Protein AF-0000000074557084 (afdb_homodimer)

Secondary structure (DSSP, 8-state):
-------------GGGGGGSGGG--------THHHHHHHHHHHHHHHHHHHHHHHHHHHHTT-------------------------------PPPEE--TT---PPP-SS----SS--B-TTS-BEE-TTSS-HHHHHHHHHHH--EEEEEEE--GGGGGGHHHHHHHHHHHBSTTSEEEEEEEES-GGGSPP----TTEEEEEEE----SSHHHHHHHHHHHHHHHHHHTGGGT-SEEEEE-SSEEE-S-B-GGG-SSEEEEE-TTTSSS--GGGS--B--TTSTTB--TT--S--EEEEEEEEEHHHHHHHHHHHHHHHHHHHHTT---TTHHHHHHHHHHHHEE-SEEE-GGGSEESSS---TT-----EEEPP--HHHHSGGG--/---------TTSSTTSGGGGGGG--------THHHHHHHHHHHHHHHHHHHHHHHHHHHGGG-------------------------------PPPEE--TT---PPP-SS----SS--B-TTS-BEE-TTSS-HHHHHHHHHHH--EEEEEEE--GGGGGGHHHHHHHHHHHBSTTSEEEEEEEES-GGGSPP----TTEEEEEEE----SSHHHHHHHHHHHHHHHHHHTGGGT-SEEEEE-SSEEE-S-B-GGG-SSEEEEE-TTTSSS--GGGS--B--TTSTTB--TT--S--EEEEEEEEEHHHHHHHHHHHHHHHHHHHHTT---TTHHHHHHHHHHHHEE-SEEE-GGGSEESSS---TT-----EEEPP--HHHHSGGG--

Organism: Oryzias latipes (NCBI:txid8090)

pLDDT: mean 79.6, std 28.17, range [20.55, 98.94]

Structure (mmCIF, N/CA/C/O backbone):
data_AF-0000000074557084-model_v1
#
loop_
_entity.id
_entity.type
_entity.pdbx_description
1 polymer 'Globoside alpha-1,3-N-acetylgalactosaminyltransferase 1-like'
#
loop_
_atom_site.group_PDB
_atom_site.id
_atom_site.type_symbol
_atom_site.label_atom_id
_atom_site.label_alt_id
_atom_site.label_comp_id
_atom_site.label_asym_id
_atom_site.label_entity_id
_atom_site.label_seq_id
_atom_site.pdbx_PDB_ins_code
_atom_site.Cartn_x
_atom_site.Cartn_y
_atom_site.Cartn_z
_atom_site.occupancy
_atom_site.B_iso_or_equiv
_atom_site.auth_seq_id
_atom_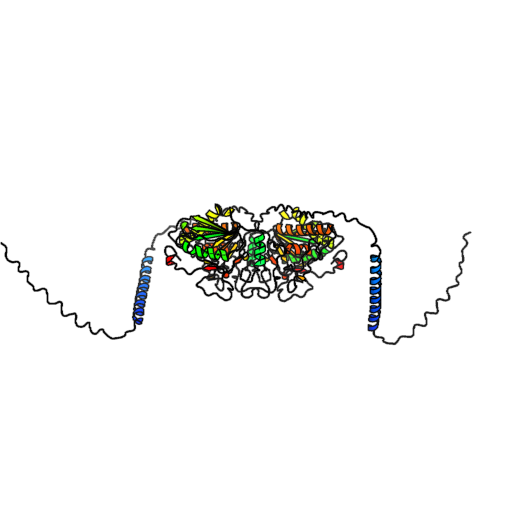site.auth_comp_id
_atom_site.auth_asym_id
_atom_site.auth_atom_id
_atom_site.pdbx_PDB_model_num
ATOM 1 N N . MET A 1 1 ? 5.629 -85.625 -56.969 1 22.3 1 MET A N 1
ATOM 2 C CA . MET A 1 1 ? 6.008 -86.812 -56.188 1 22.3 1 MET A CA 1
ATOM 3 C C . MET A 1 1 ? 6.562 -86.438 -54.844 1 22.3 1 MET A C 1
ATOM 5 O O . MET A 1 1 ? 7.645 -85.875 -54.75 1 22.3 1 MET A O 1
ATOM 9 N N . ILE A 1 2 ? 5.664 -86 -53.875 1 26.3 2 ILE A N 1
ATOM 10 C CA . ILE A 1 2 ? 5.562 -85.062 -52.719 1 26.3 2 ILE A CA 1
ATOM 11 C C . ILE A 1 2 ? 6.219 -85.688 -51.5 1 26.3 2 ILE A C 1
ATOM 13 O O . ILE A 1 2 ? 5.684 -86.688 -50.906 1 26.3 2 ILE A O 1
ATOM 17 N N . VAL A 1 3 ? 7.527 -86 -51.656 1 25.66 3 VAL A N 1
ATOM 18 C CA . VAL A 1 3 ? 8.211 -87 -50.906 1 25.66 3 VAL A CA 1
ATOM 19 C C . VAL A 1 3 ? 8.188 -86.688 -49.438 1 25.66 3 VAL A C 1
ATOM 21 O O . VAL A 1 3 ? 8.539 -85.562 -49.031 1 25.66 3 VAL A O 1
ATOM 24 N N . PRO A 1 4 ? 7.398 -87.375 -48.5 1 25.81 4 PRO A N 1
ATOM 25 C CA . PRO A 1 4 ? 6.938 -87.25 -47.125 1 25.81 4 PRO A CA 1
ATOM 26 C C . PRO A 1 4 ? 8.078 -87.375 -46.125 1 25.81 4 PRO A C 1
ATOM 28 O O . PRO A 1 4 ? 8.742 -88.375 -46.031 1 25.81 4 PRO A O 1
ATOM 31 N N . MET A 1 5 ? 8.984 -86.312 -46.156 1 24.39 5 MET A N 1
ATOM 32 C CA . MET A 1 5 ? 10.281 -86.5 -45.531 1 24.39 5 MET A CA 1
ATOM 33 C C . MET A 1 5 ? 10.125 -86.875 -44.062 1 24.39 5 MET A C 1
ATOM 35 O O . MET A 1 5 ? 9.453 -86.125 -43.312 1 24.39 5 MET A O 1
ATOM 39 N N . HIS A 1 6 ? 10.125 -88.125 -43.625 1 24.59 6 HIS A N 1
ATOM 40 C CA . HIS A 1 6 ? 9.883 -88.938 -42.438 1 24.59 6 HIS A CA 1
ATOM 41 C C . HIS A 1 6 ? 10.82 -88.5 -41.312 1 24.59 6 HIS A C 1
ATOM 43 O O . HIS A 1 6 ? 11.82 -89.188 -41.062 1 24.59 6 HIS A O 1
ATOM 49 N N . LEU A 1 7 ? 11.18 -87.188 -41.188 1 24.8 7 LEU A N 1
ATOM 50 C CA . LEU A 1 7 ? 12.352 -86.938 -40.375 1 24.8 7 LEU A CA 1
ATOM 51 C C . LEU A 1 7 ? 12.156 -87.562 -38.969 1 24.8 7 LEU A C 1
ATOM 53 O O . LEU A 1 7 ? 11.109 -87.375 -38.344 1 24.8 7 LEU A O 1
ATOM 57 N N . SER A 1 8 ? 12.898 -88.562 -38.531 1 21.72 8 SER A N 1
ATOM 58 C CA . SER A 1 8 ? 13.047 -89.562 -37.531 1 21.72 8 SER A CA 1
ATOM 59 C C . SER A 1 8 ? 13.062 -89 -36.125 1 21.72 8 SER A C 1
ATOM 61 O O . SER A 1 8 ? 13.5 -87.875 -35.906 1 21.72 8 SER A O 1
ATOM 63 N N . ILE A 1 9 ? 12.273 -89.562 -35.031 1 23.02 9 ILE A N 1
ATOM 64 C CA . ILE A 1 9 ? 11.625 -89.438 -33.719 1 23.02 9 ILE A CA 1
ATOM 65 C C . ILE A 1 9 ? 12.68 -89.375 -32.625 1 23.02 9 ILE A C 1
ATOM 67 O O . ILE A 1 9 ? 12.344 -89.25 -31.453 1 23.02 9 ILE A O 1
ATOM 71 N N . GLN A 1 10 ? 13.992 -89.75 -32.938 1 20.55 10 GLN A N 1
ATOM 72 C CA . GLN A 1 10 ? 14.734 -90.438 -31.891 1 20.55 10 GLN A CA 1
ATOM 73 C C . GLN A 1 10 ? 14.969 -89.562 -30.688 1 20.55 10 GLN A C 1
ATOM 75 O O . GLN A 1 10 ? 14.891 -90 -29.547 1 20.55 10 GLN A O 1
ATOM 80 N N . SER A 1 11 ? 15.734 -88.375 -30.812 1 21.55 11 SER A N 1
ATOM 81 C CA . SER A 1 11 ? 16.781 -88.062 -29.859 1 21.55 11 SER A CA 1
ATOM 82 C C . SER A 1 11 ? 16.188 -87.438 -28.594 1 21.55 11 SER A C 1
ATOM 84 O O . SER A 1 11 ? 16.281 -86.188 -28.391 1 21.55 11 SER A O 1
ATOM 86 N N . LEU A 1 12 ? 14.922 -87.75 -28.062 1 22.09 12 LEU A N 1
ATOM 87 C CA . LEU A 1 12 ? 14.07 -87.188 -27.016 1 22.09 12 LEU A CA 1
ATOM 88 C C . LEU A 1 12 ? 14.711 -87.375 -25.641 1 22.09 12 LEU A C 1
ATOM 90 O O . LEU A 1 12 ? 14.141 -87 -24.625 1 22.09 12 LEU A O 1
ATOM 94 N N . SER A 1 13 ? 15.609 -88.375 -25.5 1 22.48 13 SER A N 1
ATOM 95 C CA . SER A 1 13 ? 15.758 -89.125 -24.25 1 22.48 13 SER A CA 1
ATOM 96 C C . SER A 1 13 ? 16.328 -88.25 -23.141 1 22.48 13 SER A C 1
ATOM 98 O O . SER A 1 13 ? 16.047 -88.438 -21.969 1 22.48 13 SER A O 1
ATOM 100 N N . VAL A 1 14 ? 17.484 -87.562 -23.391 1 22.98 14 VAL A N 1
ATOM 101 C CA . VAL A 1 14 ? 18.531 -87.375 -22.391 1 22.98 14 VAL A CA 1
ATOM 102 C C . VAL A 1 14 ? 18.109 -86.312 -21.359 1 22.98 14 VAL A C 1
ATOM 104 O O . VAL A 1 14 ? 18.797 -86.125 -20.359 1 22.98 14 VAL A O 1
ATOM 107 N N . ILE A 1 15 ? 17.125 -85.438 -21.594 1 22.34 15 ILE A N 1
ATOM 108 C CA . ILE A 1 15 ? 16.984 -84.188 -20.891 1 22.34 15 ILE A CA 1
ATOM 109 C C . ILE A 1 15 ? 16.406 -84.438 -19.484 1 22.34 15 ILE A C 1
ATOM 111 O O . ILE A 1 15 ? 16.109 -83.5 -18.766 1 22.34 15 ILE A O 1
ATOM 115 N N . SER A 1 16 ? 15.992 -85.625 -19.141 1 22.09 16 SER A N 1
ATOM 116 C CA . SER A 1 16 ? 15.172 -86 -17.984 1 22.09 16 SER A CA 1
ATOM 117 C C . SER A 1 16 ? 15.93 -85.75 -16.688 1 22.09 16 SER A C 1
ATOM 119 O O . SER A 1 16 ? 15.32 -85.438 -15.664 1 22.09 16 SER A O 1
ATOM 121 N N . ALA A 1 17 ? 17.188 -86.25 -16.609 1 24.41 17 ALA A N 1
ATOM 122 C CA . ALA A 1 17 ? 17.75 -86.688 -15.344 1 24.41 17 ALA A CA 1
ATOM 123 C C . ALA A 1 17 ? 17.953 -85.562 -14.367 1 24.41 17 ALA A C 1
ATOM 125 O O . ALA A 1 17 ? 17.828 -85.75 -13.156 1 24.41 17 ALA A O 1
ATOM 126 N N . ALA A 1 18 ? 18.578 -84.438 -14.797 1 23.55 18 ALA A N 1
ATOM 127 C CA . ALA A 1 18 ? 19.328 -83.562 -13.898 1 23.55 18 ALA A CA 1
ATOM 128 C C . ALA A 1 18 ? 18.391 -82.812 -12.961 1 23.55 18 ALA A C 1
ATOM 130 O O . ALA A 1 18 ? 18.828 -81.938 -12.203 1 23.55 18 ALA A O 1
ATOM 131 N N . VAL A 1 19 ? 17.031 -83 -13.008 1 26.08 19 VAL A N 1
ATOM 132 C CA . VAL A 1 19 ? 16.016 -82.312 -12.242 1 26.08 19 VAL A CA 1
ATOM 133 C C . VAL A 1 19 ? 16.109 -82.688 -10.766 1 26.08 19 VAL A C 1
ATOM 135 O O . VAL A 1 19 ? 15.586 -82 -9.898 1 26.08 19 VAL A O 1
ATOM 138 N N . LYS A 1 20 ? 16.5 -84 -10.484 1 26.88 20 LYS A N 1
ATOM 139 C CA . LYS A 1 20 ? 16.109 -84.688 -9.242 1 26.88 20 LYS A CA 1
ATOM 140 C C . LYS A 1 20 ? 16.781 -84 -8.039 1 26.88 20 LYS A C 1
ATOM 142 O O . LYS A 1 20 ? 16.219 -84 -6.938 1 26.88 20 LYS A O 1
ATOM 147 N N . GLY A 1 21 ? 18.141 -83.75 -8.211 1 23.73 21 GLY A N 1
ATOM 148 C CA . GLY A 1 21 ? 18.922 -83.75 -6.98 1 23.73 21 GLY A CA 1
ATOM 149 C C . GLY A 1 21 ? 18.594 -82.625 -6.062 1 23.73 21 GLY A C 1
ATOM 150 O O . GLY A 1 21 ? 19.031 -82.562 -4.906 1 23.73 21 GLY A O 1
ATOM 151 N N . LEU A 1 22 ? 18.297 -81.438 -6.637 1 24.23 22 LEU A N 1
ATOM 152 C CA . LEU A 1 22 ? 18.5 -80.25 -5.883 1 24.23 22 LEU A CA 1
ATOM 153 C C . LEU A 1 22 ? 17.453 -80.062 -4.781 1 24.23 22 LEU A C 1
ATOM 155 O O . LEU A 1 22 ? 16.969 -79 -4.527 1 24.23 22 LEU A O 1
ATOM 159 N N . ARG A 1 23 ? 16.719 -81.188 -4.473 1 23.64 23 ARG A N 1
ATOM 160 C CA . ARG A 1 23 ? 15.594 -81.062 -3.541 1 23.64 23 ARG A CA 1
ATOM 161 C C . ARG A 1 23 ? 16.078 -80.688 -2.141 1 23.64 23 ARG A C 1
ATOM 163 O O . ARG A 1 23 ? 15.289 -80.312 -1.284 1 23.64 23 ARG A O 1
ATOM 170 N N . MET A 1 24 ? 17.203 -81.312 -1.723 1 23.05 24 MET A N 1
ATOM 171 C CA . MET A 1 24 ? 17.297 -81.625 -0.299 1 23.05 24 MET A CA 1
ATOM 172 C C . MET A 1 24 ? 17.375 -80.312 0.534 1 23.05 24 MET A C 1
ATOM 174 O O . MET A 1 24 ? 17.109 -80.312 1.736 1 23.05 24 MET A O 1
ATOM 178 N N . CYS A 1 25 ? 18.344 -79.375 0.169 1 24.19 25 CYS A N 1
ATOM 179 C CA . CYS A 1 25 ? 18.969 -78.625 1.243 1 24.19 25 CYS A CA 1
ATOM 180 C C . CYS A 1 25 ? 17.969 -77.688 1.864 1 24.19 25 CYS A C 1
ATOM 182 O O . CYS A 1 25 ? 17.734 -76.562 1.319 1 24.19 25 CYS A O 1
ATOM 184 N N . PHE A 1 26 ? 16.781 -78.125 2.33 1 25.25 26 PHE A N 1
ATOM 185 C CA . PHE A 1 26 ? 15.562 -77.438 2.775 1 25.25 26 PHE A CA 1
ATOM 186 C C . PHE A 1 26 ? 15.875 -76.438 3.879 1 25.25 26 PHE A C 1
ATOM 188 O O . PHE A 1 26 ? 15.266 -75.375 3.938 1 25.25 26 PHE A O 1
ATOM 195 N N . LEU A 1 27 ? 16.391 -77 5.047 1 26.44 27 LEU A N 1
ATOM 196 C CA . LEU A 1 27 ? 15.914 -76.562 6.363 1 26.44 27 LEU A CA 1
ATOM 197 C C . LEU A 1 27 ? 16.5 -75.188 6.75 1 26.44 27 LEU A C 1
ATOM 199 O O . LEU A 1 27 ? 16.109 -74.625 7.77 1 26.44 27 LEU A O 1
ATOM 203 N N . LEU A 1 28 ? 17.766 -74.938 6.352 1 28.02 28 LEU A N 1
ATOM 204 C CA . LEU A 1 28 ? 18.453 -74.062 7.281 1 28.02 28 LEU A CA 1
ATOM 205 C C . LEU A 1 28 ? 17.906 -72.625 7.164 1 28.02 28 LEU A C 1
ATOM 207 O O . LEU A 1 28 ? 17.719 -72.125 6.059 1 28.02 28 LEU A O 1
ATOM 211 N N . ARG A 1 29 ? 17.172 -72.062 8.25 1 30.58 29 ARG A N 1
ATOM 212 C CA . ARG A 1 29 ? 16.359 -70.875 8.492 1 30.58 29 ARG A CA 1
ATOM 213 C C . ARG A 1 29 ? 17.141 -69.625 8.164 1 30.58 29 ARG A C 1
ATOM 215 O O . ARG A 1 29 ? 17.859 -69.125 9.016 1 30.58 29 ARG A O 1
ATOM 222 N N . ILE A 1 30 ? 17.922 -69.5 7.113 1 34.25 30 ILE A N 1
ATOM 223 C CA . ILE A 1 30 ? 18.797 -68.375 7.008 1 34.25 30 ILE A CA 1
ATOM 224 C C . ILE A 1 30 ? 17.953 -67.062 6.895 1 34.25 30 ILE A C 1
ATOM 226 O O . ILE A 1 30 ? 17.078 -67 6.039 1 34.25 30 ILE A O 1
ATOM 230 N N . PRO A 1 31 ? 17.891 -66.188 7.949 1 36.03 31 PRO A N 1
ATOM 231 C CA . PRO A 1 31 ? 16.922 -65.125 7.988 1 36.03 31 PRO A CA 1
ATOM 232 C C . PRO A 1 31 ? 17.031 -64.188 6.766 1 36.03 31 PRO A C 1
ATOM 234 O O . PRO A 1 31 ? 18.062 -64.188 6.082 1 36.03 31 PRO A O 1
ATOM 237 N N . SER A 1 32 ? 15.828 -63.688 6.121 1 35.22 32 SER A N 1
ATOM 238 C CA . SER A 1 32 ? 15.539 -62.938 4.895 1 35.22 32 SER A CA 1
ATOM 239 C C . SER A 1 32 ? 16.453 -61.75 4.75 1 35.22 32 SER A C 1
ATOM 241 O O . SER A 1 32 ? 16.578 -61.156 3.662 1 35.22 32 SER A O 1
ATOM 243 N N . LYS A 1 33 ? 17.078 -61.312 5.895 1 37.72 33 LYS A N 1
ATOM 244 C CA . LYS A 1 33 ? 17.734 -60 5.824 1 37.72 33 LYS A CA 1
ATOM 245 C C . LYS A 1 33 ? 18.984 -60.094 4.953 1 37.72 33 LYS A C 1
ATOM 247 O O . LYS A 1 33 ? 19.469 -59.062 4.465 1 37.72 33 LYS A O 1
ATOM 252 N N . ALA A 1 34 ? 19.609 -61.344 5.027 1 39.56 34 ALA A N 1
ATOM 253 C CA . ALA A 1 34 ? 20.938 -61.406 4.41 1 39.56 34 ALA A CA 1
ATOM 254 C C . ALA A 1 34 ? 20.844 -61.25 2.893 1 39.56 34 ALA A C 1
ATOM 256 O O . ALA A 1 34 ? 21.844 -61 2.221 1 39.56 34 ALA A O 1
ATOM 257 N N . TYR A 1 35 ? 19.625 -61.688 2.365 1 41.84 35 TYR A N 1
ATOM 258 C CA . TYR A 1 35 ? 19.516 -61.594 0.913 1 41.84 35 TYR A CA 1
ATOM 259 C C . TYR A 1 35 ? 19.641 -60.156 0.431 1 41.84 35 TYR A C 1
ATOM 261 O O . TYR A 1 35 ? 20.219 -59.906 -0.626 1 41.84 35 TYR A O 1
ATOM 269 N N . TYR A 1 36 ? 19.047 -59.344 1.275 1 44.19 36 TYR A N 1
ATOM 270 C CA . TYR A 1 36 ? 18.984 -57.969 0.769 1 44.19 36 TYR A CA 1
ATOM 271 C C . TYR A 1 36 ? 20.375 -57.375 0.661 1 44.19 36 TYR A C 1
ATOM 273 O O . TYR A 1 36 ? 20.641 -56.594 -0.245 1 44.19 36 TYR A O 1
ATOM 281 N N . PHE A 1 37 ? 21.281 -57.844 1.537 1 47.16 37 PHE A N 1
ATOM 282 C CA . PHE A 1 37 ? 22.609 -57.25 1.585 1 47.16 37 PHE A CA 1
ATOM 283 C C . PHE A 1 37 ? 23.406 -57.625 0.351 1 47.16 37 PHE A C 1
ATOM 285 O O . PHE A 1 37 ? 24.125 -56.781 -0.207 1 47.16 37 PHE A O 1
ATOM 292 N N . ILE A 1 38 ? 23.25 -58.875 -0.131 1 49.88 38 ILE A N 1
ATOM 293 C CA . ILE A 1 38 ? 24.062 -59.312 -1.248 1 49.88 38 ILE A CA 1
ATOM 294 C C . ILE A 1 38 ? 23.625 -58.625 -2.533 1 49.88 38 ILE A C 1
ATOM 296 O O . ILE A 1 38 ? 24.453 -58.188 -3.332 1 49.88 38 ILE A O 1
ATOM 300 N N . SER A 1 39 ? 22.234 -58.438 -2.613 1 45.25 39 SER A N 1
ATOM 301 C CA . SER A 1 39 ? 21.781 -57.781 -3.824 1 45.25 39 SER A CA 1
ATOM 302 C C . SER A 1 39 ? 22.297 -56.344 -3.891 1 45.25 39 SER A C 1
ATOM 304 O O . SER A 1 39 ? 22.484 -55.781 -4.977 1 45.25 39 SER A O 1
ATOM 306 N N . PHE A 1 40 ? 22.469 -55.719 -2.707 1 49.75 40 PHE A N 1
ATOM 307 C CA . PHE A 1 40 ? 22.938 -54.344 -2.666 1 49.75 40 PHE A CA 1
ATOM 308 C C . PHE A 1 40 ? 24.375 -54.25 -3.145 1 49.75 40 PHE A C 1
ATOM 310 O O . PHE A 1 40 ? 24.734 -53.312 -3.875 1 49.75 40 PHE A O 1
ATOM 317 N N . ILE A 1 41 ? 25.234 -55.188 -2.854 1 51.94 41 ILE A N 1
ATOM 318 C CA . ILE A 1 41 ? 26.656 -55.156 -3.213 1 51.94 41 ILE A CA 1
ATOM 319 C C . ILE A 1 41 ? 26.812 -55.344 -4.723 1 51.94 41 ILE A C 1
ATOM 321 O O . ILE A 1 41 ? 27.594 -54.625 -5.359 1 51.94 41 ILE A O 1
ATOM 325 N N . VAL A 1 42 ? 25.938 -56.156 -5.355 1 50.69 42 VAL A N 1
ATOM 326 C CA . VAL A 1 42 ? 26.047 -56.375 -6.793 1 50.69 42 VAL A CA 1
ATOM 327 C C . VAL A 1 42 ? 25.656 -55.125 -7.551 1 50.69 42 VAL A C 1
ATOM 329 O O . VAL A 1 42 ? 26.297 -54.75 -8.539 1 50.69 42 VAL A O 1
ATOM 332 N N . LEU A 1 43 ? 24.672 -54.375 -6.98 1 49.94 43 LEU A N 1
ATOM 333 C CA . LEU A 1 43 ? 24.266 -53.125 -7.613 1 49.94 43 LEU A CA 1
ATOM 334 C C . LEU A 1 43 ? 25.375 -52.062 -7.539 1 49.94 43 LEU A C 1
ATOM 336 O O . LEU A 1 43 ? 25.625 -51.375 -8.516 1 49.94 43 LEU A O 1
ATOM 340 N N . LEU A 1 44 ? 26.125 -52.031 -6.461 1 51.91 44 LEU A N 1
ATOM 341 C CA . LEU A 1 44 ? 27.219 -51.062 -6.312 1 51.91 44 LEU A CA 1
ATOM 342 C C . LEU A 1 44 ? 28.328 -51.344 -7.305 1 51.91 44 LEU A C 1
ATOM 344 O O . LEU A 1 44 ? 28.922 -50.438 -7.883 1 51.91 44 LEU A O 1
ATOM 348 N N . ILE A 1 45 ? 28.609 -52.625 -7.531 1 52.34 45 ILE A N 1
ATOM 349 C CA . ILE A 1 45 ? 29.672 -52.969 -8.469 1 52.34 45 ILE A CA 1
ATOM 350 C C . ILE A 1 45 ? 29.266 -52.562 -9.883 1 52.34 45 ILE A C 1
ATOM 352 O O . ILE A 1 45 ? 30.078 -52.031 -10.633 1 52.34 45 ILE A O 1
ATOM 356 N N . PHE A 1 46 ? 27.891 -52.719 -10.25 1 47.97 46 PHE A N 1
ATOM 357 C CA . PHE A 1 46 ? 27.438 -52.344 -11.578 1 47.97 46 PHE A CA 1
ATOM 358 C C . PHE A 1 46 ? 27.516 -50.844 -11.766 1 47.97 46 PHE A C 1
ATOM 360 O O . PHE A 1 46 ? 27.938 -50.344 -12.82 1 47.97 46 PHE A O 1
ATOM 367 N N . LEU A 1 47 ? 27.219 -50.094 -10.711 1 47.47 47 LEU A N 1
ATOM 368 C CA . LEU A 1 47 ? 27.266 -48.625 -10.852 1 47.47 47 LEU A CA 1
ATOM 369 C C . LEU A 1 47 ? 28.688 -48.156 -10.992 1 47.47 47 LEU A C 1
ATOM 371 O O . LEU A 1 47 ? 28.953 -47.188 -11.742 1 47.47 47 LEU A O 1
ATOM 375 N N . ARG A 1 48 ? 29.656 -48.75 -10.32 1 46.09 48 ARG A N 1
ATOM 376 C CA . ARG A 1 48 ? 31.062 -48.344 -10.414 1 46.09 48 ARG A CA 1
ATOM 377 C C . ARG A 1 48 ? 31.625 -48.656 -11.805 1 46.09 48 ARG A C 1
ATOM 379 O O . ARG A 1 48 ? 32.375 -47.844 -12.359 1 46.09 48 ARG A O 1
ATOM 386 N N . THR A 1 49 ? 31.25 -49.812 -12.391 1 45.94 49 THR A N 1
ATOM 387 C CA . THR A 1 49 ? 31.781 -50.156 -13.703 1 45.94 49 THR A CA 1
ATOM 388 C C . THR A 1 49 ? 31.203 -49.25 -14.773 1 45.94 49 THR A C 1
ATOM 390 O O . THR A 1 49 ? 31.891 -48.875 -15.727 1 45.94 49 THR A O 1
ATOM 393 N N . PHE A 1 50 ? 29.891 -48.875 -14.641 1 43.12 50 PHE A N 1
ATOM 394 C CA . PHE A 1 50 ? 29.297 -47.969 -15.633 1 43.12 50 PHE A CA 1
ATOM 395 C C . PHE A 1 50 ? 29.922 -46.594 -15.562 1 43.12 50 PHE A C 1
ATOM 397 O O . PHE A 1 50 ? 30.109 -45.938 -16.594 1 43.12 50 PHE A O 1
ATOM 404 N N . TYR A 1 51 ? 30.344 -46.156 -14.336 1 41.31 51 TYR A N 1
ATOM 405 C CA . TYR A 1 51 ? 31.016 -44.875 -14.18 1 41.31 51 TYR A CA 1
ATOM 406 C C . TYR A 1 51 ? 32.344 -44.844 -14.906 1 41.31 51 TYR A C 1
ATOM 408 O O . TYR A 1 51 ? 32.688 -43.875 -15.57 1 41.31 51 TYR A O 1
ATOM 416 N N . ARG A 1 52 ? 33.125 -45.906 -14.766 1 41.09 52 ARG A N 1
ATOM 417 C CA . ARG A 1 52 ? 34.438 -45.938 -15.391 1 41.09 52 ARG A CA 1
ATOM 418 C C . ARG A 1 52 ? 34.312 -45.938 -16.906 1 41.09 52 ARG A C 1
ATOM 420 O O . ARG A 1 52 ? 35.125 -45.281 -17.594 1 41.09 52 ARG A O 1
ATOM 427 N N . TYR A 1 53 ? 33.281 -46.688 -17.422 1 37.03 53 TYR A N 1
ATOM 428 C CA . TYR A 1 53 ? 33.25 -46.812 -18.875 1 37.03 53 TYR A CA 1
ATOM 429 C C . TYR A 1 53 ? 32.906 -45.5 -19.531 1 37.03 53 TYR A C 1
ATOM 431 O O . TYR A 1 53 ? 33.438 -45.156 -20.594 1 37.03 53 TYR A O 1
ATOM 439 N N . SER A 1 54 ? 31.969 -44.688 -18.922 1 34.28 54 SER A N 1
ATOM 440 C CA . SER A 1 54 ? 31.547 -43.469 -19.625 1 34.28 54 SER A CA 1
ATOM 441 C C . SER A 1 54 ? 32.656 -42.438 -19.641 1 34.28 54 SER A C 1
ATOM 443 O O . SER A 1 54 ? 32.531 -41.406 -20.297 1 34.28 54 SER A O 1
ATOM 445 N N . GLN A 1 55 ? 33.656 -42.531 -18.734 1 34.69 55 GLN A N 1
ATOM 446 C CA . GLN A 1 55 ? 34.719 -41.531 -18.75 1 34.69 55 GLN A CA 1
ATOM 447 C C . GLN A 1 55 ? 35.562 -41.656 -20.016 1 34.69 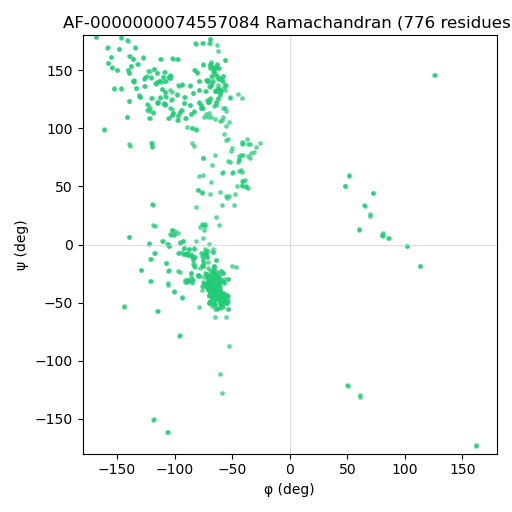55 GLN A C 1
ATOM 449 O O . GLN A 1 55 ? 36.094 -40.656 -20.516 1 34.69 55 GLN A O 1
ATOM 454 N N . ASP A 1 56 ? 35.688 -42.938 -20.359 1 30.78 56 ASP A N 1
ATOM 455 C CA . ASP A 1 56 ? 36.719 -43.156 -21.375 1 30.78 56 ASP A CA 1
ATOM 456 C C . ASP A 1 56 ? 36.312 -42.531 -22.719 1 30.78 56 ASP A C 1
ATOM 458 O O . ASP A 1 56 ? 37.156 -42.219 -23.547 1 30.78 56 ASP A O 1
ATOM 462 N N . ILE A 1 57 ? 34.969 -42.625 -23.031 1 30.84 57 ILE A N 1
ATOM 463 C CA . ILE A 1 57 ? 34.688 -42.281 -24.422 1 30.84 57 ILE A CA 1
ATOM 464 C C . ILE A 1 57 ? 34.969 -40.812 -24.656 1 30.84 57 ILE A C 1
ATOM 466 O O . ILE A 1 57 ? 35.156 -40.375 -25.797 1 30.84 57 ILE A O 1
ATOM 470 N N . ILE A 1 58 ? 34.844 -40 -23.578 1 26.61 58 ILE A N 1
ATOM 471 C CA . ILE A 1 58 ? 34.875 -38.594 -23.859 1 26.61 58 ILE A CA 1
ATOM 472 C C . ILE A 1 58 ? 36.312 -38.156 -24.203 1 26.61 58 ILE A C 1
ATOM 474 O O . ILE A 1 58 ? 36.531 -37.031 -24.688 1 26.61 58 ILE A O 1
ATOM 478 N N . ARG A 1 59 ? 37.219 -38.969 -23.672 1 28.52 59 ARG A N 1
ATOM 479 C CA . ARG A 1 59 ? 38.562 -38.375 -23.734 1 28.52 59 ARG A CA 1
ATOM 480 C C . ARG A 1 59 ? 39 -38.188 -25.188 1 28.52 59 ARG A C 1
ATOM 482 O O . ARG A 1 59 ? 39.781 -37.281 -25.484 1 28.52 59 ARG A O 1
ATOM 489 N N . ASN A 1 60 ? 38.625 -39.25 -25.953 1 25.38 60 ASN A N 1
ATOM 490 C CA . ASN A 1 60 ? 39.531 -39.344 -27.078 1 25.38 60 ASN A CA 1
ATOM 491 C C . ASN A 1 60 ? 39.312 -38.188 -28.062 1 25.38 60 ASN A C 1
ATOM 493 O O . ASN A 1 60 ? 40.188 -37.906 -28.891 1 25.38 60 ASN A O 1
ATOM 497 N N . SER A 1 61 ? 38.062 -37.812 -28.406 1 25.11 61 SER A N 1
ATOM 498 C CA . SER A 1 61 ? 38 -37.219 -29.734 1 25.11 61 SER A CA 1
ATOM 499 C C . SER A 1 61 ? 38.5 -35.781 -29.719 1 25.11 61 SER A C 1
ATOM 501 O O . SER A 1 61 ? 38.219 -35 -30.625 1 25.11 61 SER A O 1
ATOM 503 N N . ALA A 1 62 ? 39.188 -35.344 -28.656 1 24.55 62 ALA A N 1
ATOM 504 C CA . ALA A 1 62 ? 39.531 -33.938 -28.453 1 24.55 62 ALA A CA 1
ATOM 505 C C . ALA A 1 62 ? 40.625 -33.5 -29.391 1 24.55 62 ALA A C 1
ATOM 507 O O . ALA A 1 62 ? 41.281 -32.469 -29.156 1 24.55 62 ALA A O 1
ATOM 508 N N . SER A 1 63 ? 40.844 -34.281 -30.453 1 20.98 63 SER A N 1
ATOM 509 C CA . SER A 1 63 ? 42.156 -33.938 -31 1 20.98 63 SER A CA 1
ATOM 510 C C . SER A 1 63 ? 42.219 -32.469 -31.406 1 20.98 63 SER A C 1
ATOM 512 O O . SER A 1 63 ? 43.094 -31.734 -30.953 1 20.98 63 SER A O 1
ATOM 514 N N . THR A 1 64 ? 42.656 -32.125 -32.75 1 22.64 64 THR 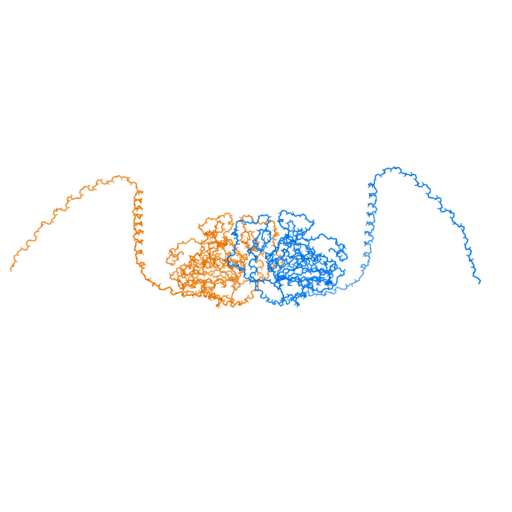A N 1
ATOM 515 C CA . THR A 1 64 ? 43.75 -31.344 -33.344 1 22.64 64 THR A CA 1
ATOM 516 C C . THR A 1 64 ? 43.281 -29.938 -33.688 1 22.64 64 THR A C 1
ATOM 518 O O . THR A 1 64 ? 44.094 -29.094 -34.062 1 22.64 64 THR A O 1
ATOM 521 N N . MET A 1 65 ? 41.938 -29.609 -33.906 1 21.33 65 MET A N 1
ATOM 522 C CA . MET A 1 65 ? 41.812 -28.609 -34.969 1 21.33 65 MET A CA 1
ATOM 523 C C . MET A 1 65 ? 42.344 -27.266 -34.5 1 21.33 65 MET A C 1
ATOM 525 O O . MET A 1 65 ? 42.031 -26.812 -33.406 1 21.33 65 MET A O 1
ATOM 529 N N . CYS A 1 66 ? 43.438 -26.766 -35.062 1 23.02 66 CYS A N 1
ATOM 530 C CA . CYS A 1 66 ? 44.344 -25.609 -34.906 1 23.02 66 CYS A CA 1
ATOM 531 C C . CYS A 1 66 ? 43.562 -24.312 -35.094 1 23.02 66 CYS A C 1
ATOM 533 O O . CYS A 1 66 ? 43.219 -23.938 -36.219 1 23.02 66 CYS A O 1
ATOM 535 N N . PHE A 1 67 ? 42.344 -24.125 -34.5 1 20.73 67 PHE A N 1
ATOM 536 C CA . PHE A 1 67 ? 41.656 -22.906 -34.906 1 20.73 67 PHE A CA 1
ATOM 537 C C . PHE A 1 67 ? 42.5 -21.672 -34.594 1 20.73 67 PHE A C 1
ATOM 539 O O . PHE A 1 67 ? 43.094 -21.562 -33.5 1 20.73 67 PHE A O 1
ATOM 546 N N . ASP A 1 68 ? 43.094 -21.016 -35.656 1 22.5 68 ASP A N 1
ATOM 547 C CA . ASP A 1 68 ? 43.812 -19.75 -35.781 1 22.5 68 ASP A CA 1
ATOM 548 C C . ASP A 1 68 ? 43.094 -18.641 -35.031 1 22.5 68 ASP A C 1
ATOM 550 O O . ASP A 1 68 ? 41.875 -18.641 -34.906 1 22.5 68 ASP A O 1
ATOM 554 N N . ASP A 1 69 ? 43.844 -17.875 -34.156 1 23.19 69 ASP A N 1
ATOM 555 C CA . ASP A 1 69 ? 43.688 -16.891 -33.094 1 23.19 69 ASP A CA 1
ATOM 556 C C . ASP A 1 69 ? 43 -15.625 -33.594 1 23.19 69 ASP A C 1
ATOM 558 O O . ASP A 1 69 ? 43.625 -14.562 -33.656 1 23.19 69 ASP A O 1
ATOM 562 N N . MET A 1 70 ? 42.281 -15.633 -34.812 1 22.8 70 MET A N 1
ATOM 563 C CA . MET A 1 70 ? 41.906 -14.273 -35.188 1 22.8 70 MET A CA 1
ATOM 564 C C . MET A 1 70 ? 41.188 -13.562 -34.062 1 22.8 70 MET A C 1
ATOM 566 O O . MET A 1 70 ? 40.219 -14.102 -33.5 1 22.8 70 MET A O 1
ATOM 570 N N . GLU A 1 71 ? 41.875 -12.609 -33.375 1 25.06 71 GLU A N 1
ATOM 571 C CA . GLU A 1 71 ? 41.531 -11.664 -32.312 1 25.06 71 GLU A CA 1
ATOM 572 C C . GLU A 1 71 ? 40.25 -10.906 -32.625 1 25.06 71 GLU A C 1
ATOM 574 O O . GLU A 1 71 ? 40.281 -9.93 -33.375 1 25.06 71 GLU A O 1
ATOM 579 N N . LEU A 1 72 ? 39.219 -11.477 -33.312 1 22.95 72 LEU A N 1
ATOM 580 C CA . LEU A 1 72 ? 38.094 -10.602 -33.594 1 22.95 72 LEU A CA 1
ATOM 581 C C . LEU A 1 72 ? 37.562 -9.945 -32.312 1 22.95 72 LEU A C 1
ATOM 583 O O . LEU A 1 72 ? 37.25 -10.633 -31.328 1 22.95 72 LEU A O 1
ATOM 587 N N . THR A 1 73 ? 38.094 -8.773 -32 1 23.47 73 THR A N 1
ATOM 588 C CA . THR A 1 73 ? 37.625 -7.82 -31 1 23.47 73 THR A CA 1
ATOM 589 C C . THR A 1 73 ? 36.094 -7.711 -31.031 1 23.47 73 THR A C 1
ATOM 591 O O . THR A 1 73 ? 35.531 -7.176 -31.984 1 23.47 73 THR A O 1
ATOM 594 N N . MET A 1 74 ? 35.406 -8.828 -30.969 1 22 74 MET A N 1
ATOM 595 C CA . MET A 1 74 ? 33.938 -8.633 -30.938 1 22 74 MET A CA 1
ATOM 596 C C . MET A 1 74 ? 33.562 -7.609 -29.875 1 22 74 MET A C 1
ATOM 598 O O . MET A 1 74 ? 33.812 -7.816 -28.688 1 22 74 MET A O 1
ATOM 602 N N . GLU A 1 75 ? 33.656 -6.316 -30.25 1 24.28 75 GLU A N 1
ATOM 603 C CA . GLU A 1 75 ? 32.969 -5.25 -29.516 1 24.28 75 GLU A CA 1
ATOM 604 C C . GLU A 1 75 ? 31.609 -5.695 -29.016 1 24.28 75 GLU A C 1
ATOM 606 O O . GLU A 1 75 ? 30.766 -6.125 -29.797 1 24.28 75 GLU A O 1
ATOM 611 N N . LYS A 1 76 ? 31.578 -6.23 -27.812 1 27.98 76 LYS A N 1
ATOM 612 C CA . LYS A 1 76 ? 30.359 -6.551 -27.078 1 27.98 76 LYS A CA 1
ATOM 613 C C . LYS A 1 76 ? 29.359 -5.395 -27.141 1 27.98 76 LYS A C 1
ATOM 615 O O . LYS A 1 76 ? 29.5 -4.422 -26.391 1 27.98 76 LYS A O 1
ATOM 620 N N . GLN A 1 77 ? 29.141 -4.934 -28.422 1 25.34 77 GLN A N 1
ATOM 621 C CA . GLN A 1 77 ? 28 -4.023 -28.328 1 25.34 77 GLN A CA 1
ATOM 622 C C . GLN A 1 77 ? 26.812 -4.695 -27.656 1 25.34 77 GLN A C 1
ATOM 624 O O . GLN A 1 77 ? 26.219 -5.629 -28.203 1 25.34 77 GLN A O 1
ATOM 629 N N . THR A 1 78 ? 26.938 -4.898 -26.391 1 26.02 78 THR A N 1
ATOM 630 C CA . THR A 1 78 ? 25.766 -5.246 -25.594 1 26.02 78 THR A CA 1
ATOM 631 C C . THR A 1 78 ? 24.562 -4.398 -26 1 26.02 78 THR A C 1
ATOM 633 O O . THR A 1 78 ? 24.516 -3.201 -25.703 1 26.02 78 THR A O 1
ATOM 636 N N . ASN A 1 79 ? 24.188 -4.617 -27.234 1 24.95 79 ASN A N 1
ATOM 637 C CA . ASN A 1 79 ? 22.875 -4.051 -27.531 1 24.95 79 ASN A CA 1
ATOM 638 C C . ASN A 1 79 ? 21.844 -4.434 -26.484 1 24.95 79 ASN A C 1
ATOM 640 O O . ASN A 1 79 ? 21.406 -5.582 -26.422 1 24.95 79 ASN A O 1
ATOM 644 N N . VAL A 1 80 ? 22.047 -4.039 -25.281 1 27.58 80 VAL A N 1
ATOM 645 C CA . VAL A 1 80 ? 20.844 -4.023 -24.453 1 27.58 80 VAL A CA 1
ATOM 646 C C . VAL A 1 80 ? 19.672 -3.5 -25.266 1 27.58 80 VAL A C 1
ATOM 648 O O . VAL A 1 80 ? 19.672 -2.35 -25.719 1 27.58 80 VAL A O 1
ATOM 651 N N . VAL A 1 81 ? 19.109 -4.316 -26.141 1 27.56 81 VAL A N 1
ATOM 652 C CA . VAL A 1 81 ? 17.797 -3.924 -26.656 1 27.56 81 VAL A CA 1
ATOM 653 C C . VAL A 1 81 ? 17.031 -3.146 -25.594 1 27.56 81 VAL A C 1
ATOM 655 O O . VAL A 1 81 ? 16.703 -3.695 -24.531 1 27.56 81 VAL A O 1
ATOM 658 N N . GLU A 1 82 ? 17.359 -1.97 -25.484 1 29.61 82 GLU A N 1
ATOM 659 C CA . GLU A 1 82 ? 16.359 -1.133 -24.828 1 29.61 82 GLU A CA 1
ATOM 660 C C . GLU A 1 82 ? 14.961 -1.443 -25.359 1 29.61 82 GLU A C 1
ATOM 662 O O . GLU A 1 82 ? 14.672 -1.235 -26.531 1 29.61 82 GLU A O 1
ATOM 667 N N . ALA A 1 83 ? 14.352 -2.535 -24.969 1 29.2 83 ALA A N 1
ATOM 668 C CA . ALA A 1 83 ? 12.906 -2.611 -25.188 1 29.2 83 ALA A CA 1
ATOM 669 C C . ALA A 1 83 ? 12.273 -1.225 -25.156 1 29.2 83 ALA A C 1
ATOM 671 O O . ALA A 1 83 ? 12.32 -0.54 -24.125 1 29.2 83 ALA A O 1
ATOM 672 N N . LYS A 1 84 ? 12.367 -0.678 -26.234 1 33.25 84 LYS A N 1
ATOM 673 C CA . LYS A 1 84 ? 11.469 0.471 -26.297 1 33.25 84 LYS A CA 1
ATOM 674 C C . LYS A 1 84 ? 10.117 0.158 -25.656 1 33.25 84 LYS A C 1
ATOM 676 O O . LYS A 1 84 ? 9.25 -0.446 -26.297 1 33.25 84 LYS A O 1
ATOM 681 N N . HIS A 1 85 ? 10.102 -0.257 -24.5 1 30.92 85 HIS A N 1
ATOM 682 C CA . HIS A 1 85 ? 8.844 -0.203 -23.781 1 30.92 85 HIS A CA 1
ATOM 683 C C . HIS A 1 85 ? 8.133 1.124 -24 1 30.92 85 HIS A C 1
ATOM 685 O O . HIS A 1 85 ? 8.617 2.178 -23.594 1 30.92 85 HIS A O 1
ATOM 691 N N . ARG A 1 86 ? 7.617 1.226 -25.219 1 32.41 86 ARG A N 1
ATOM 692 C CA . ARG A 1 86 ? 6.613 2.281 -25.156 1 32.41 86 ARG A CA 1
ATOM 693 C C . ARG A 1 86 ? 5.902 2.277 -23.797 1 32.41 86 ARG A C 1
ATOM 695 O O . ARG A 1 86 ? 5.16 1.345 -23.484 1 32.41 86 ARG A O 1
ATOM 702 N N . SER A 1 87 ? 6.609 2.748 -22.844 1 34.03 87 SER A N 1
ATOM 703 C CA . SER A 1 87 ? 5.844 3.061 -21.641 1 34.03 87 SER A CA 1
ATOM 704 C C . SER A 1 87 ? 4.484 3.652 -21.984 1 34.03 87 SER A C 1
ATOM 706 O O . SER A 1 87 ? 4.387 4.816 -22.375 1 34.03 87 SER A O 1
ATOM 708 N N . ASN A 1 88 ? 3.77 3.041 -22.844 1 33.47 88 ASN A N 1
ATOM 709 C CA . ASN A 1 88 ? 2.408 3.539 -22.672 1 33.47 88 ASN A CA 1
ATOM 710 C C . ASN A 1 88 ? 2.1 3.85 -21.203 1 33.47 88 ASN A C 1
ATOM 712 O O . ASN A 1 88 ? 2.102 2.951 -20.359 1 33.47 88 ASN A O 1
ATOM 716 N N . LYS A 1 89 ? 2.43 4.973 -20.844 1 38.78 89 LYS A N 1
ATOM 717 C CA . LYS A 1 89 ? 1.972 5.527 -19.578 1 38.78 89 LYS A CA 1
ATOM 718 C C . LYS A 1 89 ? 0.538 5.102 -19.266 1 38.78 89 LYS A C 1
ATOM 720 O O . LYS A 1 89 ? -0.413 5.684 -19.797 1 38.78 89 LYS A O 1
ATOM 725 N N . VAL A 1 90 ? 0.184 3.838 -19.359 1 37.34 90 VAL A N 1
ATOM 726 C CA . VAL A 1 90 ? -1.113 3.416 -18.828 1 37.34 90 VAL A CA 1
ATOM 727 C C . VAL A 1 90 ? -1.392 4.113 -17.5 1 37.34 90 VAL A C 1
ATOM 729 O O . VAL A 1 90 ? -0.667 3.914 -16.531 1 37.34 90 VAL A O 1
ATOM 732 N N . SER A 1 91 ? -1.962 5.258 -17.562 1 39.12 91 SER A N 1
ATOM 733 C CA . SER A 1 91 ? -2.459 6.043 -16.438 1 39.12 91 SER A CA 1
ATOM 734 C C . SER A 1 91 ? -3.5 5.262 -15.648 1 39.12 91 SER A C 1
ATOM 736 O O . SER A 1 91 ? -4.598 5 -16.141 1 39.12 91 SER A O 1
ATOM 738 N N . TRP A 1 92 ? -3.197 4.137 -15.07 1 40.84 92 TRP A N 1
ATOM 739 C CA . TRP A 1 92 ? -4.195 3.463 -14.242 1 40.84 92 TRP A CA 1
ATOM 740 C C . TRP A 1 92 ? -4.555 4.309 -13.023 1 40.84 92 TRP A C 1
ATOM 742 O O . TRP A 1 92 ? -3.709 5.035 -12.5 1 40.84 92 TRP A O 1
ATOM 752 N N . SER A 1 93 ? -5.82 4.617 -12.938 1 51.09 93 SER A N 1
ATOM 753 C CA . SER A 1 93 ? -6.348 5.398 -11.82 1 51.09 93 SER A CA 1
ATOM 754 C C . SER A 1 93 ? -6.629 4.52 -10.609 1 51.09 93 SER A C 1
ATOM 756 O O . SER A 1 93 ? -7.355 3.529 -10.711 1 51.09 93 SER A O 1
ATOM 758 N N . ILE A 1 94 ? -5.598 4.277 -9.805 1 55 94 ILE A N 1
ATOM 759 C CA . ILE A 1 94 ? -5.973 3.668 -8.539 1 55 94 ILE A CA 1
ATOM 760 C C . ILE A 1 94 ? -6.992 4.555 -7.824 1 55 94 ILE A C 1
ATOM 762 O O . ILE A 1 94 ? -6.746 5.742 -7.602 1 55 94 ILE A O 1
ATOM 766 N N . GLU A 1 95 ? -8.086 3.902 -7.691 1 67 95 GLU A N 1
ATOM 767 C CA . GLU A 1 95 ? -9.18 4.625 -7.047 1 67 95 GLU A CA 1
ATOM 768 C C . GLU A 1 95 ? -8.867 4.914 -5.582 1 67 95 GLU A C 1
ATOM 770 O O . GLU A 1 95 ? -8.008 4.262 -4.988 1 67 95 GLU A O 1
ATOM 775 N N . ASN A 1 96 ? -9.406 5.906 -5.16 1 78.25 96 ASN A N 1
ATOM 776 C CA . ASN A 1 96 ? -9.32 6.289 -3.756 1 78.25 96 ASN A CA 1
ATOM 777 C C . ASN A 1 96 ? -9.883 5.207 -2.842 1 78.25 96 ASN A C 1
ATOM 779 O O . ASN A 1 96 ? -10.781 4.457 -3.238 1 78.25 96 ASN A O 1
ATOM 783 N N . LEU A 1 97 ? -9.25 5.016 -1.72 1 88.31 97 LEU A N 1
ATOM 784 C CA . LEU A 1 97 ? -9.789 4.141 -0.685 1 88.31 97 LEU A CA 1
ATOM 785 C C . LEU A 1 97 ? -10.938 4.816 0.059 1 88.31 97 LEU A C 1
ATOM 787 O O . LEU A 1 97 ? -10.781 5.215 1.215 1 88.31 97 LEU A O 1
ATOM 791 N N . SER A 1 98 ? -12.094 4.895 -0.589 1 92.81 98 SER A N 1
ATOM 792 C CA . SER A 1 98 ? -13.25 5.57 -0.016 1 92.81 98 SER A CA 1
ATOM 793 C C . SER A 1 98 ? -14.195 4.582 0.659 1 92.81 98 SER A C 1
ATOM 795 O O . SER A 1 98 ? -14.414 3.479 0.151 1 92.81 98 SER A O 1
ATOM 797 N N . ILE A 1 99 ? -14.711 4.898 1.8 1 93.62 99 ILE A N 1
ATOM 798 C CA . ILE A 1 99 ? -15.648 4.051 2.523 1 93.62 99 ILE A CA 1
ATOM 799 C C . ILE A 1 99 ? -17.047 4.676 2.49 1 93.62 99 ILE A C 1
ATOM 801 O O . ILE A 1 99 ? -17.172 5.902 2.436 1 93.62 99 ILE A O 1
ATOM 805 N N . PRO A 1 100 ? -18.078 3.867 2.498 1 90.38 100 PRO A N 1
ATOM 806 C CA . PRO A 1 100 ? -19.438 4.43 2.596 1 90.38 100 PRO A CA 1
ATOM 807 C C . PRO A 1 100 ? -19.719 5.035 3.967 1 90.38 100 PRO A C 1
ATOM 809 O O . PRO A 1 100 ? -19.172 4.586 4.973 1 90.38 100 PRO A O 1
ATOM 812 N N . ASN A 1 101 ? -20.594 5.988 3.914 1 89.19 101 ASN A N 1
ATOM 813 C CA . ASN A 1 101 ? -21.016 6.574 5.18 1 89.19 101 ASN A CA 1
ATOM 814 C C . ASN A 1 101 ? -21.812 5.57 6.02 1 89.19 101 ASN A C 1
ATOM 816 O O . ASN A 1 101 ? -22.594 4.785 5.484 1 89.19 101 ASN A O 1
ATOM 820 N N . GLY A 1 102 ? -21.562 5.594 7.254 1 90.44 102 GLY A N 1
ATOM 821 C CA . GLY A 1 102 ? -22.391 4.84 8.172 1 90.44 102 GLY A CA 1
ATOM 822 C C . GLY A 1 102 ? -21.953 3.4 8.344 1 90.44 102 GLY A C 1
ATOM 823 O O . GLY A 1 102 ? -22.641 2.598 8.969 1 90.44 102 GLY A O 1
ATOM 824 N N . LEU A 1 103 ? -20.844 3.008 7.773 1 93.88 103 LEU A N 1
ATOM 825 C CA . LEU A 1 103 ? -20.344 1.652 7.957 1 93.88 103 LEU A CA 1
ATOM 826 C C . LEU A 1 103 ? -20 1.39 9.422 1 93.88 103 LEU A C 1
ATOM 828 O O . LEU A 1 103 ? -19.375 2.217 10.078 1 93.88 103 LEU A O 1
ATOM 832 N N . ILE A 1 104 ? -20.422 0.251 9.945 1 95.44 104 ILE A N 1
ATOM 833 C CA . ILE A 1 104 ? -20.188 -0.101 11.344 1 95.44 104 ILE A CA 1
ATOM 834 C C . ILE A 1 104 ? -19.047 -1.11 11.438 1 95.44 104 ILE A C 1
ATOM 836 O O . ILE A 1 104 ? -19.078 -2.16 10.789 1 95.44 104 ILE A O 1
ATOM 840 N N . TYR A 1 105 ? -18.094 -0.83 12.172 1 96.69 105 TYR A N 1
ATOM 841 C CA . TYR A 1 105 ? -16.938 -1.686 12.414 1 96.69 105 TYR A CA 1
ATOM 842 C C . TYR A 1 105 ? -16.25 -1.318 13.719 1 96.69 105 TYR A C 1
ATOM 844 O O . TYR A 1 105 ? -16.422 -0.211 14.234 1 96.69 105 TYR A O 1
ATOM 852 N N . PRO A 1 106 ? -15.539 -2.232 14.305 1 96.56 106 PRO A N 1
ATOM 853 C CA . PRO A 1 106 ? -14.797 -1.898 15.523 1 96.56 106 PRO A CA 1
ATOM 854 C C . PRO A 1 106 ? -13.719 -0.844 15.289 1 96.56 106 PRO A C 1
ATOM 856 O O . PRO A 1 106 ? -13.094 -0.816 14.227 1 96.56 106 PRO A O 1
ATOM 859 N N . GLN A 1 107 ? -13.477 0.051 16.266 1 97.12 107 GLN A N 1
ATOM 860 C CA . GLN A 1 107 ? -12.406 1.035 16.172 1 97.12 107 GLN A CA 1
ATOM 861 C C . GLN A 1 107 ? -11.039 0.356 16.094 1 97.12 107 GLN A C 1
ATOM 863 O O . GLN A 1 107 ? -10.727 -0.514 16.906 1 97.12 107 GLN A O 1
ATOM 868 N N . PRO A 1 108 ? -10.273 0.658 15.125 1 97.5 108 PRO A N 1
ATOM 869 C CA . PRO A 1 108 ? -8.953 0.046 15.023 1 97.5 108 PRO A CA 1
ATOM 870 C C . PRO A 1 108 ? -7.992 0.535 16.109 1 97.5 108 PRO A C 1
ATOM 872 O O . PRO A 1 108 ? -8.148 1.647 16.625 1 97.5 108 PRO A O 1
ATOM 875 N N . SER A 1 109 ? -6.996 -0.28 16.422 1 97.38 109 SER A N 1
ATOM 876 C CA . SER A 1 109 ? -6.008 0.034 17.453 1 97.38 109 SER A CA 1
ATOM 877 C C . SER A 1 109 ? -4.625 0.249 16.844 1 97.38 109 SER A C 1
ATOM 879 O O . SER A 1 109 ? -4.227 -0.47 15.93 1 97.38 109 SER A O 1
ATOM 881 N N . THR A 1 110 ? -3.91 1.19 17.328 1 98.06 110 THR A N 1
ATOM 882 C CA . THR A 1 110 ? -2.523 1.405 16.922 1 98.06 110 THR A CA 1
ATOM 883 C C . THR A 1 110 ? -1.581 0.542 17.75 1 98.06 110 THR A C 1
ATOM 885 O O . THR A 1 110 ? -0.407 0.389 17.406 1 98.06 110 THR A O 1
ATOM 888 N N . GLN A 1 111 ? -2.094 -0.09 18.812 1 96.94 111 GLN A N 1
ATOM 889 C CA . GLN A 1 111 ? -1.266 -0.803 19.781 1 96.94 111 GLN A CA 1
ATOM 890 C C . GLN A 1 111 ? -1.386 -2.312 19.609 1 96.94 111 GLN A C 1
ATOM 892 O O . GLN A 1 111 ? -0.416 -3.047 19.812 1 96.94 111 GLN A O 1
ATOM 897 N N . LYS A 1 112 ? -2.502 -2.721 19.234 1 95.5 112 LYS A N 1
ATOM 898 C CA . LYS A 1 112 ? -2.775 -4.156 19.188 1 95.5 112 LYS A CA 1
ATOM 899 C C . LYS A 1 112 ? -2.732 -4.668 17.75 1 95.5 112 LYS A C 1
ATOM 901 O O . LYS A 1 112 ? -3.518 -4.234 16.906 1 95.5 112 LYS A O 1
ATOM 906 N N . GLY A 1 113 ? -1.883 -5.508 17.438 1 94.12 113 GLY A N 1
ATOM 907 C CA . GLY A 1 113 ? -1.759 -6.203 16.172 1 94.12 113 GLY A CA 1
ATOM 908 C C . GLY A 1 113 ? -1.226 -7.613 16.312 1 94.12 113 GLY A C 1
ATOM 909 O O . GLY A 1 113 ? -1.045 -8.109 17.422 1 94.12 113 GLY A O 1
ATOM 910 N N . ARG A 1 114 ? -1.127 -8.281 15.156 1 96.19 114 ARG A N 1
ATOM 911 C CA . ARG A 1 114 ? -0.513 -9.602 15.156 1 96.19 114 ARG A CA 1
ATOM 912 C C . ARG A 1 114 ? 0.927 -9.539 15.656 1 96.19 114 ARG A C 1
ATOM 914 O O . ARG A 1 114 ? 1.681 -8.641 15.273 1 96.19 114 ARG A O 1
ATOM 921 N N . THR A 1 115 ? 1.302 -10.414 16.562 1 96.31 115 THR A N 1
ATOM 922 C CA . THR A 1 115 ? 2.623 -10.297 17.172 1 96.31 115 THR A CA 1
ATOM 923 C C . THR A 1 115 ? 3.475 -11.523 16.844 1 96.31 115 THR A C 1
ATOM 925 O O . THR A 1 115 ? 4.672 -11.547 17.141 1 96.31 115 THR A O 1
ATOM 928 N N . ASP A 1 116 ? 2.934 -12.578 16.219 1 97.38 116 ASP A N 1
ATOM 929 C CA . ASP A 1 116 ? 3.654 -13.82 15.992 1 97.38 116 ASP A CA 1
ATOM 930 C C . ASP A 1 116 ? 4.242 -13.867 14.586 1 97.38 116 ASP A C 1
ATOM 932 O O . ASP A 1 116 ? 4.977 -14.797 14.242 1 97.38 116 ASP A O 1
ATOM 936 N N . VAL A 1 117 ? 3.908 -12.883 13.75 1 98.19 117 VAL A N 1
ATOM 937 C CA . VAL A 1 117 ? 4.406 -12.766 12.383 1 98.19 117 VAL A CA 1
ATOM 938 C C . VAL A 1 117 ? 4.73 -11.305 12.07 1 98.19 117 VAL A C 1
ATOM 940 O O . VAL A 1 117 ? 4.363 -10.406 12.828 1 98.19 117 VAL A O 1
ATOM 943 N N . ASN A 1 118 ? 5.484 -11.102 11.062 1 98.19 118 ASN A N 1
ATOM 944 C CA . ASN A 1 118 ? 5.711 -9.766 10.531 1 98.19 118 ASN A CA 1
ATOM 945 C C . ASN A 1 118 ? 4.602 -9.344 9.562 1 98.19 118 ASN A C 1
ATOM 947 O O . ASN A 1 118 ? 4.297 -10.07 8.617 1 98.19 118 ASN A O 1
ATOM 951 N N . CYS A 1 119 ? 4.055 -8.188 9.75 1 98.38 119 CYS A N 1
ATOM 952 C CA . CYS A 1 119 ? 2.861 -7.809 9.008 1 98.38 119 CYS A CA 1
ATOM 953 C C . CYS A 1 119 ? 3.195 -6.789 7.922 1 98.38 119 CYS A C 1
ATOM 955 O O . CYS A 1 119 ? 2.305 -6.312 7.219 1 98.38 119 CYS A O 1
ATOM 957 N N . VAL A 1 120 ? 4.43 -6.406 7.781 1 98.56 120 VAL A N 1
ATOM 958 C CA . VAL A 1 120 ? 4.883 -5.48 6.75 1 98.56 120 VAL A CA 1
ATOM 959 C C . VAL A 1 120 ? 6.227 -5.949 6.188 1 98.56 120 VAL A C 1
ATOM 961 O O . VAL A 1 120 ? 7.031 -6.543 6.906 1 98.56 120 VAL A O 1
ATOM 964 N N . THR A 1 121 ? 6.496 -5.707 4.938 1 98.5 121 THR A N 1
ATOM 965 C CA . THR A 1 121 ? 7.773 -6.043 4.312 1 98.5 121 THR A CA 1
ATOM 966 C C . THR A 1 121 ? 8.82 -4.973 4.613 1 98.5 121 THR A C 1
ATOM 968 O O . THR A 1 121 ? 8.5 -3.916 5.156 1 98.5 121 THR A O 1
ATOM 971 N N . ASN A 1 122 ? 10.062 -5.277 4.203 1 98 122 ASN A N 1
ATOM 972 C CA . ASN A 1 122 ? 11.133 -4.316 4.465 1 98 122 ASN A CA 1
ATOM 973 C C . ASN A 1 122 ? 11.062 -3.127 3.514 1 98 122 ASN A C 1
ATOM 975 O O . ASN A 1 122 ? 11.727 -2.111 3.732 1 98 122 ASN A O 1
ATOM 979 N N . TRP A 1 123 ? 10.234 -3.16 2.453 1 97.81 123 TRP A N 1
ATOM 980 C CA . TRP A 1 123 ? 9.961 -1.979 1.637 1 97.81 123 TRP A CA 1
ATOM 981 C C . TRP A 1 123 ? 8.602 -1.379 1.976 1 97.81 123 TRP A C 1
ATOM 983 O O . TRP A 1 123 ? 8.062 -0.577 1.209 1 97.81 123 TRP A O 1
ATOM 993 N N . ASN A 1 124 ? 8 -1.794 3.062 1 97.88 124 ASN A N 1
ATOM 994 C CA . ASN A 1 124 ? 6.895 -1.184 3.799 1 97.88 124 ASN A CA 1
ATOM 995 C C . ASN A 1 124 ? 5.578 -1.316 3.045 1 97.88 124 ASN A C 1
ATOM 997 O O . ASN A 1 124 ? 4.828 -0.345 2.916 1 97.88 124 ASN A O 1
ATOM 1001 N N . VAL A 1 125 ? 5.281 -2.438 2.502 1 97.88 125 VAL A N 1
ATOM 1002 C CA . VAL A 1 125 ? 3.959 -2.803 2.012 1 97.88 125 VAL A CA 1
ATOM 1003 C C . VAL A 1 125 ? 3.371 -3.91 2.883 1 97.88 125 VAL A C 1
ATOM 1005 O O . VAL A 1 125 ? 4.105 -4.609 3.588 1 97.88 125 VAL A O 1
ATOM 1008 N N . PRO A 1 126 ? 2.105 -4.094 2.865 1 98.5 126 PRO A N 1
ATOM 1009 C CA . PRO A 1 126 ? 1.493 -5.078 3.762 1 98.5 126 PRO A CA 1
ATOM 1010 C C . PRO A 1 126 ? 1.921 -6.508 3.447 1 98.5 126 PRO A C 1
ATOM 1012 O O . PRO A 1 126 ? 2.045 -6.875 2.275 1 98.5 126 PRO A O 1
ATOM 1015 N N . LEU A 1 127 ? 2.281 -7.191 4.391 1 98.81 127 LEU A N 1
ATOM 1016 C CA . LEU A 1 127 ? 2.322 -8.648 4.422 1 98.81 127 LEU A CA 1
ATOM 1017 C C . LEU A 1 127 ? 1.076 -9.219 5.098 1 98.81 127 LEU A C 1
ATOM 1019 O O . LEU A 1 127 ? 0.956 -9.18 6.324 1 98.81 127 LEU A O 1
ATOM 1023 N N . VAL A 1 128 ? 0.182 -9.789 4.371 1 98.88 128 VAL A N 1
ATOM 1024 C CA . VAL A 1 128 ? -1.205 -10 4.773 1 98.88 128 VAL A CA 1
ATOM 1025 C C . VAL A 1 128 ? -1.352 -11.367 5.438 1 98.88 128 VAL A C 1
ATOM 1027 O O . VAL A 1 128 ? -1.002 -12.391 4.848 1 98.88 128 VAL A O 1
ATOM 1030 N N . TRP A 1 129 ? -1.803 -11.391 6.625 1 98.75 129 TRP A N 1
ATOM 1031 C CA . TRP A 1 129 ? -2.178 -12.547 7.434 1 98.75 129 TRP A CA 1
ATOM 1032 C C . TRP A 1 129 ? -3.59 -12.391 7.988 1 98.75 129 TRP A C 1
ATOM 1034 O O . TRP A 1 129 ? -4.133 -11.281 8.016 1 98.75 129 TRP A O 1
ATOM 1044 N N . GLU A 1 130 ? -4.203 -13.547 8.398 1 98.56 130 GLU A N 1
ATOM 1045 C CA . GLU A 1 130 ? -5.402 -13.422 9.219 1 98.56 130 GLU A CA 1
ATOM 1046 C C . GLU A 1 130 ? -5.164 -12.508 10.414 1 98.56 130 GLU A C 1
ATOM 1048 O O . GLU A 1 130 ? -4.156 -12.641 11.117 1 98.56 130 GLU A O 1
ATOM 1053 N N . GLY A 1 131 ? -5.996 -11.516 10.578 1 97.75 131 GLY A N 1
ATOM 1054 C CA . GLY A 1 131 ? -5.879 -10.609 11.711 1 97.75 131 GLY A CA 1
ATOM 1055 C C . GLY A 1 131 ? -5.234 -9.289 11.352 1 97.75 131 GLY A C 1
ATOM 1056 O O . GLY A 1 131 ? -5.109 -8.398 12.203 1 97.75 131 GLY A O 1
ATOM 1057 N N . THR A 1 132 ? -4.836 -9.102 10.109 1 98.44 132 THR A N 1
ATOM 1058 C CA . THR A 1 132 ? -4.129 -7.887 9.734 1 98.44 132 THR A CA 1
ATOM 1059 C C . THR A 1 132 ? -5.055 -6.93 8.984 1 98.44 132 THR A C 1
ATOM 1061 O O . THR A 1 132 ? -4.605 -5.91 8.453 1 98.44 132 THR A O 1
ATOM 1064 N N . PHE A 1 133 ? -6.297 -7.188 8.906 1 98.12 133 PHE A N 1
ATOM 1065 C CA . PHE A 1 133 ? -7.301 -6.355 8.25 1 98.12 133 PHE A CA 1
ATOM 1066 C C . PHE A 1 133 ? -8.68 -6.602 8.844 1 98.12 133 PHE A C 1
ATOM 1068 O O . PHE A 1 133 ? -8.891 -7.59 9.555 1 98.12 133 PHE A O 1
ATOM 1075 N N . ASP A 1 134 ? -9.578 -5.703 8.633 1 98.06 134 ASP A N 1
ATOM 1076 C CA . ASP A 1 134 ? -11 -5.887 8.906 1 98.06 134 ASP A CA 1
ATOM 1077 C C . ASP A 1 134 ? -11.773 -6.176 7.625 1 98.06 134 ASP A C 1
ATOM 1079 O O . ASP A 1 134 ? -11.883 -5.312 6.75 1 98.06 134 ASP A O 1
ATOM 1083 N N . PRO A 1 135 ? -12.305 -7.383 7.504 1 97.75 135 PRO A N 1
ATOM 1084 C CA . PRO A 1 135 ? -12.953 -7.773 6.25 1 97.75 135 PRO A CA 1
ATOM 1085 C C . PRO A 1 135 ? -14.141 -6.879 5.898 1 97.75 135 PRO A C 1
ATOM 1087 O O . PRO A 1 135 ? -14.414 -6.641 4.719 1 97.75 135 PRO A O 1
ATOM 1090 N N . ILE A 1 136 ? -14.812 -6.344 6.891 1 97.19 136 ILE A N 1
ATOM 1091 C CA . ILE A 1 136 ? -15.953 -5.469 6.656 1 97.19 136 ILE A CA 1
ATOM 1092 C C . ILE A 1 136 ? -15.484 -4.164 6.02 1 97.19 136 ILE A C 1
ATOM 1094 O O . ILE A 1 136 ? -16.062 -3.707 5.031 1 97.19 136 ILE A O 1
ATOM 1098 N N . VAL A 1 137 ? -14.461 -3.619 6.543 1 97.44 137 VAL A N 1
ATOM 1099 C CA . VAL A 1 137 ? -13.961 -2.318 6.113 1 97.44 137 VAL A CA 1
ATOM 1100 C C . VAL A 1 137 ? -13.359 -2.434 4.711 1 97.44 137 VAL A C 1
ATOM 1102 O O . VAL A 1 137 ? -13.727 -1.681 3.809 1 97.44 137 VAL A O 1
ATOM 1105 N N . ILE A 1 138 ? -12.477 -3.408 4.523 1 97.31 138 ILE A N 1
ATOM 1106 C CA . ILE A 1 138 ? -11.727 -3.477 3.275 1 97.31 138 ILE A CA 1
ATOM 1107 C C . ILE A 1 138 ? -12.656 -3.881 2.135 1 97.31 138 ILE A C 1
ATOM 1109 O O . ILE A 1 138 ? -12.531 -3.383 1.013 1 97.31 138 ILE A O 1
ATOM 1113 N N . ASP A 1 139 ? -13.617 -4.777 2.354 1 97.31 139 ASP A N 1
ATOM 1114 C CA . ASP A 1 139 ? -14.578 -5.125 1.307 1 97.31 139 ASP A CA 1
ATOM 1115 C C . ASP A 1 139 ? -15.438 -3.922 0.93 1 97.31 139 ASP A C 1
ATOM 1117 O O . ASP A 1 139 ? -15.711 -3.695 -0.25 1 97.31 139 ASP A O 1
ATOM 1121 N N . ALA A 1 140 ? -15.852 -3.176 1.939 1 96.44 140 ALA A N 1
ATOM 1122 C CA . ALA A 1 140 ? -16.688 -2.008 1.675 1 96.44 140 ALA A CA 1
ATOM 1123 C C . ALA A 1 140 ? -15.961 -1.003 0.784 1 96.44 140 ALA A C 1
ATOM 1125 O O . ALA A 1 140 ? -16.562 -0.412 -0.115 1 96.44 140 ALA A O 1
ATOM 1126 N N . ILE A 1 141 ? -14.711 -0.806 1.037 1 96.06 141 ILE A N 1
ATOM 1127 C CA . ILE A 1 141 ? -13.898 0.128 0.265 1 96.06 141 ILE A CA 1
ATOM 1128 C C . ILE A 1 141 ? -13.875 -0.297 -1.202 1 96.06 141 ILE A C 1
ATOM 1130 O O . ILE A 1 141 ? -14.164 0.506 -2.092 1 96.06 141 ILE A O 1
ATOM 1134 N N . TYR A 1 142 ? -13.656 -1.569 -1.453 1 95.44 142 TYR A N 1
ATOM 1135 C CA . TYR A 1 142 ? -13.445 -2.012 -2.826 1 95.44 142 TYR A CA 1
ATOM 1136 C C . TYR A 1 142 ? -14.773 -2.268 -3.527 1 95.44 142 TYR A C 1
ATOM 1138 O O . TYR A 1 142 ? -14.875 -2.115 -4.746 1 95.44 142 TYR A O 1
ATOM 1146 N N . LYS A 1 143 ? -15.781 -2.652 -2.811 1 95.19 143 LYS A N 1
ATOM 1147 C CA . LYS A 1 143 ? -17.094 -2.834 -3.426 1 95.19 143 LYS A CA 1
ATOM 1148 C C . LYS A 1 143 ? -17.609 -1.525 -4.012 1 95.19 143 LYS A C 1
ATOM 1150 O O . LYS A 1 143 ? -18.297 -1.526 -5.043 1 95.19 143 LYS A O 1
ATOM 1155 N N . LYS A 1 144 ? -17.234 -0.444 -3.373 1 92.5 144 LYS A N 1
ATOM 1156 C CA . LYS A 1 144 ? -17.656 0.875 -3.842 1 92.5 144 LYS A CA 1
ATOM 1157 C C . LYS A 1 144 ? -17.125 1.15 -5.246 1 92.5 144 LYS A C 1
ATOM 1159 O O . LYS A 1 144 ? -17.781 1.834 -6.039 1 92.5 144 LYS A O 1
ATOM 1164 N N . THR A 1 145 ? -15.992 0.647 -5.539 1 91.88 145 THR A N 1
ATOM 1165 C CA . THR A 1 145 ? -15.398 0.876 -6.848 1 91.88 145 THR A CA 1
ATOM 1166 C C . THR A 1 145 ? -15.938 -0.118 -7.871 1 91.88 145 THR A C 1
ATOM 1168 O O . THR A 1 145 ? -15.703 0.03 -9.07 1 91.88 145 THR A O 1
ATOM 1171 N N . ASN A 1 146 ? -16.609 -1.158 -7.488 1 93.69 146 ASN A N 1
ATOM 1172 C CA . ASN A 1 146 ? -17.25 -2.176 -8.32 1 93.69 146 ASN A CA 1
ATOM 1173 C C . ASN A 1 146 ? -16.266 -2.736 -9.352 1 93.69 146 ASN A C 1
ATOM 1175 O O . ASN A 1 146 ? -16.547 -2.719 -10.555 1 93.69 146 ASN A O 1
ATOM 1179 N N . PRO A 1 147 ? -15.164 -3.311 -8.836 1 96.31 147 PRO A N 1
ATOM 1180 C CA . PRO A 1 147 ? -14.133 -3.773 -9.773 1 96.31 147 PRO A CA 1
ATOM 1181 C C . PRO A 1 147 ? -14.562 -5.016 -10.547 1 96.31 147 PRO A C 1
ATOM 1183 O O . PRO A 1 147 ? -15.25 -5.887 -10 1 96.31 147 PRO A O 1
ATOM 1186 N N . ARG A 1 148 ? -14.211 -5.09 -11.875 1 98 148 ARG A N 1
ATOM 1187 C CA . ARG A 1 148 ? -14.312 -6.309 -12.68 1 98 148 ARG A CA 1
ATOM 1188 C C . ARG 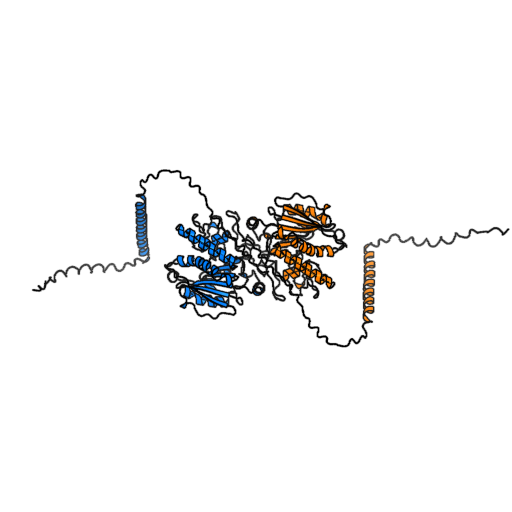A 1 148 ? -13.094 -7.199 -12.469 1 98 148 ARG A C 1
ATOM 1190 O O . ARG A 1 148 ? -11.977 -6.836 -12.844 1 98 148 ARG A O 1
ATOM 1197 N N . VAL A 1 149 ? -13.273 -8.406 -11.875 1 98.56 149 VAL A N 1
ATOM 1198 C CA . VAL A 1 149 ? -12.156 -9.273 -11.523 1 98.56 149 VAL A CA 1
ATOM 1199 C C . VAL A 1 149 ? -12.109 -10.477 -12.469 1 98.56 149 VAL A C 1
ATOM 1201 O O . VAL A 1 149 ? -13.133 -11.133 -12.695 1 98.56 149 VAL A O 1
ATOM 1204 N N . GLY A 1 150 ? -11.008 -10.727 -13.07 1 98.75 150 GLY A N 1
ATOM 1205 C CA . GLY A 1 150 ? -10.766 -11.938 -13.844 1 98.75 150 GLY A CA 1
ATOM 1206 C C . GLY A 1 150 ? -9.898 -12.945 -13.125 1 98.75 150 GLY A C 1
ATOM 1207 O O . GLY A 1 150 ? -8.953 -12.57 -12.43 1 98.75 150 GLY A O 1
ATOM 1208 N N . VAL A 1 151 ? -10.164 -14.18 -13.289 1 98.81 151 VAL A N 1
ATOM 1209 C CA . VAL A 1 151 ? -9.32 -15.281 -12.82 1 98.81 151 VAL A CA 1
ATOM 1210 C C . VAL A 1 151 ? -8.914 -16.156 -14 1 98.81 151 VAL A C 1
ATOM 1212 O O . VAL A 1 151 ? -9.773 -16.734 -14.672 1 98.81 151 VAL A O 1
ATOM 1215 N N . MET A 1 152 ? -7.691 -16.219 -14.266 1 98.31 152 MET A N 1
ATOM 1216 C CA . MET A 1 152 ? -7.18 -17.094 -15.32 1 98.31 152 MET A CA 1
ATOM 1217 C C . MET A 1 152 ? -6.809 -18.469 -14.758 1 98.31 152 MET A C 1
ATOM 1219 O O . MET A 1 152 ? -6 -18.562 -13.836 1 98.31 152 MET A O 1
ATOM 1223 N N . ILE A 1 153 ? -7.34 -19.484 -15.352 1 97.44 153 ILE A N 1
ATOM 1224 C CA . ILE A 1 153 ? -7.164 -20.875 -14.93 1 97.44 153 ILE A CA 1
ATOM 1225 C C . ILE A 1 153 ? -6.75 -21.734 -16.125 1 97.44 153 ILE A C 1
ATOM 1227 O O . ILE A 1 153 ? -7.445 -21.766 -17.141 1 97.44 153 ILE A O 1
ATOM 1231 N N . PHE A 1 154 ? -5.723 -22.422 -15.961 1 95.38 154 PHE A N 1
ATOM 1232 C CA . PHE A 1 154 ? -5.258 -23.297 -17.016 1 95.38 154 PHE A CA 1
ATOM 1233 C C . PHE A 1 154 ? -5.555 -24.75 -16.688 1 95.38 154 PHE A C 1
ATOM 1235 O O . PHE A 1 154 ? -4.965 -25.312 -15.75 1 95.38 154 PHE A O 1
ATOM 1242 N N . ALA A 1 155 ? -6.473 -25.312 -17.375 1 94.88 155 ALA A N 1
ATOM 1243 C CA . ALA A 1 155 ? -6.875 -26.703 -17.219 1 94.88 155 ALA A CA 1
ATOM 1244 C C . ALA A 1 155 ? -6.664 -27.484 -18.516 1 94.88 155 ALA A C 1
ATOM 1246 O O . ALA A 1 155 ? -7.617 -27.719 -19.266 1 94.88 155 ALA A O 1
ATOM 1247 N N . VAL A 1 156 ? -5.543 -27.938 -18.734 1 92.31 156 VAL A N 1
ATOM 1248 C CA . VAL A 1 156 ? -5.172 -28.641 -19.953 1 92.31 156 VAL A CA 1
ATOM 1249 C C . VAL A 1 156 ? -5.012 -30.141 -19.656 1 92.31 156 VAL A C 1
ATOM 1251 O O . VAL A 1 156 ? -4.465 -30.516 -18.609 1 92.31 156 VAL A O 1
ATOM 1254 N N . GLY A 1 157 ? -5.445 -30.969 -20.547 1 89.81 157 GLY A N 1
ATOM 1255 C CA . GLY A 1 157 ? -5.391 -32.406 -20.344 1 89.81 157 GLY A CA 1
ATOM 1256 C C . GLY A 1 157 ? -6.191 -32.875 -19.141 1 89.81 157 GLY A C 1
ATOM 1257 O O . GLY A 1 157 ? -7.363 -32.5 -18.984 1 89.81 157 GLY A O 1
ATOM 1258 N N . LYS A 1 158 ? -5.57 -33.688 -18.312 1 89.38 158 LYS A N 1
ATOM 1259 C CA . LYS A 1 158 ? -6.258 -34.281 -17.172 1 89.38 158 LYS A CA 1
ATOM 1260 C C . LYS A 1 158 ? -6.559 -33.25 -16.094 1 89.38 158 LYS A C 1
ATOM 1262 O O . LYS A 1 158 ? -7.301 -33.531 -15.141 1 89.38 158 LYS A O 1
ATOM 1267 N N . TYR A 1 159 ? -6.098 -32.094 -16.266 1 92.81 159 TYR A N 1
ATOM 1268 C CA . TYR A 1 159 ? -6.293 -31.078 -15.25 1 92.81 159 TYR A CA 1
ATOM 1269 C C . TYR A 1 159 ? -7.723 -30.547 -15.273 1 92.81 159 TYR A C 1
ATOM 1271 O O . TYR A 1 159 ? -8.164 -29.891 -14.336 1 92.81 159 TYR A O 1
ATOM 1279 N N . THR A 1 160 ? -8.469 -30.859 -16.344 1 94.56 160 THR A N 1
ATOM 1280 C CA . THR A 1 160 ? -9.883 -30.5 -16.375 1 94.56 160 THR A CA 1
ATOM 1281 C C . THR A 1 160 ? -10.641 -31.156 -15.227 1 94.56 160 THR A C 1
ATOM 1283 O O . THR A 1 160 ? -11.68 -30.641 -14.789 1 94.56 160 THR A O 1
ATOM 1286 N N . GLY A 1 161 ? -10.094 -32.219 -14.727 1 94.5 161 GLY A N 1
ATOM 1287 C CA . GLY A 1 161 ? -10.727 -32.938 -13.625 1 94.5 161 GLY A CA 1
ATOM 1288 C C . GLY A 1 161 ? -10.781 -32.125 -12.344 1 94.5 161 GLY A C 1
ATOM 1289 O O . GLY A 1 161 ? -11.578 -32.406 -11.445 1 94.5 161 GLY A O 1
ATOM 1290 N N . PHE A 1 162 ? -10 -31.094 -12.188 1 96.5 162 PHE A N 1
ATOM 1291 C CA . PHE A 1 162 ? -9.922 -30.297 -10.969 1 96.5 162 PHE A CA 1
ATOM 1292 C C . PHE A 1 162 ? -10.867 -29.109 -11.039 1 96.5 162 PHE A C 1
ATOM 1294 O O . PHE A 1 162 ? -11.086 -28.422 -10.039 1 96.5 162 PHE A O 1
ATOM 1301 N N . LEU A 1 163 ? -11.477 -28.875 -12.195 1 97.88 163 LEU A N 1
ATOM 1302 C CA . LEU A 1 163 ? -12.25 -27.656 -12.445 1 97.88 163 LEU A CA 1
ATOM 1303 C C . LEU A 1 163 ? -13.461 -27.578 -11.516 1 97.88 163 LEU A C 1
ATOM 1305 O O . LEU A 1 163 ? -13.727 -26.531 -10.93 1 97.88 163 LEU A O 1
ATOM 1309 N N . LYS A 1 164 ? -14.195 -28.656 -11.406 1 98.19 164 LYS A N 1
ATOM 1310 C CA . LYS A 1 164 ? -15.43 -28.641 -10.625 1 98.19 164 LYS A CA 1
ATOM 1311 C C . LYS A 1 164 ? -15.164 -28.219 -9.18 1 98.19 164 LYS A C 1
ATOM 1313 O O . LYS A 1 164 ? -15.805 -27.297 -8.672 1 98.19 164 LYS A O 1
ATOM 1318 N N . GLY A 1 165 ? -14.188 -28.938 -8.516 1 98.06 165 GLY A N 1
ATOM 1319 C CA . GLY A 1 165 ? -13.844 -28.578 -7.148 1 98.06 165 GLY A CA 1
ATOM 1320 C C . GLY A 1 165 ? -13.383 -27.156 -6.992 1 98.06 165 GLY A C 1
ATOM 1321 O O . GLY A 1 165 ? -13.805 -26.453 -6.07 1 98.06 165 GLY A O 1
ATOM 1322 N N . PHE A 1 166 ? -12.531 -26.75 -7.895 1 98.56 166 PHE A N 1
ATOM 1323 C CA . PHE A 1 166 ? -11.984 -25.406 -7.867 1 98.56 166 PHE A CA 1
ATOM 1324 C C . PHE A 1 166 ? -13.094 -24.359 -7.969 1 98.56 166 PHE A C 1
ATOM 1326 O O . PHE A 1 166 ? -13.164 -23.438 -7.152 1 98.56 166 PHE A O 1
ATOM 1333 N N . LEU A 1 167 ? -13.992 -24.453 -8.922 1 98.75 167 LEU A N 1
ATOM 1334 C CA . LEU A 1 167 ? -15.023 -23.469 -9.195 1 98.75 167 LEU A CA 1
ATOM 1335 C C . LEU A 1 167 ? -16.078 -23.453 -8.094 1 98.75 167 LEU A C 1
ATOM 1337 O O . LEU A 1 167 ? -16.5 -22.391 -7.637 1 98.75 167 LEU A O 1
ATOM 1341 N N . GLU A 1 168 ? -16.516 -24.625 -7.629 1 98.62 168 GLU A N 1
ATOM 1342 C CA . GLU A 1 168 ? -17.547 -24.703 -6.594 1 98.62 168 GLU A CA 1
ATOM 1343 C C . GLU A 1 168 ? -17.062 -24.078 -5.289 1 98.62 168 GLU A C 1
ATOM 1345 O O . GLU A 1 168 ? -17.781 -23.312 -4.645 1 98.62 168 GLU A O 1
ATOM 1350 N N . THR A 1 169 ? -15.805 -24.391 -4.902 1 98.69 169 THR A N 1
ATOM 1351 C CA . THR A 1 169 ? -15.273 -23.812 -3.672 1 98.69 169 THR A CA 1
ATOM 1352 C C . THR A 1 169 ? -14.914 -22.344 -3.875 1 98.69 169 THR A C 1
ATOM 1354 O O . THR A 1 169 ? -15 -21.547 -2.941 1 98.69 169 THR A O 1
ATOM 1357 N N . GLY A 1 170 ? -14.469 -21.984 -5.09 1 98.62 170 GLY A N 1
ATOM 1358 C CA . GLY A 1 170 ? -14.266 -20.578 -5.414 1 98.62 170 GLY A CA 1
ATOM 1359 C C . GLY A 1 170 ? -15.523 -19.734 -5.25 1 98.62 170 GLY A C 1
ATOM 1360 O O . GLY A 1 170 ? -15.477 -18.641 -4.695 1 98.62 170 GLY A O 1
ATOM 1361 N N . GLU A 1 171 ? -16.656 -20.25 -5.699 1 98.44 171 GLU A N 1
ATOM 1362 C CA . GLU A 1 171 ? -17.938 -19.562 -5.586 1 98.44 171 GLU A CA 1
ATOM 1363 C C . GLU A 1 171 ? -18.328 -19.359 -4.125 1 98.44 171 GLU A C 1
ATOM 1365 O O . GLU A 1 171 ? -19.016 -18.406 -3.785 1 98.44 171 GLU A O 1
ATOM 1370 N N . LYS A 1 172 ? -17.812 -20.172 -3.283 1 98.25 172 LYS A N 1
ATOM 1371 C CA . LYS A 1 172 ? -18.172 -20.125 -1.871 1 98.25 172 LYS A CA 1
ATOM 1372 C C . LYS A 1 172 ? -17.281 -19.156 -1.102 1 98.25 172 LYS A C 1
ATOM 1374 O O . LYS A 1 172 ? -17.719 -18.516 -0.14 1 98.25 172 LYS A O 1
ATOM 1379 N N . HIS A 1 173 ? -16.031 -19.016 -1.55 1 98.69 173 HIS A N 1
ATOM 1380 C CA . HIS A 1 173 ? -15.094 -18.391 -0.616 1 98.69 173 HIS A CA 1
ATOM 1381 C C . HIS A 1 173 ? -14.344 -17.25 -1.27 1 98.69 173 HIS A C 1
ATOM 1383 O O . HIS A 1 173 ? -13.812 -16.375 -0.577 1 98.69 173 HIS A O 1
ATOM 1389 N N . PHE A 1 174 ? -14.258 -17.219 -2.588 1 98.81 174 PHE A N 1
ATOM 1390 C CA . PHE A 1 174 ? -13.375 -16.281 -3.285 1 98.81 174 PHE A CA 1
ATOM 1391 C C . PHE A 1 174 ? -14.141 -15.047 -3.742 1 98.81 174 PHE A C 1
ATOM 1393 O O . PHE A 1 174 ? -15.008 -15.133 -4.613 1 98.81 174 PHE A O 1
ATOM 1400 N N . LEU A 1 175 ? -13.828 -13.922 -3.115 1 98.56 175 LEU A N 1
ATOM 1401 C CA . LEU A 1 175 ? -14.367 -12.625 -3.512 1 98.56 175 LEU A CA 1
ATOM 1402 C C . LEU A 1 175 ? -15.883 -12.703 -3.713 1 98.56 175 LEU A C 1
ATOM 1404 O O . LEU A 1 175 ? -16.391 -12.266 -4.742 1 98.56 175 LEU A O 1
ATOM 1408 N N . THR A 1 176 ? -16.469 -13.258 -2.68 1 97.12 176 THR A N 1
ATOM 1409 C CA . THR A 1 176 ? -17.922 -13.359 -2.693 1 97.12 176 THR A CA 1
ATOM 1410 C C . THR A 1 176 ? -18.562 -11.984 -2.785 1 97.12 176 THR A C 1
ATOM 1412 O O . THR A 1 176 ? -18.109 -11.039 -2.139 1 97.12 176 THR A O 1
ATOM 1415 N N . ASP A 1 177 ? -19.562 -11.773 -3.652 1 95.31 177 ASP A N 1
ATOM 1416 C CA . ASP A 1 177 ? -20.328 -10.547 -3.863 1 95.31 177 ASP A CA 1
ATOM 1417 C C . ASP A 1 177 ? -19.562 -9.555 -4.734 1 95.31 177 ASP A C 1
ATOM 1419 O O . ASP A 1 177 ? -19.891 -8.367 -4.762 1 95.31 177 ASP A O 1
ATOM 1423 N N . PHE A 1 178 ? -18.469 -9.984 -5.285 1 97.88 178 PHE A N 1
ATOM 1424 C CA . PHE A 1 178 ? -17.766 -9.219 -6.305 1 97.88 178 PHE A CA 1
ATOM 1425 C C . PHE A 1 178 ? -18.047 -9.773 -7.695 1 97.88 178 PHE A C 1
ATOM 1427 O O . PHE A 1 178 ? -18.5 -10.906 -7.836 1 97.88 178 PHE A O 1
ATOM 1434 N N . ARG A 1 179 ? -17.828 -8.977 -8.711 1 98.19 179 ARG A N 1
ATOM 1435 C CA . ARG A 1 179 ? -17.906 -9.43 -10.094 1 98.19 179 ARG A CA 1
ATOM 1436 C C . ARG A 1 179 ? -16.656 -10.234 -10.477 1 98.19 179 ARG A C 1
ATOM 1438 O O . ARG A 1 179 ? -15.547 -9.711 -10.43 1 98.19 179 ARG A O 1
ATOM 1445 N N . VAL A 1 180 ? -16.891 -11.492 -10.812 1 98.62 180 VAL A N 1
ATOM 1446 C CA . VAL A 1 180 ? -15.758 -12.352 -11.117 1 98.62 180 VAL A CA 1
ATOM 1447 C C . VAL A 1 180 ? -16.016 -13.078 -12.438 1 98.62 180 VAL A C 1
ATOM 1449 O O . VAL A 1 180 ? -17.094 -13.625 -12.664 1 98.62 180 VAL A O 1
ATOM 1452 N N . THR A 1 181 ? -15.109 -13.008 -13.32 1 98.81 181 THR A N 1
ATOM 1453 C CA . THR A 1 181 ? -15.094 -13.836 -14.523 1 98.81 181 THR A CA 1
ATOM 1454 C C . THR A 1 181 ? -13.977 -14.875 -14.453 1 98.81 181 THR A C 1
ATOM 1456 O O . THR A 1 181 ? -12.805 -14.516 -14.344 1 98.81 181 THR A O 1
ATOM 1459 N N . TYR A 1 182 ? -14.367 -16.109 -14.523 1 98.75 182 TYR A N 1
ATOM 1460 C CA . TYR A 1 182 ? -13.383 -17.188 -14.641 1 98.75 182 TYR A CA 1
ATOM 1461 C C . TYR A 1 182 ? -13.008 -17.422 -16.109 1 98.75 182 TYR A C 1
ATOM 1463 O O . TYR A 1 182 ? -13.844 -17.812 -16.906 1 98.75 182 TYR A O 1
ATOM 1471 N N . TYR A 1 183 ? -11.82 -17.125 -16.453 1 98.56 183 TYR A N 1
ATOM 1472 C CA . TYR A 1 183 ? -11.289 -17.453 -17.781 1 98.56 183 TYR A CA 1
ATOM 1473 C C . TYR A 1 183 ? -10.609 -18.828 -17.75 1 98.56 183 TYR A C 1
ATOM 1475 O O . TYR A 1 183 ? -9.492 -18.953 -17.234 1 98.56 183 TYR A O 1
ATOM 1483 N N . ILE A 1 184 ? -11.227 -19.797 -18.375 1 98.31 184 ILE A N 1
ATOM 1484 C CA . ILE A 1 184 ? -10.719 -21.172 -18.344 1 98.31 184 ILE A CA 1
ATOM 1485 C C . ILE A 1 184 ? -10.008 -21.484 -19.672 1 98.31 184 ILE A C 1
ATOM 1487 O O . ILE A 1 184 ? -10.648 -21.594 -20.719 1 98.31 184 ILE A O 1
ATOM 1491 N N . PHE A 1 185 ? -8.727 -21.625 -19.562 1 97.44 185 PHE A N 1
ATOM 1492 C CA . PHE A 1 185 ? -7.918 -22.094 -20.688 1 97.44 185 PHE A CA 1
ATOM 1493 C C . PHE A 1 185 ? -7.863 -23.609 -20.734 1 97.44 185 PHE A C 1
ATOM 1495 O O . PHE A 1 185 ? -7.359 -24.25 -19.812 1 97.44 185 PHE A O 1
ATOM 1502 N N . THR A 1 186 ? -8.336 -24.172 -21.828 1 96.56 186 THR A N 1
ATOM 1503 C CA . THR A 1 186 ? -8.375 -25.625 -21.859 1 96.56 186 THR A CA 1
ATOM 1504 C C . THR A 1 186 ? -8.32 -26.141 -23.297 1 96.56 186 THR A C 1
ATOM 1506 O O . THR A 1 186 ? -8.664 -25.422 -24.234 1 96.56 186 THR A O 1
ATOM 1509 N N . ASP A 1 187 ? -7.797 -27.328 -23.453 1 94.5 187 ASP A N 1
ATOM 1510 C CA . ASP A 1 187 ? -7.801 -28.016 -24.75 1 94.5 187 ASP A CA 1
ATOM 1511 C C . ASP A 1 187 ? -9.023 -28.922 -24.875 1 94.5 187 ASP A C 1
ATOM 1513 O O . ASP A 1 187 ? -9.188 -29.609 -25.891 1 94.5 187 ASP A O 1
ATOM 1517 N N . ASN A 1 188 ? -9.898 -28.922 -23.875 1 94.88 188 ASN A N 1
ATOM 1518 C CA . ASN A 1 188 ? -11.094 -29.766 -23.875 1 94.88 188 ASN A CA 1
ATOM 1519 C C . ASN A 1 188 ? -12.305 -29.016 -23.328 1 94.88 188 ASN A C 1
ATOM 1521 O O . ASN A 1 188 ? -12.719 -29.219 -22.188 1 94.88 188 ASN A O 1
ATOM 1525 N N . GLU A 1 189 ? -12.969 -28.344 -24.094 1 95.5 189 GLU A N 1
ATOM 1526 C CA . GLU A 1 189 ? -14.07 -27.484 -23.703 1 95.5 189 GLU A CA 1
ATOM 1527 C C . GLU A 1 189 ? -15.242 -28.297 -23.141 1 95.5 189 GLU A C 1
ATOM 1529 O O . GLU A 1 189 ? -15.945 -27.844 -22.25 1 95.5 189 GLU A O 1
ATOM 1534 N N . LYS A 1 190 ? -15.414 -29.422 -23.656 1 95.75 190 LYS A N 1
ATOM 1535 C CA . LYS A 1 190 ? -16.547 -30.266 -23.281 1 95.75 190 LYS A CA 1
ATOM 1536 C C . LYS A 1 190 ? -16.438 -30.734 -21.828 1 95.75 190 LYS A C 1
ATOM 1538 O O . LYS A 1 190 ? -17.438 -31.109 -21.219 1 95.75 190 LYS A O 1
ATOM 1543 N N . GLU A 1 191 ? -15.242 -30.719 -21.375 1 95.75 191 GLU A N 1
ATOM 1544 C CA . GLU A 1 191 ? -15.008 -31.234 -20.016 1 95.75 191 GLU A CA 1
ATOM 1545 C C . GLU A 1 191 ? -15.203 -30.125 -18.984 1 95.75 191 GLU A C 1
ATOM 1547 O O . GLU A 1 191 ? -15.125 -30.391 -17.781 1 95.75 191 GLU A O 1
ATOM 1552 N N . VAL A 1 192 ? -15.453 -28.953 -19.375 1 97.38 192 VAL A N 1
ATOM 1553 C CA . VAL A 1 192 ? -15.734 -27.875 -18.438 1 97.38 192 VAL A CA 1
ATOM 1554 C C . VAL A 1 192 ? -17.094 -28.094 -17.797 1 97.38 192 VAL A C 1
ATOM 1556 O O . VAL A 1 192 ? -18.125 -28.156 -18.484 1 97.38 192 VAL A O 1
ATOM 1559 N N . PRO A 1 193 ? -17.125 -28.172 -16.5 1 97.31 193 PRO A N 1
ATOM 1560 C CA . PRO A 1 193 ? -18.375 -28.516 -15.836 1 97.31 193 PRO A CA 1
ATOM 1561 C C . PRO A 1 193 ? -19.375 -27.359 -15.812 1 97.31 193 PRO A C 1
ATOM 1563 O O . PRO A 1 193 ? -18.969 -26.188 -15.828 1 97.31 193 PRO A O 1
ATOM 1566 N N . ALA A 1 194 ? -20.641 -27.75 -15.727 1 95.5 194 ALA A N 1
ATOM 1567 C CA . ALA A 1 194 ? -21.672 -26.766 -15.438 1 95.5 194 ALA A CA 1
ATOM 1568 C C . ALA A 1 194 ? -21.703 -26.422 -13.945 1 95.5 194 ALA A C 1
ATOM 1570 O O . ALA A 1 194 ? -21.781 -27.312 -13.102 1 95.5 194 ALA A O 1
ATOM 1571 N N . ILE A 1 195 ? -21.531 -25.188 -13.656 1 95.69 195 ILE A N 1
ATOM 1572 C CA . ILE A 1 195 ? -21.453 -24.719 -12.281 1 95.69 195 ILE A CA 1
ATOM 1573 C C . ILE A 1 195 ? -22.469 -23.609 -12.055 1 95.69 195 ILE A C 1
ATOM 1575 O O . ILE A 1 195 ? -22.656 -22.75 -12.922 1 95.69 195 ILE A O 1
ATOM 1579 N N . ALA A 1 196 ? -23.203 -23.641 -10.898 1 96.44 196 ALA A N 1
ATOM 1580 C CA . ALA A 1 196 ? -24.031 -22.5 -10.5 1 96.44 196 ALA A CA 1
ATOM 1581 C C . ALA A 1 196 ? -23.172 -21.328 -10.062 1 96.44 196 ALA A C 1
ATOM 1583 O O . ALA A 1 196 ? -22.328 -21.469 -9.164 1 96.44 196 ALA A O 1
ATOM 1584 N N . LEU A 1 197 ? -23.359 -20.266 -10.672 1 97.75 197 LEU A N 1
ATOM 1585 C CA . LEU A 1 197 ? -22.547 -19.078 -10.391 1 97.75 197 LEU A CA 1
ATOM 1586 C C . LEU A 1 197 ? -23.375 -18.016 -9.688 1 97.75 197 LEU A C 1
ATOM 1588 O O . LEU A 1 197 ? -24.578 -17.875 -9.953 1 97.75 197 LEU A O 1
ATOM 1592 N N . GLY A 1 198 ? -22.75 -17.297 -8.773 1 96.5 198 GLY A N 1
ATOM 1593 C CA . GLY A 1 198 ? -23.406 -16.172 -8.117 1 96.5 198 GLY A CA 1
ATOM 1594 C C . GLY A 1 198 ? -23.641 -14.992 -9.039 1 96.5 198 GLY A C 1
ATOM 1595 O O . GLY A 1 198 ? -23.219 -15.008 -10.195 1 96.5 198 GLY A O 1
ATOM 1596 N N . LYS A 1 199 ? -24.297 -13.961 -8.492 1 96.25 199 LYS A N 1
ATOM 1597 C CA . LYS A 1 199 ? -24.609 -12.75 -9.25 1 96.25 199 LYS A CA 1
ATOM 1598 C C . LYS A 1 199 ? -23.328 -12.055 -9.711 1 96.25 199 LYS A C 1
ATOM 1600 O O . LYS A 1 199 ? -22.391 -11.875 -8.93 1 96.25 199 LYS A O 1
ATOM 1605 N N . GLY A 1 200 ? -23.281 -11.695 -10.984 1 97 200 GLY A N 1
ATOM 1606 C CA . GLY A 1 200 ? -22.156 -10.953 -11.523 1 97 200 GLY A CA 1
ATOM 1607 C C . GLY A 1 200 ? -20.969 -11.836 -11.844 1 97 200 GLY A C 1
ATOM 1608 O O . GLY A 1 200 ? -19.891 -11.344 -12.164 1 97 200 GLY A O 1
ATOM 1609 N N . ARG A 1 201 ? -21.203 -13.148 -11.75 1 98.19 201 ARG A N 1
ATOM 1610 C CA . ARG A 1 201 ? -20.109 -14.078 -11.984 1 98.19 201 ARG A CA 1
ATOM 1611 C C . ARG A 1 201 ? -20.359 -14.906 -13.242 1 98.19 201 ARG A C 1
ATOM 1613 O O . ARG A 1 201 ? -21.5 -15.266 -13.539 1 98.19 201 ARG A O 1
ATOM 1620 N N . LYS A 1 202 ? -19.328 -15.148 -14.016 1 97.88 202 LYS A N 1
ATOM 1621 C CA . LYS A 1 202 ? -19.5 -15.906 -15.25 1 97.88 202 LYS A CA 1
ATOM 1622 C C . LYS A 1 202 ? -18.234 -16.719 -15.578 1 97.88 202 LYS A C 1
ATOM 1624 O O . LYS A 1 202 ? -17.203 -16.531 -14.945 1 97.88 202 LYS A O 1
ATOM 1629 N N . ILE A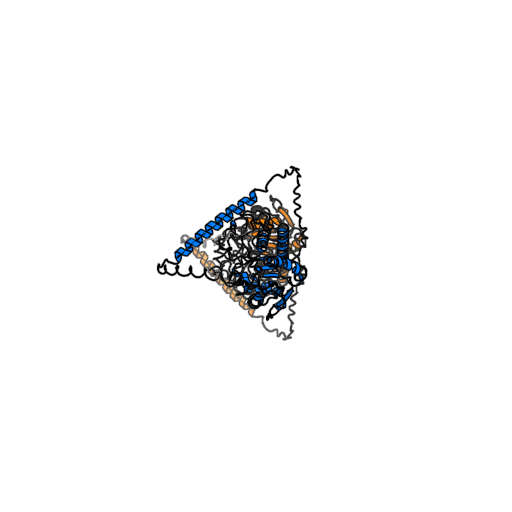 1 203 ? -18.359 -17.594 -16.5 1 98.25 203 ILE A N 1
ATOM 1630 C CA . ILE A 1 203 ? -17.281 -18.422 -17.016 1 98.25 203 ILE A CA 1
ATOM 1631 C C . ILE A 1 203 ? -17.078 -18.172 -18.5 1 98.25 203 ILE A C 1
ATOM 1633 O O . ILE A 1 203 ? -18.062 -18.125 -19.266 1 98.25 203 ILE A O 1
ATOM 1637 N N . THR A 1 204 ? -15.906 -17.859 -18.844 1 98 204 THR A N 1
ATOM 1638 C CA . THR A 1 204 ? -15.5 -17.797 -20.25 1 98 204 THR A CA 1
ATOM 1639 C C . THR A 1 204 ? -14.484 -18.891 -20.562 1 98 204 THR A C 1
ATOM 1641 O O . THR A 1 204 ? -13.453 -19 -19.906 1 98 204 THR A O 1
ATOM 1644 N N . VAL A 1 205 ? -14.766 -19.688 -21.594 1 98 205 VAL A N 1
ATOM 1645 C CA . VAL A 1 205 ? -13.867 -20.766 -21.984 1 98 205 VAL A CA 1
ATOM 1646 C C . VAL A 1 205 ? -12.992 -20.312 -23.141 1 98 205 VAL A C 1
ATOM 1648 O O . VAL A 1 205 ? -13.492 -19.797 -24.141 1 98 205 VAL A O 1
ATOM 1651 N N . LEU A 1 206 ? -11.742 -20.484 -23 1 97.31 206 LEU A N 1
ATOM 1652 C CA . LEU A 1 206 ? -10.75 -20.078 -23.984 1 97.31 206 LEU A CA 1
ATOM 1653 C C . LEU A 1 206 ? -9.922 -21.266 -24.453 1 97.31 206 LEU A C 1
ATOM 1655 O O . LEU A 1 206 ? -9.023 -21.719 -23.75 1 97.31 206 LEU A O 1
ATOM 1659 N N . PRO A 1 207 ? -10.133 -21.703 -25.719 1 95.31 207 PRO A N 1
ATOM 1660 C CA . PRO A 1 207 ? -9.414 -22.891 -26.188 1 95.31 207 PRO A CA 1
ATOM 1661 C C . PRO A 1 207 ? -7.922 -22.641 -26.375 1 95.31 207 PRO A C 1
ATOM 1663 O O . PRO A 1 207 ? -7.527 -21.578 -26.875 1 95.31 207 PRO A O 1
ATOM 1666 N N . VAL A 1 208 ? -7.098 -23.594 -25.922 1 94.19 208 VAL A N 1
ATOM 1667 C CA . VAL A 1 208 ? -5.656 -23.594 -26.141 1 94.19 208 VAL A CA 1
ATOM 1668 C C . VAL A 1 208 ? -5.203 -24.953 -26.641 1 94.19 208 VAL A C 1
ATOM 1670 O O . VAL A 1 208 ? -5.898 -25.953 -26.453 1 94.19 208 VAL A O 1
ATOM 1673 N N . PRO A 1 209 ? -4.074 -24.969 -27.344 1 91.12 209 PRO A N 1
ATOM 1674 C CA . PRO A 1 209 ? -3.594 -26.266 -27.844 1 91.12 209 PRO A CA 1
ATOM 1675 C C . PRO A 1 209 ? -3.209 -27.234 -26.734 1 91.12 209 PRO A C 1
ATOM 1677 O O . PRO A 1 209 ? -2.832 -26.797 -25.641 1 91.12 209 PRO A O 1
ATOM 1680 N N . SER A 1 210 ? -3.334 -28.484 -27.062 1 88.38 210 SER A N 1
ATOM 1681 C CA . SER A 1 210 ? -2.857 -29.5 -26.125 1 88.38 210 SER A CA 1
ATOM 1682 C C . SER A 1 210 ? -1.337 -29.469 -26.016 1 88.38 210 SER A C 1
ATOM 1684 O O . SER A 1 210 ? -0.656 -28.859 -26.828 1 88.38 210 SER A O 1
ATOM 1686 N N . ALA A 1 211 ? -0.884 -30 -24.875 1 80.06 211 ALA A N 1
ATOM 1687 C CA . ALA A 1 211 ? 0.555 -30.047 -24.625 1 80.06 211 ALA A CA 1
ATOM 1688 C C . ALA A 1 211 ? 1.043 -31.484 -24.516 1 80.06 211 ALA A C 1
ATOM 1690 O O . ALA A 1 211 ? 0.353 -32.344 -23.938 1 80.06 211 ALA A O 1
ATOM 1691 N N . LYS A 1 212 ? 2.156 -31.719 -25.094 1 75.12 212 LYS A N 1
ATOM 1692 C CA . LYS A 1 212 ? 2.754 -33.031 -25.031 1 75.12 212 LYS A CA 1
ATOM 1693 C C . LYS A 1 212 ? 3.582 -33.219 -23.766 1 75.12 212 LYS A C 1
ATOM 1695 O O . LYS A 1 212 ? 3.711 -34.344 -23.25 1 75.12 212 LYS A O 1
ATOM 1700 N N . ARG A 1 213 ? 4.215 -32.156 -23.266 1 74.56 213 ARG A N 1
ATOM 1701 C CA . ARG A 1 213 ? 5.043 -32.125 -22.062 1 74.56 213 ARG A CA 1
ATOM 1702 C C . ARG A 1 213 ? 4.523 -31.125 -21.047 1 74.56 213 ARG A C 1
ATOM 1704 O O . ARG A 1 213 ? 3.93 -30.109 -21.422 1 74.56 213 ARG A O 1
ATOM 1711 N N . TRP A 1 214 ? 4.789 -31.516 -19.812 1 73.5 214 TRP A N 1
ATOM 1712 C CA . TRP A 1 214 ? 4.402 -30.641 -18.719 1 73.5 214 TRP A CA 1
ATOM 1713 C C . TRP A 1 214 ? 4.98 -29.234 -18.922 1 73.5 214 TRP A C 1
ATOM 1715 O O . TRP A 1 214 ? 4.297 -28.234 -18.703 1 73.5 214 TRP A O 1
ATOM 1725 N N . GLN A 1 215 ? 6.207 -29.156 -19.297 1 73.25 215 GLN A N 1
ATOM 1726 C CA . GLN A 1 215 ? 6.902 -27.891 -19.516 1 73.25 215 GLN A CA 1
ATOM 1727 C C . GLN A 1 215 ? 6.176 -27.031 -20.547 1 73.25 215 GLN A C 1
ATOM 1729 O O . GLN A 1 215 ? 6.176 -25.797 -20.453 1 73.25 215 GLN A O 1
ATOM 1734 N N . GLU A 1 216 ? 5.574 -27.719 -21.453 1 75.69 216 GLU A N 1
ATOM 1735 C CA . GLU A 1 216 ? 4.812 -26.984 -22.469 1 75.69 216 GLU A CA 1
ATOM 1736 C C . GLU A 1 216 ? 3.547 -26.375 -21.875 1 75.69 216 GLU A C 1
ATOM 1738 O O . GLU A 1 216 ? 3.133 -25.281 -22.281 1 75.69 216 GLU A O 1
ATOM 1743 N N . VAL A 1 217 ? 3.08 -27.062 -20.953 1 74.5 217 VAL A N 1
ATOM 1744 C CA . VAL A 1 217 ? 1.892 -26.547 -20.281 1 74.5 217 VAL A CA 1
ATOM 1745 C C . VAL A 1 217 ? 2.25 -25.312 -19.469 1 74.5 217 VAL A C 1
ATOM 1747 O O . VAL A 1 217 ? 1.595 -24.266 -19.578 1 74.5 217 VAL A O 1
ATOM 1750 N N . VAL A 1 218 ? 3.271 -25.406 -18.703 1 75.44 218 VAL A N 1
ATOM 1751 C CA . VAL A 1 218 ? 3.645 -24.344 -17.75 1 75.44 218 VAL A CA 1
ATOM 1752 C C . VAL A 1 218 ? 4.109 -23.109 -18.516 1 75.44 218 VAL A C 1
ATOM 1754 O O . VAL A 1 218 ? 3.666 -22 -18.234 1 75.44 218 VAL A O 1
ATOM 1757 N N . PHE A 1 219 ? 4.91 -23.328 -19.547 1 77.62 219 PHE A N 1
ATOM 1758 C CA . PHE A 1 219 ? 5.383 -22.188 -20.328 1 77.62 219 PHE A CA 1
ATOM 1759 C C . PHE A 1 219 ? 4.254 -21.609 -21.172 1 77.62 219 PHE A C 1
ATOM 1761 O O . PHE A 1 219 ? 4.23 -20.406 -21.453 1 77.62 219 PHE A O 1
ATOM 1768 N N . GLY A 1 220 ? 3.393 -22.438 -21.484 1 87.06 220 GLY A N 1
ATOM 1769 C CA . GLY A 1 220 ? 2.246 -22 -22.266 1 87.06 220 GLY A CA 1
ATOM 1770 C C . GLY A 1 220 ? 1.318 -21.078 -21.5 1 87.06 220 GLY A C 1
ATOM 1771 O O . GLY A 1 220 ? 0.666 -20.219 -22.078 1 87.06 220 GLY A O 1
ATOM 1772 N N . ARG A 1 221 ? 1.365 -21.234 -20.203 1 92 221 ARG A N 1
ATOM 1773 C CA . ARG A 1 221 ? 0.489 -20.438 -19.344 1 92 221 ARG A CA 1
ATOM 1774 C C . ARG A 1 221 ? 0.752 -18.938 -19.516 1 92 221 ARG A C 1
ATOM 1776 O O . ARG A 1 221 ? -0.173 -18.172 -19.781 1 92 221 ARG A O 1
ATOM 1783 N N . MET A 1 222 ? 2.043 -18.562 -19.422 1 95.25 222 MET A N 1
ATOM 1784 C CA . MET A 1 222 ? 2.408 -17.141 -19.531 1 95.25 222 MET A CA 1
ATOM 1785 C C . MET A 1 222 ? 2.191 -16.641 -20.953 1 95.25 222 MET A C 1
ATOM 1787 O O . MET A 1 222 ? 1.76 -15.508 -21.156 1 95.25 222 MET A O 1
ATOM 1791 N N . LYS A 1 223 ? 2.455 -17.516 -21.922 1 94.75 223 LYS A N 1
ATOM 1792 C CA . LYS A 1 223 ? 2.248 -17.172 -23.328 1 94.75 223 LYS A CA 1
ATOM 1793 C C . LYS A 1 223 ? 0.778 -16.891 -23.609 1 94.75 223 LYS A C 1
ATOM 1795 O O . LYS A 1 223 ? 0.436 -15.812 -24.109 1 94.75 223 LYS A O 1
ATOM 1800 N N . TRP A 1 224 ? -0.048 -17.797 -23.297 1 95.69 224 TRP A N 1
ATOM 1801 C CA . TRP A 1 224 ? -1.465 -17.656 -23.609 1 95.69 224 TRP A CA 1
ATOM 1802 C C . TRP A 1 224 ? -2.117 -16.578 -22.766 1 95.69 224 TRP A C 1
ATOM 1804 O O . TRP A 1 224 ? -3.033 -15.883 -23.234 1 95.69 224 TRP A O 1
ATOM 1814 N N . ALA A 1 225 ? -1.65 -16.438 -21.5 1 96.88 225 ALA A N 1
ATOM 1815 C CA . ALA A 1 225 ? -2.107 -15.312 -20.703 1 96.88 225 ALA A CA 1
ATOM 1816 C C . ALA A 1 225 ? -1.813 -13.992 -21.406 1 96.88 225 ALA A C 1
ATOM 1818 O O . ALA A 1 225 ? -2.699 -13.141 -21.547 1 96.88 225 ALA A O 1
ATOM 1819 N N . THR A 1 226 ? -0.571 -13.805 -21.859 1 97.19 226 THR A N 1
ATOM 1820 C CA . THR A 1 226 ? -0.142 -12.586 -22.531 1 97.19 226 THR A CA 1
ATOM 1821 C C . THR A 1 226 ? -1.006 -12.312 -23.75 1 97.19 226 THR A C 1
ATOM 1823 O O . THR A 1 226 ? -1.55 -11.219 -23.906 1 97.19 226 THR A O 1
ATOM 1826 N N . ILE A 1 227 ? -1.201 -13.305 -24.578 1 96.69 227 ILE A N 1
ATOM 1827 C CA . ILE A 1 227 ? -1.925 -13.172 -25.828 1 96.69 227 ILE A CA 1
ATOM 1828 C C . ILE A 1 227 ? -3.389 -12.836 -25.547 1 96.69 227 ILE A C 1
ATOM 1830 O O . ILE A 1 227 ? -3.955 -11.938 -26.172 1 96.69 227 ILE A O 1
ATOM 1834 N N . THR A 1 228 ? -3.947 -13.523 -24.656 1 97.12 228 THR A N 1
ATOM 1835 C CA . THR A 1 228 ? -5.375 -13.375 -24.406 1 97.12 228 THR A CA 1
ATOM 1836 C C . THR A 1 228 ? -5.68 -12.039 -23.734 1 97.12 228 THR A C 1
ATOM 1838 O O . THR A 1 228 ? -6.723 -11.438 -23.984 1 97.12 228 THR A O 1
ATOM 1841 N N . ILE A 1 229 ? -4.809 -11.602 -22.797 1 97.62 229 ILE A N 1
ATOM 1842 C CA . ILE A 1 229 ? -4.984 -10.281 -22.219 1 97.62 229 ILE A CA 1
ATOM 1843 C C . ILE A 1 229 ? -4.988 -9.227 -23.312 1 97.62 229 ILE A C 1
ATOM 1845 O O . ILE A 1 229 ? -5.863 -8.359 -23.359 1 97.62 229 ILE A O 1
ATOM 1849 N N . ASP A 1 230 ? -4.055 -9.297 -24.203 1 95.88 230 ASP A N 1
ATOM 1850 C CA . ASP A 1 230 ? -3.936 -8.344 -25.297 1 95.88 230 ASP A CA 1
ATOM 1851 C C . ASP A 1 230 ? -5.184 -8.359 -26.172 1 95.88 230 ASP A C 1
ATOM 1853 O O . ASP A 1 230 ? -5.668 -7.305 -26.594 1 95.88 230 ASP A O 1
ATOM 1857 N N . LYS A 1 231 ? -5.703 -9.461 -26.391 1 96.31 231 LYS A N 1
ATOM 1858 C CA . LYS A 1 231 ? -6.738 -9.625 -27.406 1 96.31 231 LYS A CA 1
ATOM 1859 C C . LYS A 1 231 ? -8.125 -9.375 -26.828 1 96.31 231 LYS A C 1
ATOM 1861 O O . LYS A 1 231 ? -9.023 -8.906 -27.531 1 96.31 231 LYS A O 1
ATOM 1866 N N . GLN A 1 232 ? -8.266 -9.68 -25.578 1 96.5 232 GLN A N 1
ATOM 1867 C CA . GLN A 1 232 ? -9.656 -9.734 -25.125 1 96.5 232 GLN A CA 1
ATOM 1868 C C . GLN A 1 232 ? -9.789 -9.227 -23.688 1 96.5 232 GLN A C 1
ATOM 1870 O O . GLN A 1 232 ? -10.531 -8.281 -23.422 1 96.5 232 GLN A O 1
ATOM 1875 N N . ILE A 1 233 ? -9.062 -9.727 -22.766 1 97.5 233 ILE A N 1
ATOM 1876 C CA . ILE A 1 233 ? -9.328 -9.602 -21.328 1 97.5 233 ILE A CA 1
ATOM 1877 C C . ILE A 1 233 ? -9.102 -8.156 -20.891 1 97.5 233 ILE A C 1
ATOM 1879 O O . ILE A 1 233 ? -9.766 -7.672 -19.969 1 97.5 233 ILE A O 1
ATOM 1883 N N . ARG A 1 234 ? -8.227 -7.5 -21.562 1 95.25 234 ARG A N 1
ATOM 1884 C CA . ARG A 1 234 ? -7.879 -6.125 -21.234 1 95.25 234 ARG A CA 1
ATOM 1885 C C . ARG A 1 234 ? -9.125 -5.242 -21.172 1 95.25 234 ARG A C 1
ATOM 1887 O O . ARG A 1 234 ? -9.18 -4.301 -20.375 1 95.25 234 ARG A O 1
ATOM 1894 N N . ASN A 1 235 ? -10.109 -5.555 -21.906 1 94.94 235 ASN A N 1
ATOM 1895 C CA . ASN A 1 235 ? -11.336 -4.762 -21.953 1 94.94 235 ASN A CA 1
ATOM 1896 C C . ASN A 1 235 ? -12.398 -5.305 -21.016 1 94.94 235 ASN A C 1
ATOM 1898 O O . ASN A 1 235 ? -13.469 -4.711 -20.859 1 94.94 235 ASN A O 1
ATOM 1902 N N . GLU A 1 236 ? -12.07 -6.32 -20.312 1 97.56 236 GLU A N 1
ATOM 1903 C CA . GLU A 1 236 ? -13.125 -7.023 -19.578 1 97.56 236 GLU A CA 1
ATOM 1904 C C . GLU A 1 236 ? -12.844 -7.043 -18.078 1 97.56 236 GLU A C 1
ATOM 1906 O O . GLU A 1 236 ? -13.734 -7.352 -17.281 1 97.56 236 GLU A O 1
ATOM 1911 N N . ALA A 1 237 ? -11.641 -6.68 -17.734 1 97.69 237 ALA A N 1
ATOM 1912 C CA . ALA A 1 237 ? -11.281 -6.836 -16.328 1 97.69 237 ALA A CA 1
ATOM 1913 C C . ALA A 1 237 ? -10.438 -5.656 -15.844 1 97.69 237 ALA A C 1
ATOM 1915 O O . ALA A 1 237 ? -9.742 -5.016 -16.641 1 97.69 237 ALA A O 1
ATOM 1916 N N . ASP A 1 238 ? -10.555 -5.332 -14.562 1 96.5 238 ASP A N 1
ATOM 1917 C CA . ASP A 1 238 ? -9.727 -4.336 -13.891 1 96.5 238 ASP A CA 1
ATOM 1918 C C . ASP A 1 238 ? -8.617 -5 -13.078 1 96.5 238 ASP A C 1
ATOM 1920 O O . ASP A 1 238 ? -7.496 -4.488 -13.008 1 96.5 238 ASP A O 1
ATOM 1924 N N . TYR A 1 239 ? -8.93 -6.074 -12.422 1 97.31 239 TYR A N 1
ATOM 1925 C CA . TYR A 1 239 ? -7.996 -6.93 -11.688 1 97.31 239 TYR A CA 1
ATOM 1926 C C . TYR A 1 239 ? -7.922 -8.312 -12.32 1 97.31 239 TYR A C 1
ATOM 1928 O O . TYR A 1 239 ? -8.914 -8.812 -12.859 1 97.31 239 TYR A O 1
ATOM 1936 N N . LEU A 1 240 ? -6.777 -8.898 -12.242 1 98.44 240 LEU A N 1
ATOM 1937 C CA . LEU A 1 240 ? -6.586 -10.242 -12.773 1 98.44 240 LEU A CA 1
ATOM 1938 C C . LEU A 1 240 ? -5.836 -11.117 -11.773 1 98.44 240 LEU A C 1
ATOM 1940 O O . LEU A 1 240 ? -4.863 -10.672 -11.156 1 98.44 240 LEU A O 1
ATOM 1944 N N . PHE A 1 241 ? -6.34 -12.281 -11.617 1 98.69 241 PHE A N 1
ATOM 1945 C CA . PHE A 1 241 ? -5.664 -13.312 -10.836 1 98.69 241 PHE A CA 1
ATOM 1946 C C . PHE A 1 241 ? -5.262 -14.484 -11.727 1 98.69 241 PHE A C 1
ATOM 1948 O O . PHE A 1 241 ? -5.969 -14.82 -12.672 1 98.69 241 PHE A O 1
ATOM 1955 N N . LEU A 1 242 ? -4.121 -15.016 -11.508 1 98.12 242 LEU A N 1
ATOM 1956 C CA . LEU A 1 242 ? -3.678 -16.297 -12.047 1 98.12 242 LEU A CA 1
ATOM 1957 C C . LEU A 1 242 ? -3.619 -17.359 -10.953 1 98.12 242 LEU A C 1
ATOM 1959 O O . LEU A 1 242 ? -2.912 -17.188 -9.953 1 98.12 242 LEU A O 1
ATOM 1963 N N . MET A 1 243 ? -4.398 -18.438 -11.141 1 98.12 243 MET A N 1
ATOM 1964 C CA . MET A 1 243 ? -4.477 -19.469 -10.102 1 98.12 243 MET A CA 1
ATOM 1965 C C . MET A 1 243 ? -4.391 -20.859 -10.695 1 98.12 243 MET A C 1
ATOM 1967 O O . MET A 1 243 ? -4.949 -21.125 -11.766 1 98.12 243 MET A O 1
ATOM 1971 N N . ASP A 1 244 ? -3.678 -21.703 -10.008 1 96.31 244 ASP A N 1
ATOM 1972 C CA . ASP A 1 244 ? -3.635 -23.094 -10.414 1 96.31 244 ASP A CA 1
ATOM 1973 C C . ASP A 1 244 ? -4.961 -23.797 -10.117 1 96.31 244 ASP A C 1
ATOM 1975 O O . ASP A 1 244 ? -5.527 -23.625 -9.031 1 96.31 244 ASP A O 1
ATOM 1979 N N . VAL A 1 245 ? -5.348 -24.609 -10.984 1 96.75 245 VAL A N 1
ATOM 1980 C CA . VAL A 1 245 ? -6.676 -25.203 -10.922 1 96.75 245 VAL A CA 1
ATOM 1981 C C . VAL A 1 245 ? -6.684 -26.359 -9.914 1 96.75 245 VAL A C 1
ATOM 1983 O O . VAL A 1 245 ? -7.738 -26.719 -9.383 1 96.75 245 VAL A O 1
ATOM 1986 N N . ASP A 1 246 ? -5.559 -26.969 -9.688 1 96.06 246 ASP A N 1
ATOM 1987 C CA . ASP A 1 246 ? -5.48 -28.109 -8.789 1 96.06 246 ASP A CA 1
ATOM 1988 C C . ASP A 1 246 ? -5.453 -27.672 -7.332 1 96.06 246 ASP A C 1
ATOM 1990 O O . ASP A 1 246 ? -4.594 -28.109 -6.559 1 96.06 246 ASP A O 1
ATOM 1994 N N . SER A 1 247 ? -6.336 -26.766 -6.969 1 97.75 247 SER A N 1
ATOM 1995 C CA . SER A 1 247 ? -6.461 -26.188 -5.633 1 97.75 247 SER A CA 1
ATOM 1996 C C . SER A 1 247 ? -7.922 -26.062 -5.223 1 97.75 247 SER A C 1
ATOM 1998 O O . SER A 1 247 ? -8.812 -26.047 -6.074 1 97.75 247 SER A O 1
ATOM 2000 N N . LEU A 1 248 ? -8.156 -26.078 -3.961 1 98.44 248 LEU A N 1
ATOM 2001 C CA . LEU A 1 248 ? -9.484 -25.844 -3.398 1 98.44 248 LEU A CA 1
ATOM 2002 C C . LEU A 1 248 ? -9.461 -24.641 -2.461 1 98.44 248 LEU A C 1
ATOM 2004 O O . LEU A 1 248 ? -8.484 -24.422 -1.739 1 98.44 248 LEU A O 1
ATOM 2008 N N . PHE A 1 249 ? -10.523 -23.906 -2.488 1 98.75 249 PHE A N 1
ATOM 2009 C CA . PHE A 1 249 ? -10.742 -22.828 -1.523 1 98.75 249 PHE A CA 1
ATOM 2010 C C . PHE A 1 249 ? -11.414 -23.375 -0.264 1 98.75 249 PHE A C 1
ATOM 2012 O O . PHE A 1 249 ? -12.359 -24.156 -0.346 1 98.75 249 PHE A O 1
ATOM 2019 N N . HIS A 1 250 ? -10.953 -22.938 0.87 1 98.69 250 HIS A N 1
ATOM 2020 C CA . HIS A 1 250 ? -11.484 -23.453 2.127 1 98.69 250 HIS A CA 1
ATOM 2021 C C . HIS A 1 250 ? -12.055 -22.328 2.98 1 98.69 250 HIS A C 1
ATOM 2023 O O . HIS A 1 250 ? -12.945 -22.562 3.809 1 98.69 250 HIS A O 1
ATOM 2029 N N . ASN A 1 251 ? -11.492 -21.156 2.871 1 98.69 251 ASN A N 1
ATOM 2030 C CA . ASN A 1 251 ? -11.922 -20 3.652 1 98.69 251 ASN A CA 1
ATOM 2031 C C . ASN A 1 251 ? -11.898 -18.719 2.816 1 98.69 251 ASN A C 1
ATOM 2033 O O . ASN A 1 251 ? -11.414 -18.719 1.683 1 98.69 251 ASN A O 1
ATOM 2037 N N . ARG A 1 252 ? -12.336 -17.703 3.387 1 98.12 252 ARG A N 1
ATOM 2038 C CA . ARG A 1 252 ? -12.594 -16.453 2.689 1 98.12 252 ARG A CA 1
ATOM 2039 C C . ARG A 1 252 ? -11.305 -15.859 2.125 1 98.12 252 ARG A C 1
ATOM 2041 O O . ARG A 1 252 ? -10.273 -15.836 2.807 1 98.12 252 ARG A O 1
ATOM 2048 N N . ILE A 1 253 ? -11.344 -15.477 0.917 1 98.75 253 ILE A N 1
ATOM 2049 C CA . ILE A 1 253 ? -10.422 -14.547 0.28 1 98.75 253 ILE A CA 1
ATOM 2050 C C . ILE A 1 253 ? -11.18 -13.32 -0.215 1 98.75 253 ILE A C 1
ATOM 2052 O O . ILE A 1 253 ? -12 -13.422 -1.129 1 98.75 253 ILE A O 1
ATOM 2056 N N . GLY A 1 254 ? -10.922 -12.188 0.364 1 98.5 254 GLY A N 1
ATOM 2057 C CA . GLY A 1 254 ? -11.656 -10.977 0.024 1 98.5 254 GLY A CA 1
ATOM 2058 C C . GLY A 1 254 ? -10.773 -9.883 -0.547 1 98.5 254 GLY A C 1
ATOM 2059 O O . GLY A 1 254 ? -9.789 -10.164 -1.227 1 98.5 254 GLY A O 1
ATOM 2060 N N . ALA A 1 255 ? -11.18 -8.672 -0.308 1 98 255 ALA A N 1
ATOM 2061 C CA . ALA A 1 255 ? -10.578 -7.5 -0.948 1 98 255 ALA A CA 1
ATOM 2062 C C . ALA A 1 255 ? -9.188 -7.219 -0.388 1 98 255 ALA A C 1
ATOM 2064 O O . ALA A 1 255 ? -8.43 -6.43 -0.958 1 98 255 ALA A O 1
ATOM 2065 N N . GLU A 1 256 ? -8.805 -7.883 0.706 1 98.31 256 GLU A N 1
ATOM 2066 C CA . GLU A 1 256 ? -7.445 -7.742 1.221 1 98.31 256 GLU A CA 1
ATOM 2067 C C . GLU A 1 256 ? -6.422 -8.281 0.224 1 98.31 256 GLU A C 1
ATOM 2069 O O . GLU A 1 256 ? -5.227 -7.984 0.332 1 98.31 256 GLU A O 1
ATOM 2074 N N . SER A 1 257 ? -6.91 -9.008 -0.779 1 98.5 257 SER A N 1
ATOM 2075 C CA . SER A 1 257 ? -6.012 -9.555 -1.791 1 98.5 257 SER A CA 1
ATOM 2076 C C . SER A 1 257 ? -5.797 -8.57 -2.934 1 98.5 257 SER A C 1
ATOM 2078 O O . SER A 1 257 ? -4.934 -8.781 -3.789 1 98.5 257 SER A O 1
ATOM 2080 N N . PHE A 1 258 ? -6.555 -7.48 -2.975 1 97.12 258 PHE A N 1
ATOM 2081 C CA . PHE A 1 258 ? -6.445 -6.488 -4.035 1 97.12 258 PHE A CA 1
ATOM 2082 C C . PHE A 1 258 ? -5.246 -5.578 -3.807 1 97.12 258 PHE A C 1
ATOM 2084 O O . PHE A 1 258 ? -5.008 -5.125 -2.684 1 97.12 258 PHE A O 1
ATOM 2091 N N . SER A 1 259 ? -4.512 -5.363 -4.754 1 95.88 259 SER A N 1
ATOM 2092 C CA . SER A 1 259 ? -3.43 -4.391 -4.875 1 95.88 259 SER A CA 1
ATOM 2093 C C . SER A 1 259 ? -2.961 -4.266 -6.32 1 95.88 259 SER A C 1
ATOM 2095 O O . SER A 1 259 ? -3.543 -4.871 -7.223 1 95.88 259 SER A O 1
ATOM 2097 N N . ARG A 1 260 ? -2.027 -3.428 -6.578 1 94.62 260 ARG A N 1
ATOM 2098 C CA . ARG A 1 260 ? -1.454 -3.369 -7.918 1 94.62 260 ARG A CA 1
ATOM 2099 C C . ARG A 1 260 ? -0.817 -4.703 -8.297 1 94.62 260 ARG A C 1
ATOM 2101 O O . ARG A 1 260 ? -1.016 -5.195 -9.406 1 94.62 260 ARG A O 1
ATOM 2108 N N . LEU A 1 261 ? -0.034 -5.199 -7.422 1 97.19 261 LEU A N 1
ATOM 2109 C CA . LEU A 1 261 ? 0.628 -6.484 -7.605 1 97.19 261 LEU A CA 1
ATOM 2110 C C . LEU A 1 261 ? 0.679 -7.262 -6.293 1 97.19 261 LEU A C 1
ATOM 2112 O O . LEU A 1 261 ? 1.378 -6.863 -5.359 1 97.19 261 LEU A O 1
ATOM 2116 N N . SER A 1 262 ? -0.073 -8.328 -6.195 1 98.25 262 SER A N 1
ATOM 2117 C CA . SER A 1 262 ? -0.126 -9.195 -5.02 1 98.25 262 SER A CA 1
ATOM 2118 C C . SER A 1 262 ? 0.534 -10.539 -5.297 1 98.25 262 SER A C 1
ATOM 2120 O O . SER A 1 262 ? 0.147 -11.25 -6.23 1 98.25 262 SER A O 1
ATOM 2122 N N . ALA A 1 263 ? 1.521 -10.859 -4.535 1 98.81 263 ALA A N 1
ATOM 2123 C CA . ALA A 1 263 ? 2.23 -12.133 -4.66 1 98.81 263 ALA A CA 1
ATOM 2124 C C . ALA A 1 263 ? 2.088 -12.961 -3.389 1 98.81 263 ALA A C 1
ATOM 2126 O O . ALA A 1 263 ? 1.948 -12.414 -2.291 1 98.81 263 ALA A O 1
ATOM 2127 N N . VAL A 1 264 ? 2.129 -14.258 -3.523 1 98.94 264 VAL A N 1
ATOM 2128 C CA . VAL A 1 264 ? 1.921 -15.164 -2.398 1 98.94 264 VAL A CA 1
ATOM 2129 C C . VAL A 1 264 ? 3.242 -15.828 -2.02 1 98.94 264 VAL A C 1
ATOM 2131 O O . VAL A 1 264 ? 3.941 -16.375 -2.881 1 98.94 264 VAL A O 1
ATOM 2134 N N . LEU A 1 265 ? 3.557 -15.82 -0.755 1 98.94 265 LEU A N 1
ATOM 2135 C CA . LEU A 1 265 ? 4.738 -16.5 -0.25 1 98.94 265 LEU A CA 1
ATOM 2136 C C . LEU A 1 265 ? 4.574 -18.016 -0.364 1 98.94 265 LEU A C 1
ATOM 2138 O O . LEU A 1 265 ? 3.514 -18.562 -0.047 1 98.94 265 LEU A O 1
ATOM 2142 N N . HIS A 1 266 ? 5.602 -18.609 -0.785 1 98.75 266 HIS A N 1
ATOM 2143 C CA . HIS A 1 266 ? 5.578 -20.062 -0.895 1 98.75 266 HIS A CA 1
ATOM 2144 C C . HIS A 1 266 ? 5.645 -20.719 0.479 1 98.75 266 HIS A C 1
ATOM 2146 O O . HIS A 1 266 ? 6.551 -20.422 1.267 1 98.75 266 HIS A O 1
ATOM 2152 N N . ARG A 1 267 ? 4.855 -21.625 0.76 1 98.38 267 ARG A N 1
ATOM 2153 C CA . ARG A 1 267 ? 4.715 -22.281 2.057 1 98.38 267 ARG A CA 1
ATOM 2154 C C . ARG A 1 267 ? 6.004 -22.984 2.453 1 98.38 267 ARG A C 1
ATOM 2156 O O . ARG A 1 267 ? 6.309 -23.125 3.641 1 98.38 267 ARG A O 1
ATOM 2163 N N . GLY A 1 268 ? 6.762 -23.391 1.509 1 97.88 268 GLY A N 1
ATOM 2164 C CA . GLY A 1 268 ? 7.941 -24.188 1.775 1 97.88 268 GLY A CA 1
ATOM 2165 C C . GLY A 1 268 ? 9.148 -23.359 2.18 1 97.88 268 GLY A C 1
ATOM 2166 O O . GLY A 1 268 ? 10.133 -23.906 2.688 1 97.88 268 GLY A O 1
ATOM 2167 N N . TYR A 1 269 ? 9.078 -22.016 2.047 1 98.38 269 TYR A N 1
ATOM 2168 C CA . TYR A 1 269 ? 10.32 -21.25 2.178 1 98.38 269 TYR A CA 1
ATOM 2169 C C . TYR A 1 269 ? 10.094 -19.969 2.963 1 98.38 269 TYR A C 1
ATOM 2171 O O . TYR A 1 269 ? 11 -19.141 3.096 1 98.38 269 TYR A O 1
ATOM 2179 N N . TYR A 1 270 ? 8.961 -19.656 3.562 1 98.31 270 TYR A N 1
ATOM 2180 C CA . TYR A 1 270 ? 8.594 -18.344 4.066 1 98.31 270 TYR A CA 1
ATOM 2181 C C . TYR A 1 270 ? 9.172 -18.094 5.453 1 98.31 270 TYR A C 1
ATOM 2183 O O . TYR A 1 270 ? 9.281 -16.953 5.902 1 98.31 270 TYR A O 1
ATOM 2191 N N . LYS A 1 271 ? 9.555 -19.094 6.141 1 96 271 LYS A N 1
ATOM 2192 C CA . LYS A 1 271 ? 9.875 -18.938 7.559 1 96 271 LYS A CA 1
ATOM 2193 C C . LYS A 1 271 ? 11.375 -18.734 7.766 1 96 271 LYS A C 1
ATOM 2195 O O . LYS A 1 271 ? 11.836 -17.609 7.93 1 96 271 LYS A O 1
ATOM 2200 N N . ASN A 1 272 ? 12.18 -19.812 7.715 1 93.19 272 ASN A N 1
ATOM 2201 C CA . ASN A 1 272 ? 13.57 -19.766 8.141 1 93.19 272 ASN A CA 1
ATOM 2202 C C . ASN A 1 272 ? 14.523 -20.062 6.992 1 93.19 272 ASN A C 1
ATOM 2204 O O . ASN A 1 272 ? 15.703 -20.344 7.219 1 93.19 272 ASN A O 1
ATOM 2208 N N . THR A 1 273 ? 14.062 -20 5.832 1 97.75 273 THR A N 1
ATOM 2209 C CA . THR A 1 273 ? 14.938 -20.297 4.707 1 97.75 273 THR A CA 1
ATOM 2210 C C . THR A 1 273 ? 15.859 -19.125 4.41 1 97.75 273 THR A C 1
ATOM 2212 O O . THR A 1 273 ? 15.398 -18.016 4.156 1 97.75 273 THR A O 1
ATOM 2215 N N . GLU A 1 274 ? 17.156 -19.359 4.492 1 97.75 274 GLU A N 1
ATOM 2216 C CA . GLU A 1 274 ? 18.125 -18.344 4.074 1 97.75 274 GLU A CA 1
ATOM 2217 C C . GLU A 1 274 ? 18.047 -18.094 2.574 1 97.75 274 GLU A C 1
ATOM 2219 O O . GLU A 1 274 ? 17.812 -19.016 1.793 1 97.75 274 GLU A O 1
ATOM 2224 N N . ARG A 1 275 ? 18.344 -16.859 2.178 1 97.44 275 ARG A N 1
ATOM 2225 C CA . ARG A 1 275 ? 18.172 -16.5 0.776 1 97.44 275 ARG A CA 1
ATOM 2226 C C . ARG A 1 275 ? 19.078 -17.328 -0.121 1 97.44 275 ARG A C 1
ATOM 2228 O O . ARG A 1 275 ? 18.734 -17.609 -1.272 1 97.44 275 ARG A O 1
ATOM 2235 N N . ALA A 1 276 ? 20.188 -17.766 0.354 1 97.25 276 ALA A N 1
ATOM 2236 C CA . ALA A 1 276 ? 21.094 -18.609 -0.423 1 97.25 276 ALA A CA 1
ATOM 2237 C C . ALA A 1 276 ? 20.469 -19.953 -0.723 1 97.25 276 ALA A C 1
ATOM 2239 O O . ALA A 1 276 ? 20.891 -20.656 -1.656 1 97.25 276 ALA A O 1
ATOM 2240 N N . ASN A 1 277 ? 19.469 -20.328 0.03 1 98 277 ASN A N 1
ATOM 2241 C CA . ASN A 1 277 ? 18.875 -21.656 -0.093 1 98 277 ASN A CA 1
ATOM 2242 C C . ASN A 1 277 ? 17.516 -21.609 -0.801 1 98 277 ASN A C 1
ATOM 2244 O O . ASN A 1 277 ? 16.859 -22.625 -0.955 1 98 277 ASN A O 1
ATOM 2248 N N . PHE A 1 278 ? 17.047 -20.422 -1.181 1 98.44 278 PHE A N 1
ATOM 2249 C CA . PHE A 1 278 ? 15.867 -20.359 -2.031 1 98.44 278 PHE A CA 1
ATOM 2250 C C . PHE A 1 278 ? 16.125 -21.078 -3.352 1 98.44 278 PHE A C 1
ATOM 2252 O O . PHE A 1 278 ? 17.219 -21.031 -3.896 1 98.44 278 PHE A O 1
ATOM 2259 N N . PRO A 1 279 ? 15.148 -21.766 -3.867 1 98.25 279 PRO A N 1
ATOM 2260 C CA . PRO A 1 279 ? 15.359 -22.422 -5.156 1 98.25 279 PRO A CA 1
ATOM 2261 C C . PRO A 1 279 ? 15.312 -21.453 -6.336 1 98.25 279 PRO A C 1
ATOM 2263 O O . PRO A 1 279 ? 14.656 -21.734 -7.344 1 98.25 279 PRO A O 1
ATOM 2266 N N . TYR A 1 280 ? 15.969 -20.359 -6.176 1 98.5 280 TYR A N 1
ATOM 2267 C CA . TYR A 1 280 ? 16.156 -19.438 -7.281 1 98.5 280 TYR A CA 1
ATOM 2268 C C . TYR A 1 280 ? 16.953 -20.078 -8.406 1 98.5 280 TYR A C 1
ATOM 2270 O O . TYR A 1 280 ? 17.734 -21.016 -8.172 1 98.5 280 TYR A O 1
ATOM 2278 N N . GLU A 1 281 ? 16.719 -19.625 -9.664 1 98.5 281 GLU A N 1
ATOM 2279 C CA . GLU A 1 281 ? 17.609 -19.984 -10.758 1 98.5 281 GLU A CA 1
ATOM 2280 C C . GLU A 1 281 ? 19 -19.422 -10.555 1 98.5 281 GLU A C 1
ATOM 2282 O O . GLU A 1 281 ? 19.172 -18.203 -10.422 1 98.5 281 GLU A O 1
ATOM 2287 N N . ARG A 1 282 ? 20.031 -20.359 -10.477 1 97.75 282 ARG A N 1
ATOM 2288 C CA . ARG A 1 282 ? 21.375 -19.922 -10.156 1 97.75 282 ARG A CA 1
ATOM 2289 C C . ARG A 1 282 ? 22.297 -20.062 -11.359 1 97.75 282 ARG A C 1
ATOM 2291 O O . ARG A 1 282 ? 23.5 -19.797 -11.273 1 97.75 282 ARG A O 1
ATOM 2298 N N . HIS A 1 283 ? 21.766 -20.484 -12.5 1 97.31 283 HIS A N 1
ATOM 2299 C CA . HIS A 1 283 ? 22.547 -20.531 -13.734 1 97.31 283 HIS A CA 1
ATOM 2300 C C . HIS A 1 283 ? 22.734 -19.141 -14.32 1 97.31 283 HIS A C 1
ATOM 2302 O O . HIS A 1 283 ? 21.766 -18.516 -14.766 1 97.31 283 HIS A O 1
ATOM 2308 N N . PRO A 1 284 ? 23.891 -18.641 -14.438 1 96.69 284 PRO A N 1
ATOM 2309 C CA . PRO A 1 284 ? 24.125 -17.25 -14.789 1 96.69 284 PRO A CA 1
ATOM 2310 C C . PRO A 1 284 ? 23.656 -16.891 -16.203 1 96.69 284 PRO A C 1
ATOM 2312 O O . PRO A 1 284 ? 23.344 -15.734 -16.484 1 96.69 284 PRO A O 1
ATOM 2315 N N . GLU A 1 285 ? 23.594 -17.828 -17.094 1 97.38 285 GLU A N 1
ATOM 2316 C CA . GLU A 1 285 ? 23.203 -17.531 -18.469 1 97.38 285 GLU A CA 1
ATOM 2317 C C . GLU A 1 285 ? 21.688 -17.484 -18.609 1 97.38 285 GLU A C 1
ATOM 2319 O O . GLU A 1 285 ? 21.156 -17.031 -19.625 1 97.38 285 GLU A O 1
ATOM 2324 N N . SER A 1 286 ? 20.969 -18.031 -17.625 1 98.5 286 SER A N 1
ATOM 2325 C CA . SER A 1 286 ? 19.5 -17.984 -17.641 1 98.5 286 SER A CA 1
ATOM 2326 C C . SER A 1 286 ? 19 -16.562 -17.453 1 98.5 286 SER A C 1
ATOM 2328 O O . SER A 1 286 ? 19.547 -15.797 -16.656 1 98.5 286 SER A O 1
ATOM 2330 N N . ARG A 1 287 ? 17.922 -16.219 -18.109 1 98.25 287 ARG A N 1
ATOM 2331 C CA . ARG A 1 287 ? 17.281 -14.922 -17.938 1 98.25 287 ARG A CA 1
ATOM 2332 C C . ARG A 1 287 ? 16.562 -14.836 -16.594 1 98.25 287 ARG A C 1
ATOM 2334 O O . ARG A 1 287 ? 16.188 -13.75 -16.156 1 98.25 287 ARG A O 1
ATOM 2341 N N . ALA A 1 288 ? 16.469 -15.93 -15.891 1 98.31 288 ALA A N 1
ATOM 2342 C CA . ALA A 1 288 ? 15.836 -15.961 -14.578 1 98.31 288 ALA A CA 1
ATOM 2343 C C . ALA A 1 288 ? 16.875 -15.953 -13.461 1 98.31 288 ALA A C 1
ATOM 2345 O O . ALA A 1 288 ? 16.531 -16.125 -12.289 1 98.31 288 ALA A O 1
ATOM 2346 N N . TYR A 1 289 ? 18.141 -15.742 -13.82 1 98.31 289 TYR A N 1
ATOM 2347 C CA . TYR A 1 289 ? 19.266 -15.852 -12.898 1 98.31 289 TYR A CA 1
ATOM 2348 C C . TYR A 1 289 ? 19.125 -14.852 -11.75 1 98.31 289 TYR A C 1
ATOM 2350 O O . TYR A 1 289 ? 18.891 -13.664 -11.984 1 98.31 289 TYR A O 1
ATOM 2358 N N . ILE A 1 290 ? 19.234 -15.312 -10.453 1 97.81 290 ILE A N 1
ATOM 2359 C CA . ILE A 1 290 ? 19.375 -14.5 -9.258 1 97.81 290 ILE A CA 1
ATOM 2360 C C . ILE A 1 290 ? 20.656 -14.891 -8.508 1 97.81 290 ILE A C 1
ATOM 2362 O O . ILE A 1 290 ? 20.797 -16.047 -8.086 1 97.81 290 ILE A O 1
ATOM 2366 N N . PRO A 1 291 ? 21.625 -13.992 -8.406 1 96.56 291 PRO A N 1
ATOM 2367 C CA . PRO A 1 291 ? 22.875 -14.32 -7.727 1 96.56 291 PRO A CA 1
ATOM 2368 C C . PRO A 1 291 ? 22.672 -14.805 -6.293 1 96.56 291 PRO A C 1
ATOM 2370 O O . PRO A 1 291 ? 21.703 -14.391 -5.629 1 96.56 291 PRO A O 1
ATOM 2373 N N . VAL A 1 292 ? 23.797 -15.5 -5.953 1 94.12 292 VAL A N 1
ATOM 2374 C CA . VAL A 1 292 ? 23.781 -15.969 -4.57 1 94.12 292 VAL A CA 1
ATOM 2375 C C . VAL A 1 292 ? 23.906 -14.781 -3.623 1 94.12 292 VAL A C 1
ATOM 2377 O O . VAL A 1 292 ? 24.688 -13.852 -3.865 1 94.12 292 VAL A O 1
ATOM 2380 N N . GLY A 1 293 ? 23.172 -14.516 -2.738 1 92.88 293 GLY A N 1
ATOM 2381 C CA . GLY A 1 293 ? 23.219 -13.422 -1.786 1 92.88 293 GLY A CA 1
ATOM 2382 C C . GLY A 1 293 ? 22.078 -12.438 -1.956 1 92.88 293 GLY A C 1
ATOM 2383 O O . GLY A 1 293 ? 21.828 -11.609 -1.08 1 92.88 293 GLY A O 1
ATOM 2384 N N . GLU A 1 294 ? 21.484 -12.5 -3.09 1 95.88 294 GLU A N 1
ATOM 2385 C CA . GLU A 1 294 ? 20.312 -11.656 -3.324 1 95.88 294 GLU A CA 1
ATOM 2386 C C . GLU A 1 294 ? 19.031 -12.43 -3.082 1 95.88 294 GLU A C 1
ATOM 2388 O O . GLU A 1 294 ? 19.031 -13.656 -3.051 1 95.88 294 GLU A O 1
ATOM 2393 N N . GLY A 1 295 ? 17.984 -11.648 -2.854 1 96.62 295 GLY A N 1
ATOM 2394 C CA . GLY A 1 295 ? 16.688 -12.242 -2.615 1 96.62 295 GLY A CA 1
ATOM 2395 C C . GLY A 1 295 ? 16.031 -11.766 -1.328 1 96.62 295 GLY A C 1
ATOM 2396 O O . GLY A 1 295 ? 16.719 -11.539 -0.329 1 96.62 295 GLY A O 1
ATOM 2397 N N . ASP A 1 296 ? 14.781 -11.656 -1.321 1 96.88 296 ASP A N 1
ATOM 2398 C CA . ASP A 1 296 ? 14.039 -11.297 -0.116 1 96.88 296 ASP A CA 1
ATOM 2399 C C . ASP A 1 296 ? 13.125 -12.445 0.322 1 96.88 296 ASP A C 1
ATOM 2401 O O . ASP A 1 296 ? 13.289 -12.992 1.413 1 96.88 296 ASP A O 1
ATOM 2405 N N . TYR A 1 297 ? 12.234 -12.867 -0.605 1 98.38 297 TYR A N 1
ATOM 2406 C CA . TYR A 1 297 ? 11.289 -13.969 -0.385 1 98.38 297 TYR A CA 1
ATOM 2407 C C . TYR A 1 297 ? 11.258 -14.906 -1.584 1 98.38 297 TYR A C 1
ATOM 2409 O O . TYR A 1 297 ? 11.891 -14.633 -2.611 1 98.38 297 TYR A O 1
ATOM 2417 N N . TYR A 1 298 ? 10.633 -15.984 -1.395 1 98.81 298 TYR A N 1
ATOM 2418 C CA . TYR A 1 298 ? 10.297 -16.875 -2.502 1 98.81 298 TYR A CA 1
ATOM 2419 C C . TYR A 1 298 ? 8.781 -16.969 -2.691 1 98.81 298 TYR A C 1
ATOM 2421 O O . TYR A 1 298 ? 8.055 -17.344 -1.769 1 98.81 298 TYR A O 1
ATOM 2429 N N . TYR A 1 299 ? 8.359 -16.625 -3.877 1 98.81 299 TYR A N 1
ATOM 2430 C CA . TYR A 1 299 ? 6.938 -16.562 -4.18 1 98.81 299 TYR A CA 1
ATOM 2431 C C . TYR A 1 299 ? 6.496 -17.766 -5.004 1 98.81 299 TYR A C 1
ATOM 2433 O O . TYR A 1 299 ? 7.258 -18.266 -5.84 1 98.81 299 TYR A O 1
ATOM 2441 N N . THR A 1 300 ? 5.297 -18.172 -4.742 1 98.56 300 THR A N 1
ATOM 2442 C CA . THR A 1 300 ? 4.715 -19.219 -5.574 1 98.56 300 THR A CA 1
ATOM 2443 C C . THR A 1 300 ? 4.121 -18.625 -6.852 1 98.56 300 THR A C 1
ATOM 2445 O O . THR A 1 300 ? 3.635 -17.5 -6.852 1 98.56 300 THR A O 1
ATOM 2448 N N . ALA A 1 301 ? 4.141 -19.406 -7.879 1 97.25 301 ALA A N 1
ATOM 2449 C CA . ALA A 1 301 ? 3.514 -19 -9.133 1 97.25 301 ALA A CA 1
ATOM 2450 C C . ALA A 1 301 ? 2.066 -19.484 -9.203 1 97.25 301 ALA A C 1
ATOM 2452 O O . ALA A 1 301 ? 1.33 -19.125 -10.125 1 97.25 301 ALA A O 1
ATOM 2453 N N . ALA A 1 302 ? 1.642 -20.203 -8.234 1 97.44 302 ALA A N 1
ATOM 2454 C CA . ALA A 1 302 ? 0.354 -20.891 -8.289 1 97.44 302 ALA A CA 1
ATOM 2455 C C . ALA A 1 302 ? -0.795 -19.922 -8.016 1 97.44 302 ALA A C 1
ATOM 2457 O O . ALA A 1 302 ? -1.943 -20.188 -8.375 1 97.44 302 ALA A O 1
ATOM 2458 N N . VAL A 1 303 ? -0.507 -18.922 -7.309 1 98.56 303 VAL A N 1
ATOM 2459 C CA . VAL A 1 303 ? -1.495 -17.891 -7.043 1 98.56 303 VAL A CA 1
ATOM 2460 C C . VAL A 1 303 ? -0.83 -16.516 -7.109 1 98.56 303 VAL A C 1
ATOM 2462 O O . VAL A 1 303 ? 0.165 -16.266 -6.426 1 98.56 303 VAL A O 1
ATOM 2465 N N . LEU A 1 304 ? -1.316 -15.688 -7.906 1 97.62 304 LEU A N 1
ATOM 2466 C CA . LEU A 1 304 ? -0.87 -14.312 -8.094 1 97.62 304 LEU A CA 1
ATOM 2467 C C . LEU A 1 304 ? -2.027 -13.414 -8.523 1 97.62 304 LEU A C 1
ATOM 2469 O O . LEU A 1 304 ? -2.992 -13.891 -9.133 1 97.62 304 LEU A O 1
ATOM 2473 N N . GLY A 1 305 ? -1.997 -12.141 -8.172 1 97.81 305 GLY A N 1
ATOM 2474 C CA . GLY A 1 305 ? -3.041 -11.227 -8.617 1 97.81 305 GLY A CA 1
ATOM 2475 C C . GLY A 1 305 ? -2.615 -9.773 -8.594 1 97.81 305 GLY A C 1
ATOM 2476 O O . GLY A 1 305 ? -1.539 -9.445 -8.086 1 97.81 305 GLY A O 1
ATOM 2477 N N . GLY A 1 306 ? -3.457 -8.984 -9.18 1 97.31 306 GLY A N 1
ATOM 2478 C CA . GLY A 1 306 ? -3.184 -7.559 -9.203 1 97.31 306 GLY A CA 1
ATOM 2479 C C . GLY A 1 306 ? -3.975 -6.816 -10.266 1 97.31 306 GLY A C 1
ATOM 2480 O O . GLY A 1 306 ? -4.914 -7.367 -10.844 1 97.31 306 GLY A O 1
ATOM 2481 N N . TYR A 1 307 ? -3.635 -5.578 -10.383 1 95.44 307 TYR A N 1
ATOM 2482 C CA . TYR A 1 307 ? -4.188 -4.793 -11.484 1 95.44 307 TYR A CA 1
ATOM 2483 C C . TYR A 1 307 ? -3.844 -5.426 -12.828 1 95.44 307 TYR A C 1
ATOM 2485 O O . TYR A 1 307 ? -2.746 -5.957 -13.008 1 95.44 307 TYR A O 1
ATOM 2493 N N . LEU A 1 308 ? -4.758 -5.297 -13.719 1 96.5 308 LEU A N 1
ATOM 2494 C CA . LEU A 1 308 ? -4.656 -5.969 -15.008 1 96.5 308 LEU A CA 1
ATOM 2495 C C . LEU A 1 308 ? -3.334 -5.633 -15.695 1 96.5 308 LEU A C 1
ATOM 2497 O O . LEU A 1 308 ? -2.6 -6.531 -16.109 1 96.5 308 LEU A O 1
ATOM 2501 N N . GLU A 1 309 ? -2.963 -4.352 -15.758 1 94.75 309 GLU A N 1
ATOM 2502 C CA . GLU A 1 309 ? -1.773 -3.963 -16.5 1 94.75 309 GLU A CA 1
ATOM 2503 C C . GLU A 1 309 ? -0.501 -4.441 -15.812 1 94.75 309 GLU A C 1
ATOM 2505 O O . GLU A 1 309 ? 0.486 -4.773 -16.469 1 94.75 309 GLU A O 1
ATOM 2510 N N . ASP A 1 310 ? -0.537 -4.465 -14.492 1 95.69 310 ASP A N 1
ATOM 2511 C CA . ASP A 1 310 ? 0.612 -4.98 -13.758 1 95.69 310 ASP A CA 1
ATOM 2512 C C . ASP A 1 310 ? 0.787 -6.48 -13.984 1 95.69 310 ASP A C 1
ATOM 2514 O O . ASP A 1 310 ? 1.906 -6.957 -14.18 1 95.69 310 ASP A O 1
ATOM 2518 N N . ILE A 1 311 ? -0.289 -7.168 -14 1 97.12 311 ILE A N 1
ATOM 2519 C CA . ILE A 1 311 ? -0.243 -8.602 -14.266 1 97.12 311 ILE A CA 1
ATOM 2520 C C . ILE A 1 311 ? 0.19 -8.844 -15.711 1 97.12 311 ILE A C 1
ATOM 2522 O O . ILE A 1 311 ? 0.993 -9.742 -15.984 1 97.12 311 ILE A O 1
ATOM 2526 N N . TYR A 1 312 ? -0.342 -8.078 -16.594 1 97.31 312 TYR A N 1
ATOM 2527 C CA . TYR A 1 312 ? 0.063 -8.188 -17.984 1 97.31 312 TYR A CA 1
ATOM 2528 C C . TYR A 1 312 ? 1.574 -8.047 -18.125 1 97.31 312 TYR A C 1
ATOM 2530 O O . TYR A 1 312 ? 2.219 -8.859 -18.797 1 97.31 312 TYR A O 1
ATOM 2538 N N . ASN A 1 313 ? 2.104 -6.996 -17.516 1 96.75 313 ASN A N 1
ATOM 2539 C CA . ASN A 1 313 ? 3.543 -6.77 -17.578 1 96.75 313 ASN A CA 1
ATOM 2540 C C . ASN A 1 313 ? 4.324 -7.957 -17.016 1 96.75 313 ASN A C 1
ATOM 2542 O O . ASN A 1 313 ? 5.34 -8.359 -17.578 1 96.75 313 ASN A O 1
ATOM 2546 N N . LEU A 1 314 ? 3.875 -8.5 -15.953 1 97.62 314 LEU A N 1
ATOM 2547 C CA . LEU A 1 314 ? 4.543 -9.625 -15.297 1 97.62 314 LEU A CA 1
ATOM 2548 C C . LEU A 1 314 ? 4.52 -10.859 -16.188 1 97.62 314 LEU A C 1
ATOM 2550 O O . LEU A 1 314 ? 5.559 -11.469 -16.438 1 97.62 314 LEU A O 1
ATOM 2554 N N . VAL A 1 315 ? 3.369 -11.234 -16.688 1 97.44 315 VAL A N 1
ATOM 2555 C CA . VAL A 1 315 ? 3.258 -12.469 -17.453 1 97.44 315 VAL A CA 1
ATOM 2556 C C . VAL A 1 315 ? 3.986 -12.32 -18.781 1 97.44 315 VAL A C 1
ATOM 2558 O O . VAL A 1 315 ? 4.602 -13.273 -19.281 1 97.44 315 VAL A O 1
ATOM 2561 N N . ARG A 1 316 ? 3.863 -11.18 -19.406 1 97.38 316 ARG A N 1
ATOM 2562 C CA . ARG A 1 316 ? 4.586 -10.922 -20.656 1 97.38 316 ARG A CA 1
ATOM 2563 C C . ARG A 1 316 ? 6.094 -11.031 -20.438 1 97.38 316 ARG A C 1
ATOM 2565 O O . ARG A 1 316 ? 6.797 -11.648 -21.25 1 97.38 316 ARG A O 1
ATOM 2572 N N . TYR A 1 317 ? 6.57 -10.398 -19.406 1 97.56 317 TYR A N 1
ATOM 2573 C CA . TYR A 1 317 ? 7.988 -10.5 -19.062 1 97.56 317 TYR A CA 1
ATOM 2574 C C . TYR A 1 317 ? 8.406 -11.961 -18.938 1 97.56 317 TYR A C 1
ATOM 2576 O O . TYR A 1 317 ? 9.406 -12.375 -19.531 1 97.56 317 TYR A O 1
ATOM 2584 N N . CYS A 1 318 ? 7.715 -12.719 -18.094 1 97.25 318 CYS A N 1
ATOM 2585 C CA . CYS A 1 318 ? 8.047 -14.125 -17.875 1 97.25 318 CYS A CA 1
ATOM 2586 C C . CYS A 1 318 ? 8.031 -14.898 -19.188 1 97.25 318 CYS A C 1
ATOM 2588 O O . CYS A 1 318 ? 8.93 -15.703 -19.438 1 97.25 318 CYS A O 1
ATOM 2590 N N . TYR A 1 319 ? 7.016 -14.625 -20.016 1 96.56 319 TYR A N 1
ATOM 2591 C CA . TYR A 1 319 ? 6.902 -15.273 -21.312 1 96.56 319 TYR A CA 1
ATOM 2592 C C . TYR A 1 319 ? 8.109 -14.953 -22.188 1 96.56 319 TYR A C 1
ATOM 2594 O O . TYR A 1 319 ? 8.812 -15.859 -22.641 1 96.56 319 TYR A O 1
ATOM 2602 N N . GLU A 1 320 ? 8.391 -13.703 -22.359 1 97.25 320 GLU A N 1
ATOM 2603 C CA . GLU A 1 320 ? 9.453 -13.258 -23.25 1 97.25 320 GLU A CA 1
ATOM 2604 C C . GLU A 1 320 ? 10.82 -13.75 -22.766 1 97.25 320 GLU A C 1
ATOM 2606 O O . GLU A 1 320 ? 11.641 -14.203 -23.562 1 97.25 320 GLU A O 1
ATOM 2611 N N . GLN A 1 321 ? 11.062 -13.664 -21.484 1 97.62 321 GLN A N 1
ATOM 2612 C CA . GLN A 1 321 ? 12.352 -14.086 -20.938 1 97.62 321 GLN A CA 1
ATOM 2613 C C . GLN A 1 321 ? 12.516 -15.602 -21.047 1 97.62 321 GLN A C 1
ATOM 2615 O O . GLN A 1 321 ? 13.625 -16.094 -21.281 1 97.62 321 GLN A O 1
ATOM 2620 N N . SER A 1 322 ? 11.453 -16.344 -20.828 1 95.94 322 SER A N 1
ATOM 2621 C CA . SER A 1 322 ? 11.523 -17.797 -20.969 1 95.94 322 SER A CA 1
ATOM 2622 C C . SER A 1 322 ? 11.797 -18.188 -22.422 1 95.94 322 SER A C 1
ATOM 2624 O O . SER A 1 322 ? 12.484 -19.172 -22.688 1 95.94 322 SER A O 1
ATOM 2626 N N . GLU A 1 323 ? 11.18 -17.453 -23.359 1 95.12 323 GLU A N 1
ATOM 2627 C CA . GLU A 1 323 ? 11.438 -17.688 -24.766 1 95.12 323 GLU A CA 1
ATOM 2628 C C . GLU A 1 323 ? 12.906 -17.453 -25.109 1 95.12 323 GLU A C 1
ATOM 2630 O O . GLU A 1 323 ? 13.508 -18.219 -25.875 1 95.12 323 GLU A O 1
ATOM 2635 N N . GLU A 1 324 ? 13.43 -16.391 -24.594 1 96.94 324 GLU A N 1
ATOM 2636 C CA . GLU A 1 324 ? 14.844 -16.094 -24.812 1 96.94 324 GLU A CA 1
ATOM 2637 C C . GLU A 1 324 ? 15.734 -17.203 -24.266 1 96.94 324 GLU A C 1
ATOM 2639 O O . GLU A 1 324 ? 16.703 -17.609 -24.922 1 96.94 324 GLU A O 1
ATOM 2644 N N . ASP A 1 325 ? 15.438 -17.656 -23.031 1 96.69 325 ASP A N 1
ATOM 2645 C CA . ASP A 1 325 ? 16.141 -18.797 -22.453 1 96.69 325 ASP A CA 1
ATOM 2646 C C . ASP A 1 325 ? 16.047 -20.016 -23.375 1 96.69 325 ASP A C 1
ATOM 2648 O O . ASP A 1 325 ? 17.047 -20.703 -23.609 1 96.69 325 ASP A O 1
ATOM 2652 N N . SER A 1 326 ? 14.906 -20.25 -23.875 1 93.88 326 SER A N 1
ATOM 2653 C CA . SER A 1 326 ? 14.664 -21.406 -24.734 1 93.88 326 SER A CA 1
ATOM 2654 C C . SER A 1 326 ? 15.5 -21.344 -26.016 1 93.88 326 SER A C 1
ATOM 2656 O O . SER A 1 326 ? 16.016 -22.359 -26.469 1 93.88 326 SER A O 1
ATOM 2658 N N . LYS A 1 327 ? 15.617 -20.203 -26.609 1 95.5 327 LYS A N 1
ATOM 2659 C CA . LYS A 1 327 ? 16.438 -20.016 -27.797 1 95.5 327 LYS A CA 1
ATOM 2660 C C . LYS A 1 327 ? 17.891 -20.422 -27.531 1 95.5 327 LYS A C 1
ATOM 2662 O O . LYS A 1 327 ? 18.594 -20.859 -28.438 1 95.5 327 LYS A O 1
ATOM 2667 N N . ASN A 1 328 ? 18.266 -20.234 -26.328 1 95.88 328 ASN A N 1
ATOM 2668 C CA . ASN A 1 328 ? 19.625 -20.578 -25.938 1 95.88 328 ASN A CA 1
ATOM 2669 C C . ASN A 1 328 ? 19.703 -21.953 -25.281 1 95.88 328 ASN A C 1
ATOM 2671 O O . ASN A 1 328 ? 20.672 -22.266 -24.594 1 95.88 328 ASN A O 1
ATOM 2675 N N . LYS A 1 329 ? 18.609 -22.719 -25.344 1 95 329 LYS A N 1
ATOM 2676 C CA . LYS A 1 329 ? 18.5 -24.078 -24.844 1 95 329 LYS A CA 1
ATOM 2677 C C . LYS A 1 329 ? 18.641 -24.125 -23.328 1 95 329 LYS A C 1
ATOM 2679 O O . LYS A 1 329 ? 19.312 -25 -22.781 1 95 329 LYS A O 1
ATOM 2684 N N . ILE A 1 330 ? 18.172 -23.109 -22.766 1 95.75 330 ILE A N 1
ATOM 2685 C CA . ILE A 1 330 ? 18.172 -23.016 -21.312 1 95.75 330 ILE A CA 1
ATOM 2686 C C . ILE A 1 330 ? 16.734 -23.109 -20.781 1 95.75 330 ILE A C 1
ATOM 2688 O O . ILE A 1 330 ? 15.82 -22.516 -21.359 1 95.75 330 ILE A O 1
ATOM 2692 N N . GLU A 1 331 ? 16.547 -23.906 -19.781 1 93.88 331 GLU A N 1
ATOM 2693 C CA . GLU A 1 331 ? 15.297 -23.969 -19.016 1 93.88 331 GLU A CA 1
ATOM 2694 C C . GLU A 1 331 ? 15.531 -23.703 -17.531 1 93.88 331 GLU A C 1
ATOM 2696 O O . GLU A 1 331 ? 16.297 -24.438 -16.891 1 93.88 331 GLU A O 1
ATOM 2701 N N . ALA A 1 332 ? 14.922 -22.734 -17.062 1 95.5 332 ALA A N 1
ATOM 2702 C CA . ALA A 1 332 ? 15.109 -22.391 -15.648 1 95.5 332 ALA A CA 1
ATOM 2703 C C . ALA A 1 332 ? 14.617 -23.516 -14.742 1 95.5 332 ALA A C 1
ATOM 2705 O O . ALA A 1 332 ? 13.68 -24.234 -15.094 1 95.5 332 ALA A O 1
ATOM 2706 N N . VAL A 1 333 ? 15.102 -23.641 -13.586 1 95 333 VAL A N 1
ATOM 2707 C CA . VAL A 1 333 ? 14.953 -24.781 -12.695 1 95 333 VAL A CA 1
ATOM 2708 C C . VAL A 1 333 ? 13.477 -24.984 -12.352 1 95 333 VAL A C 1
ATOM 2710 O O . VAL A 1 333 ? 13.008 -26.125 -12.25 1 95 333 VAL A O 1
ATOM 2713 N N . TRP A 1 334 ? 12.734 -23.922 -12.109 1 94.38 334 TRP A N 1
ATOM 2714 C CA . TRP A 1 334 ? 11.312 -24.016 -11.805 1 94.38 334 TRP A CA 1
ATOM 2715 C C . TRP A 1 334 ? 10.477 -23.281 -12.844 1 94.38 334 TRP A C 1
ATOM 2717 O O . TRP A 1 334 ? 9.516 -22.594 -12.5 1 94.38 334 TRP A O 1
ATOM 2727 N N . GLN A 1 335 ? 11 -23.359 -14.023 1 93 335 GLN A N 1
ATOM 2728 C CA . GLN A 1 335 ? 10.297 -22.875 -15.211 1 93 335 GLN A CA 1
ATOM 2729 C C . GLN A 1 335 ? 9.789 -21.453 -15 1 93 335 GLN A C 1
ATOM 2731 O O . GLN A 1 335 ? 10.578 -20.531 -14.734 1 93 335 GLN A O 1
ATOM 2736 N N . GLU A 1 336 ? 8.484 -21.234 -15.117 1 93.38 336 GLU A N 1
ATOM 2737 C CA . GLU A 1 336 ? 7.938 -19.891 -15.062 1 93.38 336 GLU A CA 1
ATOM 2738 C C . GLU A 1 336 ? 8.086 -19.297 -13.664 1 93.38 336 GLU A C 1
ATOM 2740 O O . GLU A 1 336 ? 8.242 -18.078 -13.508 1 93.38 336 GLU A O 1
ATOM 2745 N N . GLU A 1 337 ? 8.086 -20.156 -12.648 1 96.69 337 GLU A N 1
ATOM 2746 C CA . GLU A 1 337 ? 8.211 -19.688 -11.273 1 96.69 337 GLU A CA 1
ATOM 2747 C C . GLU A 1 337 ? 9.57 -19.031 -11.039 1 96.69 337 GLU A C 1
ATOM 2749 O O . GLU A 1 337 ? 9.672 -18.062 -10.273 1 96.69 337 GLU A O 1
ATOM 2754 N N . SER A 1 338 ? 10.617 -19.594 -11.719 1 98.06 338 SER A N 1
ATOM 2755 C CA . SER A 1 338 ? 11.938 -18.969 -11.641 1 98.06 338 SER A CA 1
ATOM 2756 C C . SER A 1 338 ? 11.93 -17.562 -12.211 1 98.06 338 SER A C 1
ATOM 2758 O O . SER A 1 338 ? 12.461 -16.625 -11.602 1 98.06 338 SER A O 1
ATOM 2760 N N . HIS A 1 339 ? 11.312 -17.391 -13.359 1 98 339 HIS A N 1
ATOM 2761 C CA . HIS A 1 339 ? 11.219 -16.094 -14 1 98 339 HIS A CA 1
ATOM 2762 C C . HIS A 1 339 ? 10.367 -15.133 -13.172 1 98 339 HIS A C 1
ATOM 2764 O O . HIS A 1 339 ? 10.672 -13.938 -13.086 1 98 339 HIS A O 1
ATOM 2770 N N . LEU A 1 340 ? 9.336 -15.68 -12.609 1 98.25 340 LEU A N 1
ATOM 2771 C CA . LEU A 1 340 ? 8.461 -14.891 -11.75 1 98.25 340 LEU A CA 1
ATOM 2772 C C . LEU A 1 340 ? 9.227 -14.328 -10.562 1 98.25 340 LEU A C 1
ATOM 2774 O O . LEU A 1 340 ? 9.102 -13.141 -10.242 1 98.25 340 LEU A O 1
ATOM 2778 N N . ASN A 1 341 ? 10.016 -15.164 -9.914 1 98.62 341 ASN A N 1
ATOM 2779 C CA . ASN A 1 341 ? 10.758 -14.719 -8.742 1 98.62 341 ASN A CA 1
ATOM 2780 C C . ASN A 1 341 ? 11.82 -13.68 -9.109 1 98.62 341 ASN A C 1
ATOM 2782 O O . ASN A 1 341 ? 12.078 -12.75 -8.344 1 98.62 341 ASN A O 1
ATOM 2786 N N . LYS A 1 342 ? 12.43 -13.867 -10.281 1 98.25 342 LYS A N 1
ATOM 2787 C CA . LYS A 1 342 ? 13.344 -12.836 -10.75 1 98.25 342 LYS A CA 1
ATOM 2788 C C . LYS A 1 342 ? 12.625 -11.508 -10.953 1 98.25 342 LYS A C 1
ATOM 2790 O O . LYS A 1 342 ? 13.117 -10.461 -10.523 1 98.25 342 LYS A O 1
ATOM 2795 N N . TYR A 1 343 ? 11.516 -11.531 -11.609 1 98.12 343 TYR A N 1
ATOM 2796 C CA . TYR A 1 343 ? 10.727 -10.328 -11.852 1 98.12 343 TYR A CA 1
ATOM 2797 C C . TYR A 1 343 ? 10.359 -9.641 -10.539 1 98.12 343 TYR A C 1
ATOM 2799 O O . TYR A 1 343 ? 10.562 -8.438 -10.383 1 98.12 343 TYR A O 1
ATOM 2807 N N . LEU A 1 344 ? 9.844 -10.398 -9.547 1 98.31 344 LEU A N 1
ATOM 2808 C CA . LEU A 1 344 ? 9.312 -9.859 -8.305 1 98.31 344 LEU A CA 1
ATOM 2809 C C . LEU A 1 344 ? 10.438 -9.359 -7.402 1 98.31 344 LEU A C 1
ATOM 2811 O O . LEU A 1 344 ? 10.211 -8.5 -6.547 1 98.31 344 LEU A O 1
ATOM 2815 N N . LEU A 1 345 ? 11.617 -9.93 -7.594 1 97.75 345 LEU A N 1
ATOM 2816 C CA . LEU A 1 345 ? 12.758 -9.422 -6.832 1 97.75 345 LEU A CA 1
ATOM 2817 C C . LEU A 1 345 ? 13.078 -7.992 -7.234 1 97.75 345 LEU A C 1
ATOM 2819 O O . LEU A 1 345 ? 13.352 -7.148 -6.375 1 97.75 345 LEU A O 1
ATOM 2823 N N . TYR A 1 346 ? 12.945 -7.648 -8.5 1 95.88 346 TYR A N 1
ATOM 2824 C CA . TYR A 1 346 ? 13.398 -6.352 -8.977 1 95.88 346 TYR A CA 1
ATOM 2825 C C . TYR A 1 346 ? 12.219 -5.434 -9.273 1 95.88 346 TYR A C 1
ATOM 2827 O O . TYR A 1 346 ? 12.398 -4.23 -9.477 1 95.88 346 TYR A O 1
ATOM 2835 N N . ASN A 1 347 ? 11.086 -6.008 -9.367 1 96 347 ASN A N 1
ATOM 2836 C CA . ASN A 1 347 ? 9.797 -5.324 -9.391 1 96 347 ASN A CA 1
ATOM 2837 C C . ASN A 1 347 ? 8.906 -5.762 -8.234 1 96 347 ASN A C 1
ATOM 2839 O O . ASN A 1 347 ? 8.031 -6.609 -8.406 1 96 347 ASN A O 1
ATOM 2843 N N . LYS A 1 348 ? 9.078 -5.086 -7.152 1 97.12 348 LYS A N 1
ATOM 2844 C CA . LYS A 1 348 ? 8.547 -5.59 -5.891 1 97.12 348 LYS A CA 1
ATOM 2845 C C . LYS A 1 348 ? 7.023 -5.492 -5.859 1 97.12 348 LYS A C 1
ATOM 2847 O O . LYS A 1 348 ? 6.449 -4.5 -6.316 1 97.12 348 LYS A O 1
ATOM 2852 N N . PRO A 1 349 ? 6.391 -6.5 -5.293 1 97.94 349 PRO A N 1
ATOM 2853 C CA . PRO A 1 349 ? 4.934 -6.426 -5.148 1 97.94 349 PRO A CA 1
ATOM 2854 C C . PRO A 1 349 ? 4.496 -5.324 -4.184 1 97.94 349 PRO A C 1
ATOM 2856 O O . PRO A 1 349 ? 5.25 -4.953 -3.281 1 97.94 349 PRO A O 1
ATOM 2859 N N . THR A 1 350 ? 3.303 -4.812 -4.414 1 97.12 350 THR A N 1
ATOM 2860 C CA . THR A 1 350 ? 2.734 -3.785 -3.545 1 97.12 350 THR A CA 1
ATOM 2861 C C . THR A 1 350 ? 1.949 -4.422 -2.4 1 97.12 350 THR A C 1
ATOM 2863 O O . THR A 1 350 ? 1.493 -3.723 -1.492 1 97.12 350 THR A O 1
ATOM 2866 N N . LYS A 1 351 ? 1.795 -5.688 -2.457 1 98.06 351 LYS A N 1
ATOM 2867 C CA . LYS A 1 351 ? 1.195 -6.492 -1.395 1 98.06 351 LYS A CA 1
ATOM 2868 C C . LYS A 1 351 ? 1.727 -7.922 -1.419 1 98.06 351 LYS A C 1
ATOM 2870 O O . LYS A 1 351 ? 1.861 -8.523 -2.488 1 98.06 351 LYS A O 1
ATOM 2875 N N . VAL A 1 352 ? 2.078 -8.414 -0.266 1 98.88 352 VAL A N 1
ATOM 2876 C CA . VAL A 1 352 ? 2.541 -9.797 -0.138 1 98.88 352 VAL A CA 1
ATOM 2877 C C . VAL A 1 352 ? 1.547 -10.602 0.699 1 98.88 352 VAL A C 1
ATOM 2879 O O . VAL A 1 352 ? 1.196 -10.195 1.812 1 98.88 352 VAL A O 1
ATOM 2882 N N . LEU A 1 353 ? 1.025 -11.641 0.159 1 98.94 353 LEU A N 1
ATOM 2883 C CA . LEU A 1 353 ? 0.1 -12.523 0.861 1 98.94 353 LEU A CA 1
ATOM 2884 C C . LEU A 1 353 ? 0.843 -13.688 1.511 1 98.94 353 LEU A C 1
ATOM 2886 O O . LEU A 1 353 ? 1.767 -14.25 0.917 1 98.94 353 LEU A O 1
ATOM 2890 N N . SER A 1 354 ? 0.49 -14.023 2.715 1 98.88 354 SER A N 1
ATOM 2891 C CA . SER A 1 354 ? 1.104 -15.117 3.463 1 98.88 354 SER A CA 1
ATOM 2892 C C . SER A 1 354 ? 0.739 -16.469 2.865 1 98.88 354 SER A C 1
ATOM 2894 O O . SER A 1 354 ? -0.13 -16.562 1.995 1 98.88 354 SER A O 1
ATOM 2896 N N . PRO A 1 355 ? 1.337 -17.547 3.359 1 98.81 355 PRO A N 1
ATOM 2897 C CA . PRO A 1 355 ? 0.986 -18.891 2.879 1 98.81 355 PRO A CA 1
ATOM 2898 C C . PRO A 1 355 ? -0.438 -19.297 3.252 1 98.81 355 PRO A C 1
ATOM 2900 O O . PRO A 1 355 ? -0.923 -20.344 2.805 1 98.81 355 PRO A O 1
ATOM 2903 N N . GLU A 1 356 ? -1.085 -18.5 4.027 1 98.88 356 GLU A N 1
ATOM 2904 C CA . GLU A 1 356 ? -2.506 -18.734 4.266 1 98.88 356 GLU A CA 1
ATOM 2905 C C . GLU A 1 356 ? -3.295 -18.719 2.961 1 98.88 356 GLU A C 1
ATOM 2907 O O . GLU A 1 356 ? -4.375 -19.297 2.877 1 98.88 356 GLU A O 1
ATOM 2912 N N . TYR A 1 357 ? -2.814 -18.062 1.938 1 98.94 357 TYR A N 1
ATOM 2913 C CA . TYR A 1 357 ? -3.506 -17.875 0.667 1 98.94 357 TYR A CA 1
ATOM 2914 C C . TYR A 1 357 ? -3.156 -18.984 -0.318 1 98.94 357 TYR A C 1
ATOM 2916 O O . TYR A 1 357 ? -3.738 -19.062 -1.402 1 98.94 357 TYR A O 1
ATOM 2924 N N . LEU A 1 358 ? -2.227 -19.781 0.02 1 98.88 358 LEU A N 1
ATOM 2925 C CA . LEU A 1 358 ? -1.977 -21.016 -0.695 1 98.88 358 LEU A CA 1
ATOM 2926 C C . LEU A 1 358 ? -1.158 -21.984 0.159 1 98.88 358 LEU A C 1
ATOM 2928 O O . LEU A 1 358 ? 0.067 -21.875 0.231 1 98.88 358 LEU A O 1
ATOM 2932 N N . TRP A 1 359 ? -1.781 -22.891 0.765 1 98.62 359 TRP A N 1
ATOM 2933 C CA . TRP A 1 359 ? -1.169 -23.984 1.525 1 98.62 359 TRP A CA 1
ATOM 2934 C C . TRP A 1 359 ? -1.265 -25.297 0.768 1 98.62 359 TRP A C 1
ATOM 2936 O O . TRP A 1 359 ? -1.258 -25.312 -0.465 1 98.62 359 TRP A O 1
ATOM 2946 N N . SER A 1 360 ? -1.128 -26.391 1.392 1 97.06 360 SER A N 1
ATOM 2947 C CA . SER A 1 360 ? -1.269 -27.703 0.746 1 97.06 360 SER A CA 1
ATOM 2948 C C . SER A 1 360 ? -2.09 -28.656 1.604 1 97.06 360 SER A C 1
ATOM 2950 O O . SER A 1 360 ? -2.213 -28.469 2.814 1 97.06 360 SER A O 1
ATOM 2952 N N . ASP A 1 361 ? -2.623 -29.672 0.998 1 94.56 361 ASP A N 1
ATOM 2953 C CA . ASP A 1 361 ? -3.398 -30.688 1.694 1 94.56 361 ASP A CA 1
ATOM 2954 C C . ASP A 1 361 ? -2.482 -31.734 2.322 1 94.56 361 ASP A C 1
ATOM 2956 O O . ASP A 1 361 ? -2.945 -32.594 3.066 1 94.56 361 ASP A O 1
ATOM 2960 N N . TYR A 1 362 ? -1.243 -31.641 2.104 1 93.5 362 TYR A N 1
ATOM 2961 C CA . TYR A 1 362 ? -0.352 -32.719 2.52 1 93.5 362 TYR A CA 1
ATOM 2962 C C . TYR A 1 362 ? 0.719 -32.188 3.475 1 93.5 362 TYR A C 1
ATOM 2964 O O . TYR A 1 362 ? 1.58 -32.969 3.922 1 93.5 362 TYR A O 1
ATOM 2972 N N . ASP A 1 363 ? 0.717 -30.953 3.811 1 94.75 363 ASP A N 1
ATOM 2973 C CA . ASP A 1 363 ? 1.61 -30.391 4.82 1 94.75 363 ASP A CA 1
ATOM 2974 C C . ASP A 1 363 ? 0.86 -30.094 6.117 1 94.75 363 ASP A C 1
ATOM 2976 O O . ASP A 1 363 ? -0.312 -29.719 6.09 1 94.75 363 ASP A O 1
ATOM 2980 N N . ALA A 1 364 ? 1.593 -30.312 7.184 1 97.06 364 ALA A N 1
ATOM 2981 C CA . ALA A 1 364 ? 1.04 -29.891 8.469 1 97.06 364 ALA A CA 1
ATOM 2982 C C . ALA A 1 364 ? 0.894 -28.375 8.531 1 97.06 364 ALA A C 1
ATOM 2984 O O . ALA A 1 364 ? 1.712 -27.641 7.973 1 97.06 364 ALA A O 1
ATOM 2985 N N . VAL A 1 365 ? -0.076 -27.875 9.203 1 98.19 365 VAL A N 1
ATOM 2986 C CA . VAL A 1 365 ? -0.34 -26.453 9.336 1 98.19 365 VAL A CA 1
ATOM 2987 C C . VAL A 1 365 ? 0.293 -25.922 10.617 1 98.19 365 VAL A C 1
ATOM 2989 O O . VAL A 1 365 ? -0.124 -26.281 11.719 1 98.19 365 VAL A O 1
ATOM 2992 N N . PRO A 1 366 ? 1.238 -25.094 10.516 1 97.75 366 PRO A N 1
ATOM 2993 C CA . PRO A 1 366 ? 1.868 -24.547 11.719 1 97.75 366 PRO A CA 1
ATOM 2994 C C . PRO A 1 366 ? 1.009 -23.484 12.406 1 97.75 366 PRO A C 1
ATOM 2996 O O . PRO A 1 366 ? -0.004 -23.062 11.852 1 97.75 366 PRO A O 1
ATOM 2999 N N . ALA A 1 367 ? 1.427 -23.016 13.586 1 97.56 367 ALA A N 1
ATOM 3000 C CA . ALA A 1 367 ? 0.625 -22.172 14.469 1 97.56 367 ALA A CA 1
ATOM 3001 C C . ALA A 1 367 ? 0.444 -20.781 13.875 1 97.56 367 ALA A C 1
ATOM 3003 O O . ALA A 1 367 ? -0.565 -20.109 14.125 1 97.56 367 ALA A O 1
ATOM 3004 N N . ASP A 1 368 ? 1.439 -20.312 13.102 1 97.81 368 ASP A N 1
ATOM 3005 C CA . ASP A 1 368 ? 1.365 -18.953 12.555 1 97.81 368 ASP A CA 1
ATOM 3006 C C . ASP A 1 368 ? 0.386 -18.891 11.383 1 97.81 368 ASP A C 1
ATOM 3008 O O . ASP A 1 368 ? -0.019 -17.797 10.969 1 97.81 368 ASP A O 1
ATOM 3012 N N . ILE A 1 369 ? 0.071 -20.031 10.828 1 98.56 369 ILE A N 1
ATOM 3013 C CA . ILE A 1 369 ? -1.004 -20.125 9.852 1 98.56 369 ILE A CA 1
ATOM 3014 C C . ILE A 1 369 ? -2.344 -20.297 10.562 1 98.56 369 ILE A C 1
ATOM 3016 O O . ILE A 1 369 ? -2.723 -21.422 10.93 1 98.56 369 ILE A O 1
ATOM 3020 N N . LYS A 1 370 ? -3.086 -19.266 10.695 1 98.44 370 LYS A N 1
ATOM 3021 C CA . LYS A 1 370 ? -4.312 -19.297 11.484 1 98.44 370 LYS A CA 1
ATOM 3022 C C . LYS A 1 370 ? -5.496 -19.781 10.648 1 98.44 370 LYS A C 1
ATOM 3024 O O . LYS A 1 370 ? -6.492 -20.266 11.195 1 98.44 370 LYS A O 1
ATOM 3029 N N . VAL A 1 371 ? -5.352 -19.594 9.344 1 98.62 371 VAL A N 1
ATOM 3030 C CA . VAL A 1 371 ? -6.41 -20.016 8.438 1 98.62 371 VAL A CA 1
ATOM 3031 C C . VAL A 1 371 ? -5.805 -20.484 7.117 1 98.62 371 VAL A C 1
ATOM 3033 O O . VAL A 1 371 ? -4.863 -19.875 6.605 1 98.62 371 VAL A O 1
ATOM 3036 N N . VAL A 1 372 ? -6.25 -21.562 6.633 1 98.81 372 VAL A N 1
ATOM 3037 C CA . VAL A 1 372 ? -5.934 -22 5.273 1 98.81 372 VAL A CA 1
ATOM 3038 C C . VAL A 1 372 ? -7.031 -21.547 4.316 1 98.81 372 VAL A C 1
ATOM 3040 O O . VAL A 1 372 ? -8.172 -22.016 4.398 1 98.81 372 VAL A O 1
ATOM 3043 N N . ARG A 1 373 ? -6.691 -20.688 3.396 1 98.88 373 ARG A N 1
ATOM 3044 C CA . ARG A 1 373 ? -7.688 -20.141 2.482 1 98.88 373 ARG A CA 1
ATOM 3045 C C . ARG A 1 373 ? -7.754 -20.953 1.195 1 98.88 373 ARG A C 1
ATOM 3047 O O . ARG A 1 373 ? -8.844 -21.219 0.678 1 98.88 373 ARG A O 1
ATOM 3054 N N . ILE A 1 374 ? -6.656 -21.266 0.645 1 98.81 374 ILE A N 1
ATOM 3055 C CA . ILE A 1 374 ? -6.512 -22.156 -0.513 1 98.81 374 ILE A CA 1
ATOM 3056 C C . ILE A 1 374 ? -5.535 -23.281 -0.19 1 98.81 374 ILE A C 1
ATOM 3058 O O . ILE A 1 374 ? -4.547 -23.062 0.521 1 98.81 374 ILE A O 1
ATOM 3062 N N . SER A 1 375 ? -5.77 -24.438 -0.655 1 98.25 375 SER A N 1
ATOM 3063 C CA . SER A 1 375 ? -4.793 -25.516 -0.521 1 98.25 375 SER A CA 1
ATOM 3064 C C . SER A 1 375 ? -4.641 -26.297 -1.824 1 98.25 375 SER A C 1
ATOM 3066 O O . SER A 1 375 ? -5.621 -26.5 -2.545 1 98.25 375 SER A O 1
ATOM 3068 N N . GLN A 1 376 ? -3.469 -26.672 -2.141 1 97.38 376 GLN A N 1
ATOM 3069 C CA . GLN A 1 376 ? -3.18 -27.516 -3.297 1 97.38 376 GLN A CA 1
ATOM 3070 C C . GLN A 1 376 ? -3.494 -28.984 -3.002 1 97.38 376 GLN A C 1
ATOM 3072 O O . GLN A 1 376 ? -3.201 -29.469 -1.913 1 97.38 376 GLN A O 1
ATOM 3077 N N . LEU A 1 377 ? -4.016 -29.625 -3.934 1 95.19 377 LEU A N 1
ATOM 3078 C CA . LEU A 1 377 ? -4.438 -31.016 -3.795 1 95.19 377 LEU A CA 1
ATOM 3079 C C . LEU A 1 377 ? -3.246 -31.969 -3.936 1 95.19 377 LEU A C 1
ATOM 3081 O O . LEU A 1 377 ? -2.277 -31.656 -4.629 1 95.19 377 LEU A O 1
ATOM 3085 N N . LYS A 1 378 ? -3.402 -33.062 -3.188 1 88.5 378 LYS A N 1
ATOM 3086 C CA . LYS A 1 378 ? -2.449 -34.156 -3.418 1 88.5 378 LYS A CA 1
ATOM 3087 C C . LYS A 1 378 ? -2.703 -34.844 -4.762 1 88.5 378 LYS A C 1
ATOM 3089 O O . LYS A 1 378 ? -3.844 -35.156 -5.082 1 88.5 378 LYS A O 1
ATOM 3094 N N . LYS A 1 379 ? -1.678 -34.844 -5.551 1 82.06 379 LYS A N 1
ATOM 3095 C CA . LYS A 1 379 ? -1.853 -35.406 -6.879 1 82.06 379 LYS A CA 1
ATOM 3096 C C . LYS A 1 379 ? -0.827 -36.531 -7.141 1 82.06 379 LYS A C 1
ATOM 3098 O O . LYS A 1 379 ? 0.249 -36.531 -6.543 1 82.06 379 LYS A O 1
ATOM 3103 N N . ASN A 1 380 ? -1.374 -37.469 -7.871 1 76.31 380 ASN A N 1
ATOM 3104 C CA . ASN A 1 380 ? -0.437 -38.406 -8.492 1 76.31 380 ASN A CA 1
ATOM 3105 C C . ASN A 1 380 ? 0.159 -37.812 -9.773 1 76.31 380 ASN A C 1
ATOM 3107 O O . ASN A 1 380 ? -0.438 -37.938 -10.844 1 76.31 380 ASN A O 1
ATOM 3111 N N . TYR A 1 381 ? 1.28 -37.312 -9.695 1 74.06 381 TYR A N 1
ATOM 3112 C CA . TYR A 1 381 ? 1.889 -36.531 -10.773 1 74.06 381 TYR A CA 1
ATOM 3113 C C . TYR A 1 381 ? 2.059 -37.375 -12.031 1 74.06 381 TYR A C 1
ATOM 3115 O O . TYR A 1 381 ? 1.921 -36.875 -13.148 1 74.06 381 TYR A O 1
ATOM 3123 N N . ALA A 1 382 ? 2.346 -38.594 -11.828 1 69.31 382 ALA A N 1
ATOM 3124 C CA . ALA A 1 382 ? 2.523 -39.5 -12.969 1 69.31 382 ALA A CA 1
ATOM 3125 C C . ALA A 1 382 ? 1.228 -39.625 -13.766 1 69.31 382 ALA A C 1
ATOM 3127 O O . ALA A 1 382 ? 1.256 -39.844 -14.977 1 69.31 382 ALA A O 1
ATOM 3128 N N . GLU A 1 383 ? 0.201 -39.438 -13.07 1 70.69 383 GLU A N 1
ATOM 3129 C CA . GLU A 1 383 ? -1.097 -39.625 -13.711 1 70.69 383 GLU A CA 1
ATOM 3130 C C . GLU A 1 383 ? -1.589 -38.344 -14.352 1 70.69 383 GLU A C 1
ATOM 3132 O O . GLU A 1 383 ? -2.186 -38.344 -15.43 1 70.69 383 GLU A O 1
ATOM 3137 N N . VAL A 1 384 ? -1.234 -37.281 -13.766 1 75.75 384 VAL A N 1
ATOM 3138 C CA . VAL A 1 384 ? -1.952 -36.062 -14.18 1 75.75 384 VAL A CA 1
ATOM 3139 C C . VAL A 1 384 ? -1.054 -35.219 -15.07 1 75.75 384 VAL A C 1
ATOM 3141 O O . VAL A 1 384 ? -1.543 -34.406 -15.875 1 75.75 384 VAL A O 1
ATOM 3144 N N . ARG A 1 385 ? 0.246 -35.406 -14.977 1 68 385 ARG A N 1
ATOM 3145 C CA . ARG A 1 385 ? 1.164 -34.594 -15.781 1 68 385 ARG A CA 1
ATOM 3146 C C . ARG A 1 385 ? 1.705 -35.406 -16.953 1 68 385 ARG A C 1
ATOM 3148 O O . ARG A 1 385 ? 2.104 -36.562 -16.797 1 68 385 ARG A O 1
ATOM 3155 N N . PRO A 1 386 ? 1.603 -34.656 -18.094 1 64.25 386 PRO A N 1
ATOM 3156 C CA . PRO A 1 386 ? 2.238 -35.375 -19.203 1 64.25 386 PRO A CA 1
ATOM 3157 C C . PRO A 1 386 ? 3.693 -35.75 -18.922 1 64.25 386 PRO A C 1
ATOM 3159 O O . PRO A 1 386 ? 4.422 -34.938 -18.312 1 64.25 386 PRO A O 1
ATOM 3162 N N . ASN A 1 387 ? 4.121 -36.875 -19.234 1 61.28 387 ASN A N 1
ATOM 3163 C CA . ASN A 1 387 ? 5.461 -37.438 -19.094 1 61.28 387 ASN A CA 1
ATOM 3164 C C . ASN A 1 387 ? 5.895 -37.469 -17.625 1 61.28 387 ASN A C 1
ATOM 3166 O O . ASN A 1 387 ? 7.09 -37.531 -17.328 1 61.28 387 ASN A O 1
ATOM 3170 N N . GLY A 1 388 ? 4.988 -37.25 -16.734 1 52.56 388 GLY A N 1
ATOM 3171 C CA . GLY A 1 388 ? 5.305 -37.281 -15.312 1 52.56 388 GLY A CA 1
ATOM 3172 C C . GLY A 1 388 ? 6.164 -36.125 -14.844 1 52.56 388 GLY A C 1
ATOM 3173 O O . GLY A 1 388 ? 6.902 -36.25 -13.867 1 52.56 388 GLY A O 1
ATOM 3174 N N . GLY A 1 389 ? 6.113 -35.094 -15.508 1 52.34 389 GLY A N 1
ATOM 3175 C CA . GLY A 1 389 ? 7.016 -33.969 -15.289 1 52.34 389 GLY A CA 1
ATOM 3176 C C . GLY A 1 389 ? 6.887 -33.344 -13.906 1 52.34 389 GLY A C 1
ATOM 3177 O O . GLY A 1 389 ? 5.875 -33.531 -13.227 1 52.34 389 GLY A O 1
ATOM 3178 N N . HIS A 1 390 ? 8.164 -32.906 -13.328 1 56.66 390 HIS A N 1
ATOM 3179 C CA . HIS A 1 390 ? 8.227 -32.188 -12.047 1 56.66 390 HIS A CA 1
ATOM 3180 C C . HIS A 1 390 ? 8.539 -30.719 -12.25 1 56.66 390 HIS A C 1
ATOM 3182 O O . HIS A 1 390 ? 9.227 -30.344 -13.203 1 56.66 390 HIS A O 1
ATOM 3188 N N . MET B 1 1 ? -15.328 104.625 49.812 1 20.89 1 MET B N 1
ATOM 3189 C CA . MET B 1 1 ? -14.508 104.625 51.031 1 20.89 1 MET B CA 1
ATOM 3190 C C . MET B 1 1 ? -14.414 103.25 51.656 1 20.89 1 MET B C 1
ATOM 3192 O O . MET B 1 1 ? -13.766 103.062 52.688 1 20.89 1 MET B O 1
ATOM 3196 N N . ILE B 1 2 ? -15.273 102.25 51.25 1 26.53 2 ILE B N 1
ATOM 3197 C CA . ILE B 1 2 ? -15.93 101.312 52.188 1 26.53 2 ILE B CA 1
ATOM 3198 C C . ILE B 1 2 ? -14.883 100.5 52.906 1 26.53 2 ILE B C 1
ATOM 3200 O O . ILE B 1 2 ? -13.898 100.062 52.312 1 26.53 2 ILE B O 1
ATOM 3204 N N . VAL B 1 3 ? -15.031 100.312 54.188 1 27.22 3 VAL B N 1
ATOM 3205 C CA . VAL B 1 3 ? -14.234 100 55.375 1 27.22 3 VAL B CA 1
ATOM 3206 C C . VAL B 1 3 ? -13.602 98.625 55.25 1 27.22 3 VAL B C 1
ATOM 3208 O O . VAL B 1 3 ? -14.086 97.812 54.5 1 27.22 3 VAL B O 1
ATOM 3211 N N . PRO B 1 4 ? -12.602 98.062 56.188 1 26.88 4 PRO B N 1
ATOM 3212 C CA . PRO B 1 4 ? -11.391 97.25 56.344 1 26.88 4 PRO B CA 1
ATOM 3213 C C . PRO B 1 4 ? -11.695 95.812 56.531 1 26.88 4 PRO B C 1
ATOM 3215 O O . PRO B 1 4 ? -12.586 95.438 57.312 1 26.88 4 PRO B O 1
ATOM 3218 N N . MET B 1 5 ? -11.609 94.812 55.531 1 25.33 5 MET B N 1
ATOM 3219 C CA . MET B 1 5 ? -12.273 93.562 55.156 1 25.33 5 MET B CA 1
ATOM 3220 C C . MET B 1 5 ? -11.836 92.438 56.094 1 25.33 5 MET B C 1
ATOM 3222 O O . MET B 1 5 ? -10.711 91.938 55.969 1 25.33 5 MET B O 1
ATOM 3226 N N . HIS B 1 6 ? -12.055 92.5 57.469 1 23.86 6 HIS B N 1
ATOM 3227 C CA . HIS B 1 6 ? -11.312 91.875 58.562 1 23.86 6 HIS B CA 1
ATOM 3228 C C . HIS B 1 6 ? -11.438 90.375 58.469 1 23.86 6 HIS B C 1
ATOM 3230 O O . HIS B 1 6 ? -12.531 89.812 58.594 1 23.86 6 HIS B O 1
ATOM 3236 N N . LEU B 1 7 ? -10.734 89.562 57.562 1 25.14 7 LEU B N 1
ATOM 3237 C CA . LEU B 1 7 ? -10.766 88.188 57 1 25.14 7 LEU B CA 1
ATOM 3238 C C . LEU B 1 7 ? -10.414 87.125 58.031 1 25.14 7 LEU B C 1
ATOM 3240 O O . LEU B 1 7 ? -9.242 86.938 58.375 1 25.14 7 LEU B O 1
ATOM 3244 N N . SER B 1 8 ? -10.977 87.188 59.375 1 20.98 8 SER B N 1
ATOM 3245 C CA . SER B 1 8 ? -10.188 86.688 60.5 1 20.98 8 SER B CA 1
ATOM 3246 C C . SER B 1 8 ? -9.883 85.188 60.375 1 20.98 8 SER B C 1
ATOM 3248 O O . SER B 1 8 ? -10.555 84.5 59.625 1 20.98 8 SER B O 1
ATOM 3250 N N . ILE B 1 9 ? -8.859 84.5 61.219 1 22.42 9 ILE B N 1
ATOM 3251 C CA . ILE B 1 9 ? -7.812 83.5 61.406 1 22.42 9 ILE B CA 1
ATOM 3252 C C . ILE B 1 9 ? -8.438 82.188 61.781 1 22.42 9 ILE B C 1
ATOM 3254 O O . ILE B 1 9 ? -7.723 81.188 62 1 22.42 9 ILE B O 1
ATOM 3258 N N . GLN B 1 10 ? -9.773 82.062 62.062 1 21.09 10 GLN B N 1
ATOM 3259 C CA . GLN B 1 10 ? -10.227 81.125 63.094 1 21.09 10 GLN B CA 1
ATOM 3260 C C . GLN B 1 10 ? -10.195 79.688 62.594 1 21.09 10 GLN B C 1
ATOM 3262 O O . GLN B 1 10 ? -11.242 79.125 62.312 1 21.09 10 GLN B O 1
ATOM 3267 N N . SER B 1 11 ? -9.438 79.312 61.438 1 21.14 11 SER B N 1
ATOM 3268 C CA . SER B 1 11 ? -9.594 78.25 60.469 1 21.14 11 SER B CA 1
ATOM 3269 C C . SER B 1 11 ? -9.164 76.938 61.094 1 21.14 11 SER B C 1
ATOM 3271 O O . SER B 1 11 ? -9.461 75.875 60.531 1 21.14 11 SER B O 1
ATOM 3273 N N . LEU B 1 12 ? -8.125 76.75 62 1 22.02 12 LEU B N 1
ATOM 3274 C CA . LEU B 1 12 ? -7.043 75.812 62.031 1 22.02 12 LEU B CA 1
ATOM 3275 C C . LEU B 1 12 ? -7.457 74.562 62.812 1 22.02 12 LEU B C 1
ATOM 3277 O O . LEU B 1 12 ? -6.75 73.562 62.812 1 22.02 12 LEU B O 1
ATOM 3281 N N . SER B 1 13 ? -8.297 74.562 63.844 1 21.33 13 SER B N 1
ATOM 3282 C CA . SER B 1 13 ? -8.141 73.812 65.062 1 21.33 13 SER B CA 1
ATOM 3283 C C . SER B 1 13 ? -8.531 72.375 64.875 1 21.33 13 SER B C 1
ATOM 3285 O O . SER B 1 13 ? -7.926 71.438 65.5 1 21.33 13 SER B O 1
ATOM 3287 N N . VAL B 1 14 ? -9.711 72 64.375 1 22.86 14 VAL B N 1
ATOM 3288 C CA . VAL B 1 14 ? -10.469 70.812 64.875 1 22.86 14 VAL B CA 1
ATOM 3289 C C . VAL B 1 14 ? -9.93 69.562 64.25 1 22.86 14 VAL B C 1
ATOM 3291 O O . VAL B 1 14 ? -10.484 68.438 64.5 1 22.86 14 VAL B O 1
ATOM 3294 N N . ILE B 1 15 ? -8.844 69.438 63.375 1 22.88 15 ILE B N 1
ATOM 3295 C CA . ILE B 1 15 ? -8.375 68.375 62.5 1 22.88 15 ILE B CA 1
ATOM 3296 C C . ILE B 1 15 ? -7.664 67.312 63.344 1 22.88 15 ILE B C 1
ATOM 3298 O O . ILE B 1 15 ? -7.27 66.25 62.812 1 22.88 15 ILE B O 1
ATOM 3302 N N . SER B 1 16 ? -7.184 67.562 64.562 1 22.25 16 SER B N 1
ATOM 3303 C CA . SER B 1 16 ? -6.121 66.875 65.312 1 22.25 16 SER B CA 1
ATOM 3304 C C . SER B 1 16 ? -6.562 65.5 65.75 1 22.25 16 SER B C 1
ATOM 3306 O O . SER B 1 16 ? -5.75 64.562 65.812 1 22.25 16 SER B O 1
ATOM 3308 N N . ALA B 1 17 ? -7.738 65.312 66.375 1 24.5 17 ALA B N 1
ATOM 3309 C CA . ALA B 1 17 ? -7.938 64.375 67.438 1 24.5 17 ALA B CA 1
ATOM 3310 C C . ALA B 1 17 ? -8.023 62.906 66.875 1 24.5 17 ALA B C 1
ATOM 3312 O O . ALA B 1 17 ? -7.762 61.969 67.625 1 24.5 17 ALA B O 1
ATOM 3313 N N . ALA B 1 18 ? -8.656 62.656 65.75 1 23.72 18 ALA B N 1
ATOM 3314 C CA . ALA B 1 18 ? -9.234 61.344 65.375 1 23.72 18 ALA B CA 1
ATOM 3315 C C . ALA B 1 18 ? -8.141 60.344 65 1 23.72 18 ALA B C 1
ATOM 3317 O O . ALA B 1 18 ? -8.438 59.219 64.625 1 23.72 18 ALA B O 1
ATOM 3318 N N . VAL B 1 19 ? -6.797 60.688 64.938 1 26.62 19 VAL B N 1
ATOM 3319 C CA . VAL B 1 19 ? -5.629 60 64.375 1 26.62 19 VAL B CA 1
ATOM 3320 C C . VAL B 1 19 ? -5.242 58.844 65.312 1 26.62 19 VAL B C 1
ATOM 3322 O O . VAL B 1 19 ? -4.406 58 65 1 26.62 19 VAL B O 1
ATOM 3325 N N . LYS B 1 20 ? -5.531 58.938 66.688 1 26.16 20 LYS B N 1
ATOM 3326 C CA . LYS B 1 20 ? -4.75 58.25 67.75 1 26.16 20 LYS B CA 1
ATOM 3327 C C . LYS B 1 20 ? -4.883 56.719 67.625 1 26.16 20 LYS B C 1
ATOM 3329 O O . LYS B 1 20 ? -3.906 56 67.812 1 26.16 20 LYS B O 1
ATOM 3334 N N . GLY B 1 21 ? -6.16 56.219 67.625 1 24.94 21 GLY B N 1
ATOM 3335 C CA . GLY B 1 21 ? -6.363 54.906 68.188 1 24.94 21 GLY B CA 1
ATOM 3336 C C . GLY B 1 21 ? -5.867 53.781 67.25 1 24.94 21 GLY B C 1
ATOM 3337 O O . GLY B 1 21 ? -6.102 52.594 67.5 1 24.94 21 GLY B O 1
ATOM 3338 N N . LEU B 1 22 ? -5.465 54.094 66 1 24.42 22 LEU B N 1
ATOM 3339 C CA . LEU B 1 22 ? -5.258 53.188 64.875 1 24.42 22 LEU B CA 1
ATOM 3340 C C . LEU B 1 22 ? -4.012 52.344 65.062 1 24.42 22 LEU B C 1
ATOM 3342 O O . LEU B 1 22 ? -3.629 51.562 64.188 1 24.42 22 LEU B O 1
ATOM 3346 N N . ARG B 1 23 ? -3.219 52.688 66.125 1 23.89 23 ARG B N 1
ATOM 3347 C CA . ARG B 1 23 ? -1.823 52.281 66.125 1 23.89 23 ARG B CA 1
ATOM 3348 C C . ARG B 1 23 ? -1.701 50.781 66.375 1 23.89 23 ARG B C 1
ATOM 3350 O O . ARG B 1 23 ? -0.632 50.188 66.188 1 23.89 23 ARG B O 1
ATOM 3357 N N . MET B 1 24 ? -2.607 50.281 67.188 1 25.03 24 MET B N 1
ATOM 3358 C CA . MET B 1 24 ? -2.145 49.094 67.938 1 25.03 24 MET B CA 1
ATOM 3359 C C . MET B 1 24 ? -2.088 47.875 67.062 1 25.03 24 MET B C 1
ATOM 3361 O O . MET B 1 24 ? -2.379 46.75 67.5 1 25.03 24 MET B O 1
ATOM 3365 N N . CYS B 1 25 ? -2.189 48 65.75 1 23.64 25 CYS B N 1
ATOM 3366 C CA . CYS B 1 25 ? -2.479 47.031 64.688 1 23.64 25 CYS B CA 1
ATOM 3367 C C . CYS B 1 25 ? -1.345 46.031 64.562 1 23.64 25 CYS B C 1
ATOM 3369 O O . CYS B 1 25 ? -1.19 45.406 63.5 1 23.64 25 CYS B O 1
ATOM 3371 N N . PHE B 1 26 ? -0.289 46.188 65.312 1 24.38 26 PHE B N 1
ATOM 3372 C CA . PHE B 1 26 ? 0.988 45.688 64.875 1 24.38 26 PHE B CA 1
ATOM 3373 C C . PHE B 1 26 ? 0.881 44.219 64.5 1 24.38 26 PHE B C 1
ATOM 3375 O O . PHE B 1 26 ? 1.294 43.781 63.406 1 24.38 26 PHE B O 1
ATOM 3382 N N . LEU B 1 27 ? 1.054 43.344 65.5 1 25.61 27 LEU B N 1
ATOM 3383 C CA . LEU B 1 27 ? 1.96 42.188 65.625 1 25.61 27 LEU B CA 1
ATOM 3384 C C . LEU B 1 27 ? 1.315 40.938 65 1 25.61 27 LEU B C 1
ATOM 3386 O O . LEU B 1 27 ? 1.937 39.875 65 1 25.61 27 LEU B O 1
ATOM 3390 N N . LEU B 1 28 ? -0.07 40.875 65 1 26.97 28 LEU B N 1
ATOM 3391 C CA . LEU B 1 28 ? -0.479 39.469 65 1 26.97 28 LEU B CA 1
ATOM 3392 C C . LEU B 1 28 ? -0.263 38.812 63.625 1 26.97 28 LEU B C 1
ATOM 3394 O O . LEU B 1 28 ? -0.628 39.375 62.594 1 26.97 28 LEU B O 1
ATOM 3398 N N . ARG B 1 29 ? 0.751 37.844 63.438 1 29.81 29 ARG B N 1
ATOM 3399 C CA . ARG B 1 29 ? 1.37 37.094 62.344 1 29.81 29 ARG B CA 1
ATOM 3400 C C . ARG B 1 29 ? 0.319 36.375 61.5 1 29.81 29 ARG B C 1
ATOM 3402 O O . ARG B 1 29 ? -0.061 35.25 61.844 1 29.81 29 ARG B O 1
ATOM 3409 N N . ILE B 1 30 ? -0.857 36.906 61.125 1 33.81 30 ILE B N 1
ATOM 3410 C CA . ILE B 1 30 ? -1.844 36.031 60.5 1 33.81 30 ILE B CA 1
ATOM 3411 C C . ILE B 1 30 ? -1.355 35.594 59.125 1 33.81 30 ILE B C 1
ATOM 3413 O O . ILE B 1 30 ? -1.005 36.406 58.312 1 33.81 30 ILE B O 1
ATOM 3417 N N . PRO B 1 31 ? -0.971 34.281 58.906 1 36.75 31 PRO B N 1
ATOM 3418 C CA . PRO B 1 31 ? -0.301 33.844 57.656 1 36.75 31 PRO B CA 1
ATOM 3419 C C . PRO B 1 31 ? -1.11 34.156 56.406 1 36.75 31 PRO B C 1
ATOM 3421 O O . PRO B 1 31 ? -2.326 34.344 56.5 1 36.75 31 PRO B O 1
ATOM 3424 N N . SER B 1 32 ? -0.481 34.719 55.219 1 38.91 32 SER B N 1
ATOM 3425 C CA . SER B 1 32 ? -0.902 35.281 53.938 1 38.91 32 SER B CA 1
ATOM 3426 C C . SER B 1 32 ? -1.9 34.344 53.219 1 38.91 32 SER B C 1
ATOM 3428 O O . SER B 1 32 ? -2.613 34.781 52.312 1 38.91 32 SER B O 1
ATOM 3430 N N . LYS B 1 33 ? -1.942 33.062 53.625 1 40.81 33 LYS B N 1
ATOM 3431 C CA . LYS B 1 33 ? -2.67 32.125 52.812 1 40.81 33 LYS B CA 1
ATOM 3432 C C . LYS B 1 33 ? -4.176 32.344 52.875 1 40.81 33 LYS B C 1
ATOM 3434 O O . LYS B 1 33 ? -4.93 31.891 52.031 1 40.81 33 LYS B O 1
ATOM 3439 N N . ALA B 1 34 ? -4.598 32.875 54.094 1 42.09 34 ALA B N 1
ATOM 3440 C CA . ALA B 1 34 ? -6.039 32.875 54.344 1 42.09 34 ALA B CA 1
ATOM 3441 C C . ALA B 1 34 ? -6.738 33.906 53.469 1 42.09 34 ALA B C 1
ATOM 3443 O O . ALA B 1 34 ? -7.965 33.906 53.312 1 42.09 34 ALA B O 1
ATOM 3444 N N . TYR B 1 35 ? -5.938 34.969 53.062 1 42.75 35 TYR B N 1
ATOM 3445 C CA . TYR B 1 35 ? -6.594 36 52.281 1 42.75 35 TYR B CA 1
ATOM 3446 C C . TYR B 1 35 ? -7.102 35.469 50.969 1 42.75 35 TYR B C 1
ATOM 3448 O O . TYR B 1 35 ? -8.172 35.875 50.5 1 42.75 35 TYR B O 1
ATOM 3456 N N . TYR B 1 36 ? -6.254 34.594 50.438 1 45.97 36 TYR B N 1
ATOM 3457 C CA . TYR B 1 36 ? -6.605 34.188 49.094 1 45.97 36 TYR B CA 1
ATOM 3458 C C . TYR B 1 36 ? -7.906 33.406 49.094 1 45.97 36 TYR B C 1
ATOM 3460 O O . TYR B 1 36 ? -8.68 33.469 48.125 1 45.97 36 TYR B O 1
ATOM 3468 N N . PHE B 1 37 ? -8.211 32.75 50.219 1 48.44 37 PHE B N 1
ATOM 3469 C CA . PHE B 1 37 ? -9.375 31.859 50.25 1 48.44 37 PHE B CA 1
ATOM 3470 C C . PHE B 1 37 ? -10.664 32.688 50.281 1 48.44 37 PHE B C 1
ATOM 3472 O O . PHE B 1 37 ? -11.641 32.312 49.625 1 48.44 37 PHE B O 1
ATOM 3479 N N . ILE B 1 38 ? -10.625 33.844 50.969 1 51.06 38 ILE B N 1
ATOM 3480 C CA . ILE B 1 38 ? -11.852 34.625 51.125 1 51.06 38 ILE B CA 1
ATOM 3481 C C . ILE B 1 38 ? -12.219 35.281 49.812 1 51.06 38 ILE B C 1
ATOM 3483 O O . ILE B 1 38 ? -13.391 35.312 49.406 1 51.06 38 ILE B O 1
ATOM 3487 N N . SER B 1 39 ? -11.117 35.719 49.062 1 46.38 39 SER B N 1
ATOM 3488 C CA . SER B 1 39 ? -11.43 36.344 47.781 1 46.38 39 SER B CA 1
ATOM 3489 C C . SER B 1 39 ? -12.07 35.375 46.812 1 46.38 39 SER B C 1
ATOM 3491 O O . SER B 1 39 ? -12.844 35.75 45.938 1 46.38 39 SER B O 1
ATOM 3493 N N . PHE B 1 40 ? -11.719 34.094 46.969 1 50.59 40 PHE B N 1
ATOM 3494 C CA . PHE B 1 40 ? -12.242 33.062 46.062 1 50.59 40 PHE B CA 1
ATOM 3495 C C . PHE B 1 40 ? -13.727 32.844 46.312 1 50.59 40 PHE B C 1
ATOM 3497 O O . PHE B 1 40 ? -14.5 32.656 45.375 1 50.59 40 PHE B O 1
ATOM 3504 N N . ILE B 1 41 ? -14.211 32.875 47.531 1 53.09 41 ILE B N 1
ATOM 3505 C CA . ILE B 1 41 ? -15.602 32.594 47.875 1 53.09 41 ILE B CA 1
ATOM 3506 C C . ILE B 1 41 ? -16.5 33.719 47.375 1 53.09 41 ILE B C 1
ATOM 3508 O O . ILE B 1 41 ? -17.578 33.469 46.812 1 53.09 41 ILE B O 1
ATOM 3512 N N . VAL B 1 42 ? -16.016 35 47.406 1 51.41 42 VAL B N 1
ATOM 3513 C CA . VAL B 1 42 ? -16.828 36.125 46.938 1 51.41 42 VAL B CA 1
ATOM 3514 C C . VAL B 1 42 ? -17.047 36.031 45.438 1 51.41 42 VAL B C 1
ATOM 3516 O O . VAL B 1 42 ? -18.141 36.312 44.938 1 51.41 42 VAL B O 1
ATOM 3519 N N . LEU B 1 43 ? -15.969 35.531 44.719 1 51.06 43 LEU B N 1
ATOM 3520 C CA . LEU B 1 43 ? -16.109 35.406 43.281 1 51.06 43 LEU B CA 1
ATOM 3521 C C . LEU B 1 43 ? -17.125 34.344 42.906 1 51.06 43 LEU B C 1
ATOM 3523 O O . LEU B 1 43 ? -17.938 34.531 42 1 51.06 43 LEU B O 1
ATOM 3527 N N . LEU B 1 44 ? -17.25 33.281 43.688 1 53.53 44 LEU B N 1
ATOM 3528 C CA . LEU B 1 44 ? -18.219 32.219 43.438 1 53.53 44 LEU B CA 1
ATOM 3529 C C . LEU B 1 44 ? -19.641 32.719 43.625 1 53.53 44 LEU B C 1
ATOM 3531 O O . LEU B 1 44 ? -20.531 32.375 42.844 1 53.53 44 LEU B O 1
ATOM 3535 N N . ILE B 1 45 ? -19.875 33.531 44.656 1 53.88 45 ILE B N 1
ATOM 3536 C CA . ILE B 1 45 ? -21.219 34.031 44.906 1 53.88 45 ILE B CA 1
ATOM 3537 C C . ILE B 1 45 ? -21.672 34.969 43.781 1 53.88 45 ILE B C 1
ATOM 3539 O O . ILE B 1 45 ? -22.812 34.875 43.312 1 53.88 45 ILE B O 1
ATOM 3543 N N . PHE B 1 46 ? -20.703 35.844 43.25 1 49.41 46 PHE B N 1
ATOM 3544 C CA . PHE B 1 46 ? -21.047 36.75 42.156 1 49.41 46 PHE B CA 1
ATOM 3545 C C . PHE B 1 46 ? -21.391 35.938 40.875 1 49.41 46 PHE B C 1
ATOM 3547 O O . PHE B 1 46 ? -22.344 36.281 40.188 1 49.41 46 PHE B O 1
ATOM 3554 N N . LEU B 1 47 ? -20.688 34.844 40.656 1 48.53 47 LEU B N 1
ATOM 3555 C CA . LEU B 1 47 ? -20.953 34.062 39.438 1 48.53 47 LEU B CA 1
ATOM 3556 C C . LEU B 1 47 ? -22.297 33.375 39.531 1 48.53 47 LEU B C 1
ATOM 3558 O O . LEU B 1 47 ? -23.016 33.25 38.531 1 48.53 47 LEU B O 1
ATOM 3562 N N . ARG B 1 48 ? -22.719 32.906 40.688 1 47.78 48 ARG B N 1
ATOM 3563 C CA . ARG B 1 48 ? -24 32.25 40.875 1 47.78 48 ARG B CA 1
ATOM 3564 C C . ARG B 1 48 ? -25.156 33.219 40.688 1 47.78 48 ARG B C 1
ATOM 3566 O O . ARG B 1 48 ? -26.172 32.875 40.094 1 47.78 48 ARG B O 1
ATOM 3573 N N . THR B 1 49 ? -25.047 34.469 41.281 1 46.81 49 THR B N 1
ATOM 3574 C CA . THR B 1 49 ? -26.141 35.406 41.125 1 46.81 49 THR B CA 1
ATOM 3575 C C . THR B 1 49 ? -26.297 35.875 39.688 1 46.81 49 THR B C 1
ATOM 3577 O O . THR B 1 49 ? -27.406 36.094 39.219 1 46.81 49 THR B O 1
ATOM 3580 N N . PHE B 1 50 ? -25.125 36.062 38.969 1 43.91 50 PHE B N 1
ATOM 3581 C CA . PHE B 1 50 ? -25.234 36.438 37.562 1 43.91 50 PHE B CA 1
ATOM 3582 C C . PHE B 1 50 ? -25.891 35.344 36.75 1 43.91 50 PHE B C 1
ATOM 3584 O O . PHE B 1 50 ? -26.594 35.625 35.781 1 43.91 50 PHE B O 1
ATOM 3591 N N . TYR B 1 51 ? -25.688 34.094 37.156 1 41.41 51 TYR B N 1
ATOM 3592 C CA . TYR B 1 51 ? -26.312 32.969 36.438 1 41.41 51 TYR B CA 1
ATOM 3593 C C . TYR B 1 51 ? -27.828 33 36.625 1 41.41 51 TYR B C 1
ATOM 3595 O O . TYR B 1 51 ? -28.562 32.781 35.656 1 41.41 51 TYR B O 1
ATOM 3603 N N . ARG B 1 52 ? -28.281 33.219 37.812 1 42.16 52 ARG B N 1
ATOM 3604 C CA . ARG B 1 52 ? -29.719 33.219 38.031 1 42.16 52 ARG B CA 1
ATOM 3605 C C . ARG B 1 52 ? -30.406 34.344 37.312 1 42.16 52 ARG B C 1
ATOM 3607 O O . ARG B 1 52 ? -31.5 34.188 36.75 1 42.16 52 ARG B O 1
ATOM 3614 N N . TYR B 1 53 ? -29.734 35.562 37.344 1 37.75 53 TYR B N 1
ATOM 3615 C CA . TYR B 1 53 ? -30.438 36.719 36.781 1 37.75 53 TYR B CA 1
ATOM 3616 C C . TYR B 1 53 ? -30.578 36.562 35.281 1 37.75 53 TYR B C 1
ATOM 3618 O O . TYR B 1 53 ? -31.609 36.938 34.688 1 37.75 53 TYR B O 1
ATOM 3626 N N . SER B 1 54 ? -29.516 36 34.594 1 34.66 54 SER B N 1
ATOM 3627 C CA . SER B 1 54 ? -29.625 35.938 33.125 1 34.66 54 SER B CA 1
ATOM 3628 C C . SER B 1 54 ? -30.703 34.938 32.719 1 34.66 54 SER B C 1
ATOM 3630 O O . SER B 1 54 ? -31.016 34.812 31.516 1 34.66 54 SER B O 1
ATOM 3632 N N . GLN B 1 55 ? -31.062 34 33.562 1 36.28 55 GLN B N 1
ATOM 3633 C CA . GLN B 1 55 ? -32.094 33.062 33.156 1 36.28 55 GLN B CA 1
ATOM 3634 C C . GLN B 1 55 ? -33.438 33.75 33 1 36.28 55 GLN B C 1
ATOM 3636 O O . GLN B 1 55 ? -34.25 33.375 32.125 1 36.28 55 GLN B O 1
ATOM 3641 N N . ASP B 1 56 ? -33.656 34.656 33.938 1 32.03 56 ASP B N 1
ATOM 3642 C CA . ASP B 1 56 ? -35.031 35.156 34 1 32.03 56 ASP B CA 1
ATOM 3643 C C . ASP B 1 56 ? -35.375 35.969 32.719 1 32.03 56 ASP B C 1
ATOM 3645 O O . ASP B 1 56 ? -36.531 36.094 32.375 1 32.03 56 ASP B O 1
ATOM 3649 N N . ILE B 1 57 ? -34.375 36.781 32.25 1 31.39 57 ILE B N 1
ATOM 3650 C CA . ILE B 1 57 ? -34.812 37.719 31.219 1 31.39 57 ILE B CA 1
ATOM 3651 C C . ILE B 1 57 ? -35.281 36.938 29.984 1 31.39 57 ILE B C 1
ATOM 3653 O O . ILE B 1 57 ? -36.062 37.469 29.188 1 31.39 57 ILE B O 1
ATOM 3657 N N . ILE B 1 58 ? -34.625 35.75 29.766 1 29.67 58 ILE B N 1
ATOM 3658 C CA . ILE B 1 58 ? -34.938 35.188 28.453 1 29.67 58 ILE B CA 1
ATOM 3659 C C . ILE B 1 58 ? -36.344 34.594 28.453 1 29.67 58 ILE B C 1
ATOM 3661 O O . ILE B 1 58 ? -36.844 34.156 27.406 1 29.67 58 ILE B O 1
ATOM 3665 N N . ARG B 1 59 ? -36.844 34.406 29.656 1 28.64 59 ARG B N 1
ATOM 3666 C CA . ARG B 1 59 ? -38.094 33.594 29.609 1 28.64 59 ARG B CA 1
ATOM 3667 C C . ARG B 1 59 ? -39.219 34.375 28.953 1 28.64 59 ARG B C 1
ATOM 3669 O O . ARG B 1 59 ? -40.156 33.781 28.422 1 28.64 59 ARG B O 1
ATOM 3676 N N . ASN B 1 60 ? -39.281 35.688 29.297 1 26.16 60 ASN B N 1
ATOM 3677 C CA . ASN B 1 60 ? -40.625 36.219 29.172 1 26.16 60 ASN B CA 1
ATOM 3678 C C . ASN B 1 60 ? -41.062 36.312 27.703 1 26.16 60 ASN B C 1
ATOM 3680 O O . ASN B 1 60 ? -42.25 36.344 27.406 1 26.16 60 ASN B O 1
ATOM 3684 N N . SER B 1 61 ? -40.281 36.875 26.797 1 25.48 61 SER B N 1
ATOM 3685 C CA . SER B 1 61 ? -40.938 37.531 25.672 1 25.48 61 SER B CA 1
ATOM 3686 C C . SER B 1 61 ? -41.469 36.5 24.672 1 25.48 61 SER B C 1
ATOM 3688 O O . SER B 1 61 ? -41.688 36.812 23.5 1 25.48 61 SER B O 1
ATOM 3690 N N . ALA B 1 62 ? -41.625 35.219 25 1 24.38 62 ALA B N 1
ATOM 3691 C CA . ALA B 1 62 ? -41.875 34.125 24.062 1 24.38 62 ALA B CA 1
ATOM 3692 C C . ALA B 1 62 ? -43.312 34.156 23.578 1 24.38 62 ALA B C 1
ATOM 3694 O O . ALA B 1 62 ? -43.781 33.188 22.953 1 24.38 62 ALA B O 1
ATOM 3695 N N . SER B 1 63 ? -44.062 35.156 23.938 1 21.17 63 SER B N 1
ATOM 3696 C CA . SER B 1 63 ? -45.469 34.781 23.906 1 21.17 63 SER B CA 1
ATOM 3697 C C . SER B 1 63 ? -45.906 34.375 22.5 1 21.17 63 SER B C 1
ATOM 3699 O O . SER B 1 63 ? -46.438 33.281 22.312 1 21.17 63 SER B O 1
ATOM 3701 N N . THR B 1 64 ? -46.812 35.188 21.766 1 22.77 64 THR B N 1
ATOM 3702 C CA . THR B 1 64 ? -48.156 34.938 21.219 1 22.77 64 THR B CA 1
ATOM 3703 C C . THR B 1 64 ? -48.062 34.531 19.766 1 22.77 64 THR B C 1
ATOM 3705 O O . THR B 1 64 ? -49.062 34.125 19.156 1 22.77 64 THR B O 1
ATOM 3708 N N . MET B 1 65 ? -47 34.844 18.922 1 21.56 65 MET B N 1
ATOM 3709 C CA . MET B 1 65 ? -47.438 35.094 17.547 1 21.56 65 MET B CA 1
ATOM 3710 C C . MET B 1 65 ? -47.875 33.781 16.891 1 21.56 65 MET B C 1
ATOM 3712 O O . MET B 1 65 ? -47.188 32.781 16.938 1 21.56 65 MET B O 1
ATOM 3716 N N . CYS B 1 66 ? -49.188 33.562 16.625 1 23 66 CYS B N 1
ATOM 3717 C CA . CYS B 1 66 ? -50.031 32.531 16.062 1 23 66 CYS B CA 1
ATOM 3718 C C . CYS B 1 66 ? -49.562 32.125 14.664 1 23 66 CYS B C 1
ATOM 3720 O O . CYS B 1 66 ? -49.781 32.875 13.711 1 23 66 CYS B O 1
ATOM 3722 N N . PHE B 1 67 ? -48.25 31.984 14.312 1 20.7 67 PHE B N 1
ATOM 3723 C CA . PHE B 1 67 ? -47.969 31.797 12.898 1 20.7 67 PHE B CA 1
ATOM 3724 C C . PHE B 1 67 ? -48.688 30.562 12.359 1 20.7 67 PHE B C 1
ATOM 3726 O O . PHE B 1 67 ? -48.75 29.531 13.023 1 20.7 67 PHE B O 1
ATOM 3733 N N . ASP B 1 68 ? -49.75 30.766 11.484 1 22.92 68 ASP B N 1
ATOM 3734 C CA . ASP B 1 68 ? -50.562 29.922 10.617 1 22.92 68 ASP B CA 1
ATOM 3735 C C . ASP B 1 68 ? -49.688 28.891 9.898 1 22.92 68 ASP B C 1
ATOM 3737 O O . ASP B 1 68 ? -48.562 29.172 9.539 1 22.92 68 ASP B O 1
ATOM 3741 N N . ASP B 1 69 ? -50.031 27.531 9.992 1 22.72 69 ASP B N 1
ATOM 3742 C CA . ASP B 1 69 ? -49.469 26.203 9.719 1 22.72 69 ASP B CA 1
ATOM 3743 C C . ASP B 1 69 ? -49.219 26.016 8.227 1 22.72 69 ASP B C 1
ATOM 3745 O O . ASP B 1 69 ? -49.969 25.359 7.527 1 22.72 69 ASP B O 1
ATOM 3749 N N . MET B 1 70 ? -49.031 27.109 7.379 1 22.8 70 MET B N 1
ATOM 3750 C CA . MET B 1 70 ? -48.969 26.672 5.988 1 22.8 70 MET B CA 1
ATOM 3751 C C . MET B 1 70 ? -47.875 25.609 5.816 1 22.8 70 MET B C 1
ATOM 3753 O O . MET B 1 70 ? -46.75 25.812 6.234 1 22.8 70 MET B O 1
ATOM 3757 N N . GLU B 1 71 ? -48.281 24.312 5.727 1 24.64 71 GLU B N 1
ATOM 3758 C CA . GLU B 1 71 ? -47.562 23.047 5.473 1 24.64 71 GLU B CA 1
ATOM 3759 C C . GLU B 1 71 ? -46.625 23.172 4.277 1 24.64 71 GLU B C 1
ATOM 3761 O O . GLU B 1 71 ? -47.062 23.125 3.127 1 24.64 71 GLU B O 1
ATOM 3766 N N . LEU B 1 72 ? -45.812 24.266 4.078 1 22.36 72 LEU B N 1
ATOM 3767 C CA . LEU B 1 72 ? -44.938 24.234 2.91 1 22.36 72 LEU B CA 1
ATOM 3768 C C . LEU B 1 72 ? -44.062 23 2.922 1 22.36 72 LEU B C 1
ATOM 3770 O O . LEU B 1 72 ? -43.344 22.766 3.881 1 22.36 72 LEU B O 1
ATOM 3774 N N . THR B 1 73 ? -44.562 21.891 2.312 1 23.83 73 THR B N 1
ATOM 3775 C CA . THR B 1 73 ? -43.812 20.672 1.95 1 23.83 73 THR B CA 1
ATOM 3776 C C . THR B 1 73 ? -42.438 21.031 1.363 1 23.83 73 THR B C 1
ATOM 3778 O O . THR B 1 73 ? -42.375 21.547 0.25 1 23.83 73 THR B O 1
ATOM 3781 N N . MET B 1 74 ? -41.625 21.797 2.051 1 21.55 74 MET B N 1
ATOM 3782 C CA . MET B 1 74 ? -40.281 22 1.497 1 21.55 74 MET B CA 1
ATOM 3783 C C . MET B 1 74 ? -39.625 20.672 1.147 1 21.55 74 MET B C 1
ATOM 3785 O O . MET B 1 74 ? -39.344 19.859 2.033 1 21.55 74 MET B O 1
ATOM 3789 N N . GLU B 1 75 ? -39.969 20.094 0.005 1 24.27 75 GLU B N 1
ATOM 3790 C CA . GLU B 1 75 ? -39.156 19.047 -0.591 1 24.27 75 GLU B CA 1
ATOM 3791 C C . GLU B 1 75 ? -37.656 19.375 -0.477 1 24.27 75 GLU B C 1
ATOM 3793 O O . GLU B 1 75 ? -37.219 20.438 -0.954 1 24.27 75 GLU B O 1
ATOM 3798 N N . LYS B 1 76 ? -37.062 19 0.646 1 27.17 76 LYS B N 1
ATOM 3799 C CA . LYS B 1 76 ? -35.594 19.031 0.82 1 27.17 76 LYS B CA 1
ATOM 3800 C C . LYS B 1 76 ? -34.906 18.469 -0.411 1 27.17 76 LYS B C 1
ATOM 3802 O O . LYS B 1 76 ? -34.906 17.266 -0.649 1 27.17 76 LYS B O 1
ATOM 3807 N N . GLN B 1 77 ? -35.125 19.203 -1.525 1 24.47 77 GLN B N 1
ATOM 3808 C CA . GLN B 1 77 ? -34.188 18.844 -2.59 1 24.47 77 GLN B CA 1
ATOM 3809 C C . GLN B 1 77 ? -32.75 18.891 -2.092 1 24.47 77 GLN B C 1
ATOM 3811 O O . GLN B 1 77 ? -32.219 19.953 -1.788 1 24.47 77 GLN B O 1
ATOM 3816 N N . THR B 1 78 ? -32.406 17.938 -1.257 1 26.14 78 THR B N 1
ATOM 3817 C CA . THR B 1 78 ? -31 17.719 -1.028 1 26.14 78 THR B CA 1
ATOM 3818 C C . THR B 1 78 ? -30.219 17.812 -2.336 1 26.14 78 THR B C 1
ATOM 3820 O O . THR B 1 78 ? -30.297 16.906 -3.18 1 26.14 78 THR B O 1
ATOM 3823 N N . ASN B 1 79 ? -30.281 18.953 -2.881 1 24.44 79 ASN B N 1
ATOM 3824 C CA . ASN B 1 79 ? -29.312 19.156 -3.953 1 24.44 79 ASN B CA 1
ATOM 3825 C C . ASN B 1 79 ? -27.906 18.781 -3.512 1 24.44 79 ASN B C 1
ATOM 3827 O O . ASN B 1 79 ? -27.266 19.516 -2.756 1 24.44 79 ASN B O 1
ATOM 3831 N N . VAL B 1 80 ? -27.703 17.562 -3.168 1 27.89 80 VAL B N 1
ATOM 3832 C CA . VAL B 1 80 ? -26.297 17.156 -3.211 1 27.89 80 VAL B CA 1
ATOM 3833 C C . VAL B 1 80 ? -25.641 17.703 -4.473 1 27.89 80 VAL B C 1
ATOM 3835 O O . VAL B 1 80 ? -26.016 17.344 -5.59 1 27.89 80 VAL B O 1
ATOM 3838 N N . VAL B 1 81 ? -25.312 18.953 -4.496 1 27.16 81 VAL B N 1
ATOM 3839 C CA . VAL B 1 81 ? -24.375 19.359 -5.539 1 27.16 81 VAL B CA 1
ATOM 3840 C C . VAL B 1 81 ? -23.391 18.219 -5.809 1 27.16 81 VAL B C 1
ATOM 3842 O O . VAL B 1 81 ? -22.594 17.859 -4.938 1 27.16 81 VAL B O 1
ATOM 3845 N N . GLU B 1 82 ? -23.828 17.297 -6.527 1 29.94 82 GLU B N 1
ATOM 3846 C CA . GLU B 1 82 ? -22.781 16.484 -7.141 1 29.94 82 GLU B CA 1
ATOM 3847 C C . GLU B 1 82 ? -21.656 17.344 -7.703 1 29.94 82 GLU B C 1
ATOM 3849 O O . GLU B 1 82 ? -21.875 18.109 -8.648 1 29.94 82 GLU B O 1
ATOM 3854 N N . ALA B 1 83 ? -20.797 17.938 -6.84 1 30.42 83 ALA B N 1
ATOM 3855 C CA . ALA B 1 83 ? -19.547 18.422 -7.449 1 30.42 83 ALA B CA 1
ATOM 3856 C C . ALA B 1 83 ? -19.219 17.625 -8.711 1 30.42 83 ALA B C 1
ATOM 3858 O O . ALA B 1 83 ? -19.031 16.406 -8.648 1 30.42 83 ALA B O 1
ATOM 3859 N N . LYS B 1 84 ? -19.734 18.047 -9.758 1 33.16 84 LYS B N 1
ATOM 3860 C CA . LYS B 1 84 ? -19.188 17.547 -11.016 1 33.16 84 LYS B CA 1
ATOM 3861 C C . LYS B 1 84 ? -17.672 17.422 -10.938 1 33.16 84 LYS B C 1
ATOM 3863 O O . LYS B 1 84 ? -16.953 18.391 -11.164 1 33.16 84 LYS B O 1
ATOM 3868 N N . HIS B 1 85 ? -17.156 16.719 -10.016 1 31.14 85 HIS B N 1
ATOM 3869 C CA . HIS B 1 85 ? -15.766 16.297 -10.133 1 31.14 85 HIS B CA 1
ATOM 3870 C C . HIS B 1 85 ? -15.461 15.773 -11.531 1 31.14 85 HIS B C 1
ATOM 3872 O O . HIS B 1 85 ? -15.977 14.727 -11.938 1 31.14 85 HIS B O 1
ATOM 3878 N N . ARG B 1 86 ? -15.445 16.703 -12.438 1 32.72 86 ARG B N 1
ATOM 3879 C CA . ARG B 1 86 ? -14.695 16.172 -13.57 1 32.72 86 ARG B CA 1
ATOM 3880 C C . ARG B 1 86 ? -13.539 15.289 -13.102 1 32.72 86 ARG B C 1
ATOM 3882 O O . ARG B 1 86 ? -12.555 15.797 -12.562 1 32.72 86 ARG B O 1
ATOM 3889 N N . SER B 1 87 ? -13.906 14.125 -12.711 1 35.03 87 SER B N 1
ATOM 3890 C CA . SER B 1 87 ? -12.805 13.18 -12.562 1 35.03 87 SER B CA 1
ATOM 3891 C C . SER B 1 87 ? -11.805 13.312 -13.711 1 35.03 87 SER B C 1
ATOM 3893 O O . SER B 1 87 ? -12.047 12.812 -14.812 1 35.03 87 SER B O 1
ATOM 3895 N N . ASN B 1 88 ? -11.383 14.516 -13.961 1 33.44 88 ASN B N 1
ATOM 3896 C CA . ASN B 1 88 ? -10.148 14.336 -14.727 1 33.44 88 ASN B CA 1
ATOM 3897 C C . ASN B 1 88 ? -9.359 13.117 -14.242 1 33.44 88 ASN B C 1
ATOM 3899 O O . ASN B 1 88 ? -8.898 13.086 -13.094 1 33.44 88 ASN B O 1
ATOM 3903 N N . LYS B 1 89 ? -9.688 12.094 -14.758 1 37.91 89 LYS B N 1
ATOM 3904 C CA . LYS B 1 89 ? -8.898 10.875 -14.586 1 37.91 89 LYS B CA 1
ATOM 3905 C C . LYS B 1 89 ? -7.406 11.188 -14.594 1 37.91 89 LYS B C 1
ATOM 3907 O O . LYS B 1 89 ? -6.789 11.266 -15.656 1 37.91 89 LYS B O 1
ATOM 3912 N N . VAL B 1 90 ? -6.891 12.117 -13.852 1 38.38 90 VAL B N 1
ATOM 3913 C CA . VAL B 1 90 ? -5.441 12.211 -13.711 1 38.38 90 VAL B CA 1
ATOM 3914 C C . VAL B 1 90 ? -4.84 10.82 -13.562 1 38.38 90 VAL B C 1
ATOM 3916 O O . VAL B 1 90 ? -5.133 10.109 -12.594 1 38.38 90 VAL B O 1
ATOM 3919 N N . SER B 1 91 ? -4.535 10.219 -14.672 1 39.69 91 SER B N 1
ATOM 3920 C CA . SER B 1 91 ? -3.836 8.945 -14.766 1 39.69 91 SER B CA 1
ATOM 3921 C C . SER B 1 91 ? -2.479 9.008 -14.078 1 39.69 91 SER B C 1
ATOM 3923 O O . SER B 1 91 ? -1.577 9.719 -14.523 1 39.69 91 SER B O 1
ATOM 3925 N N . TRP B 1 92 ? -2.416 9.242 -12.82 1 41.25 92 TRP B N 1
ATOM 3926 C CA . TRP B 1 92 ? -1.104 9.203 -12.18 1 41.25 92 TRP B CA 1
ATOM 3927 C C . TRP B 1 92 ? -0.515 7.801 -12.242 1 41.25 92 TRP B C 1
ATOM 3929 O O . TRP B 1 92 ? -1.249 6.809 -12.195 1 41.25 92 TRP B O 1
ATOM 3939 N N . SER B 1 93 ? 0.645 7.754 -12.828 1 51.09 93 SER B N 1
ATOM 3940 C CA . SER B 1 93 ? 1.366 6.488 -12.953 1 51.09 93 SER B CA 1
ATOM 3941 C C . SER B 1 93 ? 2.176 6.191 -11.695 1 51.09 93 SER B C 1
ATOM 3943 O O . SER B 1 93 ? 2.957 7.027 -11.242 1 51.09 93 SER B O 1
ATOM 3945 N N . ILE B 1 94 ? 1.531 5.539 -10.734 1 55.09 94 ILE B N 1
ATOM 3946 C CA . ILE B 1 94 ? 2.406 5.039 -9.68 1 55.09 94 ILE B CA 1
ATOM 3947 C C . ILE B 1 94 ? 3.455 4.105 -10.281 1 55.09 94 ILE B C 1
ATOM 3949 O O . ILE B 1 94 ? 3.113 3.135 -10.969 1 55.09 94 ILE B O 1
ATOM 3953 N N . GLU B 1 95 ? 4.617 4.594 -10.102 1 67.12 95 GLU B N 1
ATOM 3954 C CA . GLU B 1 95 ? 5.734 3.822 -10.641 1 67.12 95 GLU B CA 1
ATOM 3955 C C . GLU B 1 95 ? 5.895 2.496 -9.906 1 67.12 95 GLU B C 1
ATOM 3957 O O . GLU B 1 95 ? 5.422 2.348 -8.773 1 67.12 95 GLU B O 1
ATOM 3962 N N . ASN B 1 96 ? 6.375 1.615 -10.586 1 78.69 96 ASN B N 1
ATOM 3963 C CA . ASN B 1 96 ? 6.707 0.307 -10.031 1 78.69 96 ASN B CA 1
ATOM 3964 C C . ASN B 1 96 ? 7.711 0.421 -8.883 1 78.69 96 ASN B C 1
ATOM 3966 O O . ASN B 1 96 ? 8.531 1.342 -8.859 1 78.69 96 ASN B O 1
ATOM 3970 N N . LEU B 1 97 ? 7.527 -0.388 -7.887 1 88.62 97 LEU B N 1
ATOM 3971 C CA . LEU B 1 97 ? 8.516 -0.506 -6.82 1 88.62 97 LEU B CA 1
ATOM 3972 C C . LEU B 1 97 ? 9.719 -1.312 -7.289 1 88.62 97 LEU B C 1
ATOM 3974 O O . LEU B 1 97 ? 9.922 -2.451 -6.855 1 88.62 97 LEU B O 1
ATOM 3978 N N . SER B 1 98 ? 10.547 -0.696 -8.117 1 93.19 98 SER B N 1
ATOM 3979 C CA . SER B 1 98 ? 11.711 -1.373 -8.695 1 93.19 98 SER B CA 1
ATOM 3980 C C . SER B 1 98 ? 12.969 -1.081 -7.891 1 93.19 98 SER B C 1
ATOM 3982 O O . SER B 1 98 ? 13.18 0.046 -7.438 1 93.19 98 SER B O 1
ATOM 3984 N N . ILE B 1 99 ? 13.781 -2.053 -7.637 1 93.62 99 ILE B N 1
ATOM 3985 C CA . ILE B 1 99 ? 15.039 -1.896 -6.906 1 93.62 99 ILE B CA 1
ATOM 3986 C C . ILE B 1 99 ? 16.219 -2.053 -7.863 1 93.62 99 ILE B C 1
ATOM 3988 O O . ILE B 1 99 ? 16.125 -2.777 -8.859 1 93.62 99 ILE B O 1
ATOM 3992 N N . PRO B 1 100 ? 17.312 -1.358 -7.605 1 90.5 100 PRO B N 1
ATOM 3993 C CA . PRO B 1 100 ? 18.5 -1.578 -8.43 1 90.5 100 PRO B CA 1
ATOM 3994 C C . PRO B 1 100 ? 19.141 -2.945 -8.195 1 90.5 100 PRO B C 1
ATOM 3996 O O . PRO B 1 100 ? 19.047 -3.492 -7.09 1 90.5 100 PRO B O 1
ATOM 3999 N N . ASN B 1 101 ? 19.781 -3.385 -9.227 1 89.31 101 ASN B N 1
ATOM 4000 C CA . ASN B 1 101 ? 20.516 -4.637 -9.086 1 89.31 101 ASN B CA 1
ATOM 4001 C C . ASN B 1 101 ? 21.688 -4.488 -8.117 1 89.31 101 ASN B C 1
ATOM 4003 O O . ASN B 1 101 ? 22.359 -3.455 -8.102 1 89.31 101 ASN B O 1
ATOM 4007 N N . GLY B 1 102 ? 21.875 -5.477 -7.352 1 90.44 102 GLY B N 1
ATOM 4008 C CA . GLY B 1 102 ? 23.078 -5.547 -6.543 1 90.44 102 GLY B CA 1
ATOM 4009 C C . GLY B 1 102 ? 22.953 -4.809 -5.223 1 90.44 102 GLY B C 1
ATOM 4010 O O . GLY B 1 102 ? 23.953 -4.641 -4.504 1 90.44 102 GLY B O 1
ATOM 4011 N N . LEU B 1 103 ? 21.812 -4.301 -4.875 1 93.94 103 LEU B N 1
ATOM 4012 C CA . LEU B 1 103 ? 21.625 -3.639 -3.59 1 93.94 103 LEU B CA 1
ATOM 4013 C C . LEU B 1 103 ? 21.859 -4.609 -2.439 1 93.94 103 LEU B C 1
ATOM 4015 O O . LEU B 1 103 ? 21.359 -5.738 -2.463 1 93.94 103 LEU B O 1
ATOM 4019 N N . ILE B 1 104 ? 22.594 -4.199 -1.431 1 95.56 104 ILE B N 1
ATOM 4020 C CA . ILE B 1 104 ? 22.922 -5.047 -0.288 1 95.56 104 ILE B CA 1
ATOM 4021 C C . ILE B 1 104 ? 22.062 -4.652 0.907 1 95.56 104 ILE B C 1
ATOM 4023 O O . ILE B 1 104 ? 22.031 -3.484 1.307 1 95.56 104 ILE B O 1
ATOM 4027 N N . TYR B 1 105 ? 21.375 -5.535 1.438 1 96.75 105 TYR B N 1
ATOM 4028 C CA . TYR B 1 105 ? 20.516 -5.34 2.605 1 96.75 105 TYR B CA 1
ATOM 4029 C C . TYR B 1 105 ? 20.266 -6.664 3.316 1 96.75 105 TYR B C 1
ATOM 4031 O O . TYR B 1 105 ? 20.422 -7.734 2.725 1 96.75 105 TYR B O 1
ATOM 4039 N N . PRO B 1 106 ? 19.953 -6.629 4.578 1 96.62 106 PRO B N 1
ATOM 4040 C CA . PRO B 1 106 ? 19.625 -7.871 5.277 1 96.62 106 PRO B CA 1
ATOM 4041 C C . PRO B 1 106 ? 18.375 -8.547 4.723 1 96.62 106 PRO B C 1
ATOM 4043 O O . PRO B 1 106 ? 17.438 -7.871 4.309 1 96.62 106 PRO B O 1
ATOM 4046 N N . GLN B 1 107 ? 18.328 -9.898 4.691 1 97.19 107 GLN B N 1
ATOM 4047 C CA . GLN B 1 107 ? 17.156 -10.641 4.273 1 97.19 107 GLN B CA 1
ATOM 4048 C C . GLN B 1 107 ? 15.969 -10.367 5.199 1 97.19 107 GLN B C 1
ATOM 4050 O O . GLN B 1 107 ? 16.094 -10.461 6.422 1 97.19 107 GLN B O 1
ATOM 4055 N N . PRO B 1 108 ? 14.883 -9.961 4.672 1 97.56 108 PRO B N 1
ATOM 4056 C CA . PRO B 1 108 ? 13.719 -9.703 5.523 1 97.56 108 PRO B CA 1
ATOM 4057 C C . PRO B 1 108 ? 13.117 -10.977 6.105 1 97.56 108 PRO B C 1
ATOM 4059 O O . PRO B 1 108 ? 13.258 -12.055 5.516 1 97.56 108 PRO B O 1
ATOM 4062 N N . SER B 1 109 ? 12.453 -10.844 7.246 1 97.44 109 SER B N 1
ATOM 4063 C CA . SER B 1 109 ? 11.828 -11.969 7.938 1 97.44 109 SER B CA 1
ATOM 4064 C C . SER B 1 109 ? 10.305 -11.875 7.891 1 97.44 109 SER B C 1
ATOM 4066 O O . SER B 1 109 ? 9.742 -10.789 8.031 1 97.44 109 SER B O 1
ATOM 4068 N N . THR B 1 110 ? 9.656 -12.961 7.699 1 98.06 110 THR B N 1
ATOM 4069 C CA . THR B 1 110 ? 8.195 -13.031 7.777 1 98.06 110 THR B CA 1
ATOM 4070 C C . THR B 1 110 ? 7.742 -13.242 9.219 1 98.06 110 THR B C 1
ATOM 4072 O O . THR B 1 110 ? 6.562 -13.07 9.531 1 98.06 110 THR B O 1
ATOM 4075 N N . GLN B 1 111 ? 8.68 -13.539 10.133 1 97 111 GLN B N 1
ATOM 4076 C CA . GLN B 1 111 ? 8.359 -13.93 11.5 1 97 111 GLN B CA 1
ATOM 4077 C C . GLN B 1 111 ? 8.648 -12.797 12.477 1 97 111 GLN B C 1
ATOM 4079 O O . GLN B 1 111 ? 7.941 -12.625 13.477 1 97 111 GLN B O 1
ATOM 4084 N N . LYS B 1 112 ? 9.633 -12.078 12.203 1 95.5 112 LYS B N 1
ATOM 4085 C CA . LYS B 1 112 ? 10.102 -11.062 13.141 1 95.5 112 LYS B CA 1
ATOM 4086 C C . LYS B 1 112 ? 9.648 -9.672 12.711 1 95.5 112 LYS B C 1
ATOM 4088 O O . LYS B 1 112 ? 10.023 -9.195 11.641 1 95.5 112 LYS B O 1
ATOM 4093 N N . GLY B 1 113 ? 8.883 -9.039 13.445 1 94.19 113 GLY B N 1
ATOM 4094 C CA . GLY B 1 113 ? 8.438 -7.668 13.273 1 94.19 113 GLY B CA 1
ATOM 4095 C C . GLY B 1 113 ? 8.227 -6.938 14.586 1 94.19 113 GLY B C 1
ATOM 4096 O O . GLY B 1 113 ? 8.531 -7.469 15.648 1 94.19 113 GLY B O 1
ATOM 4097 N N . ARG B 1 114 ? 7.863 -5.66 14.445 1 96.19 114 ARG B N 1
ATOM 4098 C CA . ARG B 1 114 ? 7.516 -4.898 15.641 1 96.19 114 ARG B CA 1
ATOM 4099 C C . ARG B 1 114 ? 6.336 -5.531 16.375 1 96.19 114 ARG B C 1
ATOM 4101 O O . ARG B 1 114 ? 5.352 -5.93 15.742 1 96.19 114 ARG B O 1
ATOM 4108 N N . THR B 1 115 ? 6.43 -5.707 17.672 1 96.31 115 THR B N 1
ATOM 4109 C CA . THR B 1 115 ? 5.395 -6.445 18.375 1 96.31 115 THR B CA 1
ATOM 4110 C C . THR B 1 115 ? 4.695 -5.551 19.406 1 96.31 115 THR B C 1
ATOM 4112 O O . THR B 1 115 ? 3.686 -5.945 19.984 1 96.31 115 THR B O 1
ATOM 4115 N N . ASP B 1 116 ? 5.164 -4.328 19.656 1 97.38 116 ASP B N 1
ATOM 4116 C CA . ASP B 1 116 ? 4.617 -3.467 20.703 1 97.38 116 ASP B CA 1
ATOM 4117 C C . ASP B 1 116 ? 3.594 -2.488 20.125 1 97.38 116 ASP B C 1
ATOM 4119 O O . ASP B 1 116 ? 2.947 -1.75 20.875 1 97.38 116 ASP B O 1
ATOM 4123 N N . VAL B 1 117 ? 3.457 -2.451 18.797 1 98.19 117 VAL B N 1
ATOM 4124 C CA . VAL B 1 117 ? 2.51 -1.588 18.109 1 98.19 117 VAL B CA 1
ATOM 4125 C C . VAL B 1 117 ? 1.872 -2.35 16.938 1 98.19 117 VAL B C 1
ATOM 4127 O O . VAL B 1 117 ? 2.33 -3.438 16.578 1 98.19 117 VAL B O 1
ATOM 4130 N N . ASN B 1 118 ? 0.789 -1.85 16.469 1 98.19 118 ASN B N 1
ATOM 4131 C CA . ASN B 1 118 ? 0.181 -2.354 15.234 1 98.19 118 ASN B CA 1
ATOM 4132 C C . ASN B 1 118 ? 0.813 -1.727 14 1 98.19 118 ASN B C 1
ATOM 4134 O O . ASN B 1 118 ? 0.89 -0.501 13.891 1 98.19 118 ASN B O 1
ATOM 4138 N N . CYS B 1 119 ? 1.196 -2.527 13.055 1 98.38 119 CYS B N 1
ATOM 4139 C CA . CYS B 1 119 ? 1.988 -2.023 11.938 1 98.38 119 CYS B CA 1
ATOM 4140 C C . CYS B 1 119 ? 1.148 -1.937 10.672 1 98.38 119 CYS B C 1
ATOM 4142 O O . CYS B 1 119 ? 1.658 -1.579 9.609 1 98.38 119 CYS B O 1
ATOM 4144 N N . VAL B 1 120 ? -0.108 -2.283 10.727 1 98.56 120 VAL B N 1
ATOM 4145 C CA . VAL B 1 120 ? -1.026 -2.186 9.602 1 98.56 120 VAL B CA 1
ATOM 4146 C C . VAL B 1 120 ? -2.387 -1.683 10.078 1 98.56 120 VAL B C 1
ATOM 4148 O O . VAL B 1 120 ? -2.795 -1.961 11.211 1 98.56 120 VAL B O 1
ATOM 4151 N N . THR B 1 121 ? -3.104 -0.943 9.266 1 98.5 121 THR B N 1
ATOM 4152 C CA . THR B 1 121 ? -4.441 -0.461 9.594 1 98.5 121 THR B CA 1
ATOM 4153 C C . THR B 1 121 ? -5.484 -1.542 9.32 1 98.5 121 THR B C 1
ATOM 4155 O O . THR B 1 121 ? -5.172 -2.582 8.742 1 98.5 121 THR B O 1
ATOM 4158 N N . ASN B 1 122 ? -6.719 -1.231 9.734 1 98 122 ASN B N 1
ATOM 4159 C CA . ASN B 1 122 ? -7.773 -2.219 9.539 1 98 122 ASN B CA 1
ATOM 4160 C C . ASN B 1 122 ? -8.227 -2.27 8.078 1 98 122 ASN B C 1
ATOM 4162 O O . ASN B 1 122 ? -8.93 -3.197 7.676 1 98 122 ASN B O 1
ATOM 4166 N N . TRP B 1 123 ? -7.812 -1.326 7.211 1 97.81 123 TRP B N 1
ATOM 4167 C CA . TRP B 1 123 ? -8.031 -1.44 5.773 1 97.81 123 TRP B CA 1
ATOM 4168 C C . TRP B 1 123 ? -6.758 -1.864 5.055 1 97.81 123 TRP B C 1
ATOM 4170 O O . TRP B 1 123 ? -6.645 -1.723 3.836 1 97.81 123 TRP B O 1
ATOM 4180 N N . ASN B 1 124 ? -5.758 -2.307 5.777 1 97.94 124 ASN B N 1
ATOM 4181 C CA . ASN B 1 124 ? -4.586 -3.07 5.367 1 97.94 124 ASN B CA 1
ATOM 4182 C C . ASN B 1 124 ? -3.6 -2.209 4.586 1 97.94 124 ASN B C 1
ATOM 4184 O O . ASN B 1 124 ? -3.113 -2.619 3.529 1 97.94 124 ASN B O 1
ATOM 4188 N N . VAL B 1 125 ? -3.326 -1.048 5.02 1 97.88 125 VAL B N 1
ATOM 4189 C CA . VAL B 1 125 ? -2.207 -0.231 4.559 1 97.88 125 VAL B CA 1
ATOM 4190 C C . VAL B 1 125 ? -1.189 -0.07 5.688 1 97.88 125 VAL B C 1
ATOM 4192 O O . VAL B 1 125 ? -1.517 -0.265 6.859 1 97.88 125 VAL B O 1
ATOM 4195 N N . PRO B 1 126 ? 0.008 0.261 5.383 1 98.5 126 PRO B N 1
ATOM 4196 C CA . PRO B 1 126 ? 1.038 0.328 6.422 1 98.5 126 PRO B CA 1
ATOM 4197 C C . PRO B 1 126 ? 0.765 1.42 7.453 1 98.5 126 PRO B C 1
ATOM 4199 O O . PRO B 1 126 ? 0.315 2.512 7.098 1 98.5 126 PRO B O 1
ATOM 4202 N N . LEU B 1 127 ? 0.861 1.102 8.633 1 98.81 127 LEU B N 1
ATOM 4203 C CA . LEU B 1 127 ? 1.068 2.014 9.75 1 98.81 127 LEU B CA 1
ATOM 4204 C C . LEU B 1 127 ? 2.543 2.08 10.133 1 98.81 127 LEU B C 1
ATOM 4206 O O . LEU B 1 127 ? 3.068 1.157 10.758 1 98.81 127 LEU B O 1
ATOM 4210 N N . VAL B 1 128 ? 3.219 3.133 9.844 1 98.88 128 VAL B N 1
ATOM 4211 C CA . VAL B 1 128 ? 4.676 3.193 9.758 1 98.88 128 VAL B CA 1
ATOM 4212 C C . VAL B 1 128 ? 5.254 3.607 11.109 1 98.88 128 VAL B C 1
ATOM 4214 O O . VAL B 1 128 ? 4.898 4.656 11.648 1 98.88 128 VAL B O 1
ATOM 4217 N N . TRP B 1 129 ? 6.078 2.822 11.664 1 98.75 129 TRP B N 1
ATOM 4218 C CA . TRP B 1 129 ? 6.887 3.029 12.859 1 98.75 129 TRP B CA 1
ATOM 4219 C C . TRP B 1 129 ? 8.359 2.742 12.578 1 98.75 129 TRP B C 1
ATOM 4221 O O . TRP B 1 129 ? 8.695 2.098 11.586 1 98.75 129 TRP B O 1
ATOM 4231 N N . GLU B 1 130 ? 9.258 3.271 13.469 1 98.56 130 GLU B N 1
ATOM 4232 C CA . GLU B 1 130 ? 10.625 2.775 13.445 1 98.56 130 GLU B CA 1
ATOM 4233 C C . GLU B 1 130 ? 10.664 1.252 13.523 1 98.56 130 GLU B C 1
ATOM 4235 O O . GLU B 1 130 ? 9.992 0.652 14.367 1 98.56 130 GLU B O 1
ATOM 4240 N N . GLY B 1 131 ? 11.328 0.631 12.594 1 97.75 131 GLY B N 1
ATOM 4241 C CA . GLY B 1 131 ? 11.453 -0.817 12.609 1 97.75 131 GLY B CA 1
ATOM 4242 C C . GLY B 1 131 ? 10.523 -1.51 11.633 1 97.75 131 GLY B C 1
ATOM 4243 O O . GLY B 1 131 ? 10.547 -2.736 11.508 1 97.75 131 GLY B O 1
ATOM 4244 N N . THR B 1 132 ? 9.711 -0.775 10.906 1 98.44 132 THR B N 1
ATOM 4245 C CA . THR B 1 132 ? 8.734 -1.396 10.023 1 98.44 132 THR B CA 1
ATOM 4246 C C . THR B 1 132 ? 9.188 -1.302 8.57 1 98.44 132 THR B C 1
ATOM 4248 O O . THR B 1 132 ? 8.422 -1.631 7.656 1 98.44 132 THR B O 1
ATOM 4251 N N . PHE B 1 133 ? 10.359 -0.886 8.297 1 98.12 133 PHE B N 1
ATOM 4252 C CA . PHE B 1 133 ? 10.93 -0.774 6.965 1 98.12 133 PHE B CA 1
ATOM 4253 C C . PHE B 1 133 ? 12.453 -0.837 7.02 1 98.12 133 PHE B C 1
ATOM 4255 O O . PHE B 1 133 ? 13.047 -0.688 8.094 1 98.12 133 PHE B O 1
ATOM 4262 N N . ASP B 1 134 ? 13.07 -1.113 5.926 1 98.06 134 ASP B N 1
ATOM 4263 C CA . ASP B 1 134 ? 14.516 -0.966 5.734 1 98.06 134 ASP B CA 1
ATOM 4264 C C . ASP B 1 134 ? 14.836 0.305 4.953 1 98.06 134 ASP B C 1
ATOM 4266 O O . ASP B 1 134 ? 14.5 0.415 3.771 1 98.06 134 ASP B O 1
ATOM 4270 N N . PRO B 1 135 ? 15.484 1.26 5.605 1 97.81 135 PRO B N 1
ATOM 4271 C CA . PRO B 1 135 ? 15.719 2.551 4.953 1 97.81 135 PRO B CA 1
ATOM 4272 C C . PRO B 1 135 ? 16.547 2.426 3.686 1 97.81 135 PRO B C 1
ATOM 4274 O O . PRO B 1 135 ? 16.359 3.193 2.738 1 97.81 135 PRO B O 1
ATOM 4277 N N . ILE B 1 136 ? 17.438 1.452 3.621 1 97.19 136 ILE B N 1
ATOM 4278 C CA . ILE B 1 136 ? 18.266 1.245 2.447 1 97.19 136 ILE B CA 1
ATOM 4279 C C . ILE B 1 136 ? 17.406 0.799 1.269 1 97.19 136 ILE B C 1
ATOM 4281 O O . ILE B 1 136 ? 17.531 1.33 0.163 1 97.19 136 ILE B O 1
ATOM 4285 N N . VAL B 1 137 ? 16.547 -0.108 1.52 1 97.44 137 VAL B N 1
ATOM 4286 C CA . VAL B 1 137 ? 15.719 -0.712 0.476 1 97.44 137 VAL B CA 1
ATOM 4287 C C . VAL B 1 137 ? 14.703 0.307 -0.038 1 97.44 137 VAL B C 1
ATOM 4289 O O . VAL B 1 137 ? 14.617 0.552 -1.243 1 97.44 137 VAL B O 1
ATOM 4292 N N . ILE B 1 138 ? 13.984 0.938 0.877 1 97.31 138 ILE B N 1
ATOM 4293 C CA . ILE B 1 138 ? 12.875 1.794 0.469 1 97.31 138 ILE B CA 1
ATOM 4294 C C . ILE B 1 138 ? 13.414 3.053 -0.204 1 97.31 138 ILE B C 1
ATOM 4296 O O . ILE B 1 138 ? 12.836 3.547 -1.173 1 97.31 138 ILE B O 1
ATOM 4300 N N . ASP B 1 139 ? 14.523 3.633 0.264 1 97.31 139 ASP B N 1
ATOM 4301 C CA . ASP B 1 139 ? 15.109 4.789 -0.406 1 97.31 139 ASP B CA 1
ATOM 4302 C C . ASP B 1 139 ? 15.586 4.43 -1.811 1 97.31 139 ASP B C 1
ATOM 4304 O O . ASP B 1 139 ? 15.406 5.203 -2.752 1 97.31 139 ASP B O 1
ATOM 4308 N N . ALA B 1 140 ? 16.188 3.256 -1.933 1 96.44 140 ALA B N 1
ATOM 4309 C CA . ALA B 1 140 ? 16.688 2.83 -3.238 1 96.44 140 ALA B CA 1
ATOM 4310 C C . ALA B 1 140 ? 15.555 2.725 -4.25 1 96.44 140 ALA B C 1
ATOM 4312 O O . ALA B 1 140 ? 15.711 3.105 -5.414 1 96.44 140 ALA B O 1
ATOM 4313 N N . ILE B 1 141 ? 14.445 2.213 -3.828 1 96.12 141 ILE B N 1
ATOM 4314 C CA . ILE B 1 141 ? 13.281 2.051 -4.691 1 96.12 141 ILE B CA 1
ATOM 4315 C C . ILE B 1 141 ? 12.828 3.414 -5.207 1 96.12 141 ILE B C 1
ATOM 4317 O O . ILE B 1 141 ? 12.664 3.604 -6.414 1 96.12 141 ILE B O 1
ATOM 4321 N N . TYR B 1 142 ? 12.742 4.387 -4.328 1 95.44 142 TYR B N 1
ATOM 4322 C CA . TYR B 1 142 ? 12.156 5.664 -4.715 1 95.44 142 TYR B CA 1
ATOM 4323 C C . TYR B 1 142 ? 13.188 6.562 -5.379 1 95.44 142 TYR B C 1
ATOM 4325 O O . TYR B 1 142 ? 12.852 7.387 -6.23 1 95.44 142 TYR B O 1
ATOM 4333 N N . LYS B 1 143 ? 14.43 6.457 -5.027 1 95.12 143 LYS B N 1
ATOM 4334 C CA . LYS B 1 143 ? 15.469 7.246 -5.688 1 95.12 143 LYS B CA 1
ATOM 4335 C C . LYS B 1 143 ? 15.547 6.918 -7.176 1 95.12 143 LYS B C 1
ATOM 4337 O O . LYS B 1 143 ? 15.828 7.789 -7.996 1 95.12 143 LYS B O 1
ATOM 4342 N N . LYS B 1 144 ? 15.234 5.676 -7.484 1 92.5 144 LYS B N 1
ATOM 4343 C CA . LYS B 1 144 ? 15.25 5.234 -8.875 1 92.5 144 LYS B CA 1
ATOM 4344 C C . LYS B 1 144 ? 14.242 6.02 -9.711 1 92.5 144 LYS B C 1
ATOM 4346 O O . LYS B 1 144 ? 14.469 6.27 -10.898 1 92.5 144 LYS B O 1
ATOM 4351 N N . THR B 1 145 ? 13.18 6.375 -9.117 1 91.88 145 THR B N 1
ATOM 4352 C CA . THR B 1 145 ? 12.141 7.109 -9.844 1 91.88 145 THR B CA 1
ATOM 4353 C C . THR B 1 145 ? 12.461 8.602 -9.867 1 91.88 145 THR B C 1
ATOM 4355 O O . THR B 1 145 ? 11.812 9.367 -10.586 1 91.88 145 THR B O 1
ATOM 4358 N N . ASN B 1 146 ? 13.375 9.109 -9.102 1 93.69 146 ASN B N 1
ATOM 4359 C CA . ASN B 1 146 ? 13.844 10.492 -9.039 1 93.69 146 ASN B CA 1
ATOM 4360 C C . ASN B 1 146 ? 12.68 11.469 -8.883 1 93.69 146 ASN B C 1
ATOM 4362 O O . ASN B 1 146 ? 12.531 12.398 -9.68 1 93.69 146 ASN B O 1
ATOM 4366 N N . PRO B 1 147 ? 11.922 11.266 -7.781 1 96.38 147 PRO B N 1
ATOM 4367 C CA . PRO B 1 147 ? 10.727 12.102 -7.625 1 96.38 147 PRO B CA 1
ATOM 4368 C C . PRO B 1 147 ? 11.055 13.555 -7.289 1 96.38 147 PRO B C 1
ATOM 4370 O O . PRO B 1 147 ? 12.016 13.82 -6.562 1 96.38 147 PRO B O 1
ATOM 4373 N N . ARG B 1 148 ? 10.289 14.539 -7.875 1 98.06 148 ARG B N 1
ATOM 4374 C CA . ARG B 1 148 ? 10.305 15.938 -7.461 1 98.06 148 ARG B CA 1
ATOM 4375 C C . ARG B 1 148 ? 9.391 16.156 -6.262 1 98.06 148 ARG B C 1
ATOM 4377 O O . ARG B 1 148 ? 8.172 16.031 -6.371 1 98.06 148 ARG B O 1
ATOM 4384 N N . VAL B 1 149 ? 9.961 16.531 -5.082 1 98.62 149 VAL B N 1
ATOM 4385 C CA . VAL B 1 149 ? 9.18 16.641 -3.852 1 98.62 149 VAL B CA 1
ATOM 4386 C C . VAL B 1 149 ? 9.008 18.125 -3.484 1 98.62 149 VAL B C 1
ATOM 4388 O O . VAL B 1 149 ? 9.977 18.875 -3.473 1 98.62 149 VAL B O 1
ATOM 4391 N N . GLY B 1 150 ? 7.824 18.562 -3.258 1 98.81 150 GLY B N 1
ATOM 4392 C CA . GLY B 1 150 ? 7.531 19.875 -2.723 1 98.81 150 GLY B CA 1
ATOM 4393 C C . GLY B 1 150 ? 7.129 19.859 -1.261 1 98.81 150 GLY B C 1
ATOM 4394 O O . GLY B 1 150 ? 6.426 18.938 -0.82 1 98.81 150 GLY B O 1
ATOM 4395 N N . VAL B 1 151 ? 7.52 20.812 -0.522 1 98.81 151 VAL B N 1
ATOM 4396 C CA . VAL B 1 151 ? 7.07 21.031 0.848 1 98.81 151 VAL B CA 1
ATOM 4397 C C . VAL B 1 151 ? 6.434 22.422 0.965 1 98.81 151 VAL B C 1
ATOM 4399 O O . VAL B 1 151 ? 7.094 23.438 0.724 1 98.81 151 VAL B O 1
ATOM 4402 N N . MET B 1 152 ? 5.223 22.469 1.281 1 98.31 152 MET B N 1
ATOM 4403 C CA . MET B 1 152 ? 4.527 23.734 1.499 1 98.31 152 MET B CA 1
ATOM 4404 C C . MET B 1 152 ? 4.59 24.141 2.967 1 98.31 152 MET B C 1
ATOM 4406 O O . MET B 1 152 ? 4.168 23.391 3.844 1 98.31 152 MET B O 1
ATOM 4410 N N . ILE B 1 153 ? 5.043 25.328 3.199 1 97.44 153 ILE B N 1
ATOM 4411 C CA . ILE B 1 153 ? 5.25 25.875 4.535 1 97.44 153 ILE B CA 1
ATOM 4412 C C . ILE B 1 153 ? 4.598 27.266 4.633 1 97.44 153 ILE B C 1
ATOM 4414 O O . ILE B 1 153 ? 4.898 28.156 3.84 1 97.44 153 ILE B O 1
ATOM 4418 N N . PHE B 1 154 ? 3.801 27.422 5.586 1 95.44 154 PHE B N 1
ATOM 4419 C CA . PHE B 1 154 ? 3.148 28.703 5.801 1 95.44 154 PHE B CA 1
ATOM 4420 C C . PHE B 1 154 ? 3.779 29.438 6.977 1 95.44 154 PHE B C 1
ATOM 4422 O O . PHE B 1 154 ? 3.65 29 8.125 1 95.44 154 PHE B O 1
ATOM 4429 N N . ALA B 1 155 ? 4.473 30.453 6.68 1 94.88 155 ALA B N 1
ATOM 4430 C CA . ALA B 1 155 ? 5.121 31.312 7.676 1 94.88 155 ALA B CA 1
ATOM 4431 C C . ALA B 1 155 ? 4.613 32.75 7.578 1 94.88 155 ALA B C 1
ATOM 4433 O O . ALA B 1 155 ? 5.281 33.625 7.008 1 94.88 155 ALA B O 1
ATOM 4434 N N . VAL B 1 156 ? 3.572 33.031 8.188 1 92.31 156 VAL B N 1
ATOM 4435 C CA . VAL B 1 156 ? 2.926 34.344 8.148 1 92.31 156 VAL B CA 1
ATOM 4436 C C . VAL B 1 156 ? 3.121 35.031 9.484 1 92.31 156 VAL B C 1
ATOM 4438 O O . VAL B 1 156 ? 3.035 34.438 10.539 1 92.31 156 VAL B O 1
ATOM 4441 N N . GLY B 1 157 ? 3.355 36.312 9.438 1 89.88 157 GLY B N 1
ATOM 4442 C CA . GLY B 1 157 ? 3.605 37.094 10.648 1 89.88 157 GLY B CA 1
ATOM 4443 C C . GLY B 1 157 ? 4.832 36.625 11.406 1 89.88 157 GLY B C 1
ATOM 4444 O O . GLY B 1 157 ? 5.91 36.469 10.828 1 89.88 157 GLY B O 1
ATOM 4445 N N . LYS B 1 158 ? 4.672 36.406 12.703 1 89.31 158 LYS B N 1
ATOM 4446 C CA . LYS B 1 158 ? 5.797 36.062 13.57 1 89.31 158 LYS B CA 1
ATOM 4447 C C . LYS B 1 158 ? 6.277 34.656 13.32 1 89.31 158 LYS B C 1
ATOM 4449 O O . LYS B 1 158 ? 7.332 34.25 13.828 1 89.31 158 LYS B O 1
ATOM 4454 N N . TYR B 1 159 ? 5.605 33.969 12.523 1 92.75 159 TYR B N 1
ATOM 4455 C CA . TYR B 1 159 ? 5.969 32.562 12.266 1 92.75 159 TYR B CA 1
ATOM 4456 C C . TYR B 1 159 ? 7.199 32.469 11.375 1 92.75 159 TYR B C 1
ATOM 4458 O O . TYR B 1 159 ? 7.824 31.422 11.266 1 92.75 159 TYR B O 1
ATOM 4466 N N . THR B 1 160 ? 7.574 33.594 10.734 1 94.56 160 THR B N 1
ATOM 4467 C CA . THR B 1 160 ? 8.812 33.625 9.969 1 94.56 160 THR B CA 1
ATOM 4468 C C . THR B 1 160 ? 10.008 33.312 10.859 1 94.56 160 THR B C 1
ATOM 4470 O O . THR B 1 160 ? 11.039 32.812 10.375 1 94.56 160 THR B O 1
ATOM 4473 N N . GLY B 1 161 ? 9.852 33.531 12.125 1 94.5 161 GLY B N 1
ATOM 4474 C CA . GLY B 1 161 ? 10.922 33.281 13.078 1 94.5 161 GLY B CA 1
ATOM 4475 C C . GLY B 1 161 ? 11.281 31.812 13.195 1 94.5 161 GLY B C 1
ATOM 4476 O O . GLY B 1 161 ? 12.367 31.469 13.664 1 94.5 161 GLY B O 1
ATOM 4477 N N . PHE B 1 162 ? 10.43 30.891 12.766 1 96.5 162 PHE B N 1
ATOM 4478 C CA . PHE B 1 162 ? 10.656 29.469 12.906 1 96.5 162 PHE B CA 1
ATOM 4479 C C . PHE B 1 162 ? 11.312 28.891 11.656 1 96.5 162 PHE B C 1
ATOM 4481 O O . PHE B 1 162 ? 11.742 27.734 11.648 1 96.5 162 PHE B O 1
ATOM 4488 N N . LEU B 1 163 ? 11.453 29.703 10.609 1 97.88 163 LEU B N 1
ATOM 4489 C CA . LEU B 1 163 ? 11.891 29.234 9.305 1 97.88 163 LEU B CA 1
ATOM 4490 C C . LEU B 1 163 ? 13.312 28.688 9.367 1 97.88 163 LEU B C 1
ATOM 4492 O O . LEU B 1 163 ? 13.602 27.609 8.828 1 97.88 163 LEU B O 1
ATOM 4496 N N . LYS B 1 164 ? 14.203 29.422 10 1 98.19 164 LYS B N 1
ATOM 4497 C CA . LYS B 1 164 ? 15.609 29.031 10.008 1 98.19 164 LYS B CA 1
ATOM 4498 C C . LYS B 1 164 ? 15.789 27.641 10.609 1 98.19 164 LYS B C 1
ATOM 4500 O O . LYS B 1 164 ? 16.406 26.766 10 1 98.19 164 LYS B O 1
ATOM 4505 N N . GLY B 1 165 ? 15.227 27.438 11.852 1 98 165 GLY B N 1
ATOM 4506 C CA . GLY B 1 165 ? 15.32 26.141 12.492 1 98 165 GLY B CA 1
ATOM 4507 C C . GLY B 1 165 ? 14.711 25.016 11.672 1 98 165 GLY B C 1
ATOM 4508 O O . GLY B 1 165 ? 15.305 23.953 11.531 1 98 165 GLY B O 1
ATOM 4509 N N . PHE B 1 166 ? 13.555 25.297 11.141 1 98.5 166 PHE B N 1
ATOM 4510 C CA . PHE B 1 166 ? 12.836 24.312 10.328 1 98.5 166 PHE B CA 1
ATOM 4511 C C . PHE B 1 166 ? 13.664 23.891 9.125 1 98.5 166 PHE B C 1
ATOM 4513 O O . PHE B 1 166 ? 13.859 22.703 8.875 1 98.5 166 PHE B O 1
ATOM 4520 N N . LEU B 1 167 ? 14.18 24.812 8.352 1 98.75 167 LEU B N 1
ATOM 4521 C CA . LEU B 1 167 ? 14.891 24.547 7.102 1 98.75 167 LEU B CA 1
ATOM 4522 C C . LEU B 1 167 ? 16.234 23.891 7.371 1 98.75 167 LEU B C 1
ATOM 4524 O O . LEU B 1 167 ? 16.609 22.922 6.695 1 98.75 167 LEU B O 1
ATOM 4528 N N . GLU B 1 168 ? 17 24.375 8.359 1 98.62 168 GLU B N 1
ATOM 4529 C CA . GLU B 1 168 ? 18.312 23.812 8.656 1 98.62 168 GLU B CA 1
ATOM 4530 C C . GLU B 1 168 ? 18.203 22.359 9.102 1 98.62 168 GLU B C 1
ATOM 4532 O O . GLU B 1 168 ? 18.984 21.5 8.656 1 98.62 168 GLU B O 1
ATOM 4537 N N . THR B 1 169 ? 17.219 22.078 9.984 1 98.69 169 THR B N 1
ATOM 4538 C CA . THR B 1 169 ? 17.062 20.688 10.438 1 98.69 169 THR B CA 1
ATOM 4539 C C . THR B 1 169 ? 16.422 19.844 9.352 1 98.69 169 THR B C 1
ATOM 4541 O O . THR B 1 169 ? 16.688 18.641 9.258 1 98.69 169 THR B O 1
ATOM 4544 N N . GLY B 1 170 ? 15.531 20.422 8.523 1 98.62 170 GLY B N 1
ATOM 4545 C CA . GLY B 1 170 ? 15.016 19.719 7.363 1 98.62 170 GLY B CA 1
ATOM 4546 C C . GLY B 1 170 ? 16.094 19.266 6.41 1 98.62 170 GLY B C 1
ATOM 4547 O O . GLY B 1 170 ? 16.062 18.125 5.922 1 98.62 170 GLY B O 1
ATOM 4548 N N . GLU B 1 171 ? 17.094 20.125 6.152 1 98.44 171 GLU B N 1
ATOM 4549 C CA . GLU B 1 171 ? 18.203 19.797 5.266 1 98.44 171 GLU B CA 1
ATOM 4550 C C . GLU B 1 171 ? 19.031 18.641 5.824 1 98.44 171 GLU B C 1
ATOM 4552 O O . GLU B 1 171 ? 19.625 17.875 5.07 1 98.44 171 GLU B O 1
ATOM 4557 N N . LYS B 1 172 ? 18.953 18.453 7.086 1 98.25 172 LYS B N 1
ATOM 4558 C CA . LYS B 1 172 ? 19.766 17.422 7.734 1 98.25 172 LYS B CA 1
ATOM 4559 C C . LYS B 1 172 ? 19.047 16.078 7.762 1 98.25 172 LYS B C 1
ATOM 4561 O O . LYS B 1 172 ? 19.672 15.031 7.688 1 98.25 172 LYS B O 1
ATOM 4566 N N . HIS B 1 173 ? 17.703 16.125 7.82 1 98.69 173 HIS B N 1
ATOM 4567 C CA . HIS B 1 173 ? 17.062 14.883 8.219 1 98.69 173 HIS B CA 1
ATOM 4568 C C . HIS B 1 173 ? 15.953 14.5 7.238 1 98.69 173 HIS B C 1
ATOM 4570 O O . HIS B 1 173 ? 15.555 13.336 7.168 1 98.69 173 HIS B O 1
ATOM 4576 N N . PHE B 1 174 ? 15.422 15.445 6.48 1 98.81 174 PHE B N 1
ATOM 4577 C CA . PHE B 1 174 ? 14.219 15.227 5.688 1 98.81 174 PHE B CA 1
ATOM 4578 C C . PHE B 1 174 ? 14.57 14.891 4.246 1 98.81 174 PHE B C 1
ATOM 4580 O O . PHE B 1 174 ? 15.094 15.742 3.518 1 98.81 174 PHE B O 1
ATOM 4587 N N . LEU B 1 175 ? 14.32 13.641 3.869 1 98.56 175 LEU B N 1
ATOM 4588 C CA . LEU B 1 175 ? 14.484 13.188 2.492 1 98.56 175 LEU B CA 1
ATOM 4589 C C . LEU B 1 175 ? 15.828 13.633 1.926 1 98.56 175 LEU B C 1
ATOM 4591 O O . LEU B 1 175 ? 15.891 14.203 0.832 1 98.56 175 LEU B O 1
ATOM 4595 N N . THR B 1 176 ? 16.812 13.32 2.73 1 97.12 176 THR B N 1
ATOM 4596 C CA . THR B 1 176 ? 18.172 13.633 2.307 1 97.12 176 THR B CA 1
ATOM 4597 C C . THR B 1 176 ? 18.516 12.906 1.006 1 97.12 176 THR B C 1
ATOM 4599 O O . THR B 1 176 ? 18.156 11.742 0.824 1 97.12 176 THR B O 1
ATOM 4602 N N . ASP B 1 177 ? 19.094 13.578 0.017 1 95.31 177 ASP B N 1
ATOM 4603 C CA . ASP B 1 177 ? 19.547 13.07 -1.275 1 95.31 177 ASP B CA 1
ATOM 4604 C C . ASP B 1 177 ? 18.375 12.945 -2.252 1 95.31 177 ASP B C 1
ATOM 4606 O O . ASP B 1 177 ? 18.484 12.234 -3.258 1 95.31 177 ASP B O 1
ATOM 4610 N N . PHE B 1 178 ? 17.25 13.469 -1.886 1 97.88 178 PHE B N 1
ATOM 4611 C CA . PHE B 1 178 ? 16.141 13.617 -2.807 1 97.88 178 PHE B CA 1
ATOM 4612 C C . PHE B 1 178 ? 16.016 15.062 -3.291 1 97.88 178 PHE B C 1
ATOM 4614 O O . PHE B 1 178 ? 16.562 15.977 -2.674 1 97.88 178 PHE B O 1
ATOM 4621 N N . ARG B 1 179 ? 15.336 15.273 -4.383 1 98.19 179 ARG B N 1
ATOM 4622 C CA . ARG B 1 179 ? 15.008 16.609 -4.867 1 98.19 179 ARG B CA 1
ATOM 4623 C C . ARG B 1 179 ? 13.859 17.203 -4.07 1 98.19 179 ARG B C 1
ATOM 4625 O O . ARG B 1 179 ? 12.75 16.672 -4.055 1 98.19 179 ARG B O 1
ATOM 4632 N N . VAL B 1 180 ? 14.164 18.312 -3.4 1 98.69 180 VAL B N 1
ATOM 4633 C CA . VAL B 1 180 ? 13.141 18.922 -2.551 1 98.69 180 VAL B CA 1
ATOM 4634 C C . VAL B 1 180 ? 13.039 20.406 -2.848 1 98.69 180 VAL B C 1
ATOM 4636 O O . VAL B 1 180 ? 14.055 21.109 -2.938 1 98.69 180 VAL B O 1
ATOM 4639 N N . THR B 1 181 ? 11.898 20.875 -3.1 1 98.81 181 THR B N 1
ATOM 4640 C CA . THR B 1 181 ? 11.609 22.312 -3.166 1 98.81 181 THR B CA 1
ATOM 4641 C C . THR B 1 181 ? 10.766 22.75 -1.976 1 98.81 181 THR B C 1
ATOM 4643 O O . THR B 1 181 ? 9.656 22.25 -1.779 1 98.81 181 THR B O 1
ATOM 4646 N N . TYR B 1 182 ? 11.297 23.672 -1.219 1 98.75 182 TYR B N 1
ATOM 4647 C CA . TYR B 1 182 ? 10.516 24.297 -0.156 1 98.75 182 TYR B CA 1
ATOM 4648 C C . TYR B 1 182 ? 9.703 25.469 -0.694 1 98.75 182 TYR B C 1
ATOM 4650 O O . TYR B 1 182 ? 10.273 26.469 -1.142 1 98.75 182 TYR B O 1
ATOM 4658 N N . TYR B 1 183 ? 8.438 25.344 -0.716 1 98.56 183 TYR B N 1
ATOM 4659 C CA . TYR B 1 183 ? 7.551 26.453 -1.035 1 98.56 183 TYR B CA 1
ATOM 4660 C C . TYR B 1 183 ? 7.145 27.219 0.225 1 98.56 183 TYR B C 1
ATOM 4662 O O . TYR B 1 183 ? 6.312 26.734 1 1 98.56 183 TYR B O 1
ATOM 4670 N N . ILE B 1 184 ? 7.648 28.422 0.392 1 98.31 184 ILE B N 1
ATOM 4671 C CA . ILE B 1 184 ? 7.406 29.203 1.602 1 98.31 184 ILE B CA 1
ATOM 4672 C C . ILE B 1 184 ? 6.355 30.266 1.324 1 98.31 184 ILE B C 1
ATOM 4674 O O . ILE B 1 184 ? 6.609 31.234 0.59 1 98.31 184 ILE B O 1
ATOM 4678 N N . PHE B 1 185 ? 5.227 30.094 1.916 1 97.44 185 PHE B N 1
ATOM 4679 C CA . PHE B 1 185 ? 4.168 31.094 1.89 1 97.44 185 PHE B CA 1
ATOM 4680 C C . PHE B 1 185 ? 4.352 32.094 3.02 1 97.44 185 PHE B C 1
ATOM 4682 O O . PHE B 1 185 ? 4.297 31.734 4.195 1 97.44 185 PHE B O 1
ATOM 4689 N N . THR B 1 186 ? 4.508 33.344 2.65 1 96.56 186 THR B N 1
ATOM 4690 C CA . THR B 1 186 ? 4.766 34.312 3.709 1 96.56 186 THR B CA 1
ATOM 4691 C C . THR B 1 186 ? 4.309 35.719 3.285 1 96.56 186 THR B C 1
ATOM 4693 O O . THR B 1 186 ? 4.191 36 2.092 1 96.56 186 THR B O 1
ATOM 4696 N N . ASP B 1 187 ? 3.961 36.531 4.266 1 94.5 187 ASP B N 1
ATOM 4697 C CA . ASP B 1 187 ? 3.639 37.938 4.039 1 94.5 187 ASP B CA 1
ATOM 4698 C C . ASP B 1 187 ? 4.871 38.812 4.227 1 94.5 187 ASP B C 1
ATOM 4700 O O . ASP B 1 187 ? 4.785 40.031 4.113 1 94.5 187 ASP B O 1
ATOM 4704 N N . ASN B 1 188 ? 6.027 38.219 4.5 1 94.81 188 ASN B N 1
ATOM 4705 C CA . ASN B 1 188 ? 7.27 38.938 4.73 1 94.81 188 ASN B CA 1
ATOM 4706 C C . ASN B 1 188 ? 8.453 38.25 4.062 1 94.81 188 ASN B C 1
ATOM 4708 O O . ASN B 1 188 ? 9.266 37.594 4.738 1 94.81 188 ASN B O 1
ATOM 4712 N N . GLU B 1 189 ? 8.695 38.469 2.906 1 95.38 189 GLU B N 1
ATOM 4713 C CA . GLU B 1 189 ? 9.719 37.812 2.105 1 95.38 189 GLU B CA 1
ATOM 4714 C C . GLU B 1 189 ? 11.117 38.094 2.637 1 95.38 189 GLU B C 1
ATOM 4716 O O . GLU B 1 189 ? 12 37.25 2.582 1 95.38 189 GLU B O 1
ATOM 4721 N N . LYS B 1 190 ? 11.305 39.25 3.125 1 95.56 190 LYS B N 1
ATOM 4722 C CA . LYS B 1 190 ? 12.617 39.688 3.58 1 95.56 190 LYS B CA 1
ATOM 4723 C C . LYS B 1 190 ? 13.078 38.906 4.797 1 95.56 190 LYS B C 1
ATOM 4725 O O . LYS B 1 190 ? 14.273 38.844 5.102 1 95.56 190 LYS B O 1
ATOM 4730 N N . GLU B 1 191 ? 12.117 38.344 5.473 1 95.56 191 GLU B N 1
ATOM 4731 C CA . GLU B 1 191 ? 12.438 37.625 6.703 1 95.56 191 GLU B CA 1
ATOM 4732 C C . GLU B 1 191 ? 12.797 36.188 6.414 1 95.56 191 GLU B C 1
ATOM 4734 O O . GLU B 1 191 ? 13.172 35.438 7.32 1 95.56 191 GLU B O 1
ATOM 4739 N N . VAL B 1 192 ? 12.711 35.75 5.219 1 97.31 192 VAL B N 1
ATOM 4740 C CA . VAL B 1 192 ? 13.117 34.406 4.859 1 97.31 192 VAL B CA 1
ATOM 4741 C C . VAL B 1 192 ? 14.633 34.281 4.93 1 97.31 192 VAL B C 1
ATOM 4743 O O . VAL B 1 192 ? 15.352 35 4.234 1 97.31 192 VAL B O 1
ATOM 4746 N N . PRO B 1 193 ? 15.109 33.375 5.711 1 97.19 193 PRO B N 1
ATOM 4747 C CA . PRO B 1 193 ? 16.547 33.312 5.926 1 97.19 193 PRO B CA 1
ATOM 4748 C C . PRO B 1 193 ? 17.297 32.719 4.734 1 97.19 193 PRO B C 1
ATOM 4750 O O . PRO B 1 193 ? 16.719 31.906 3.99 1 97.19 193 PRO B O 1
ATOM 4753 N N . ALA B 1 194 ? 18.562 33.094 4.656 1 95.31 194 ALA B N 1
ATOM 4754 C CA . ALA B 1 194 ? 19.469 32.406 3.732 1 95.31 194 ALA B CA 1
ATOM 4755 C C . ALA B 1 194 ? 19.938 31.078 4.316 1 95.31 194 ALA B C 1
ATOM 4757 O O . ALA B 1 194 ? 20.453 31.031 5.438 1 95.31 194 ALA B O 1
ATOM 4758 N N . ILE B 1 195 ? 19.688 30.031 3.617 1 95.5 195 ILE B N 1
ATOM 4759 C CA . ILE B 1 195 ? 20 28.688 4.078 1 95.5 195 ILE B CA 1
ATOM 4760 C C . ILE B 1 195 ? 20.844 27.969 3.027 1 95.5 195 ILE B C 1
ATOM 4762 O O . ILE B 1 195 ? 20.594 28.094 1.828 1 95.5 195 ILE B O 1
ATOM 4766 N N . ALA B 1 196 ? 21.922 27.25 3.486 1 96.38 196 ALA B N 1
ATOM 4767 C CA . ALA B 1 196 ? 22.641 26.344 2.584 1 96.38 196 ALA B CA 1
ATOM 4768 C C . ALA B 1 196 ? 21.797 25.125 2.248 1 96.38 196 ALA B C 1
ATOM 4770 O O . ALA B 1 196 ? 21.359 24.406 3.146 1 96.38 196 ALA B O 1
ATOM 4771 N N . LEU B 1 197 ? 21.594 24.922 1.037 1 97.69 197 LEU B N 1
ATOM 4772 C CA . LEU B 1 197 ? 20.75 23.812 0.591 1 97.69 197 LEU B CA 1
ATOM 4773 C C . LEU B 1 197 ? 21.594 22.734 -0.09 1 97.69 197 LEU B C 1
ATOM 4775 O O . LEU B 1 197 ? 22.578 23.031 -0.75 1 97.69 197 LEU B O 1
ATOM 4779 N N . GLY B 1 198 ? 21.203 21.484 0.116 1 96.38 198 GLY B N 1
ATOM 4780 C CA . GLY B 1 198 ? 21.859 20.375 -0.564 1 96.38 198 GLY B CA 1
ATOM 4781 C C . GLY B 1 198 ? 21.578 20.344 -2.055 1 96.38 198 GLY B C 1
ATOM 4782 O O . GLY B 1 198 ? 20.781 21.141 -2.561 1 96.38 198 GLY B O 1
ATOM 4783 N N . LYS B 1 199 ? 22.219 19.375 -2.738 1 96.12 199 LYS B N 1
ATOM 4784 C CA . LYS B 1 199 ? 22.047 19.203 -4.18 1 96.12 199 LYS B CA 1
ATOM 4785 C C . LYS B 1 199 ? 20.594 18.891 -4.527 1 96.12 199 LYS B C 1
ATOM 4787 O O . LYS B 1 199 ? 19.969 18.031 -3.898 1 96.12 199 LYS B O 1
ATOM 4792 N N . GLY B 1 200 ? 20.062 19.609 -5.508 1 96.88 200 GLY B N 1
ATOM 4793 C CA . GLY B 1 200 ? 18.703 19.344 -5.98 1 96.88 200 GLY B CA 1
ATOM 4794 C C . GLY B 1 200 ? 17.641 19.969 -5.102 1 96.88 200 GLY B C 1
ATOM 4795 O O . GLY B 1 200 ? 16.438 19.703 -5.293 1 96.88 200 GLY B O 1
ATOM 4796 N N . ARG B 1 201 ? 18.094 20.766 -4.156 1 98.19 201 ARG B N 1
ATOM 4797 C CA . ARG B 1 201 ? 17.141 21.375 -3.227 1 98.19 201 ARG B CA 1
ATOM 4798 C C . ARG B 1 201 ? 17.094 22.891 -3.406 1 98.19 201 ARG B C 1
ATOM 4800 O O . ARG B 1 201 ? 18.109 23.516 -3.686 1 98.19 201 ARG B O 1
ATOM 4807 N N . LYS B 1 202 ? 15.914 23.453 -3.324 1 97.88 202 LYS B N 1
ATOM 4808 C CA . LYS B 1 202 ? 15.773 24.906 -3.525 1 97.88 202 LYS B CA 1
ATOM 4809 C C . LYS B 1 202 ? 14.625 25.469 -2.688 1 97.88 202 LYS B C 1
ATOM 4811 O O . LYS B 1 202 ? 13.844 24.703 -2.109 1 97.88 202 LYS B O 1
ATOM 4816 N N . ILE B 1 203 ? 14.562 26.75 -2.604 1 98.25 203 ILE B N 1
ATOM 4817 C CA . ILE B 1 203 ? 13.516 27.484 -1.905 1 98.25 203 ILE B CA 1
ATOM 4818 C C . ILE B 1 203 ? 12.789 28.406 -2.885 1 98.25 203 ILE B C 1
ATOM 4820 O O . ILE B 1 203 ? 13.422 29.094 -3.693 1 98.25 203 ILE B O 1
ATOM 4824 N N . THR B 1 204 ? 11.531 28.266 -2.912 1 97.94 204 THR B N 1
ATOM 4825 C CA . THR B 1 204 ? 10.664 29.203 -3.623 1 97.94 204 THR B CA 1
ATOM 4826 C C . THR B 1 204 ? 9.789 29.984 -2.643 1 97.94 204 THR B C 1
ATOM 4828 O O . THR B 1 204 ? 9.078 29.391 -1.834 1 97.94 204 THR B O 1
ATOM 4831 N N . VAL B 1 205 ? 9.844 31.312 -2.729 1 98 205 VAL B N 1
ATOM 4832 C CA . VAL B 1 205 ? 9.047 32.156 -1.843 1 98 205 VAL B CA 1
ATOM 4833 C C . VAL B 1 205 ? 7.766 32.594 -2.553 1 98 205 VAL B C 1
ATOM 4835 O O . VAL B 1 205 ? 7.812 33.094 -3.68 1 98 205 VAL B O 1
ATOM 4838 N N . LEU B 1 206 ? 6.68 32.406 -1.922 1 97.31 206 LEU B N 1
ATOM 4839 C CA . LEU B 1 206 ? 5.359 32.719 -2.461 1 97.31 206 LEU B CA 1
ATOM 4840 C C . LEU B 1 206 ? 4.621 33.688 -1.562 1 97.31 206 LEU B C 1
ATOM 4842 O O . LEU B 1 206 ? 4.102 33.312 -0.51 1 97.31 206 LEU B O 1
ATOM 4846 N N . PRO B 1 207 ? 4.457 34.938 -2.023 1 95.25 207 PRO B N 1
ATOM 4847 C CA . PRO B 1 207 ? 3.818 35.969 -1.175 1 95.25 207 PRO B CA 1
ATOM 4848 C C . PRO B 1 207 ? 2.33 35.688 -0.962 1 95.25 207 PRO B C 1
ATOM 4850 O O . PRO B 1 207 ? 1.628 35.312 -1.9 1 95.25 207 PRO B O 1
ATOM 4853 N N . VAL B 1 208 ? 1.88 35.844 0.29 1 94.19 208 VAL B N 1
ATOM 4854 C CA . VAL B 1 208 ? 0.469 35.75 0.653 1 94.19 208 VAL B CA 1
ATOM 4855 C C . VAL B 1 208 ? 0.092 36.938 1.532 1 94.19 208 VAL B C 1
ATOM 4857 O O . VAL B 1 208 ? 0.959 37.562 2.146 1 94.19 208 VAL B O 1
ATOM 4860 N N . PRO B 1 209 ? -1.188 37.281 1.539 1 91.06 209 PRO B N 1
ATOM 4861 C CA . PRO B 1 209 ? -1.603 38.438 2.373 1 91.06 209 PRO B CA 1
ATOM 4862 C C . PRO B 1 209 ? -1.42 38.156 3.865 1 91.06 209 PRO B C 1
ATOM 4864 O O . PRO B 1 209 ? -1.472 37 4.297 1 91.06 209 PRO B O 1
ATOM 4867 N N . SER B 1 210 ? -1.218 39.219 4.57 1 88.19 210 SER B N 1
ATOM 4868 C CA . SER B 1 210 ? -1.177 39.125 6.023 1 88.19 210 SER B CA 1
ATOM 4869 C C . SER B 1 210 ? -2.549 38.781 6.59 1 88.19 210 SER B C 1
ATOM 4871 O O . SER B 1 210 ? -3.561 38.875 5.895 1 88.19 210 SER B O 1
ATOM 4873 N N . ALA B 1 211 ? -2.498 38.188 7.785 1 80.06 211 ALA B N 1
ATOM 4874 C CA . ALA B 1 211 ? -3.74 37.781 8.453 1 80.06 211 ALA B CA 1
ATOM 4875 C C . ALA B 1 211 ? -3.912 38.562 9.766 1 80.06 211 ALA B C 1
ATOM 4877 O O . ALA B 1 211 ? -2.939 38.781 10.492 1 80.06 211 ALA B O 1
ATOM 4878 N N . LYS B 1 212 ? -5.117 38.969 9.992 1 74.88 212 LYS B N 1
ATOM 4879 C CA . LYS B 1 212 ? -5.43 39.688 11.227 1 74.88 212 LYS B CA 1
ATOM 4880 C C . LYS B 1 212 ? -5.738 38.719 12.359 1 74.88 212 LYS B C 1
ATOM 4882 O O . LYS B 1 212 ? -5.516 39.031 13.531 1 74.88 212 LYS B O 1
ATOM 4887 N N . ARG B 1 213 ? -6.316 37.531 12.055 1 74.62 213 ARG B N 1
ATOM 4888 C CA . ARG B 1 213 ? -6.68 36.5 13.008 1 74.62 213 ARG B CA 1
ATOM 4889 C C . ARG B 1 213 ? -6.012 35.156 12.664 1 74.62 213 ARG B C 1
ATOM 4891 O O . ARG B 1 213 ? -5.75 34.875 11.492 1 74.62 213 ARG B O 1
ATOM 4898 N N . TRP B 1 214 ? -5.777 34.438 13.75 1 73.62 214 TRP B N 1
ATOM 4899 C CA . TRP B 1 214 ? -5.195 33.125 13.578 1 73.62 214 TRP B CA 1
ATOM 4900 C C . TRP B 1 214 ? -6.027 32.281 12.617 1 73.62 214 TRP B C 1
ATOM 4902 O O . TRP B 1 214 ? -5.477 31.578 11.766 1 73.62 214 TRP B O 1
ATOM 4912 N N . GLN B 1 215 ? -7.312 32.312 12.742 1 73.25 215 GLN B N 1
ATOM 4913 C CA . GLN B 1 215 ? -8.227 31.562 11.914 1 73.25 215 GLN B CA 1
ATOM 4914 C C . GLN B 1 215 ? -8.039 31.891 10.438 1 73.25 215 GLN B C 1
ATOM 4916 O O . GLN B 1 215 ? -8.211 31.031 9.57 1 73.25 215 GLN B O 1
ATOM 4921 N N . GLU B 1 216 ? -7.684 33.125 10.219 1 75.62 216 GLU B N 1
ATOM 4922 C CA . GLU B 1 216 ? -7.434 33.531 8.836 1 75.62 216 GLU B CA 1
ATOM 4923 C C . GLU B 1 216 ? -6.156 32.906 8.297 1 75.62 216 GLU B C 1
ATOM 4925 O O . GLU B 1 216 ? -6.082 32.562 7.113 1 75.62 216 GLU B O 1
ATOM 4930 N N . VAL B 1 217 ? -5.305 32.719 9.188 1 75.12 217 VAL B N 1
ATOM 4931 C CA . VAL B 1 217 ? -4.055 32.062 8.789 1 75.12 217 VAL B CA 1
ATOM 4932 C C . VAL B 1 217 ? -4.312 30.609 8.445 1 75.12 217 VAL B C 1
ATOM 4934 O O . VAL B 1 217 ? -3.912 30.125 7.383 1 75.12 217 VAL B O 1
ATOM 4937 N N . VAL B 1 218 ? -4.98 29.922 9.305 1 75.75 218 VAL B N 1
ATOM 4938 C CA . VAL B 1 218 ? -5.176 28.484 9.18 1 75.75 218 VAL B CA 1
ATOM 4939 C C . VAL B 1 218 ? -6.062 28.188 7.977 1 75.75 218 VAL B C 1
ATOM 4941 O O . VAL B 1 218 ? -5.734 27.328 7.156 1 75.75 218 VAL B O 1
ATOM 4944 N N . PHE B 1 219 ? -7.121 28.953 7.828 1 77.56 219 PHE B N 1
ATOM 4945 C CA . PHE B 1 219 ? -8.008 28.734 6.691 1 77.56 219 PHE B CA 1
ATOM 4946 C C . PHE B 1 219 ? -7.34 29.172 5.395 1 77.56 219 PHE B C 1
ATOM 4948 O O . PHE B 1 219 ? -7.602 28.594 4.332 1 77.56 219 PHE B O 1
ATOM 4955 N N . GLY B 1 220 ? -6.508 30.078 5.535 1 86.94 220 GLY B N 1
ATOM 4956 C CA . GLY B 1 220 ? -5.777 30.562 4.371 1 86.94 220 GLY B CA 1
ATOM 4957 C C . GLY B 1 220 ? -4.805 29.547 3.812 1 86.94 220 GLY B C 1
ATOM 4958 O O . GLY B 1 220 ? -4.531 29.531 2.611 1 86.94 220 GLY B O 1
ATOM 4959 N N . ARG B 1 221 ? -4.383 28.656 4.684 1 91.88 221 ARG B N 1
ATOM 4960 C CA . ARG B 1 221 ? -3.41 27.656 4.289 1 91.88 221 ARG B CA 1
ATOM 4961 C C . ARG B 1 221 ? -3.955 26.781 3.162 1 91.88 221 ARG B C 1
ATOM 4963 O O . ARG B 1 221 ? -3.311 26.625 2.123 1 91.88 221 ARG B O 1
ATOM 4970 N N . MET B 1 222 ? -5.176 26.234 3.367 1 95.25 222 MET B N 1
ATOM 4971 C CA . MET B 1 222 ? -5.781 25.344 2.375 1 95.25 222 MET B CA 1
ATOM 4972 C C . MET B 1 222 ? -6.145 26.125 1.108 1 95.25 222 MET B C 1
ATOM 4974 O O . MET B 1 222 ? -5.992 25.609 -0.001 1 95.25 222 MET B O 1
ATOM 4978 N N . LYS B 1 223 ? -6.578 27.375 1.293 1 94.69 223 LYS B N 1
ATOM 4979 C CA . LYS B 1 223 ? -6.922 28.234 0.164 1 94.69 223 LYS B CA 1
ATOM 4980 C C . LYS B 1 223 ? -5.703 28.5 -0.716 1 94.69 223 LYS B C 1
ATOM 4982 O O . LYS B 1 223 ? -5.727 28.219 -1.916 1 94.69 223 LYS B O 1
ATOM 4987 N N . TRP B 1 224 ? -4.672 28.969 -0.148 1 95.69 224 TRP B N 1
ATOM 4988 C CA . TRP B 1 224 ? -3.492 29.359 -0.912 1 95.69 224 TRP B CA 1
ATOM 4989 C C . TRP B 1 224 ? -2.77 28.141 -1.457 1 95.69 224 TRP B C 1
ATOM 4991 O O . TRP B 1 224 ? -2.189 28.172 -2.543 1 95.69 224 TRP B O 1
ATOM 5001 N N . ALA B 1 225 ? -2.803 27.016 -0.658 1 96.88 225 ALA B N 1
ATOM 5002 C CA . ALA B 1 225 ? -2.289 25.766 -1.202 1 96.88 225 ALA B CA 1
ATOM 5003 C C . ALA B 1 225 ? -3.014 25.391 -2.492 1 96.88 225 ALA B C 1
ATOM 5005 O O . ALA B 1 225 ? -2.375 25.094 -3.506 1 96.88 225 ALA B O 1
ATOM 5006 N N . THR B 1 226 ? -4.348 25.406 -2.463 1 97.19 226 THR B N 1
ATOM 5007 C CA . THR B 1 226 ? -5.168 25.047 -3.615 1 97.19 226 THR B CA 1
ATOM 5008 C C . THR B 1 226 ? -4.828 25.922 -4.812 1 97.19 226 THR B C 1
ATOM 5010 O O . THR B 1 226 ? -4.555 25.422 -5.902 1 97.19 226 THR B O 1
ATOM 5013 N N . ILE B 1 227 ? -4.77 27.203 -4.609 1 96.69 227 ILE B N 1
ATOM 5014 C CA . ILE B 1 227 ? -4.547 28.172 -5.676 1 96.69 227 ILE B CA 1
ATOM 5015 C C . ILE B 1 227 ? -3.15 27.984 -6.266 1 96.69 227 ILE B C 1
ATOM 5017 O O . ILE B 1 227 ? -2.982 27.969 -7.484 1 96.69 227 ILE B O 1
ATOM 5021 N N . THR B 1 228 ? -2.203 27.859 -5.434 1 97.12 228 THR B N 1
ATOM 5022 C CA . THR B 1 228 ? -0.816 27.812 -5.883 1 97.12 228 THR B CA 1
ATOM 5023 C C . THR B 1 228 ? -0.522 26.5 -6.594 1 97.12 228 THR B C 1
ATOM 5025 O O . THR B 1 228 ? 0.266 26.453 -7.539 1 97.12 228 THR B O 1
ATOM 5028 N N . ILE B 1 229 ? -1.103 25.375 -6.086 1 97.56 229 ILE B N 1
ATOM 5029 C CA . ILE B 1 229 ? -0.953 24.109 -6.797 1 97.56 229 ILE B CA 1
ATOM 5030 C C . ILE B 1 229 ? -1.496 24.25 -8.219 1 97.56 229 ILE B C 1
ATOM 5032 O O . ILE B 1 229 ? -0.837 23.859 -9.18 1 97.56 229 ILE B O 1
ATOM 5036 N N . ASP B 1 230 ? -2.639 24.812 -8.352 1 95.81 230 ASP B N 1
ATOM 5037 C CA . ASP B 1 230 ? -3.277 25 -9.648 1 95.81 230 ASP B CA 1
ATOM 5038 C C . ASP B 1 230 ? -2.42 25.859 -10.562 1 95.81 230 ASP B C 1
ATOM 5040 O O . ASP B 1 230 ? -2.285 25.578 -11.758 1 95.81 230 ASP B O 1
ATOM 5044 N N . LYS B 1 231 ? -1.824 26.812 -10.047 1 96.19 231 LYS B N 1
ATOM 5045 C CA . LYS B 1 231 ? -1.18 27.844 -10.852 1 96.19 231 LYS B CA 1
ATOM 5046 C C . LYS B 1 231 ? 0.262 27.469 -11.18 1 96.19 231 LYS B C 1
ATOM 5048 O O . LYS B 1 231 ? 0.779 27.828 -12.242 1 96.19 231 LYS B O 1
ATOM 5053 N N . GLN B 1 232 ? 0.867 26.766 -10.289 1 96.56 232 GLN B N 1
ATOM 5054 C CA . GLN B 1 232 ? 2.314 26.688 -10.453 1 96.56 232 GLN B CA 1
ATOM 5055 C C . GLN B 1 232 ? 2.844 25.312 -10.062 1 96.56 232 GLN B C 1
ATOM 5057 O O . GLN B 1 232 ? 3.473 24.625 -10.867 1 96.56 232 GLN B O 1
ATOM 5062 N N . ILE B 1 233 ? 2.568 24.812 -8.898 1 97.56 233 ILE B N 1
ATOM 5063 C CA . ILE B 1 233 ? 3.277 23.719 -8.266 1 97.56 233 ILE B CA 1
ATOM 5064 C C . ILE B 1 233 ? 2.99 22.422 -9.016 1 97.56 233 ILE B C 1
ATOM 5066 O O . ILE B 1 233 ? 3.84 21.516 -9.078 1 97.56 233 ILE B O 1
ATOM 5070 N N . ARG B 1 234 ? 1.849 22.344 -9.609 1 95.31 234 ARG B N 1
ATOM 5071 C CA . ARG B 1 234 ? 1.416 21.156 -10.328 1 95.31 234 ARG B CA 1
ATOM 5072 C C . ARG B 1 234 ? 2.451 20.734 -11.367 1 95.31 234 ARG B C 1
ATOM 5074 O O . ARG B 1 234 ? 2.625 19.547 -11.625 1 95.31 234 ARG B O 1
ATOM 5081 N N . ASN B 1 235 ? 3.166 21.641 -11.891 1 95 235 ASN B N 1
ATOM 5082 C CA . ASN B 1 235 ? 4.152 21.359 -12.93 1 95 235 ASN B CA 1
ATOM 5083 C C . ASN B 1 235 ? 5.547 21.172 -12.344 1 95 235 ASN B C 1
ATOM 5085 O O . ASN B 1 235 ? 6.492 20.844 -13.062 1 95 235 ASN B O 1
ATOM 5089 N N . GLU B 1 236 ? 5.645 21.266 -11.062 1 97.56 236 GLU B N 1
ATOM 5090 C CA . GLU B 1 236 ? 6.984 21.344 -10.484 1 97.56 236 GLU B CA 1
ATOM 5091 C C . GLU B 1 236 ? 7.238 20.203 -9.516 1 97.56 236 GLU B C 1
ATOM 5093 O O . GLU B 1 236 ? 8.383 19.953 -9.125 1 97.56 236 GLU B O 1
ATOM 5098 N N . ALA B 1 237 ? 6.172 19.516 -9.172 1 97.69 237 ALA B N 1
ATOM 5099 C CA . ALA B 1 237 ? 6.34 18.5 -8.125 1 97.69 237 ALA B CA 1
ATOM 5100 C C . ALA B 1 237 ? 5.531 17.25 -8.438 1 97.69 237 ALA B C 1
ATOM 5102 O O . ALA B 1 237 ? 4.512 17.312 -9.125 1 97.69 237 ALA B O 1
ATOM 5103 N N . ASP B 1 238 ? 6.027 16.109 -7.984 1 96.5 238 ASP B N 1
ATOM 5104 C CA . ASP B 1 238 ? 5.324 14.828 -8.062 1 96.5 238 ASP B CA 1
ATOM 5105 C C . ASP B 1 238 ? 4.68 14.477 -6.723 1 96.5 238 ASP B C 1
ATOM 5107 O O . ASP B 1 238 ? 3.582 13.914 -6.684 1 96.5 238 ASP B O 1
ATOM 5111 N N . TYR B 1 239 ? 5.359 14.727 -5.652 1 97.31 239 TYR B N 1
ATOM 5112 C CA . TYR B 1 239 ? 4.879 14.586 -4.281 1 97.31 239 TYR B CA 1
ATOM 5113 C C . TYR B 1 239 ? 4.82 15.945 -3.588 1 97.31 239 TYR B C 1
ATOM 5115 O O . TYR B 1 239 ? 5.633 16.828 -3.867 1 97.31 239 TYR B O 1
ATOM 5123 N N . LEU B 1 240 ? 3.883 16.078 -2.717 1 98.44 240 LEU B N 1
ATOM 5124 C CA . LEU B 1 240 ? 3.742 17.312 -1.95 1 98.44 240 LEU B CA 1
ATOM 5125 C C . LEU B 1 240 ? 3.533 17.016 -0.47 1 98.44 240 LEU B C 1
ATOM 5127 O O . LEU B 1 240 ? 2.764 16.109 -0.118 1 98.44 240 LEU B O 1
ATOM 5131 N N . PHE B 1 241 ? 4.234 17.719 0.314 1 98.69 241 PHE B N 1
ATOM 5132 C CA . PHE B 1 241 ? 4.035 17.703 1.759 1 98.69 241 PHE B CA 1
ATOM 5133 C C . PHE B 1 241 ? 3.553 19.047 2.264 1 98.69 241 PHE B C 1
ATOM 5135 O O . PHE B 1 241 ? 3.945 20.094 1.735 1 98.69 241 PHE B O 1
ATOM 5142 N N . LEU B 1 242 ? 2.656 19.062 3.176 1 98.12 242 LEU B N 1
ATOM 5143 C CA . LEU B 1 242 ? 2.266 20.219 3.973 1 98.12 242 LEU B CA 1
ATOM 5144 C C . LEU B 1 242 ? 2.752 20.078 5.41 1 98.12 242 LEU B C 1
ATOM 5146 O O . LEU B 1 242 ? 2.408 19.109 6.098 1 98.12 242 LEU B O 1
ATOM 5150 N N . MET B 1 243 ? 3.578 21.047 5.844 1 98.12 243 MET B N 1
ATOM 5151 C CA . MET B 1 243 ? 4.172 20.938 7.172 1 98.12 243 MET B CA 1
ATOM 5152 C C . MET B 1 243 ? 4.109 22.281 7.902 1 98.12 243 MET B C 1
ATOM 5154 O O . MET B 1 243 ? 4.312 23.328 7.293 1 98.12 243 MET B O 1
ATOM 5158 N N . ASP B 1 244 ? 3.828 22.188 9.164 1 96.31 244 ASP B N 1
ATOM 5159 C CA . ASP B 1 244 ? 3.875 23.391 9.992 1 96.31 244 ASP B CA 1
ATOM 5160 C C . ASP B 1 244 ? 5.316 23.828 10.234 1 96.31 244 ASP B C 1
ATOM 5162 O O . ASP B 1 244 ? 6.18 23 10.547 1 96.31 244 ASP B O 1
ATOM 5166 N N . VAL B 1 245 ? 5.508 25.062 10.219 1 96.81 245 VAL B N 1
ATOM 5167 C CA . VAL B 1 245 ? 6.855 25.625 10.242 1 96.81 245 VAL B CA 1
ATOM 5168 C C . VAL B 1 245 ? 7.391 25.609 11.68 1 96.81 245 VAL B C 1
ATOM 5170 O O . VAL B 1 245 ? 8.602 25.625 11.898 1 96.81 245 VAL B O 1
ATOM 5173 N N . ASP B 1 246 ? 6.516 25.656 12.641 1 96.12 246 ASP B N 1
ATOM 5174 C CA . ASP B 1 246 ? 6.93 25.719 14.039 1 96.12 246 ASP B CA 1
ATOM 5175 C C . ASP B 1 246 ? 7.332 24.344 14.555 1 96.12 246 ASP B C 1
ATOM 5177 O O . ASP B 1 246 ? 6.871 23.906 15.617 1 96.12 246 ASP B O 1
ATOM 5181 N N . SER B 1 247 ? 8.133 23.625 13.789 1 97.75 247 SER B N 1
ATOM 5182 C CA . SER B 1 247 ? 8.617 22.281 14.086 1 97.75 247 SER B CA 1
ATOM 5183 C C . SER B 1 247 ? 10.094 22.125 13.727 1 97.75 247 SER B C 1
ATOM 5185 O O . SER B 1 247 ? 10.625 22.906 12.93 1 97.75 247 SER B O 1
ATOM 5187 N N . LEU B 1 248 ? 10.734 21.234 14.391 1 98.44 248 LEU B N 1
ATOM 5188 C CA . LEU B 1 248 ? 12.109 20.875 14.078 1 98.44 248 LEU B CA 1
ATOM 5189 C C . LEU B 1 248 ? 12.219 19.391 13.727 1 98.44 248 LEU B C 1
ATOM 5191 O O . LEU B 1 248 ? 11.523 18.562 14.305 1 98.44 248 LEU B O 1
ATOM 5195 N N . PHE B 1 249 ? 13.078 19.109 12.797 1 98.75 249 PHE B N 1
ATOM 5196 C CA . PHE B 1 249 ? 13.438 17.734 12.477 1 98.75 249 PHE B CA 1
ATOM 5197 C C . PHE B 1 249 ? 14.57 17.25 13.367 1 98.75 249 PHE B C 1
ATOM 5199 O O . PHE B 1 249 ? 15.547 17.969 13.586 1 98.75 249 PHE B O 1
ATOM 5206 N N . HIS B 1 250 ? 14.453 16.047 13.867 1 98.75 250 HIS B N 1
ATOM 5207 C CA . HIS B 1 250 ? 15.453 15.523 14.789 1 98.75 250 HIS B CA 1
ATOM 5208 C C . HIS B 1 250 ? 16.094 14.25 14.25 1 98.75 250 HIS B C 1
ATOM 5210 O O . HIS B 1 250 ? 17.234 13.93 14.594 1 98.75 250 HIS B O 1
ATOM 5216 N N . ASN B 1 251 ? 15.352 13.492 13.5 1 98.69 251 ASN B N 1
ATOM 5217 C CA . ASN B 1 251 ? 15.828 12.227 12.938 1 98.69 251 ASN B CA 1
ATOM 5218 C C . ASN B 1 251 ? 15.32 12.016 11.516 1 98.69 251 ASN B C 1
ATOM 5220 O O . ASN B 1 251 ? 14.492 12.789 11.023 1 98.69 251 ASN B O 1
ATOM 5224 N N . ARG B 1 252 ? 15.75 11 10.93 1 98.19 252 ARG B N 1
ATOM 5225 C CA . ARG B 1 252 ? 15.547 10.75 9.508 1 98.19 252 ARG B CA 1
ATOM 5226 C C . ARG B 1 252 ? 14.07 10.578 9.188 1 98.19 252 ARG B C 1
ATOM 5228 O O . ARG B 1 252 ? 13.336 9.898 9.914 1 98.19 252 ARG B O 1
ATOM 5235 N N . ILE B 1 253 ? 13.641 11.25 8.195 1 98.75 253 ILE B N 1
ATOM 5236 C CA . ILE B 1 253 ? 12.422 10.969 7.449 1 98.75 253 ILE B CA 1
ATOM 5237 C C . ILE B 1 253 ? 12.758 10.664 5.992 1 98.75 253 ILE B C 1
ATOM 5239 O O . ILE B 1 253 ? 13.234 11.539 5.262 1 98.75 253 ILE B O 1
ATOM 5243 N N . GLY B 1 254 ? 12.531 9.469 5.566 1 98.5 254 GLY B N 1
ATOM 5244 C CA . GLY B 1 254 ? 12.906 9.055 4.223 1 98.5 254 GLY B CA 1
ATOM 5245 C C . GLY B 1 254 ? 11.719 8.633 3.375 1 98.5 254 GLY B C 1
ATOM 5246 O O . GLY B 1 254 ? 10.617 9.156 3.533 1 98.5 254 GLY B O 1
ATOM 5247 N N . ALA B 1 255 ? 11.984 7.734 2.463 1 98 255 ALA B N 1
ATOM 5248 C CA . ALA B 1 255 ? 11.023 7.359 1.426 1 98 255 ALA B CA 1
ATOM 5249 C C . ALA B 1 255 ? 9.883 6.535 2.008 1 98 255 ALA B C 1
ATOM 5251 O O . ALA B 1 255 ? 8.859 6.328 1.351 1 98 255 ALA B O 1
ATOM 5252 N N . GLU B 1 256 ? 10 6.09 3.271 1 98.31 256 GLU B N 1
ATOM 5253 C CA . GLU B 1 256 ? 8.891 5.398 3.924 1 98.31 256 GLU B CA 1
ATOM 5254 C C . GLU B 1 256 ? 7.691 6.32 4.098 1 98.31 256 GLU B C 1
ATOM 5256 O O . GLU B 1 256 ? 6.574 5.855 4.34 1 98.31 256 GLU B O 1
ATOM 5261 N N . SER B 1 257 ? 7.922 7.621 3.898 1 98.5 257 SER B N 1
ATOM 5262 C CA . SER B 1 257 ? 6.836 8.586 4.035 1 98.5 257 SER B CA 1
ATOM 5263 C C . SER B 1 257 ? 6.09 8.766 2.717 1 98.5 257 SER B C 1
ATOM 5265 O O . SER B 1 257 ? 5.035 9.398 2.676 1 98.5 257 SER B O 1
ATOM 5267 N N . PHE B 1 258 ? 6.602 8.211 1.622 1 97.12 258 PHE B N 1
ATOM 5268 C CA . PHE B 1 258 ? 5.977 8.344 0.311 1 97.12 258 PHE B CA 1
ATOM 5269 C C . PHE B 1 258 ? 4.797 7.391 0.172 1 97.12 258 PHE B C 1
ATOM 5271 O O . PHE B 1 258 ? 4.891 6.223 0.556 1 97.12 258 PHE B O 1
ATOM 5278 N N . SER B 1 259 ? 3.754 7.836 -0.282 1 95.94 259 SER B N 1
ATOM 5279 C CA . SER B 1 259 ? 2.557 7.121 -0.71 1 95.94 259 SER B CA 1
ATOM 5280 C C . SER B 1 259 ? 1.609 8.039 -1.479 1 95.94 259 SER B C 1
ATOM 5282 O O . SER B 1 259 ? 1.936 9.195 -1.743 1 95.94 259 SER B O 1
ATOM 5284 N N . ARG B 1 260 ? 0.526 7.535 -1.935 1 94.69 260 ARG B N 1
ATOM 5285 C CA . ARG B 1 260 ? -0.472 8.398 -2.553 1 94.69 260 ARG B CA 1
ATOM 5286 C C . ARG B 1 260 ? -0.976 9.445 -1.564 1 94.69 260 ARG B C 1
ATOM 5288 O O . ARG B 1 260 ? -1.076 10.633 -1.901 1 94.69 260 ARG B O 1
ATOM 5295 N N . LEU B 1 261 ? -1.329 8.984 -0.416 1 97.25 261 LEU B N 1
ATOM 5296 C CA . LEU B 1 261 ? -1.795 9.852 0.662 1 97.25 261 LEU B CA 1
ATOM 5297 C C . LEU B 1 261 ? -1.272 9.375 2.012 1 97.25 261 LEU B C 1
ATOM 5299 O O . LEU B 1 261 ? -1.672 8.312 2.492 1 97.25 261 LEU B O 1
ATOM 5303 N N . SER B 1 262 ? -0.366 10.102 2.602 1 98.31 262 SER B N 1
ATOM 5304 C CA . SER B 1 262 ? 0.22 9.797 3.902 1 98.31 262 SER B CA 1
ATOM 5305 C C . SER B 1 262 ? -0.271 10.766 4.973 1 98.31 262 SER B C 1
ATOM 5307 O O . SER B 1 262 ? -0.114 11.984 4.836 1 98.31 262 SER B O 1
ATOM 5309 N N . ALA B 1 263 ? -0.878 10.242 5.988 1 98.81 263 ALA B N 1
ATOM 5310 C CA . ALA B 1 263 ? -1.376 11.047 7.105 1 98.81 263 ALA B CA 1
ATOM 5311 C C . ALA B 1 263 ? -0.679 10.664 8.406 1 98.81 263 ALA B C 1
ATOM 5313 O O . ALA B 1 263 ? -0.267 9.508 8.586 1 98.81 263 ALA B O 1
ATOM 5314 N N . VAL B 1 264 ? -0.55 11.594 9.305 1 98.94 264 VAL B N 1
ATOM 5315 C CA . VAL B 1 264 ? 0.172 11.375 10.555 1 98.94 264 VAL B CA 1
ATOM 5316 C C . VAL B 1 264 ? -0.814 11.312 11.719 1 98.94 264 VAL B C 1
ATOM 5318 O O . VAL B 1 264 ? -1.668 12.188 11.867 1 98.94 264 VAL B O 1
ATOM 5321 N N . LEU B 1 265 ? -0.682 10.32 12.547 1 98.94 265 LEU B N 1
ATOM 5322 C CA . LEU B 1 265 ? -1.495 10.203 13.75 1 98.94 265 LEU B CA 1
ATOM 5323 C C . LEU B 1 265 ? -1.142 11.289 14.758 1 98.94 265 LEU B C 1
ATOM 5325 O O . LEU B 1 265 ? 0.037 11.578 14.977 1 98.94 265 LEU B O 1
ATOM 5329 N N . HIS B 1 266 ? -2.135 11.812 15.297 1 98.75 266 HIS B N 1
ATOM 5330 C CA . HIS B 1 266 ? -1.918 12.836 16.312 1 98.75 266 HIS B CA 1
ATOM 5331 C C . HIS B 1 266 ? -1.403 12.227 17.609 1 98.75 266 HIS B C 1
ATOM 5333 O O . HIS B 1 266 ? -2.018 11.305 18.156 1 98.75 266 HIS B O 1
ATOM 5339 N N . ARG B 1 267 ? -0.426 12.734 18.172 1 98.38 267 ARG B N 1
ATOM 5340 C CA . ARG B 1 267 ? 0.253 12.211 19.359 1 98.38 267 ARG B CA 1
ATOM 5341 C C . ARG B 1 267 ? -0.69 12.164 20.562 1 98.38 267 ARG B C 1
ATOM 5343 O O . ARG B 1 267 ? -0.547 11.312 21.438 1 98.38 267 ARG B O 1
ATOM 5350 N N . GLY B 1 268 ? -1.66 13 20.562 1 97.88 268 GLY B N 1
ATOM 5351 C CA . GLY B 1 268 ? -2.531 13.133 21.719 1 97.88 268 GLY B CA 1
ATOM 5352 C C . GLY B 1 268 ? -3.645 12.102 21.75 1 97.88 268 GLY B C 1
ATOM 5353 O O . GLY B 1 268 ? -4.297 11.906 22.781 1 97.88 268 GLY B O 1
ATOM 5354 N N . TYR B 1 269 ? -3.846 11.344 20.641 1 98.38 269 TYR B N 1
ATOM 5355 C CA . TYR B 1 269 ? -5.074 10.555 20.578 1 98.38 269 TYR B CA 1
ATOM 5356 C C . TYR B 1 269 ? -4.801 9.172 19.984 1 98.38 269 TYR B C 1
ATOM 5358 O O . TYR B 1 269 ? -5.73 8.398 19.766 1 98.38 269 TYR B O 1
ATOM 5366 N N . TYR B 1 270 ? -3.609 8.711 19.703 1 98.31 270 TYR B N 1
ATOM 5367 C CA . TYR B 1 270 ? -3.309 7.543 18.891 1 98.31 270 TYR B CA 1
ATOM 5368 C C . TYR B 1 270 ? -3.412 6.262 19.703 1 98.31 270 TYR B C 1
ATOM 5370 O O . TYR B 1 270 ? -3.551 5.172 19.156 1 98.31 270 TYR B O 1
ATOM 5378 N N . LYS B 1 271 ? -3.357 6.34 20.969 1 95.88 271 LYS B N 1
ATOM 5379 C CA . LYS B 1 271 ? -3.189 5.133 21.781 1 95.88 271 LYS B CA 1
ATOM 5380 C C . LYS B 1 271 ? -4.539 4.602 22.266 1 95.88 271 LYS B C 1
ATOM 5382 O O . LYS B 1 271 ? -5.082 3.658 21.688 1 95.88 271 LYS B O 1
ATOM 5387 N N . ASN B 1 272 ? -5.141 5.223 23.312 1 93.19 272 ASN B N 1
ATOM 5388 C CA . ASN B 1 272 ? -6.293 4.637 23.984 1 93.19 272 ASN B CA 1
ATOM 5389 C C . ASN B 1 272 ? -7.52 5.539 23.875 1 93.19 272 ASN B C 1
ATOM 5391 O O . ASN B 1 272 ? -8.484 5.367 24.625 1 93.19 272 ASN B O 1
ATOM 5395 N N . THR B 1 273 ? -7.504 6.434 23 1 97.69 273 THR B N 1
ATOM 5396 C CA . THR B 1 273 ? -8.648 7.324 22.875 1 97.69 273 THR B CA 1
ATOM 5397 C C . THR B 1 273 ? -9.797 6.629 22.156 1 97.69 273 THR B C 1
ATOM 5399 O O . THR B 1 273 ? -9.633 6.164 21.016 1 97.69 273 THR B O 1
ATOM 5402 N N . GLU B 1 274 ? -10.922 6.52 22.812 1 97.75 274 GLU B N 1
ATOM 5403 C CA . GLU B 1 274 ? -12.125 6.016 22.156 1 97.75 274 GLU B CA 1
ATOM 5404 C C . GLU B 1 274 ? -12.602 6.98 21.078 1 97.75 274 GLU B C 1
ATOM 5406 O O . GLU B 1 274 ? -12.508 8.195 21.234 1 97.75 274 GLU B O 1
ATOM 5411 N N . ARG B 1 275 ? -13.211 6.418 20.031 1 97.44 275 ARG B N 1
ATOM 5412 C CA . ARG B 1 275 ? -13.594 7.246 18.906 1 97.44 275 ARG B CA 1
ATOM 5413 C C . ARG B 1 275 ? -14.602 8.312 19.312 1 97.44 275 ARG B C 1
ATOM 5415 O O . ARG B 1 275 ? -14.633 9.398 18.734 1 97.44 275 ARG B O 1
ATOM 5422 N N . ALA B 1 276 ? -15.406 8.07 20.281 1 97.25 276 ALA B N 1
ATOM 5423 C CA . ALA B 1 276 ? -16.375 9.047 20.766 1 97.25 276 ALA B CA 1
ATOM 5424 C C . ALA B 1 276 ? -15.68 10.258 21.391 1 97.25 276 ALA B C 1
ATOM 5426 O O . ALA B 1 276 ? -16.266 11.328 21.516 1 97.25 276 ALA B O 1
ATOM 5427 N N . ASN B 1 277 ? -14.43 10.102 21.766 1 97.94 277 ASN B N 1
ATOM 5428 C CA . ASN B 1 277 ? -13.711 11.148 22.484 1 97.94 277 ASN B CA 1
ATOM 5429 C C . ASN B 1 277 ? -12.711 11.859 21.578 1 97.94 277 ASN B C 1
ATOM 5431 O O . ASN B 1 277 ? -11.984 12.75 22.016 1 97.94 277 ASN B O 1
ATOM 5435 N N . PHE B 1 278 ? -12.602 11.445 20.312 1 98.44 278 PHE B N 1
ATOM 5436 C CA . PHE B 1 278 ? -11.797 12.234 19.391 1 98.44 278 PHE B CA 1
ATOM 5437 C C . PHE B 1 278 ? -12.367 13.641 19.25 1 98.44 278 PHE B C 1
ATOM 5439 O O . PHE B 1 278 ? -13.586 13.828 19.266 1 98.44 278 PHE B O 1
ATOM 5446 N N . PRO B 1 279 ? -11.531 14.633 19.125 1 98.19 279 PRO B N 1
ATOM 5447 C CA . PRO B 1 279 ? -12.055 15.984 18.953 1 98.19 279 PRO B CA 1
ATOM 5448 C C . PRO B 1 279 ? -12.57 16.25 17.547 1 98.19 279 PRO B C 1
ATOM 5450 O O . PRO B 1 279 ? -12.266 17.281 16.953 1 98.19 279 PRO B O 1
ATOM 5453 N N . TYR B 1 280 ? -13.297 15.305 17.031 1 98.5 280 TYR B N 1
ATOM 5454 C CA . TYR B 1 280 ? -14 15.492 15.766 1 98.5 280 TYR B CA 1
ATOM 5455 C C . TYR B 1 280 ? -15.023 16.625 15.875 1 98.5 280 TYR B C 1
ATOM 5457 O O . TYR B 1 280 ? -15.508 16.922 16.969 1 98.5 280 TYR B O 1
ATOM 5465 N N . GLU B 1 281 ? -15.305 17.297 14.734 1 98.5 281 GLU B N 1
ATOM 5466 C CA . GLU B 1 281 ? -16.438 18.219 14.68 1 98.5 281 GLU B CA 1
ATOM 5467 C C . GLU B 1 281 ? -17.766 17.469 14.844 1 98.5 281 GLU B C 1
ATOM 5469 O O . GLU B 1 281 ? -18.062 16.562 14.07 1 98.5 281 GLU B O 1
ATOM 5474 N N . ARG B 1 282 ? -18.531 17.844 15.938 1 97.75 282 ARG B N 1
ATOM 5475 C CA . ARG B 1 282 ? -19.75 17.109 16.25 1 97.75 282 ARG B CA 1
ATOM 5476 C C . ARG B 1 282 ? -21 17.953 15.984 1 97.75 282 ARG B C 1
ATOM 5478 O O . ARG B 1 282 ? -22.125 17.5 16.234 1 97.75 282 ARG B O 1
ATOM 5485 N N . HIS B 1 283 ? -20.812 19.156 15.477 1 97.31 283 HIS B N 1
ATOM 5486 C CA . HIS B 1 283 ? -21.953 19.984 15.062 1 97.31 283 HIS B CA 1
ATOM 5487 C C . HIS B 1 283 ? -22.531 19.5 13.742 1 97.31 283 HIS B C 1
ATOM 5489 O O . HIS B 1 283 ? -21.891 19.578 12.703 1 97.31 283 HIS B O 1
ATOM 5495 N N . PRO B 1 284 ? -23.734 19.078 13.703 1 96.69 284 PRO B N 1
ATOM 5496 C CA . PRO B 1 284 ? -24.297 18.391 12.531 1 96.69 284 PRO B CA 1
ATOM 5497 C C . PRO B 1 284 ? -24.406 19.297 11.305 1 96.69 284 PRO B C 1
ATOM 5499 O O . PRO B 1 284 ? -24.391 18.812 10.172 1 96.69 284 PRO B O 1
ATOM 5502 N N . GLU B 1 285 ? -24.484 20.562 11.461 1 97.38 285 GLU B N 1
ATOM 5503 C CA . GLU B 1 285 ? -24.625 21.469 10.328 1 97.38 285 GLU B CA 1
ATOM 5504 C C . GLU B 1 285 ? -23.281 21.797 9.703 1 97.38 285 GLU B C 1
ATOM 5506 O O . GLU B 1 285 ? -23.219 22.344 8.602 1 97.38 285 GLU B O 1
ATOM 5511 N N . SER B 1 286 ? -22.203 21.531 10.43 1 98.44 286 SER B N 1
ATOM 5512 C CA . SER B 1 286 ? -20.859 21.75 9.891 1 98.44 286 SER B CA 1
ATOM 5513 C C . SER B 1 286 ? -20.562 20.766 8.766 1 98.44 286 SER B C 1
ATOM 5515 O O . SER B 1 286 ? -20.922 19.594 8.844 1 98.44 286 SER B O 1
ATOM 5517 N N . ARG B 1 287 ? -19.828 21.219 7.773 1 98.25 287 ARG B N 1
ATOM 5518 C CA . ARG B 1 287 ? -19.391 20.344 6.684 1 98.25 287 ARG B CA 1
ATOM 5519 C C . ARG B 1 287 ? -18.297 19.406 7.152 1 98.25 287 ARG B C 1
ATOM 5521 O O . ARG B 1 287 ? -17.969 18.438 6.461 1 98.25 287 ARG B O 1
ATOM 5528 N N . ALA B 1 288 ? -17.781 19.594 8.336 1 98.38 288 ALA B N 1
ATOM 5529 C CA . ALA B 1 288 ? -16.734 18.734 8.891 1 98.38 288 ALA B CA 1
ATOM 5530 C C . ALA B 1 288 ? -17.328 17.719 9.875 1 98.38 288 ALA B C 1
ATOM 5532 O O . ALA B 1 288 ? -16.578 17.016 10.562 1 98.38 288 ALA B O 1
ATOM 5533 N N . TYR B 1 289 ? -18.656 17.656 9.938 1 98.25 289 TYR B N 1
ATOM 5534 C CA . TYR B 1 289 ? -19.359 16.859 10.93 1 98.25 289 TYR B CA 1
ATOM 5535 C C . TYR B 1 289 ? -19 15.383 10.797 1 98.25 289 TYR B C 1
ATOM 5537 O O . TYR B 1 289 ? -19.062 14.82 9.703 1 98.25 289 TYR B O 1
ATOM 5545 N N . ILE B 1 290 ? -18.609 14.695 11.914 1 97.81 290 ILE B N 1
ATOM 5546 C CA . ILE B 1 290 ? -18.453 13.25 12.047 1 97.81 290 ILE B CA 1
ATOM 5547 C C . ILE B 1 290 ? -19.328 12.75 13.203 1 97.81 290 ILE B C 1
ATOM 5549 O O . ILE B 1 290 ? -19.125 13.156 14.352 1 97.81 290 ILE B O 1
ATOM 5553 N N . PRO B 1 291 ? -20.312 11.945 12.938 1 96.56 291 PRO B N 1
ATOM 5554 C CA . PRO B 1 291 ? -21.203 11.445 13.992 1 96.56 291 PRO B CA 1
ATOM 5555 C C . PRO B 1 291 ? -20.438 10.727 15.109 1 96.56 291 PRO B C 1
ATOM 5557 O O . PRO B 1 291 ? -19.406 10.109 14.852 1 96.56 291 PRO B O 1
ATOM 5560 N N . VAL B 1 292 ? -21.25 10.742 16.203 1 94.38 292 VAL B N 1
ATOM 5561 C CA . VAL B 1 292 ? -20.703 10.008 17.344 1 94.38 292 VAL B CA 1
ATOM 5562 C C . VAL B 1 292 ? -20.703 8.508 17.031 1 94.38 292 VAL B C 1
ATOM 5564 O O . VAL B 1 292 ? -21.656 7.98 16.469 1 94.38 292 VAL B O 1
ATOM 5567 N N . GLY B 1 293 ? -19.75 7.797 17.094 1 92.94 293 GLY B N 1
ATOM 5568 C CA . GLY B 1 293 ? -19.656 6.371 16.828 1 92.94 293 GLY B CA 1
ATOM 5569 C C . GLY B 1 293 ? -18.812 6.047 15.617 1 92.94 293 GLY B C 1
ATOM 5570 O O . GLY B 1 293 ? -18.422 4.895 15.414 1 92.94 293 GLY B O 1
ATOM 5571 N N . GLU B 1 294 ? -18.625 7.031 14.82 1 95.88 294 GLU B N 1
ATOM 5572 C CA . GLU B 1 294 ? -17.766 6.852 13.664 1 95.88 294 GLU B CA 1
ATOM 5573 C C . GLU B 1 294 ? -16.359 7.375 13.938 1 95.88 294 GLU B C 1
ATOM 5575 O O . GLU B 1 294 ? -16.156 8.148 14.875 1 95.88 294 GLU B O 1
ATOM 5580 N N . GLY B 1 295 ? -15.445 6.879 13.125 1 96.62 295 GLY B N 1
ATOM 5581 C CA . GLY B 1 295 ? -14.055 7.293 13.266 1 96.62 295 GLY B CA 1
ATOM 5582 C C . GLY B 1 295 ? -13.094 6.129 13.43 1 96.62 295 GLY B C 1
ATOM 5583 O O . GLY B 1 295 ? -13.43 5.129 14.07 1 96.62 295 GLY B O 1
ATOM 5584 N N . ASP B 1 296 ? -11.953 6.246 12.922 1 96.81 296 ASP B N 1
ATOM 5585 C CA . ASP B 1 296 ? -10.906 5.238 13.102 1 96.81 296 ASP B CA 1
ATOM 5586 C C . ASP B 1 296 ? -9.734 5.801 13.898 1 96.81 296 ASP B C 1
ATOM 5588 O O . ASP B 1 296 ? -9.422 5.312 14.984 1 96.81 296 ASP B O 1
ATOM 5592 N N . TYR B 1 297 ? -9.148 6.914 13.383 1 98.38 297 TYR B N 1
ATOM 5593 C CA . TYR B 1 297 ? -8.023 7.609 14 1 98.38 297 TYR B CA 1
ATOM 5594 C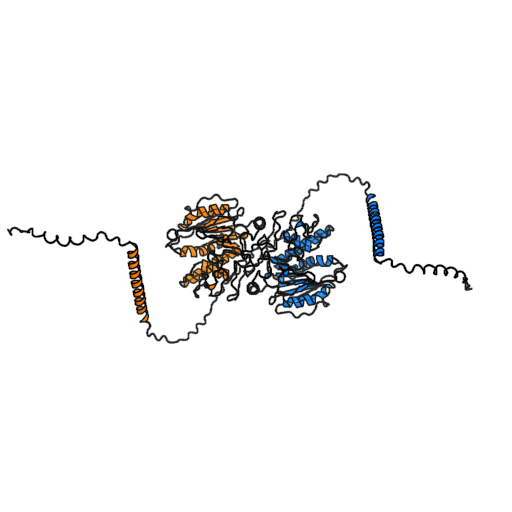 C . TYR B 1 297 ? -8.258 9.117 14.016 1 98.38 297 TYR B C 1
ATOM 5596 O O . TYR B 1 297 ? -9.242 9.602 13.445 1 98.38 297 TYR B O 1
ATOM 5604 N N . TYR B 1 298 ? -7.43 9.773 14.711 1 98.81 298 TYR B N 1
ATOM 5605 C CA . TYR B 1 298 ? -7.355 11.227 14.625 1 98.81 298 TYR B CA 1
ATOM 5606 C C . TYR B 1 298 ? -6.004 11.664 14.07 1 98.81 298 TYR B C 1
ATOM 5608 O O . TYR B 1 298 ? -4.957 11.344 14.641 1 98.81 298 TYR B O 1
ATOM 5616 N N . TYR B 1 299 ? -6.07 12.391 12.984 1 98.81 299 TYR B N 1
ATOM 5617 C CA . TYR B 1 299 ? -4.863 12.805 12.281 1 98.81 299 TYR B CA 1
ATOM 5618 C C . TYR B 1 299 ? -4.543 14.266 12.555 1 98.81 299 TYR B C 1
ATOM 5620 O O . TYR B 1 299 ? -5.449 15.086 12.703 1 98.81 299 TYR B O 1
ATOM 5628 N N . THR B 1 300 ? -3.271 14.531 12.609 1 98.56 300 THR B N 1
ATOM 5629 C CA . THR B 1 300 ? -2.85 15.922 12.719 1 98.56 300 THR B CA 1
ATOM 5630 C C . THR B 1 300 ? -2.83 16.594 11.352 1 98.56 300 THR B C 1
ATOM 5632 O O . THR B 1 300 ? -2.568 15.945 10.336 1 98.56 300 THR B O 1
ATOM 5635 N N . ALA B 1 301 ? -3.07 17.859 11.336 1 97.25 301 ALA B N 1
ATOM 5636 C CA . ALA B 1 301 ? -2.982 18.641 10.102 1 97.25 301 ALA B CA 1
ATOM 5637 C C . ALA B 1 301 ? -1.588 19.234 9.93 1 97.25 301 ALA B C 1
ATOM 5639 O O . ALA B 1 301 ? -1.277 19.797 8.883 1 97.25 301 ALA B O 1
ATOM 5640 N N . ALA B 1 302 ? -0.738 19.031 10.867 1 97.44 302 ALA B N 1
ATOM 5641 C CA . ALA B 1 302 ? 0.546 19.719 10.906 1 97.44 302 ALA B CA 1
ATOM 5642 C C . ALA B 1 302 ? 1.55 19.078 9.953 1 97.44 302 ALA B C 1
ATOM 5644 O O . ALA B 1 302 ? 2.541 19.703 9.57 1 97.44 302 ALA B O 1
ATOM 5645 N N . VAL B 1 303 ? 1.352 17.859 9.711 1 98.56 303 VAL B N 1
ATOM 5646 C CA . VAL B 1 303 ? 2.189 17.141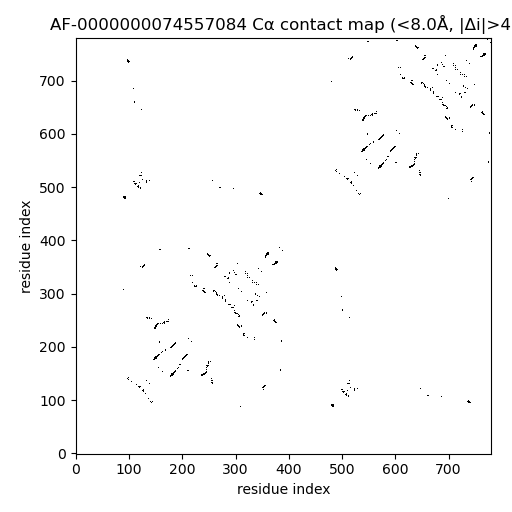 8.75 1 98.56 303 VAL B CA 1
ATOM 5647 C C . VAL B 1 303 ? 1.329 16.203 7.914 1 98.56 303 VAL B C 1
ATOM 5649 O O . VAL B 1 303 ? 0.602 15.367 8.461 1 98.56 303 VAL B O 1
ATOM 5652 N N . LEU B 1 304 ? 1.379 16.344 6.68 1 97.69 304 LEU B N 1
ATOM 5653 C CA . LEU B 1 304 ? 0.679 15.523 5.699 1 97.69 304 LEU B CA 1
ATOM 5654 C C . LEU B 1 304 ? 1.463 15.453 4.395 1 97.69 304 LEU B C 1
ATOM 5656 O O . LEU B 1 304 ? 2.225 16.375 4.07 1 97.69 304 LEU B O 1
ATOM 5660 N N . GLY B 1 305 ? 1.343 14.367 3.65 1 97.88 305 GLY B N 1
ATOM 5661 C CA . GLY B 1 30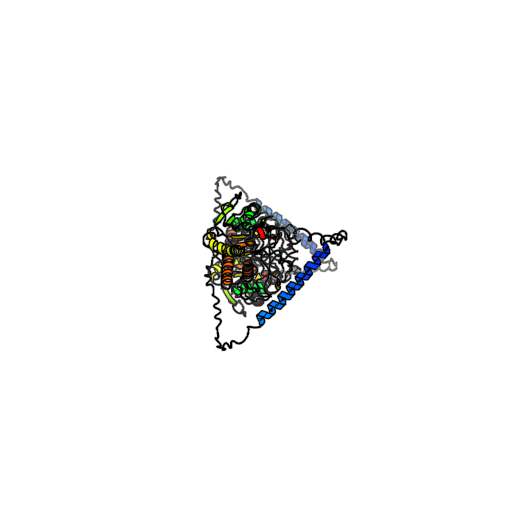5 ? 2.018 14.273 2.365 1 97.88 305 GLY B CA 1
ATOM 5662 C C . GLY B 1 305 ? 1.401 13.242 1.44 1 97.88 305 GLY B C 1
ATOM 5663 O O . GLY B 1 305 ? 0.529 12.477 1.853 1 97.88 305 GLY B O 1
ATOM 5664 N N . GLY B 1 306 ? 1.854 13.305 0.228 1 97.31 306 GLY B N 1
ATOM 5665 C CA . GLY B 1 306 ? 1.366 12.352 -0.757 1 97.31 306 GLY B CA 1
ATOM 5666 C C . GLY B 1 306 ? 1.617 12.789 -2.188 1 97.31 306 GLY B C 1
ATOM 5667 O O . GLY B 1 306 ? 2.379 13.727 -2.43 1 97.31 306 GLY B O 1
ATOM 5668 N N . TYR B 1 307 ? 1.063 12.031 -3.072 1 95.56 307 TYR B N 1
ATOM 5669 C CA . TYR B 1 307 ? 1.075 12.438 -4.473 1 95.56 307 TYR B CA 1
ATOM 5670 C C . TYR B 1 307 ? 0.403 13.789 -4.652 1 95.56 307 TYR B C 1
ATOM 5672 O O . TYR B 1 307 ? -0.593 14.094 -3.99 1 95.56 307 TYR B O 1
ATOM 5680 N N . LEU B 1 308 ? 0.929 14.523 -5.566 1 96.56 308 LEU B N 1
ATOM 5681 C CA . LEU B 1 308 ? 0.5 15.906 -5.777 1 96.56 308 LEU B CA 1
ATOM 5682 C C . LEU B 1 308 ? -1.011 15.977 -5.973 1 96.56 308 LEU B C 1
ATOM 5684 O O . LEU B 1 308 ? -1.691 16.75 -5.297 1 96.56 308 LEU B O 1
ATOM 5688 N N . GLU B 1 309 ? -1.568 15.133 -6.836 1 94.75 309 GLU B N 1
ATOM 5689 C CA . GLU B 1 309 ? -2.988 15.25 -7.152 1 94.75 309 GLU B CA 1
ATOM 5690 C C . GLU B 1 309 ? -3.855 14.828 -5.965 1 94.75 309 GLU B C 1
ATOM 5692 O O . GLU B 1 309 ? -4.941 15.375 -5.766 1 94.75 309 GLU B O 1
ATOM 5697 N N . ASP B 1 310 ? -3.375 13.883 -5.195 1 95.81 310 ASP B N 1
ATOM 5698 C CA . ASP B 1 310 ? -4.105 13.477 -3.996 1 95.81 310 ASP B CA 1
ATOM 5699 C C . ASP B 1 310 ? -4.105 14.594 -2.953 1 95.81 310 ASP B C 1
ATOM 5701 O O . ASP B 1 310 ? -5.133 14.867 -2.326 1 95.81 310 ASP B O 1
ATOM 5705 N N . ILE B 1 311 ? -3.006 15.219 -2.807 1 97.25 311 ILE B N 1
ATOM 5706 C CA . ILE B 1 311 ? -2.908 16.344 -1.874 1 97.25 311 ILE B CA 1
ATOM 5707 C C . ILE B 1 311 ? -3.76 17.5 -2.375 1 97.25 311 ILE B C 1
ATOM 5709 O O . ILE B 1 311 ? -4.453 18.156 -1.59 1 97.25 311 ILE B O 1
ATOM 5713 N N . TYR B 1 312 ? -3.686 17.75 -3.639 1 97.31 312 TYR B N 1
ATOM 5714 C CA . TYR B 1 312 ? -4.52 18.797 -4.223 1 97.31 312 TYR B CA 1
ATOM 5715 C C . TYR B 1 312 ? -5.992 18.562 -3.898 1 97.31 312 TYR B C 1
ATOM 5717 O O . TYR B 1 312 ? -6.688 19.484 -3.461 1 97.31 312 TYR B O 1
ATOM 5725 N N . ASN B 1 313 ? -6.441 17.344 -4.152 1 96.81 313 ASN B N 1
ATOM 5726 C CA . ASN B 1 313 ? -7.836 17.016 -3.871 1 96.81 313 ASN B CA 1
ATOM 5727 C C . ASN B 1 313 ? -8.18 17.234 -2.4 1 96.81 313 ASN B C 1
ATOM 5729 O O . ASN B 1 313 ? -9.25 17.75 -2.08 1 96.81 313 ASN B O 1
ATOM 5733 N N . LEU B 1 314 ? -7.312 16.859 -1.533 1 97.62 314 LEU B N 1
ATOM 5734 C CA . LEU B 1 314 ? -7.527 17 -0.097 1 97.62 314 LEU B CA 1
ATOM 5735 C C . LEU B 1 314 ? -7.613 18.469 0.306 1 97.62 314 LEU B C 1
ATOM 5737 O O . LEU B 1 314 ? -8.57 18.875 0.971 1 97.62 314 LEU B O 1
ATOM 5741 N N . VAL B 1 315 ? -6.656 19.266 -0.088 1 97.44 315 VAL B N 1
ATOM 5742 C CA . VAL B 1 315 ? -6.613 20.656 0.36 1 97.44 315 VAL B CA 1
ATOM 5743 C C . VAL B 1 315 ? -7.766 21.438 -0.267 1 97.44 315 VAL B C 1
ATOM 5745 O O . VAL B 1 315 ? -8.344 22.312 0.372 1 97.44 315 VAL B O 1
ATOM 5748 N N . ARG B 1 316 ? -8.055 21.172 -1.517 1 97.38 316 ARG B N 1
ATOM 5749 C CA . ARG B 1 316 ? -9.188 21.812 -2.174 1 97.38 316 ARG B CA 1
ATOM 5750 C C . ARG B 1 316 ? -10.492 21.484 -1.457 1 97.38 316 ARG B C 1
ATOM 5752 O O . ARG B 1 316 ? -11.32 22.375 -1.227 1 97.38 316 ARG B O 1
ATOM 5759 N N . TYR B 1 317 ? -10.68 20.234 -1.171 1 97.56 317 TYR B N 1
ATOM 5760 C CA . TYR B 1 317 ? -11.859 19.812 -0.417 1 97.56 317 TYR B CA 1
ATOM 5761 C C . TYR B 1 317 ? -11.977 20.594 0.887 1 97.56 317 TYR B C 1
ATOM 5763 O O . TYR B 1 317 ? -13.039 21.141 1.198 1 97.56 317 TYR B O 1
ATOM 5771 N N . CYS B 1 318 ? -10.922 20.562 1.7 1 97.31 318 CYS B N 1
ATOM 5772 C CA . CYS B 1 318 ? -10.938 21.25 2.984 1 97.31 318 CYS B CA 1
ATOM 5773 C C . CYS B 1 318 ? -11.242 22.734 2.803 1 97.31 318 CYS B C 1
ATOM 5775 O O . CYS B 1 318 ? -12.031 23.312 3.555 1 97.31 318 CYS B O 1
ATOM 5777 N N . TYR B 1 319 ? -10.625 23.344 1.777 1 96.5 319 TYR B N 1
ATOM 5778 C CA . TYR B 1 319 ? -10.859 24.75 1.47 1 96.5 319 TYR B CA 1
ATOM 5779 C C . TYR B 1 319 ? -12.328 25 1.141 1 96.5 319 TYR B C 1
ATOM 5781 O O . TYR B 1 319 ? -12.984 25.812 1.791 1 96.5 319 TYR B O 1
ATOM 5789 N N . GLU B 1 320 ? -12.836 24.281 0.218 1 97.25 320 GLU B N 1
ATOM 5790 C CA . GLU B 1 320 ? -14.203 24.484 -0.262 1 97.25 320 GLU B CA 1
ATOM 5791 C C . GLU B 1 320 ? -15.219 24.219 0.843 1 97.25 320 GLU B C 1
ATOM 5793 O O . GLU B 1 320 ? -16.172 24.969 1.003 1 97.25 320 GLU B O 1
ATOM 5798 N N . GLN B 1 321 ? -15.031 23.172 1.593 1 97.62 321 GLN B N 1
ATOM 5799 C CA . GLN B 1 321 ? -15.969 22.844 2.66 1 97.62 321 GLN B CA 1
ATOM 5800 C C . GLN B 1 321 ? -15.914 23.875 3.785 1 97.62 321 GLN B C 1
ATOM 5802 O O . GLN B 1 321 ? -16.938 24.188 4.387 1 97.62 321 GLN B O 1
ATOM 5807 N N . SER B 1 322 ? -14.727 24.344 4.105 1 95.88 322 SER B N 1
ATOM 5808 C CA . SER B 1 322 ? -14.609 25.391 5.121 1 95.88 322 SER B CA 1
ATOM 5809 C C . SER B 1 322 ? -15.289 26.672 4.676 1 95.88 322 SER B C 1
ATOM 5811 O O . SER B 1 322 ? -15.859 27.391 5.496 1 95.88 322 SER B O 1
ATOM 5813 N N . GLU B 1 323 ? -15.172 27 3.383 1 95.06 323 GLU B N 1
ATOM 5814 C CA . GLU B 1 323 ? -15.852 28.172 2.84 1 95.06 323 GLU B CA 1
ATOM 5815 C C . GLU B 1 323 ? -17.359 28.031 2.957 1 95.06 323 GLU B C 1
ATOM 5817 O O . GLU B 1 323 ? -18.062 29 3.293 1 95.06 323 GLU B O 1
ATOM 5822 N N . GLU B 1 324 ? -17.844 26.875 2.643 1 96.88 324 GLU B N 1
ATOM 5823 C CA . GLU B 1 324 ? -19.281 26.625 2.781 1 96.88 324 GLU B CA 1
ATOM 5824 C C . GLU B 1 324 ? -19.734 26.797 4.23 1 96.88 324 GLU B C 1
ATOM 5826 O O . GLU B 1 324 ? -20.781 27.391 4.492 1 96.88 324 GLU B O 1
ATOM 5831 N N . ASP B 1 325 ? -18.969 26.203 5.172 1 96.69 325 ASP B N 1
ATOM 5832 C CA . ASP B 1 325 ? -19.234 26.391 6.59 1 96.69 325 ASP B CA 1
ATOM 5833 C C . ASP B 1 325 ? -19.266 27.891 6.941 1 96.69 325 ASP B C 1
ATOM 5835 O O . ASP B 1 325 ? -20.156 28.344 7.656 1 96.69 325 ASP B O 1
ATOM 5839 N N . SER B 1 326 ? -18.344 28.609 6.438 1 93.88 326 SER B N 1
ATOM 5840 C CA . SER B 1 326 ? -18.219 30.031 6.73 1 93.88 326 SER B CA 1
ATOM 5841 C C . SER B 1 326 ? -19.438 30.797 6.234 1 93.88 326 SER B C 1
ATOM 5843 O O . SER B 1 326 ? -19.922 31.719 6.906 1 93.88 326 SER B O 1
ATOM 5845 N N . LYS B 1 327 ? -19.938 30.5 5.086 1 95.38 327 LYS B N 1
ATOM 5846 C CA . LYS B 1 327 ? -21.141 31.125 4.547 1 95.38 327 LYS B CA 1
ATOM 5847 C C . LYS B 1 327 ? -22.328 30.938 5.496 1 95.38 327 LYS B C 1
ATOM 5849 O O . LYS B 1 327 ? -23.219 31.797 5.543 1 95.38 327 LYS B O 1
ATOM 5854 N N . ASN B 1 328 ? -22.281 29.875 6.188 1 95.88 328 ASN B N 1
ATOM 5855 C CA . ASN B 1 328 ? -23.359 29.578 7.125 1 95.88 328 ASN B CA 1
ATOM 5856 C C . ASN B 1 328 ? -22.984 29.953 8.555 1 95.88 328 ASN B C 1
ATOM 5858 O O . ASN B 1 328 ? -23.594 29.484 9.508 1 95.88 328 ASN B O 1
ATOM 5862 N N . LYS B 1 329 ? -21.875 30.688 8.719 1 94.94 329 LYS B N 1
ATOM 5863 C CA . LYS B 1 329 ? -21.391 31.219 9.992 1 94.94 329 LYS B CA 1
ATOM 5864 C C . LYS B 1 329 ? -21 30.078 10.93 1 94.94 329 LYS B C 1
ATOM 5866 O O . LYS B 1 329 ? -21.281 30.141 12.133 1 94.94 329 LYS B O 1
ATOM 5871 N N . ILE B 1 330 ? -20.531 29.094 10.352 1 95.75 330 ILE B N 1
ATOM 5872 C CA . ILE B 1 330 ? -20.047 27.938 11.102 1 95.75 330 ILE B CA 1
ATOM 5873 C C . ILE B 1 330 ? -18.516 27.844 10.984 1 95.75 330 ILE B C 1
ATOM 5875 O O . ILE B 1 330 ? -17.969 28.031 9.898 1 95.75 330 ILE B O 1
ATOM 5879 N N . GLU B 1 331 ? -17.875 27.625 12.078 1 93.88 331 GLU B N 1
ATOM 5880 C CA . GLU B 1 331 ? -16.453 27.312 12.141 1 93.88 331 GLU B CA 1
ATOM 5881 C C . GLU B 1 331 ? -16.219 25.984 12.875 1 93.88 331 GLU B C 1
ATOM 5883 O O . GLU B 1 331 ? -16.578 25.859 14.047 1 93.88 331 GLU B O 1
ATOM 5888 N N . ALA B 1 332 ? -15.648 25.109 12.219 1 95.5 332 ALA B N 1
ATOM 5889 C CA . ALA B 1 332 ? -15.398 23.797 12.836 1 95.5 332 ALA B CA 1
ATOM 5890 C C . ALA B 1 332 ? -14.453 23.922 14.031 1 95.5 332 ALA B C 1
ATOM 5892 O O . ALA B 1 332 ? -13.586 24.812 14.055 1 95.5 332 ALA B O 1
ATOM 5893 N N . VAL B 1 333 ? -14.484 23.062 14.945 1 95 333 VAL B N 1
ATOM 5894 C CA . VAL B 1 333 ? -13.859 23.172 16.266 1 95 333 VAL B CA 1
ATOM 5895 C C . VAL B 1 333 ? -12.344 23.281 16.109 1 95 333 VAL B C 1
ATOM 5897 O O . VAL B 1 333 ? -11.695 24.016 16.844 1 95 333 VAL B O 1
ATOM 5900 N N . TRP B 1 334 ? -11.75 22.531 15.188 1 94.31 334 TRP B N 1
ATOM 5901 C CA . TRP B 1 334 ? -10.312 22.594 14.953 1 94.31 334 TRP B CA 1
ATOM 5902 C C . TRP B 1 334 ? -10.016 23.031 13.523 1 94.31 334 TRP B C 1
ATOM 5904 O O . TRP B 1 334 ? -9.109 22.484 12.883 1 94.31 334 TRP B O 1
ATOM 5914 N N . GLN B 1 335 ? -10.883 23.891 13.07 1 92.94 335 GLN B N 1
ATOM 5915 C CA . GLN B 1 335 ? -10.719 24.562 11.797 1 92.94 335 GLN B CA 1
ATOM 5916 C C . GLN B 1 335 ? -10.406 23.578 10.68 1 92.94 335 GLN B C 1
ATOM 5918 O O . GLN B 1 335 ? -11.195 22.656 10.414 1 92.94 335 GLN B O 1
ATOM 5923 N N . GLU B 1 336 ? -9.273 23.734 10.023 1 93.38 336 GLU B N 1
ATOM 5924 C CA . GLU B 1 336 ? -8.969 22.906 8.859 1 93.38 336 GLU B CA 1
ATOM 5925 C C . GLU B 1 336 ? -8.719 21.453 9.273 1 93.38 336 GLU B C 1
ATOM 5927 O O . GLU B 1 336 ? -9.008 20.531 8.508 1 93.38 336 GLU B O 1
ATOM 5932 N N . GLU B 1 337 ? -8.227 21.266 10.492 1 96.62 337 GLU B N 1
ATOM 5933 C CA . GLU B 1 337 ? -7.949 19.906 10.969 1 96.62 337 GLU B CA 1
ATOM 5934 C C . GLU B 1 337 ? -9.234 19.094 11.078 1 96.62 337 GLU B C 1
ATOM 5936 O O . GLU B 1 337 ? -9.227 17.875 10.836 1 96.62 337 GLU B O 1
ATOM 5941 N N . SER B 1 338 ? -10.344 19.781 11.461 1 98.06 338 SER B N 1
ATOM 5942 C CA . SER B 1 338 ? -11.641 19.109 11.5 1 98.06 338 SER B CA 1
ATOM 5943 C C . SER B 1 338 ? -12.055 18.641 10.109 1 98.06 338 SER B C 1
ATOM 5945 O O . SER B 1 338 ? -12.492 17.5 9.945 1 98.06 338 SER B O 1
ATOM 5947 N N . HIS B 1 339 ? -11.898 19.484 9.117 1 98 339 HIS B N 1
ATOM 5948 C CA . HIS B 1 339 ? -12.242 19.125 7.75 1 98 339 HIS B CA 1
ATOM 5949 C C . HIS B 1 339 ? -11.328 18.031 7.219 1 98 339 HIS B C 1
ATOM 5951 O O . HIS B 1 339 ? -11.773 17.141 6.48 1 98 339 HIS B O 1
ATOM 5957 N N . LEU B 1 340 ? -10.094 18.141 7.605 1 98.25 340 LEU B N 1
ATOM 5958 C CA . LEU B 1 340 ? -9.117 17.125 7.215 1 98.25 340 LEU B CA 1
ATOM 5959 C C . LEU B 1 340 ? -9.516 15.75 7.734 1 98.25 340 LEU B C 1
ATOM 5961 O O . LEU B 1 340 ? -9.484 14.766 6.988 1 98.25 340 LEU B O 1
ATOM 5965 N N . ASN B 1 341 ? -9.891 15.68 8.992 1 98.62 341 ASN B N 1
ATOM 5966 C CA . ASN B 1 341 ? -10.25 14.398 9.586 1 98.62 341 ASN B CA 1
ATOM 5967 C C . ASN B 1 341 ? -11.523 13.836 8.961 1 98.62 341 ASN B C 1
ATOM 5969 O O . ASN B 1 341 ? -11.656 12.617 8.797 1 98.62 341 ASN B O 1
ATOM 5973 N N . LYS B 1 342 ? -12.461 14.719 8.641 1 98.25 342 LYS B N 1
ATOM 5974 C CA . LYS B 1 342 ? -13.641 14.258 7.906 1 98.25 342 LYS B CA 1
ATOM 5975 C C . LYS B 1 342 ? -13.25 13.664 6.559 1 98.25 342 LYS B C 1
ATOM 5977 O O . LYS B 1 342 ? -13.727 12.586 6.188 1 98.25 342 LYS B O 1
ATOM 5982 N N . TYR B 1 343 ? -12.445 14.352 5.824 1 98.12 343 TYR B N 1
ATOM 5983 C CA . TYR B 1 343 ? -11.984 13.875 4.52 1 98.12 343 TYR B CA 1
ATOM 5984 C C . TYR B 1 343 ? -11.312 12.516 4.641 1 98.12 343 TYR B C 1
ATOM 5986 O O . TYR B 1 343 ? -11.633 11.586 3.9 1 98.12 343 TYR B O 1
ATOM 5994 N N . LEU B 1 344 ? -10.375 12.344 5.586 1 98.31 344 LEU B N 1
ATOM 5995 C CA . LEU B 1 344 ? -9.539 11.156 5.723 1 98.31 344 LEU B CA 1
ATOM 5996 C C . LEU B 1 344 ? -10.359 9.977 6.238 1 98.31 344 LEU B C 1
ATOM 5998 O O . LEU B 1 344 ? -10 8.82 6.02 1 98.31 344 LEU B O 1
ATOM 6002 N N . LEU B 1 345 ? -11.422 10.312 6.961 1 97.75 345 LEU B N 1
ATOM 6003 C CA . LEU B 1 345 ? -12.305 9.234 7.402 1 97.75 345 LEU B CA 1
ATOM 6004 C C . LEU B 1 345 ? -12.969 8.555 6.215 1 97.75 345 LEU B C 1
ATOM 6006 O O . LEU B 1 345 ? -13.062 7.324 6.168 1 97.75 345 LEU B O 1
ATOM 6010 N N . TYR B 1 346 ? -13.32 9.297 5.191 1 95.88 346 TYR B N 1
ATOM 6011 C CA . TYR B 1 346 ? -14.117 8.742 4.102 1 95.88 346 TYR B CA 1
ATOM 6012 C C . TYR B 1 346 ? -13.273 8.562 2.846 1 95.88 346 TYR B C 1
ATOM 6014 O O . TYR B 1 346 ? -13.703 7.914 1.889 1 95.88 346 TYR B O 1
ATOM 6022 N N . ASN B 1 347 ? -12.164 9.18 2.834 1 96 347 ASN B N 1
ATOM 6023 C CA . ASN B 1 347 ? -11.086 8.961 1.872 1 96 347 ASN B CA 1
ATOM 6024 C C . ASN B 1 347 ? -9.797 8.523 2.562 1 96 347 ASN B C 1
ATOM 6026 O O . ASN B 1 347 ? -8.898 9.344 2.791 1 96 347 ASN B O 1
ATOM 6030 N N . LYS B 1 348 ? -9.688 7.266 2.738 1 97.12 348 LYS B N 1
ATOM 6031 C CA . LYS B 1 348 ? -8.688 6.742 3.66 1 97.12 348 LYS B CA 1
ATOM 6032 C C . LYS B 1 348 ? -7.277 6.891 3.088 1 97.12 348 LYS B C 1
ATOM 6034 O O . LYS B 1 348 ? -7.062 6.676 1.893 1 97.12 348 LYS B O 1
ATOM 6039 N N . PRO B 1 349 ? -6.344 7.219 3.953 1 97.94 349 PRO B N 1
ATOM 6040 C CA . PRO B 1 349 ? -4.957 7.297 3.484 1 97.94 349 PRO B CA 1
ATOM 6041 C C . PRO B 1 349 ? -4.402 5.938 3.066 1 97.94 349 PRO B C 1
ATOM 6043 O O . PRO B 1 349 ? -4.852 4.902 3.562 1 97.94 349 PRO B O 1
ATOM 6046 N N . THR B 1 350 ? -3.459 5.969 2.15 1 97.19 350 THR B N 1
ATOM 6047 C CA . THR B 1 350 ? -2.801 4.75 1.689 1 97.19 350 THR B CA 1
ATOM 6048 C C . THR B 1 350 ? -1.584 4.434 2.555 1 97.19 350 THR B C 1
ATOM 6050 O O . THR B 1 350 ? -0.964 3.377 2.4 1 97.19 350 THR B O 1
ATOM 6053 N N . LYS B 1 351 ? -1.255 5.316 3.416 1 98.12 351 LYS B N 1
ATOM 6054 C CA . LYS B 1 351 ? -0.21 5.137 4.422 1 98.12 351 LYS B CA 1
ATOM 6055 C C . LYS B 1 351 ? -0.48 5.996 5.652 1 98.12 351 LYS B C 1
ATOM 6057 O O . LYS B 1 351 ? -0.871 7.16 5.535 1 98.12 351 LYS B O 1
ATOM 6062 N N . VAL B 1 352 ? -0.332 5.402 6.801 1 98.88 352 VAL B N 1
ATOM 6063 C CA . VAL B 1 352 ? -0.497 6.125 8.055 1 98.88 352 VAL B CA 1
ATOM 6064 C C . VAL B 1 352 ? 0.836 6.18 8.797 1 98.88 352 VAL B C 1
ATOM 6066 O O . VAL B 1 352 ? 1.473 5.148 9.023 1 98.88 352 VAL B O 1
ATOM 6069 N N . LEU B 1 353 ? 1.309 7.34 9.094 1 98.94 353 LEU B N 1
ATOM 6070 C CA . LEU B 1 353 ? 2.547 7.535 9.836 1 98.94 353 LEU B CA 1
ATOM 6071 C C . LEU B 1 353 ? 2.266 7.684 11.328 1 98.94 353 LEU B C 1
ATOM 6073 O O . LEU B 1 353 ? 1.297 8.336 11.719 1 98.94 353 LEU B O 1
ATOM 6077 N N . SER B 1 354 ? 3.055 7.074 12.156 1 98.88 354 SER B N 1
ATOM 6078 C CA . SER B 1 354 ? 2.914 7.121 13.609 1 98.88 354 SER B CA 1
ATOM 6079 C C . SER B 1 354 ? 3.266 8.508 14.148 1 98.88 354 SER B C 1
ATOM 6081 O O . SER B 1 354 ? 3.787 9.352 13.422 1 98.88 354 SER B O 1
ATOM 6083 N N . PRO B 1 355 ? 3.051 8.734 15.445 1 98.81 355 PRO B N 1
ATOM 6084 C CA . PRO B 1 355 ? 3.426 10.016 16.047 1 98.81 355 PRO B CA 1
ATOM 6085 C C . PRO B 1 355 ? 4.938 10.234 16.078 1 98.81 355 PRO B C 1
ATOM 6087 O O . PRO B 1 355 ? 5.398 11.328 16.422 1 98.81 355 PRO B O 1
ATOM 6090 N N . GLU B 1 356 ? 5.672 9.25 15.711 1 98.88 356 GLU B N 1
ATOM 6091 C CA . GLU B 1 356 ? 7.109 9.453 15.539 1 98.88 356 GLU B CA 1
ATOM 6092 C C . GLU B 1 356 ? 7.395 10.539 14.516 1 98.88 356 GLU B C 1
ATOM 6094 O O . GLU B 1 356 ? 8.461 11.164 14.539 1 98.88 356 GLU B O 1
ATOM 6099 N N . TYR B 1 357 ? 6.496 10.789 13.602 1 98.94 357 TYR B N 1
ATOM 6100 C CA . TYR B 1 357 ? 6.672 11.727 12.492 1 98.94 357 TYR B CA 1
ATOM 6101 C C . TYR B 1 357 ? 6.191 13.117 12.875 1 98.94 357 TYR B C 1
ATOM 6103 O O . TYR B 1 357 ? 6.371 14.07 12.109 1 98.94 357 TYR B O 1
ATOM 6111 N N . LEU B 1 358 ? 5.586 13.242 13.984 1 98.88 358 LEU B N 1
ATOM 6112 C CA . LEU B 1 358 ? 5.305 14.539 14.586 1 98.88 358 LEU B CA 1
ATOM 6113 C C . LEU B 1 358 ? 4.992 14.391 16.078 1 98.88 358 LEU B C 1
ATOM 6115 O O . LEU B 1 358 ? 3.859 14.07 16.438 1 98.88 358 LEU B O 1
ATOM 6119 N N . TRP B 1 359 ? 5.922 14.633 16.875 1 98.62 359 TRP B N 1
ATOM 6120 C CA . TRP B 1 359 ? 5.785 14.672 18.328 1 98.62 359 TRP B CA 1
ATOM 6121 C C . TRP B 1 359 ? 5.828 16.109 18.844 1 98.62 359 TRP B C 1
ATOM 6123 O O . TRP B 1 359 ? 5.395 17.031 18.156 1 98.62 359 TRP B O 1
ATOM 6133 N N . SER B 1 360 ? 6.09 16.328 20.078 1 97.06 360 SER B N 1
ATOM 6134 C CA . SER B 1 360 ? 6.207 17.672 20.625 1 97.06 360 SER B CA 1
ATOM 6135 C C . SER B 1 360 ? 7.41 17.781 21.562 1 97.06 360 SER B C 1
ATOM 6137 O O . SER B 1 360 ? 7.906 16.766 22.062 1 97.06 360 SER B O 1
ATOM 6139 N N . ASP B 1 361 ? 7.867 18.969 21.797 1 94.56 361 ASP B N 1
ATOM 6140 C CA . ASP B 1 361 ? 8.984 19.234 22.703 1 94.56 361 ASP B CA 1
ATOM 6141 C C . ASP B 1 361 ? 8.508 19.297 24.141 1 94.56 361 ASP B C 1
ATOM 6143 O O . ASP B 1 361 ? 9.328 19.375 25.062 1 94.56 361 ASP B O 1
ATOM 6147 N N . TYR B 1 362 ? 7.266 19.188 24.375 1 93.56 362 TYR B N 1
ATOM 6148 C CA . TYR B 1 362 ? 6.75 19.438 25.703 1 93.56 362 TYR B CA 1
ATOM 6149 C C . TYR B 1 362 ? 6 18.219 26.234 1 93.56 362 TYR B C 1
ATOM 6151 O O . TYR B 1 362 ? 5.465 18.234 27.344 1 93.56 362 TYR B O 1
ATOM 6159 N N . ASP B 1 363 ? 5.914 17.156 25.484 1 94.69 363 ASP B N 1
ATOM 6160 C CA . ASP B 1 363 ? 5.34 15.898 25.938 1 94.69 363 ASP B CA 1
ATOM 6161 C C . ASP B 1 363 ? 6.434 14.867 26.219 1 94.69 363 ASP B C 1
ATOM 6163 O O . ASP B 1 363 ? 7.449 14.836 25.516 1 94.69 363 ASP B O 1
ATOM 6167 N N . ALA B 1 364 ? 6.148 14.094 27.234 1 97.06 364 ALA B N 1
ATOM 6168 C CA . ALA B 1 364 ? 7.035 12.953 27.484 1 97.06 364 ALA B CA 1
ATOM 6169 C C . ALA B 1 364 ? 6.949 11.945 26.328 1 97.06 364 ALA B C 1
ATOM 6171 O O . ALA B 1 364 ? 5.883 11.758 25.75 1 97.06 364 ALA B O 1
ATOM 6172 N N . VAL B 1 365 ? 7.996 11.281 26.016 1 98.19 365 VAL B N 1
ATOM 6173 C CA . VAL B 1 365 ? 8.062 10.297 24.938 1 98.19 365 VAL B CA 1
ATOM 6174 C C . VAL B 1 365 ? 7.828 8.898 25.5 1 98.19 365 VAL B C 1
ATOM 6176 O O . VAL B 1 365 ? 8.648 8.383 26.266 1 98.19 365 VAL B O 1
ATOM 6179 N N . PRO B 1 366 ? 6.781 8.297 25.141 1 97.75 366 PRO B N 1
ATOM 6180 C CA . PRO B 1 366 ? 6.523 6.949 25.641 1 97.75 366 PRO B CA 1
ATOM 6181 C C . PRO B 1 366 ? 7.383 5.891 24.953 1 97.75 366 PRO B C 1
ATOM 6183 O O . PRO B 1 366 ? 8.062 6.184 23.969 1 97.75 366 PRO B O 1
ATOM 6186 N N . ALA B 1 367 ? 7.32 4.641 25.422 1 97.56 367 ALA B N 1
ATOM 6187 C CA . ALA B 1 367 ? 8.227 3.564 25.016 1 97.56 367 ALA B CA 1
ATOM 6188 C C . ALA B 1 367 ? 7.969 3.135 23.578 1 97.56 367 ALA B C 1
ATOM 6190 O O . ALA B 1 367 ? 8.883 2.68 22.891 1 97.56 367 ALA B O 1
ATOM 6191 N N . ASP B 1 368 ? 6.711 3.25 23.125 1 97.81 368 ASP B N 1
ATOM 6192 C CA . ASP B 1 368 ? 6.375 2.795 21.781 1 97.81 368 ASP B CA 1
ATOM 6193 C C . ASP B 1 368 ? 6.879 3.779 20.734 1 97.81 368 ASP B C 1
ATOM 6195 O O . ASP B 1 368 ? 6.941 3.447 19.547 1 97.81 368 ASP B O 1
ATOM 6199 N N . ILE B 1 369 ? 7.164 4.992 21.156 1 98.56 369 ILE B N 1
ATOM 6200 C CA . ILE B 1 369 ? 7.844 5.953 20.297 1 98.56 369 ILE B CA 1
ATOM 6201 C C . ILE B 1 369 ? 9.352 5.742 20.375 1 98.56 369 ILE B C 1
ATOM 6203 O O . ILE B 1 369 ? 10.008 6.25 21.297 1 98.56 369 ILE B O 1
ATOM 6207 N N . LYS B 1 370 ? 9.922 5.094 19.422 1 98.44 370 LYS B N 1
ATOM 6208 C CA . LYS B 1 370 ? 11.328 4.715 19.484 1 98.44 370 LYS B CA 1
ATOM 6209 C C . LYS B 1 370 ? 12.219 5.848 18.969 1 98.44 370 LYS B C 1
ATOM 6211 O O . LYS B 1 370 ? 13.406 5.914 19.312 1 98.44 370 LYS B O 1
ATOM 6216 N N . VAL B 1 371 ? 11.617 6.676 18.125 1 98.62 371 VAL B N 1
ATOM 6217 C CA . VAL B 1 371 ? 12.359 7.797 17.562 1 98.62 371 VAL B CA 1
ATOM 6218 C C . VAL B 1 371 ? 11.422 8.984 17.359 1 98.62 371 VAL B C 1
ATOM 6220 O O . VAL B 1 371 ? 10.281 8.82 16.922 1 98.62 371 VAL B O 1
ATOM 6223 N N . VAL B 1 372 ? 11.836 10.117 17.75 1 98.81 372 VAL B N 1
ATOM 6224 C CA . VAL B 1 372 ? 11.148 11.352 17.406 1 98.81 372 VAL B CA 1
ATOM 6225 C C . VAL B 1 372 ? 11.766 11.945 16.141 1 98.81 372 VAL B C 1
ATOM 6227 O O . VAL B 1 372 ? 12.922 12.367 16.141 1 98.81 372 VAL B O 1
ATOM 6230 N N . ARG B 1 373 ? 11 12.023 15.086 1 98.88 373 ARG B N 1
ATOM 6231 C CA . ARG B 1 373 ? 11.523 12.516 13.812 1 98.88 373 ARG B CA 1
ATOM 6232 C C . ARG B 1 373 ? 11.273 14.008 13.656 1 98.88 373 ARG B C 1
ATOM 6234 O O . ARG B 1 373 ? 12.148 14.742 13.18 1 98.88 373 ARG B O 1
ATOM 6241 N N . ILE B 1 374 ? 10.125 14.453 13.953 1 98.88 374 ILE B N 1
ATOM 6242 C CA . ILE B 1 374 ? 9.742 15.859 13.992 1 98.88 374 ILE B CA 1
ATOM 6243 C C . ILE B 1 374 ? 9.125 16.188 15.352 1 98.88 374 ILE B C 1
ATOM 6245 O O . ILE B 1 374 ? 8.414 15.359 15.93 1 98.88 374 ILE B O 1
ATOM 6249 N N . SER B 1 375 ? 9.383 17.328 15.867 1 98.25 375 SER B N 1
ATOM 6250 C CA . SER B 1 375 ? 8.695 17.766 17.078 1 98.25 375 SER B CA 1
ATOM 6251 C C . SER B 1 375 ? 8.234 19.219 16.953 1 98.25 375 SER B C 1
ATOM 6253 O O . SER B 1 375 ? 8.93 20.047 16.375 1 98.25 375 SER B O 1
ATOM 6255 N N . GLN B 1 376 ? 7.102 19.516 17.453 1 97.44 376 GLN B N 1
ATOM 6256 C CA . GLN B 1 376 ? 6.574 20.875 17.516 1 97.44 376 GLN B CA 1
ATOM 6257 C C . GLN B 1 376 ? 7.203 21.656 18.672 1 97.44 376 GLN B C 1
ATOM 6259 O O . GLN B 1 376 ? 7.379 21.109 19.766 1 97.44 376 GLN B O 1
ATOM 6264 N N . LEU B 1 377 ? 7.48 22.844 18.453 1 95.19 377 LEU B N 1
ATOM 6265 C CA . LEU B 1 377 ? 8.141 23.703 19.422 1 95.19 377 LEU B CA 1
ATOM 6266 C C . LEU B 1 377 ? 7.148 24.234 20.453 1 95.19 377 LEU B C 1
ATOM 6268 O O . LEU B 1 377 ? 5.961 24.391 20.156 1 95.19 377 LEU B O 1
ATOM 6272 N N . LYS B 1 378 ? 7.727 24.422 21.641 1 88.44 378 LYS B N 1
ATOM 6273 C CA . LYS B 1 378 ? 6.938 25.141 22.641 1 88.44 378 LYS B CA 1
ATOM 6274 C C . LYS B 1 378 ? 6.824 26.609 22.281 1 88.44 378 LYS B C 1
ATOM 6276 O O . LYS B 1 378 ? 7.82 27.266 21.953 1 88.44 378 LYS B O 1
ATOM 6281 N N . LYS B 1 379 ? 5.594 27.047 22.203 1 82.12 379 LYS B N 1
ATOM 6282 C CA . LYS B 1 379 ? 5.387 28.438 21.797 1 82.12 379 LYS B CA 1
ATOM 6283 C C . LYS B 1 379 ? 4.539 29.172 22.828 1 82.12 379 LYS B C 1
ATOM 6285 O O . LYS B 1 379 ? 3.752 28.562 23.547 1 82.12 379 LYS B O 1
ATOM 6290 N N . ASN B 1 380 ? 4.949 30.422 22.938 1 76.19 380 ASN B N 1
ATOM 6291 C CA . ASN B 1 380 ? 4.027 31.328 23.594 1 76.19 380 ASN B CA 1
ATOM 6292 C C . ASN B 1 380 ? 2.943 31.828 22.641 1 76.19 380 ASN B C 1
ATOM 6294 O O . ASN B 1 380 ? 3.15 32.781 21.906 1 76.19 380 ASN B O 1
ATOM 6298 N N . TYR B 1 381 ? 1.842 31.25 22.688 1 73.94 381 TYR B N 1
ATOM 6299 C CA . TYR B 1 381 ? 0.783 31.453 21.703 1 73.94 381 TYR B CA 1
ATOM 6300 C C . TYR B 1 381 ? 0.338 32.906 21.672 1 73.94 381 TYR B C 1
ATOM 6302 O O . TYR B 1 381 ? -0.003 33.438 20.625 1 73.94 381 TYR B O 1
ATOM 6310 N N . ALA B 1 382 ? 0.336 33.5 22.797 1 69.19 382 ALA B N 1
ATOM 6311 C CA . ALA B 1 382 ? -0.069 34.906 22.875 1 69.19 382 ALA B CA 1
ATOM 6312 C C . ALA B 1 382 ? 0.887 35.812 22.078 1 69.19 382 ALA B C 1
ATOM 6314 O O . ALA B 1 382 ? 0.485 36.844 21.562 1 69.19 382 ALA B O 1
ATOM 6315 N N . GLU B 1 383 ? 2.051 35.312 21.969 1 70.56 383 GLU B N 1
ATOM 6316 C CA . GLU B 1 383 ? 3.066 36.125 21.312 1 70.56 383 GLU B CA 1
ATOM 6317 C C . GLU B 1 383 ? 3.094 35.844 19.812 1 70.56 383 GLU B C 1
ATOM 6319 O O . GLU B 1 383 ? 3.281 36.75 19 1 70.56 383 GLU B O 1
ATOM 6324 N N . VAL B 1 384 ? 2.773 34.656 19.469 1 75.75 384 VAL B N 1
ATOM 6325 C CA . VAL B 1 384 ? 3.1 34.312 18.094 1 75.75 384 VAL B CA 1
ATOM 6326 C C . VAL B 1 384 ? 1.826 34.281 17.25 1 75.75 384 VAL B C 1
ATOM 6328 O O . VAL B 1 384 ? 1.875 34.438 16.031 1 75.75 384 VAL B O 1
ATOM 6331 N N . ARG B 1 385 ? 0.68 34.094 17.875 1 68 385 ARG B N 1
ATOM 6332 C CA . ARG B 1 385 ? -0.574 34.031 17.141 1 68 385 ARG B CA 1
ATOM 6333 C C . ARG B 1 385 ? -1.348 35.344 17.25 1 68 385 ARG B C 1
ATOM 6335 O O . ARG B 1 385 ? -1.479 35.906 18.344 1 68 385 ARG B O 1
ATOM 6342 N N . PRO B 1 386 ? -1.762 35.75 16 1 64 386 PRO B N 1
ATOM 6343 C CA . PRO B 1 386 ? -2.609 36.938 16.125 1 64 386 PRO B CA 1
ATOM 6344 C C . PRO B 1 386 ? -3.803 36.719 17.047 1 64 386 PRO B C 1
ATOM 6346 O O . PRO B 1 386 ? -4.41 35.625 17.047 1 64 386 PRO B O 1
ATOM 6349 N N . ASN B 1 387 ? -4.109 37.625 17.875 1 61.25 387 ASN B N 1
ATOM 6350 C CA . ASN B 1 387 ? -5.207 37.656 18.828 1 61.25 387 ASN B CA 1
ATOM 6351 C C . ASN B 1 387 ? -5.117 36.5 19.828 1 61.25 387 ASN B C 1
ATOM 6353 O O . ASN B 1 387 ? -6.117 36.156 20.453 1 61.25 387 ASN B O 1
ATOM 6357 N N . GLY B 1 388 ? -4.031 35.844 19.891 1 52.75 388 GLY B N 1
ATOM 6358 C CA . GLY B 1 388 ? -3.832 34.75 20.844 1 52.75 388 GLY B CA 1
ATOM 6359 C C . GLY B 1 388 ? -4.648 33.531 20.531 1 52.75 388 GLY B C 1
ATOM 6360 O O . GLY B 1 388 ? -4.98 32.75 21.422 1 52.75 388 GLY B O 1
ATOM 6361 N N . GLY B 1 389 ? -4.988 33.344 19.344 1 52.38 389 GLY B N 1
ATOM 6362 C CA . GLY B 1 389 ? -5.918 32.281 18.922 1 52.38 389 GLY B CA 1
ATOM 6363 C C . GLY B 1 389 ? -5.418 30.891 19.234 1 52.38 389 GLY B C 1
ATOM 6364 O O . GLY B 1 389 ? -4.219 30.688 19.422 1 52.38 389 GLY B O 1
ATOM 6365 N N . HIS B 1 390 ? -6.488 29.969 19.641 1 56.91 390 HIS B N 1
ATOM 6366 C CA . HIS B 1 390 ? -6.215 28.547 19.859 1 56.91 390 HIS B CA 1
ATOM 6367 C C . HIS B 1 390 ? -6.781 27.688 18.734 1 56.91 390 HIS B C 1
ATOM 6369 O O . HIS B 1 390 ? -7.805 28.031 18.141 1 56.91 390 HIS B O 1
#

InterPro domains:
  IPR005076 Glycosyl transferase, family 6 [PF03414] (93-385)
  IPR005076 Glycosyl transferase, family 6 [PTHR10462] (43-386)
  IPR029044 Nucleotide-diphospho-sugar transferases [G3DSA:3.90.550.10] (95-387)
  IPR029044 Nucleotide-diphospho-sugar transferases [SSF53448] (102-376)

Nearest PDB structures (foldseek):
  5bxc-assembly1_A  TM=9.719E-01  e=8.391E-40  Homo sapiens
  5m79-assembly1_A  TM=9.776E-01  e=2.583E-39  Homo sapiens
  4c2s-assembly1_B  TM=9.777E-01  e=6.192E-39  Homo sapiens
  2rj6-assembly1_A  TM=9.650E-01  e=1.156E-38  Homo sapiens
  3i0h-assembly1_A-2  TM=9.754E-01  e=5.222E-37  Homo sapiens

Sequence (780 aa):
MIVPMHLSIQSLSVISAAVKGLRMCFLLRIPSKAYYFISFIVLLIFLRTFYRYSQDIIRNSASTMCFDDMELTMEKQTNVVEAKHRSNKVSWSIENLSIPNGLIYPQPSTQKGRTDVNCVTNWNVPLVWEGTFDPIVIDAIYKKTNPRVGVMIFAVGKYTGFLKGFLETGEKHFLTDFRVTYYIFTDNEKEVPAIALGKGRKITVLPVPSAKRWQEVVFGRMKWATITIDKQIRNEADYLFLMDVDSLFHNRIGAESFSRLSAVLHRGYYKNTERANFPYERHPESRAYIPVGEGDYYYTAAVLGGYLEDIYNLVRYCYEQSEEDSKNKIEAVWQEESHLNKYLLYNKPTKVLSPEYLWSDYDAVPADIKVVRISQLKKNYAEVRPNGGHMIVPMHLSIQSLSVISAAVKGLRMCFLLRIPSKAYYFISFIVLLIFLRTFYRYSQDIIRNSASTMCFDDMELTMEKQTNVVEAKHRSNKVSWSIENLSIPNGLIYPQPSTQKGRTDVNCVTNWNVPLVWEGTFDPIVIDAIYKKTNPRVGVMIFAVGKYTGFLKGFLETGEKHFLTDFRVTYYIFTDNEKEVPAIALGKGRKITVLPVPSAKRWQEVVFGRMKWATITIDKQIRNEADYLFLMDVDSLFHNRIGAESFSRLSAVLHRGYYKNTERANFPYERHPESRAYIPVGEGDYYYTAAVLGGYLEDIYNLVRYCYEQSEEDSKNKIEAVWQEESHLNKYLLYNKPTKVLSPEYLWSDYDAVPADIKVVRISQLKKNYAEVRPNGGH

Foldseek 3Di:
DPPPCCPDDPDPPDPPPPPPDPPPPPDDCPDPPVVVVVVVVVVVVVVVVVVVVVVPVPPPPPDDDPPDPPVPPPPCPVCPVPPPPPCPVPVDDPDDQDADPPQDDDDDDPPDFDDPDDQAAPVGFGADAVGHDDQSSLQRSVVVVQFAEEEEEEQEFLSLVLQQQAVAQCQVAEADPGQYEYEYEYQDPPSNDDDDHDPNYYYDYDYDDHDQFLLCRVLVSLVVLLVCCVVPCVVRGFKYKYAYSQKHFDHHDHSLQEAQKEFEADPVAADPHDQQRPLAFCPPVQLLHDHRPADDGQTDPRIIMYTSVSVSVLSVQLNVSLVVCVVVPHAGPVRSSSNNRSCCSVVPGSYYYYCLAEAAPPDDDDPSRPHRGMYGYDDDQCPRGNVSDD/DDDDPCVDDPPDPDPPDPPPPPPPPDDDCPDPPVVVVVVVVVVVVVVVVVVVVVVVVVPPPPDDDPPDCPVPPPPCPVPPVPPVPPCPVPVDDPDDQDADPPQDDDDDDPPDFDDPDDQAAPVGFGADAVGHDDQSSLQRSVVVVQFAEEEEEEQEFLSLVLQVQAVAQCQVAPADPGQYEYEYEYQDPPSNDDDDHDPNYYYDYDYDDHDQFLLCRVLVSLVVLLVCCVVPCVVRGFKYKYAYSQKHFDHHDHSLQEAQKEFEADPVAADPHDQQRPLAFCPPVQLLHDHRPADDGQTDPRIIMYTSVSVSVLSVQLNVSLVVCVVVPHAGPVRSSSNNRSCCSVVPGSYYYYCLAEAAPPDDDDPSRPHRGMYGYDDDQCPGGNVSDD

Radius of gyration: 40.17 Å; Cα contacts (8 Å, |Δi|>4): 1309; chains: 2; bounding box: 95×195×124 Å

Solvent-accessible surface area (backbone atoms only — not comparable to full-atom values): 44203 Å² total; per-residue (Å²): 135,85,73,77,77,76,81,79,86,70,95,72,70,80,80,67,66,86,72,67,70,82,67,67,91,66,75,80,82,68,68,76,67,61,58,56,54,55,58,51,55,56,52,52,54,53,52,53,54,53,55,58,56,64,54,58,68,66,60,64,80,69,70,73,86,77,76,78,79,76,77,72,76,70,73,76,69,72,67,67,72,68,71,73,61,72,67,66,76,63,43,52,65,78,70,74,51,32,47,66,87,84,72,84,72,82,68,58,50,47,47,65,50,63,60,76,38,21,50,42,35,46,71,49,30,32,29,47,52,91,73,45,50,35,70,69,56,28,34,44,26,48,57,71,68,61,57,35,33,31,35,41,28,65,28,52,76,62,41,35,73,29,44,55,58,24,51,58,27,32,66,70,19,47,42,65,92,42,35,34,34,39,38,37,34,20,55,51,72,84,59,59,69,90,72,92,66,59,77,67,39,50,77,45,81,42,83,42,81,79,61,79,39,38,67,51,48,56,52,40,48,28,44,51,48,36,53,43,36,74,72,51,45,63,81,66,35,50,29,34,29,40,39,55,37,62,29,36,42,72,32,75,41,55,50,84,59,65,39,56,30,21,40,24,33,24,68,91,46,48,71,84,57,52,53,71,69,50,85,59,20,70,51,79,87,40,74,25,42,46,62,84,77,50,61,64,79,53,53,42,69,51,42,37,29,12,25,35,68,53,43,44,51,51,32,38,48,36,29,54,42,50,50,55,21,46,77,68,75,39,75,54,83,52,46,59,37,17,28,45,41,40,48,40,66,38,43,36,58,58,24,38,36,34,33,32,67,40,41,49,72,84,57,84,79,53,85,84,54,80,51,60,19,20,28,32,60,86,71,62,45,67,76,53,29,40,88,42,52,131,131,86,81,83,82,80,79,78,83,89,76,78,73,88,82,68,73,87,71,66,83,72,67,82,70,71,76,81,82,70,71,77,71,61,59,60,54,55,58,50,54,56,52,52,53,55,54,52,53,53,53,57,56,63,54,58,69,70,59,64,85,71,70,74,85,77,77,79,80,76,78,72,77,72,74,76,70,73,69,67,73,67,73,77,64,72,70,67,73,66,42,52,64,78,72,75,50,33,45,66,86,85,72,85,72,83,67,58,50,47,47,65,49,64,59,78,36,20,50,40,35,45,69,48,29,31,29,46,52,91,73,44,50,35,70,70,56,28,35,44,24,49,56,72,68,61,57,34,32,30,35,41,28,67,28,52,73,62,41,37,74,29,44,57,58,24,51,57,26,31,64,70,20,47,42,65,92,43,34,35,35,39,37,38,33,19,54,51,73,85,59,58,69,91,71,92,64,60,78,69,37,52,77,44,82,40,83,43,82,79,60,80,39,38,67,50,46,56,52,39,48,30,43,52,49,37,53,42,36,74,74,51,46,62,82,65,32,50,28,33,29,40,39,54,35,60,28,39,43,72,33,74,41,56,50,85,59,65,37,56,30,22,40,23,34,24,67,90,45,48,72,84,58,51,53,72,69,51,85,58,19,71,52,80,85,40,76,28,42,46,61,85,76,48,61,64,79,52,51,41,69,49,42,36,31,11,24,35,68,52,43,46,54,52,31,37,49,35,30,54,42,49,50,54,20,45,77,69,75,38,75,53,82,51,47,59,37,16,28,45,43,39,48,40,65,40,42,36,57,59,24,36,35,36,34,32,67,40,41,47,70,81,57,87,80,54,85,87,53,81,52,62,20,22,28,32,60,86,70,62,45,68,76,52,28,41,88,43,50,132